Protein 1U60 (pdb70)

Organism: Escherichia coli (strain K12) (NCBI:txid83333)

Solvent-accessible surface area: 42540 Å² total; per-residue (Å²): 127,70,52,111,129,5,63,97,2,0,60,96,0,57,106,126,34,57,77,66,132,40,44,139,30,14,102,108,1,85,46,6,44,111,15,61,27,126,19,2,0,0,0,0,0,2,32,124,20,75,60,27,33,13,39,55,14,103,85,82,3,2,3,8,13,0,0,3,0,1,2,0,0,13,0,2,54,36,51,19,37,90,27,0,18,76,96,0,3,2,10,12,3,13,18,79,97,49,20,58,93,8,7,152,80,62,63,11,44,3,20,1,0,0,7,14,4,0,3,0,0,1,0,2,23,5,80,32,159,80,43,90,56,10,12,102,70,0,26,92,5,1,49,44,0,4,15,142,112,0,50,56,14,115,103,0,19,118,26,16,36,77,64,16,125,89,22,84,46,0,0,128,76,0,114,96,44,50,55,15,70,22,84,1,68,34,0,4,38,0,7,5,30,0,8,0,0,38,1,7,0,45,17,0,0,3,0,0,0,0,2,3,30,19,0,18,1,9,67,60,53,34,106,20,1,100,53,116,9,4,12,44,0,1,1,2,2,4,2,4,0,2,24,36,96,3,0,14,18,1,2,99,12,0,0,0,1,0,0,1,44,6,0,0,0,0,0,0,8,21,34,37,0,0,0,0,0,0,0,5,13,15,45,185,58,21,0,0,27,16,0,28,108,0,0,26,13,0,3,179,76,41,51,48,22,19,2,98,97,131,81,51,108,101,4,62,120,2,0,63,78,0,54,95,101,35,59,77,66,126,41,44,148,29,15,106,111,2,85,44,8,42,112,16,66,23,142,30,1,0,0,0,0,0,3,33,126,20,74,60,24,39,15,38,55,16,110,74,79,2,1,3,8,13,0,0,3,0,2,2,0,0,12,0,1,54,35,50,18,32,99,23,0,22,76,81,0,3,2,12,12,3,12,20,80,99,46,18,59,92,8,6,158,79,61,62,11,46,2,19,1,0,0,8,14,4,0,2,0,0,2,0,2,16,4,78,34,160,83,44,90,73,10,11,98,72,0,28,101,5,1,47,68,0,4,16,142,108,0,51,54,13,116,104,0,22,111,23,17,42,69,62,15,124,90,20,86,47,1,0,132,79,0,116,99,46,50,54,16,69,22,86,2,68,36,0,4,38,0,8,6,31,0,8,0,0,37,1,9,0,44,17,0,0,2,0,0,0,0,2,4,31,15,0,36,2,6,70,77,145,138,136,25,1,100,49,101,8,8,6,38,0,1,1,2,2,4,2,4,0,2,20,36,99,5,1,17,19,1,2,127,10,0,1,0,1,0,0,1,43,4,0,0,0,0,0,0,9,17,37,35,0,0,0,0,0,0,0,6,13,15,46,185,54,19,0,0,22,22,0,32,96,0,0,28,15,0,1,161,70,15,36,49,23,19,2,103,82,134,83,52,116,101,4,55,125,3,0,65,80,0,54,94,101,37,56,73,67,125,40,48,135,25,15,99,109,0,84,44,6,43,112,15,64,22,128,29,1,0,0,0,0,0,3,29,123,18,80,59,31,37,15,36,55,17,111,72,55,3,2,3,8,13,0,0,1,0,2,1,0,1,9,0,2,51,36,51,17,38,94,25,0,19,78,89,0,4,1,6,12,3,13,22,79,99,47,18,56,98,8,4,100,81,62,63,2,45,3,13,1,0,0,7,15,5,0,2,0,0,2,0,2,16,4,84,28,162,85,44,92,74,10,14,98,68,0,29,104,13,1,53,55,0,5,15,165,102,1,50,52,15,114,100,0,22,108,15,17,44,73,62,16,129,88,20,88,47,1,0,134,60,0,114,98,43,50,53,15,65,22,88,2,67,34,0,4,39,0,9,6,32,0,8,0,0,34,1,15,0,38,20,0,0,3,0,0,0,0,2,4,29,22,0,44,2,8,71,71,146,109,138,21,1,98,51,120,8,4,14,44,0,1,0,1,2,4,2,4,0,2,19,35,98,4,1,19,18,0,2,119,10,0,0,0,1,0,0,1,44,6,0,0,0,0,0,0,9,18,40,37,0,0,0,0,0,0,0,5,14,14,42,186,52,18,0,0,24,23,0,28,92,0,0,26,14,0,1,123,69,21,37,46,16,17,3,84,102,129,62,51,93,136,6,60,115,2,0,54,97,0,57,104,102,28,57,67,68,130,41,44,144,31,15,107,108,2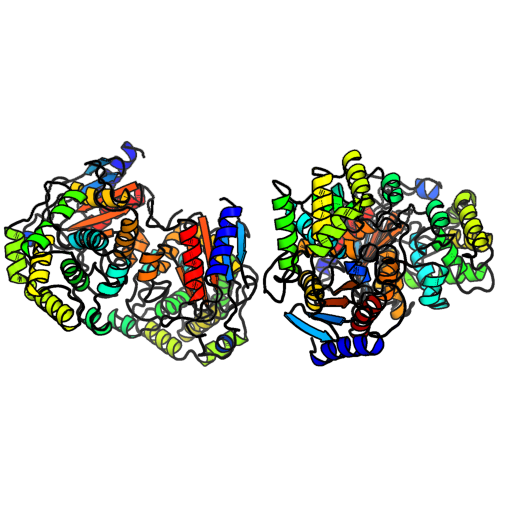,87,39,8,41,112,15,62,27,127,7,1,0,0,0,0,0,4,47,115,19,75,59,29,12,5,12,16,0,40,50,82,2,2,2,8,14,0,0,2,0,2,1,0,1,10,0,2,53,36,51,20,37,94,27,0,18,77,97,0,2,1,11,12,4,12,19,79,98,46,18,56,94,8,7,156,85,59,61,11,48,3,21,1,1,0,7,14,5,0,2,0,0,2,0,2,21,5,80,34,161,82,44,87,74,10,13,98,75,0,26,104,6,1,48,52,0,5,14,150,112,1,50,54,15,113,110,0,22,116,22,16,44,70,62,14,126,89,21,86,48,1,0,133,80,0,114,97,44,50,53,15,68,23,85,1,68,36,0,4,37,0,9,6,34,0,9,0,0,37,1,9,0,34,18,0,0,2,0,0,0,0,3,5,29,18,0,39,1,4,71,88,142,128,132,22,2,100,50,116,8,4,13,38,0,1,1,2,2,5,2,4,0,2,22,32,91,3,1,16,18,2,4,116,12,0,1,0,1,0,0,2,43,5,0,0,0,0,0,0,8,18,35,32,0,0,0,0,0,0,0,5,12,14,48,186,61,20,0,0,28,21,0,31,84,0,0,24,15,0,1,152,80,39,39,47,18,19,3,88,101

Nearest PDB structures (foldseek):
  1u60-assembly1_A  TM=1.003E+00  e=7.394E-58  Escherichia coli
  3ih8-assembly2_B-2  TM=9.439E-01  e=2.361E-27  Micrococcus luteus
  3vp4-assembly1_A  TM=9.464E-01  e=1.243E-26  Homo sapiens
  5jyo-assembly10_A  TM=9.393E-01  e=2.397E-25  Homo sapiens
  6lox-assembly1_D  TM=9.274E-01  e=1.582E-25  Homo sapiens

Sequence (1236 aa):
LDANKLQQAVDQAYTQFHSLNGGQNADYIPFLANVPGQLAAVAIVTCCDGNVYSAGDSDYRFALESISKVCTLALALEDVGPQAVQDKIGADPTGLPFNSVIALELHGGKPLSPLVNAGAIATTSLINAENVEQRWQRILHIQQQLAGEQVALSDEVNQSEQTTNFHNRAIAWLLYSAGYLYCDAMEACDVYTRQCSTLLNTIELATLGATLAAGGVNPLTHKRVLQADNVPYILAEMMMMEGLYGRSGDWAYRVGLPGKSGVGGGILAVVPGVMGIAAFSPPLDEDGNSVRGQKMVASVAKQLGYNVFKGLDANKLQQAVDQAYTQFHSLNGGQNADYIPFLANVPGQLAAVAIVTCCDGNVYSAGDSDYRFALESISKVCTLALALEDVGPQAVQDKIGADPTGLPFNSVIALELHGGKPLSPLVNAGAIATTSLINAENVEQRWQRILHIQQQLAGEQVALSDEVNQSEQTTNFHNRAIAWLLYSAGYLYCDAMEACDVYTRQCSTLLNTIELATLGATLAAGGVNPLTHKRVLQADNVPYILAEMMMMEGLYGRSGDWAYRVGLPGKSGVGGGILAVVPGVMGIAAFSPPLDEDGNSVRGQKMVASVAKQLGYNVFKGLDANKLQQAVDQAYTQFHSLNGGQNADYIPFLANVPGQLAAVAIVTCCDGNVYSAGDSDYRFALESISKVCTLALALEDVGPQAVQDKIGADPTGLPFNSVIALELHGGKPLSPLVNAGAIATTSLINAENVEQRWQRIILHIQQQLAGEQVALSDEVNQSEQTTNFHNRAIAWLLYSAGYLYCDAMEACDVYTRQCSTLLNTIELATLGATLAAGGVNPLTHKRVLQADNVPYILAEMMMMEGLYGRSGDWAYRVGLPGKSGVGGGILAVVPGVMGIAAFSPPLDEDGNSVRGQKMVASVAKQLGYNVFKGLDANKLQQAVDQAYTQFHSLNGGQNADYIPFLANVPGQLAAVAIVTCCDGNVYSAGDSDYRFALESISKVCTLALALEDVGPQAVQDKIIGADPTGLPFNSVIALELHGGKPLSPLVNAGAIATTSLINAENVEQRWQRILHIQQQLAGEQVALSDEVNQSEQTTNFHNRAIAWLLYSAGYLYCDAMEACDVYTRQCSTLLNTIELATLGATLAAGGVNPLTHKRVLQADNVPYILAEMMMMEGLYGRSGDWAYRVGLPGKSGVGGGILAVVPGVMGIAAFSPPLDEDGNSVRGQKMVASVAKQLGYNVFKG

Foldseek 3Di:
DDPVLLLVLQVVLCVVFLQPDDFAFDPLFPVRNPDPQSFKKKWKQKLQGDIHMDTPQFDWFFCALVLLLLLLLQLCVAPNDVCLCVLARQAAQLDALLDPVSCVVVQNHNHASRRLLSVLLSLQSHDDPDLVRSLVVSQVSLCQLQHVPWDFDPSQLVRCLVRVVSSLVSLVSNVVRVNGNDDSVSSSSSSSRSRGIIGGFSSLQQSQSCLLNQQARNNVRHRHGHSVSSVSSQSSQCRAQLHNCSVVCCVQQQFRWHARSSAKIWTHQRNIIIMMMGGRGADPSSHHPSGSSSRSSSSVSVVGHPVPD/DDVVLLQVLQVVLCVVFLADDDFAFDPLFPVRNPDPQSFKKKWKAKLLGDIHIDTPQFDKFFCALVLLLLLLQQLCVAPNDVCLCVLARQAAQLDALLDVVSCVVVQNHNHASRRLLSVLLSLQSHDDPDLVRSLVSSQVSLCQQQHVVWDADPSQLVRCLVRVVSSLVSLVSNVVSVSGNDDSVSSSSSSSRSRRIIDGFSSLQQNQNCLQNQQARSNVRHRHGHSVCSVSSQSSQCRAQLHNCSVVCCVQQQFRWHARQSAKIWTHQRNIIIIIMGGRGADPSSHHPSGSSSRSSSRVSVVGHPVDD/DDPVLLQVLQVVLCVVFLADDDFAFDPLFPVRNPDPQSFKKKWKAKLLGDIHMDTPQFDKFFCALVLLLLLLQQLCVAPNDVCLCVLARQAAQLDALLDCVSCVVVLNHNHASRRLLSVLLSLQSHDDPDLVRSLVSSVVSLCQQQHVQWDFDPRQLVRCLVRVVSSLVSLVSNVVRVSHNDDSVSSSSSSSRSRRIIDGFNSLQQSQSCLLNLQARNNVRDRSGHSVSSVSSQSSQCRAQLHNCSVVCCVQQAFRWHARSSAKIWTHQRNIIIMMMGGRGAHPSSHHPSGSSSRSSSRVSVVGHPVDD/DDPVLLQVLQVVLCVVFLQPDDFAFDPLFPVRNPDPQSFKKKWKAKLQGDIHMDTPQFDKFFCALVLLLLLLQQLCVAPNDVCLCVLARQAAQLDALLDPVSCVVVQRRNHASRRLLSVLLSLQNHDDPDLVRSQVSSQVSLCQQQHVPWDFDPSQLVRCLVRVVSSLVSLVSNVVSVNHNDDSVSSSSSSSRSRRIIDGFSSLQQNQSCLLNQQARSNVRGRSGHSVCSVSSQSSQCRAQLHNCSVVCCVQQQFRWHARSSAKIWTHQRNIIIMMMGGRGADPSSHHPSGSSSSSSSSVSVVGHPPDD

Radius of gyration: 38.75 Å; Cα contacts (8 Å, |Δi|>4): 3129; chains: 4; bounding box: 83×80×113 Å

B-factor: mean 16.46, std 8.95, range [2.26, 97.34]

GO terms:
  GO:0010447 response to acidic pH (P, IEP)
  GO:0032991 protein-containing complex (C, IDA)
  GO:0004359 glutaminase activity (F, IDA)
  GO:0010447 response to acidic pH (P, IMP)
  GO:0045926 negative regulation of growth (P, IMP)

InterPro domains:
  IPR012338 Beta-lactamase/transpeptidase-like [G3DSA:3.40.710.10] (1-310)
  IPR012338 Beta-lactamase/transpeptidase-like [SSF56601] (3-309)
  IPR015868 Glutaminase [MF_00313] (3-308)
  IPR015868 Glutaminase [PF04960] (24-308)
  IPR015868 Glutaminase [PTHR12544] (4-308)
  IPR015868 Glutaminase [TIGR03814] (8-308)

CATH classification: 3.40.710.10

Structure (mmCIF, N/CA/C/O backbone):
data_1U60
#
_entry.id   1U60
#
_cell.length_a   50.509
_cell.length_b   155.891
_cell.length_c   164.171
_cell.angle_alpha   90.00
_cell.angle_beta   90.00
_cell.angle_gamma   90.00
#
_symmetry.space_group_name_H-M   'P 21 21 21'
#
loop_
_entity.id
_entity.type
_entity.pdbx_description
1 polymer 'Probable glutaminase ybaS'
2 non-polymer 1,2-ETHANEDIOL
3 non-polymer 'FORMIC ACID'
4 water water
#
loop_
_atom_site.group_PDB
_atom_site.id
_atom_site.type_symbol
_atom_site.label_atom_id
_atom_site.label_alt_id
_atom_site.label_comp_id
_atom_site.label_asym_id
_atom_site.label_entity_id
_atom_site.label_seq_id
_atom_site.pdbx_PDB_ins_code
_atom_site.Cartn_x
_atom_site.Cartn_y
_atom_site.Cartn_z
_atom_site.occupancy
_atom_site.B_iso_or_equiv
_atom_site.auth_seq_id
_atom_site.auth_comp_id
_atom_site.auth_asym_id
_atom_site.auth_atom_id
_atom_site.pdbx_PDB_model_num
ATOM 1 N N . LEU A 1 2 ? 14.012 30.534 58.246 1.00 28.12 2 LEU A N 1
ATOM 2 C CA . LEU A 1 2 ? 12.742 31.130 58.771 1.00 26.95 2 LEU A CA 1
ATOM 3 C C . LEU A 1 2 ? 11.535 30.233 58.523 1.00 27.00 2 LEU A C 1
ATOM 4 O O . LEU A 1 2 ? 11.402 29.640 57.440 1.00 28.33 2 LEU A O 1
ATOM 9 N N . ASP A 1 3 ? 10.607 30.227 59.477 1.00 24.83 3 ASP A N 1
ATOM 10 C CA . ASP A 1 3 ? 9.397 29.414 59.398 1.00 24.35 3 ASP A CA 1
ATOM 11 C C . ASP A 1 3 ? 8.292 30.007 58.487 1.00 23.48 3 ASP A C 1
ATOM 12 O O . ASP A 1 3 ? 7.630 30.991 58.853 1.00 23.48 3 ASP A O 1
ATOM 17 N N . ALA A 1 4 ? 8.057 29.383 57.331 1.00 22.36 4 ALA A N 1
ATOM 18 C CA . ALA A 1 4 ? 7.084 29.884 56.348 1.00 21.88 4 ALA A CA 1
ATOM 19 C C . ALA A 1 4 ? 5.677 30.055 56.923 1.00 21.65 4 ALA A C 1
ATOM 20 O O . ALA A 1 4 ? 4.978 31.019 56.622 1.00 20.10 4 ALA A O 1
ATOM 22 N N . ASN A 1 5 ? 5.256 29.100 57.748 1.00 21.19 5 ASN A N 1
ATOM 23 C CA . ASN A 1 5 ? 3.961 29.198 58.378 1.00 21.86 5 ASN A CA 1
ATOM 24 C C . ASN A 1 5 ? 3.862 30.422 59.287 1.00 20.89 5 ASN A C 1
ATOM 25 O O . ASN A 1 5 ? 2.864 31.136 59.237 1.00 20.70 5 ASN A O 1
ATOM 30 N N . LYS A 1 6 ? 4.888 30.686 60.083 1.00 20.33 6 LYS A N 1
ATOM 31 C CA . LYS A 1 6 ? 4.842 31.851 60.989 1.00 20.60 6 LYS A CA 1
ATOM 32 C C . LYS A 1 6 ? 4.857 33.163 60.200 1.00 18.77 6 LYS A C 1
ATOM 33 O O . LYS A 1 6 ? 4.183 34.114 60.567 1.00 18.16 6 LYS A O 1
ATOM 39 N N . LEU A 1 7 ? 5.594 33.207 59.093 1.00 17.81 7 LEU A N 1
ATOM 40 C CA . LEU A 1 7 ? 5.666 34.435 58.293 1.00 17.14 7 LEU A CA 1
ATOM 41 C C . LEU A 1 7 ? 4.343 34.723 57.585 1.00 16.39 7 LEU A C 1
ATOM 42 O O . LEU A 1 7 ? 3.844 35.849 57.605 1.00 15.32 7 LEU A O 1
ATOM 47 N N . GLN A 1 8 ? 3.729 33.691 56.992 1.00 14.65 8 GLN A N 1
ATOM 48 C CA . GLN A 1 8 ? 2.453 33.886 56.363 1.00 14.43 8 GLN A CA 1
ATOM 49 C C . GLN A 1 8 ? 1.408 34.249 57.434 1.00 14.40 8 GLN A C 1
ATOM 50 O O . GLN A 1 8 ? 0.579 35.100 57.205 1.00 13.72 8 GLN A O 1
ATOM 56 N N . GLN A 1 9 ? 1.479 33.621 58.608 1.00 15.65 9 GLN A N 1
ATOM 57 C CA . GLN A 1 9 ? 0.563 33.962 59.704 1.00 16.46 9 GLN A CA 1
ATOM 58 C C . GLN A 1 9 ? 0.701 35.391 60.151 1.00 14.97 9 GLN A C 1
ATOM 59 O O . GLN A 1 9 ? -0.275 36.038 60.474 1.00 14.33 9 GLN A O 1
ATOM 65 N N . ALA A 1 10 ? 1.933 35.880 60.203 1.00 14.51 10 ALA A N 1
ATOM 66 C CA . ALA A 1 10 ? 2.188 37.249 60.599 1.00 13.58 10 ALA A CA 1
ATOM 67 C C . ALA A 1 10 ? 1.586 38.248 59.647 1.00 12.33 10 ALA A C 1
ATOM 68 O O . ALA A 1 10 ? 0.928 39.156 60.105 1.00 11.96 10 ALA A O 1
ATOM 70 N N . VAL A 1 11 ? 1.755 38.094 58.317 1.00 12.66 11 VAL A N 1
ATOM 71 C CA . VAL A 1 11 ? 1.137 39.035 57.397 1.00 12.42 11 VAL A CA 1
ATOM 72 C C . VAL A 1 11 ? -0.399 38.887 57.384 1.00 13.24 11 VAL A C 1
ATOM 73 O O . VAL A 1 11 ? -1.092 39.883 57.251 1.00 12.30 11 VAL A O 1
ATOM 77 N N . ASP A 1 12 ? -0.895 37.654 57.461 1.00 13.54 12 ASP A N 1
ATOM 78 C CA . ASP A 1 12 ? -2.350 37.413 57.592 1.00 14.35 12 ASP A CA 1
ATOM 79 C C . ASP A 1 12 ? -2.984 38.092 58.799 1.00 14.23 12 ASP A C 1
ATOM 80 O O . ASP A 1 12 ? -4.000 38.790 58.674 1.00 14.03 12 ASP A O 1
ATOM 85 N N . GLN A 1 13 ? -2.375 37.934 59.958 1.00 15.02 13 GLN A N 1
ATOM 86 C CA . GLN A 1 13 ? -2.894 38.557 61.180 1.00 16.44 13 GLN A CA 1
ATOM 87 C C . GLN A 1 13 ? -2.770 40.073 61.167 1.00 15.95 13 GLN A C 1
ATOM 88 O O . GLN A 1 13 ? -3.668 40.779 61.632 1.00 14.60 13 GLN A O 1
ATOM 94 N N . ALA A 1 14 ? -1.675 40.606 60.624 1.00 14.17 14 ALA A N 1
ATOM 95 C CA . ALA A 1 14 ? -1.581 42.056 60.514 1.00 13.81 14 ALA A CA 1
ATOM 96 C C . ALA A 1 14 ? -2.674 42.642 59.624 1.00 12.93 14 ALA A C 1
ATOM 97 O O . ALA A 1 14 ? -3.198 43.711 59.907 1.00 11.80 14 ALA A O 1
ATOM 99 N N . TYR A 1 15 ? -2.932 41.966 58.514 1.00 12.44 15 TYR A N 1
ATOM 100 C CA . TYR A 1 15 ? -3.947 42.377 57.555 1.00 13.58 15 TYR A CA 1
ATOM 101 C C . TYR A 1 15 ? -5.323 42.262 58.240 1.00 13.47 15 TYR A C 1
ATOM 102 O O . TYR A 1 15 ? -6.107 43.198 58.220 1.00 12.86 15 TYR A O 1
ATOM 111 N N . THR A 1 16 ? -5.582 41.138 58.880 1.00 15.06 16 THR A N 1
ATOM 112 C CA . THR A 1 16 ? -6.928 40.948 59.499 1.00 17.39 16 THR A CA 1
ATOM 113 C C . THR A 1 16 ? -7.189 42.005 60.539 1.00 18.71 16 THR A C 1
ATOM 114 O O . THR A 1 16 ? -8.266 42.613 60.552 1.00 20.34 16 THR A O 1
ATOM 118 N N . GLN A 1 17 ? -6.188 42.265 61.374 1.00 19.12 17 GLN A N 1
ATOM 119 C CA . GLN A 1 17 ? -6.332 43.164 62.493 1.00 19.99 17 GLN A CA 1
ATOM 120 C C . GLN A 1 17 ? -6.487 44.633 62.078 1.00 20.31 17 GLN A C 1
ATOM 121 O O . GLN A 1 17 ? -7.187 45.403 62.752 1.00 20.02 17 GLN A O 1
ATOM 127 N N . PHE A 1 18 ? -5.852 45.046 60.990 1.00 19.80 18 PHE A N 1
ATOM 128 C CA . PHE A 1 18 ? -5.778 46.469 60.637 1.00 20.43 18 PHE A CA 1
ATOM 129 C C . PHE A 1 18 ? -6.295 46.893 59.267 1.00 21.68 18 PHE A C 1
ATOM 130 O O . PHE A 1 18 ? -6.372 48.090 59.034 1.00 21.98 18 PHE A O 1
ATOM 138 N N . HIS A 1 19 ? -6.644 45.970 58.364 1.00 23.44 19 HIS A N 1
ATOM 139 C CA . HIS A 1 19 ? -6.809 46.349 56.937 1.00 24.89 19 HIS A CA 1
ATOM 140 C C . HIS A 1 19 ? -7.954 47.356 56.721 1.00 25.59 19 HIS A C 1
ATOM 141 O O . HIS A 1 19 ? -7.946 48.099 55.728 1.00 24.89 19 HIS A O 1
ATOM 148 N N . SER A 1 20 ? -8.940 47.317 57.620 1.00 25.80 20 SER A N 1
ATOM 149 C CA . SER A 1 20 ? -10.153 48.142 57.489 1.00 26.86 20 SER A CA 1
ATOM 150 C C . SER A 1 20 ? -10.215 49.259 58.538 1.00 26.20 20 SER A C 1
ATOM 151 O O . SER A 1 20 ? -11.264 49.873 58.756 1.00 27.05 20 SER A O 1
ATOM 154 N N . LEU A 1 21 ? -9.090 49.509 59.194 1.00 24.90 21 LEU A N 1
ATOM 155 C CA . LEU A 1 21 ? -8.999 50.505 60.240 1.00 24.34 21 LEU A CA 1
ATOM 156 C C . LEU A 1 21 ? -9.263 51.892 59.653 1.00 24.09 21 LEU A C 1
ATOM 157 O O . LEU A 1 21 ? -8.627 52.270 58.695 1.00 23.58 21 LEU A O 1
ATOM 162 N N . ASN A 1 22 ? -10.219 52.633 60.207 1.00 23.60 22 ASN A N 1
ATOM 163 C CA . ASN A 1 22 ? -10.548 53.968 59.708 1.00 24.43 22 ASN A CA 1
ATOM 164 C C . ASN A 1 22 ? -9.529 54.979 60.200 1.00 23.69 22 ASN A C 1
ATOM 165 O O . ASN A 1 22 ? -8.808 54.732 61.174 1.00 23.56 22 ASN A O 1
ATOM 170 N N . GLY A 1 23 ? -9.460 56.116 59.520 1.00 22.54 23 GLY A N 1
ATOM 171 C CA . GLY A 1 23 ? -8.679 57.243 59.993 1.00 21.72 23 GLY A CA 1
ATOM 172 C C . GLY A 1 23 ? -7.734 57.706 58.883 1.00 19.90 23 GLY A C 1
ATOM 173 O O . GLY A 1 23 ? -7.289 56.896 58.028 1.00 20.91 23 GLY A O 1
ATOM 174 N N . GLY A 1 24 ? -7.434 58.999 58.892 1.00 17.50 24 GLY A N 1
ATOM 175 C CA . GLY A 1 24 ? -6.584 59.590 57.866 1.00 17.76 24 GLY A CA 1
ATOM 176 C C . GLY A 1 24 ? -7.310 59.930 56.573 1.00 16.36 24 GLY A C 1
ATOM 177 O O . GLY A 1 24 ? -8.507 59.728 56.451 1.00 16.63 24 GLY A O 1
ATOM 178 N N . GLN A 1 25 ? -6.582 60.513 55.633 1.00 16.11 25 GLN A N 1
ATOM 179 C CA . GLN A 1 25 ? -7.107 60.940 54.356 1.00 16.91 25 GLN A CA 1
ATOM 180 C C . GLN A 1 25 ? -6.100 60.693 53.237 1.00 15.31 25 GLN A C 1
ATOM 181 O O . GLN A 1 25 ? -4.894 60.883 53.424 1.00 13.90 25 GLN A O 1
ATOM 187 N N . ASN A 1 26 ? -6.566 60.336 52.047 1.00 13.79 26 ASN A N 1
ATOM 188 C CA . ASN A 1 26 ? -5.664 60.279 50.914 1.00 12.85 26 ASN A CA 1
ATOM 189 C C . ASN A 1 26 ? -5.004 61.618 50.676 1.00 12.95 26 ASN A C 1
ATOM 190 O O . ASN A 1 26 ? -5.629 62.682 50.840 1.00 12.35 26 ASN A O 1
ATOM 195 N N . ALA A 1 27 ? -3.734 61.580 50.284 1.00 13.23 27 ALA A N 1
ATOM 196 C CA . ALA A 1 27 ? -3.123 62.705 49.603 1.00 12.98 27 ALA A CA 1
ATOM 197 C C . ALA A 1 27 ? -4.050 63.112 48.457 1.00 14.47 27 ALA A C 1
ATOM 198 O O . ALA A 1 27 ? -4.620 62.232 47.806 1.00 13.58 27 ALA A O 1
ATOM 200 N N . ASP A 1 28 ? -4.268 64.422 48.297 1.00 15.87 28 ASP A N 1
ATOM 201 C CA . ASP A 1 28 ? -5.202 64.901 47.282 1.00 17.07 28 ASP A CA 1
ATOM 202 C C . ASP A 1 28 ? -4.747 66.147 46.506 1.00 17.65 28 ASP A C 1
ATOM 203 O O . ASP A 1 28 ? -5.549 66.812 45.841 1.00 17.99 28 ASP A O 1
ATOM 208 N N . TYR A 1 29 ? -3.458 66.424 46.511 1.00 16.83 29 TYR A N 1
ATOM 209 C CA . TYR A 1 29 ? -2.963 67.599 45.822 1.00 16.52 29 TYR A CA 1
ATOM 210 C C . TYR A 1 29 ? -2.911 67.402 44.312 1.00 16.73 29 TYR A C 1
ATOM 211 O O . TYR A 1 29 ? -2.797 68.379 43.591 1.00 15.99 29 TYR A O 1
ATOM 220 N N . ILE A 1 30 ? -2.979 66.142 43.861 1.00 16.03 30 ILE A N 1
ATOM 221 C CA . ILE A 1 30 ? -3.193 65.810 42.446 1.00 15.68 30 ILE A CA 1
ATOM 222 C C . ILE A 1 30 ? -4.327 64.791 42.396 1.00 15.55 30 ILE A C 1
ATOM 223 O O . ILE A 1 30 ? -4.488 64.007 43.319 1.00 14.61 30 ILE A O 1
ATOM 228 N N . PRO A 1 31 ? -5.143 64.831 41.356 1.00 15.95 31 PRO A N 1
ATOM 229 C CA . PRO A 1 31 ? -6.290 63.917 41.270 1.00 15.67 31 PRO A CA 1
ATOM 230 C C . PRO A 1 31 ? -5.962 62.431 41.334 1.00 14.94 31 PRO A C 1
ATOM 231 O O . PRO A 1 31 ? -6.735 61.680 41.932 1.00 15.42 31 PRO A O 1
ATOM 235 N N . PHE A 1 32 ? -4.863 62.000 40.726 1.00 14.38 32 PHE A N 1
ATOM 236 C CA . PHE A 1 32 ? -4.515 60.606 40.724 1.00 13.85 32 PHE A CA 1
ATOM 237 C C . PHE A 1 32 ? -4.504 60.083 42.168 1.00 12.14 32 PHE A C 1
ATOM 238 O O . PHE A 1 32 ? -5.082 59.027 42.438 1.00 12.38 32 PHE A O 1
ATOM 246 N N . LEU A 1 33 ? -3.799 60.771 43.067 1.00 11.85 33 LEU A N 1
ATOM 247 C CA . LEU A 1 33 ? -3.718 60.330 44.466 1.00 11.46 33 LEU A CA 1
ATOM 248 C C . LEU A 1 33 ? -5.083 60.415 45.158 1.00 12.60 33 LEU A C 1
ATOM 249 O O . LEU A 1 33 ? -5.440 59.559 45.964 1.00 12.82 33 LEU A O 1
ATOM 254 N N . ALA A 1 34 ? -5.829 61.495 44.892 1.00 12.46 34 ALA A N 1
ATOM 255 C CA . ALA A 1 34 ? -7.129 61.686 45.506 1.00 13.26 34 ALA A CA 1
ATOM 256 C C . ALA A 1 34 ? -8.118 60.547 45.179 1.00 13.24 34 ALA A C 1
ATOM 257 O O . ALA A 1 34 ? -8.946 60.169 46.010 1.00 15.04 34 ALA A O 1
ATOM 259 N N . ASN A 1 35 ? -7.946 59.970 43.998 1.00 12.35 35 ASN A N 1
ATOM 260 C CA . ASN A 1 35 ? -8.880 59.024 43.367 1.00 12.76 35 ASN A CA 1
ATOM 261 C C . ASN A 1 35 ? -8.515 57.564 43.631 1.00 13.13 35 ASN A C 1
ATOM 262 O O . ASN A 1 35 ? -9.256 56.656 43.288 1.00 11.85 35 ASN A O 1
ATOM 267 N N . VAL A 1 36 ? -7.363 57.299 44.252 1.00 11.71 36 VAL A N 1
ATOM 268 C CA . VAL A 1 36 ? -7.016 55.903 44.562 1.00 12.31 36 VAL A CA 1
ATOM 269 C C . VAL A 1 36 ? -8.045 55.384 45.558 1.00 13.17 36 VAL A C 1
ATOM 270 O O . VAL A 1 36 ? -8.235 56.014 46.585 1.00 13.10 36 VAL A O 1
ATOM 274 N N . PRO A 1 37 ? -8.701 54.239 45.288 1.00 13.53 37 PRO A N 1
ATOM 275 C CA . PRO A 1 37 ? -9.723 53.758 46.220 1.00 13.39 37 PRO A CA 1
ATOM 276 C C . PRO A 1 37 ? -9.150 53.596 47.621 1.00 12.82 37 PRO A C 1
ATOM 277 O O . PRO A 1 37 ? -8.156 52.897 47.798 1.00 12.33 37 PRO A O 1
ATOM 281 N N . GLY A 1 38 ? -9.784 54.236 48.593 1.00 13.40 38 GLY A N 1
ATOM 282 C CA . GLY A 1 38 ? -9.240 54.367 49.940 1.00 13.89 38 GLY A CA 1
ATOM 283 C C . GLY A 1 38 ? -9.216 53.109 50.784 1.00 13.32 38 GLY A C 1
ATOM 284 O O . GLY A 1 38 ? -8.427 53.049 51.727 1.00 14.53 38 GLY A O 1
ATOM 285 N N . GLN A 1 39 ? -10.010 52.093 50.405 1.00 12.88 39 GLN A N 1
ATOM 286 C CA . GLN A 1 39 ? -10.073 50.861 51.152 1.00 13.14 39 GLN A CA 1
ATOM 287 C C . GLN A 1 39 ? -8.944 49.864 50.826 1.00 11.98 39 GLN A C 1
ATOM 288 O O . GLN A 1 39 ? -8.826 48.850 51.504 1.00 12.51 39 GLN A O 1
ATOM 294 N N . LEU A 1 40 ? -8.207 50.111 49.751 1.00 11.35 40 LEU A N 1
ATOM 295 C CA . LEU A 1 40 ? -7.132 49.199 49.368 1.00 10.43 40 LEU A CA 1
ATOM 296 C C . LEU A 1 40 ? -6.130 49.105 50.492 1.00 10.46 40 LEU A C 1
ATOM 297 O O . LEU A 1 40 ? -5.772 50.131 51.081 1.00 10.12 40 LEU A O 1
ATOM 302 N N . ALA A 1 41 ? -5.633 47.890 50.720 1.00 9.84 41 ALA A N 1
ATOM 303 C CA . ALA A 1 41 ? -4.711 47.642 51.807 1.00 9.80 41 ALA A CA 1
ATOM 304 C C . ALA A 1 41 ? -3.956 46.338 51.595 1.00 9.65 41 ALA A C 1
ATOM 305 O O . ALA A 1 41 ? -4.566 45.333 51.185 1.00 9.27 41 ALA A O 1
ATOM 307 N N . ALA A 1 42 ? -2.636 46.336 51.870 1.00 7.44 42 ALA A N 1
ATOM 308 C CA . ALA A 1 42 ? -1.772 45.189 51.650 1.00 7.80 42 ALA A CA 1
ATOM 309 C C . ALA A 1 42 ? -0.614 45.226 52.602 1.00 8.23 42 ALA A C 1
ATOM 310 O O . ALA A 1 42 ? -0.220 46.309 53.082 1.00 7.98 42 ALA A O 1
ATOM 312 N N . VAL A 1 43 ? -0.100 44.045 52.882 1.00 8.88 43 VAL A N 1
ATOM 313 C CA . VAL A 1 43 ? 1.122 43.903 53.643 1.00 8.72 43 VAL A CA 1
ATOM 314 C C . VAL A 1 43 ? 1.896 42.700 53.101 1.00 9.68 43 VAL A C 1
ATOM 315 O O . VAL A 1 43 ? 1.321 41.693 52.632 1.00 9.22 43 VAL A O 1
ATOM 319 N N . ALA A 1 44 ? 3.217 42.812 53.104 1.00 9.03 44 ALA A N 1
ATOM 320 C CA . ALA A 1 44 ? 4.071 41.749 52.559 1.00 8.39 44 ALA A CA 1
ATOM 321 C C . ALA A 1 44 ? 5.416 41.667 53.261 1.00 9.08 44 ALA A C 1
ATOM 322 O O . ALA A 1 44 ? 5.947 42.653 53.708 1.00 8.30 44 ALA A O 1
ATOM 324 N N . ILE A 1 45 ? 5.992 40.455 53.228 1.00 9.58 45 ILE A N 1
ATOM 325 C CA . ILE A 1 45 ? 7.363 40.177 53.576 1.00 9.25 45 ILE A CA 1
ATOM 326 C C . ILE A 1 45 ? 8.071 39.597 52.342 1.00 9.66 45 ILE A C 1
ATOM 327 O O . ILE A 1 45 ? 7.540 38.754 51.624 1.00 10.63 45 ILE A O 1
ATOM 332 N N . VAL A 1 46 ? 9.289 40.087 52.102 1.00 9.19 46 VAL A N 1
ATOM 333 C CA . VAL A 1 46 ? 10.210 39.446 51.208 1.00 9.46 46 VAL A CA 1
ATOM 334 C C . VAL A 1 46 ? 11.479 39.151 52.006 1.00 9.56 46 VAL A C 1
ATOM 335 O O . VAL A 1 46 ? 12.110 40.056 52.534 1.00 9.79 46 VAL A O 1
ATOM 339 N N . THR A 1 47 ? 11.848 37.874 52.112 1.00 9.98 47 THR A N 1
ATOM 340 C CA . THR A 1 47 ? 12.992 37.494 52.953 1.00 10.39 47 THR A CA 1
ATOM 341 C C . THR A 1 47 ? 14.283 37.590 52.170 1.00 11.21 47 THR A C 1
ATOM 342 O O . THR A 1 47 ? 14.262 37.621 50.954 1.00 9.69 47 THR A O 1
ATOM 346 N N . CYS A 1 48 ? 15.394 37.603 52.900 1.00 13.01 48 CYS A N 1
ATOM 347 C CA A CYS A 1 48 ? 16.722 37.610 52.297 0.50 14.84 48 CYS A CA 1
ATOM 348 C CA B CYS A 1 48 ? 16.735 37.624 52.313 0.50 15.35 48 CYS A CA 1
ATOM 349 C C . CYS A 1 48 ? 17.016 36.371 51.500 1.00 14.91 48 CYS A C 1
ATOM 350 O O . CYS A 1 48 ? 17.939 36.360 50.671 1.00 16.62 48 CYS A O 1
ATOM 355 N N . ASP A 1 49 ? 16.231 35.328 51.704 1.00 16.09 49 ASP A N 1
ATOM 356 C CA . ASP A 1 49 ? 16.334 34.125 50.871 1.00 17.68 49 ASP A CA 1
ATOM 357 C C . ASP A 1 49 ? 15.389 34.070 49.687 1.00 16.54 49 ASP A C 1
ATOM 358 O O . ASP A 1 49 ? 15.349 33.062 48.999 1.00 17.01 49 ASP A O 1
ATOM 363 N N . GLY A 1 50 ? 14.639 35.142 49.441 1.00 15.24 50 GLY A N 1
ATOM 364 C CA . GLY A 1 50 ? 13.802 35.251 48.278 1.00 13.93 50 GLY A CA 1
ATOM 365 C C . GLY A 1 50 ? 12.403 34.631 48.367 1.00 13.47 50 GLY A C 1
ATOM 366 O O . GLY A 1 50 ? 11.751 34.381 47.348 1.00 13.04 50 GLY A O 1
ATOM 367 N N . ASN A 1 51 ? 11.944 34.381 49.569 1.00 10.52 51 ASN A N 1
ATOM 368 C CA . ASN A 1 51 ? 10.576 33.934 49.799 1.00 11.30 51 ASN A CA 1
ATOM 369 C C . ASN A 1 51 ? 9.645 35.110 50.019 1.00 11.30 51 ASN A C 1
ATOM 370 O O . ASN A 1 51 ? 10.034 36.088 50.674 1.00 11.89 51 ASN A O 1
ATOM 375 N N . VAL A 1 52 ? 8.407 34.991 49.542 1.00 9.36 52 VAL A N 1
ATOM 376 C CA . VAL A 1 52 ? 7.475 36.102 49.503 1.00 10.00 52 VAL A CA 1
ATOM 377 C C . VAL A 1 52 ? 6.184 35.679 50.161 1.00 9.46 52 VAL A C 1
ATOM 378 O O . VAL A 1 52 ? 5.646 34.627 49.821 1.00 10.64 52 VAL A O 1
ATOM 382 N N . TYR A 1 53 ? 5.683 36.492 51.082 1.00 10.43 53 TYR A N 1
ATOM 383 C CA . TYR A 1 53 ? 4.449 36.233 51.826 1.00 11.08 53 TYR A CA 1
ATOM 384 C C . TYR A 1 53 ? 3.636 37.514 51.806 1.00 11.33 53 TYR A C 1
ATOM 385 O O . TYR A 1 53 ? 4.166 38.584 52.143 1.00 11.38 53 TYR A O 1
ATOM 394 N N . SER A 1 54 ? 2.361 37.443 51.460 1.00 10.37 54 SER A N 1
ATOM 395 C CA . SER A 1 54 ? 1.556 38.666 51.472 1.00 10.05 54 SER A CA 1
ATOM 396 C C . SER A 1 54 ? 0.103 38.434 51.781 1.00 9.50 54 SER A C 1
ATOM 397 O O . SER A 1 54 ? -0.363 37.303 51.784 1.00 9.42 54 SER A O 1
ATOM 400 N N . ALA A 1 55 ? -0.586 39.532 52.055 1.00 9.05 55 ALA A N 1
ATOM 401 C CA . ALA A 1 55 ? -2.016 39.561 52.318 1.00 8.58 55 ALA A CA 1
ATOM 402 C C . ALA A 1 55 ? -2.569 40.850 51.789 1.00 9.57 55 ALA A C 1
ATOM 403 O O . ALA A 1 55 ? -1.871 41.876 51.732 1.00 8.74 55 ALA A O 1
ATOM 405 N N . GLY A 1 56 ? -3.826 40.814 51.347 1.00 9.14 56 GLY A N 1
ATOM 406 C CA . GLY A 1 56 ? -4.475 41.977 50.804 1.00 9.55 56 GLY A CA 1
ATOM 407 C C . GLY A 1 56 ? -4.155 42.234 49.363 1.00 9.15 56 GLY A C 1
ATOM 408 O O . GLY A 1 56 ? -3.754 41.326 48.601 1.00 10.23 56 GLY A O 1
ATOM 409 N N . ASP A 1 57 ? -4.286 43.505 48.997 1.00 9.74 57 ASP A N 1
ATOM 410 C CA . ASP A 1 57 ? -4.172 44.002 47.629 1.00 9.64 57 ASP A CA 1
ATOM 411 C C . ASP A 1 57 ? -2.702 44.171 47.196 1.00 9.08 57 ASP A C 1
ATOM 412 O O . ASP A 1 57 ? -2.290 45.213 46.747 1.00 8.97 57 ASP A O 1
ATOM 417 N N . SER A 1 58 ? -1.925 43.127 47.356 1.00 8.79 58 SER A N 1
ATOM 418 C CA . SER A 1 58 ? -0.484 43.217 47.294 1.00 9.56 58 SER A CA 1
ATOM 419 C C . SER A 1 58 ? 0.122 43.357 45.882 1.00 9.70 58 SER A C 1
ATOM 420 O O . SER A 1 58 ? 1.323 43.609 45.761 1.00 10.10 58 SER A O 1
ATOM 423 N N . ASP A 1 59 ? -0.689 43.158 44.841 1.00 8.57 59 ASP A N 1
ATOM 424 C CA . ASP A 1 59 ? -0.287 43.452 43.461 1.00 8.67 59 ASP A CA 1
ATOM 425 C C . ASP A 1 59 ? -0.626 44.876 42.987 1.00 9.12 59 ASP A C 1
ATOM 426 O O . ASP A 1 59 ? -0.165 45.292 41.931 1.00 9.33 59 ASP A O 1
ATOM 431 N N . TYR A 1 60 ? -1.453 45.607 43.744 1.00 9.38 60 TYR A N 1
ATOM 432 C CA . TYR A 1 60 ? -1.936 46.913 43.335 1.00 8.90 60 TYR A CA 1
ATOM 433 C C . TYR A 1 60 ? -0.789 47.918 43.330 1.00 8.84 60 TYR A C 1
ATOM 434 O O . TYR A 1 60 ? -0.165 48.114 44.380 1.00 8.95 60 TYR A O 1
ATOM 443 N N . ARG A 1 61 ? -0.535 48.541 42.166 1.00 8.63 61 ARG A N 1
ATOM 444 C CA . ARG A 1 61 ? 0.631 49.427 42.010 1.00 9.73 61 ARG A CA 1
ATOM 445 C C . ARG A 1 61 ? 0.230 50.876 42.316 1.00 9.71 61 ARG A C 1
ATOM 446 O O . ARG A 1 61 ? -0.687 51.435 41.689 1.00 9.76 61 ARG A O 1
ATOM 454 N N . PHE A 1 62 ? 0.920 51.456 43.316 1.00 9.76 62 PHE A N 1
ATOM 455 C CA . PHE A 1 62 ? 0.636 52.791 43.854 1.00 8.83 62 PHE A CA 1
ATOM 456 C C . PHE A 1 62 ? 1.893 53.646 43.603 1.00 8.95 62 PHE A C 1
ATOM 457 O O . PHE A 1 62 ? 2.970 53.122 43.293 1.00 8.52 62 PHE A O 1
ATOM 465 N N . ALA A 1 63 ? 1.755 54.964 43.738 1.00 8.92 63 ALA A N 1
ATOM 466 C CA . ALA A 1 63 ? 2.879 55.891 43.443 1.00 7.85 63 ALA A CA 1
ATOM 467 C C . ALA A 1 63 ? 3.935 55.802 44.517 1.00 8.11 63 ALA A C 1
ATOM 468 O O . ALA A 1 63 ? 3.622 55.817 45.694 1.00 8.62 63 ALA A O 1
ATOM 470 N N . LEU A 1 64 ? 5.171 55.624 44.100 1.00 7.84 64 LEU A N 1
ATOM 471 C CA . LEU A 1 64 ? 6.336 55.490 44.959 1.00 7.49 64 LEU A CA 1
ATOM 472 C C . LEU A 1 64 ? 6.530 56.735 45.823 1.00 7.02 64 LEU A C 1
ATOM 473 O O . LEU A 1 64 ? 6.806 56.636 46.982 1.00 7.01 64 LEU A O 1
ATOM 478 N N . GLU A 1 65 ? 6.402 57.893 45.189 1.00 8.05 65 GLU A N 1
ATOM 479 C CA . GLU A 1 65 ? 6.578 59.197 45.758 1.00 8.00 65 GLU A CA 1
ATOM 480 C C . GLU A 1 65 ? 7.874 59.275 46.569 1.00 7.88 65 GLU A C 1
ATOM 481 O O . GLU A 1 65 ? 8.899 58.824 46.083 1.00 7.98 65 GLU A O 1
ATOM 487 N N . SER A 1 66 ? 7.840 59.742 47.828 1.00 8.43 66 SER A N 1
ATOM 488 C CA . SER A 1 66 ? 9.113 60.049 48.483 1.00 7.91 66 SER A CA 1
ATOM 489 C C . SER A 1 66 ? 9.859 58.773 48.890 1.00 7.97 66 SER A C 1
ATOM 490 O O . SER A 1 66 ? 11.021 58.819 49.307 1.00 7.57 66 SER A O 1
ATOM 493 N N . ILE A 1 67 ? 9.274 57.600 48.743 1.00 5.94 67 ILE A N 1
ATOM 494 C CA . ILE A 1 67 ? 10.085 56.410 48.946 1.00 7.62 67 ILE A CA 1
ATOM 495 C C . ILE A 1 67 ? 11.242 56.356 47.941 1.00 7.91 67 ILE A C 1
ATOM 496 O O . ILE A 1 67 ? 12.310 55.749 48.227 1.00 7.80 67 ILE A O 1
ATOM 501 N N . SER A 1 68 ? 11.049 56.983 46.772 1.00 8.42 68 SER A N 1
ATOM 502 C CA . SER A 1 68 ? 12.111 57.144 45.781 1.00 6.75 68 SER A CA 1
ATOM 503 C C . SER A 1 68 ? 13.417 57.736 46.359 1.00 6.96 68 SER A C 1
ATOM 504 O O . SER A 1 68 ? 14.493 57.444 45.834 1.00 8.31 68 SER A O 1
ATOM 507 N N . LYS A 1 69 ? 13.325 58.494 47.464 1.00 7.46 69 LYS A N 1
ATOM 508 C CA . LYS A 1 69 ? 14.494 59.114 48.115 1.00 7.09 69 LYS A CA 1
ATOM 509 C C . LYS A 1 69 ? 15.517 58.051 48.525 1.00 7.15 69 LYS A C 1
ATOM 510 O O . LYS A 1 69 ? 16.735 58.282 48.469 1.00 8.56 69 LYS A O 1
ATOM 516 N N . VAL A 1 70 ? 15.024 56.857 48.892 1.00 8.07 70 VAL A N 1
ATOM 517 C CA . VAL A 1 70 ? 15.917 55.797 49.383 1.00 8.23 70 VAL A CA 1
ATOM 518 C C . VAL A 1 70 ? 16.718 55.295 48.176 1.00 8.40 70 VAL A C 1
ATOM 519 O O . VAL A 1 70 ? 17.933 55.026 48.276 1.00 8.70 70 VAL A O 1
ATOM 523 N N . CYS A 1 71 ? 16.036 55.129 47.040 1.00 8.44 71 CYS A N 1
ATOM 524 C CA . CYS A 1 71 ? 16.710 54.565 45.868 1.00 9.37 71 CYS A CA 1
ATOM 525 C C . CYS A 1 71 ? 17.777 55.514 45.300 1.00 9.34 71 CYS A C 1
ATOM 526 O O . CYS A 1 71 ? 18.848 55.100 44.900 1.00 7.85 71 CYS A O 1
ATOM 529 N N . THR A 1 72 ? 17.475 56.807 45.258 1.00 7.82 72 THR A N 1
ATOM 530 C CA . THR A 1 72 ? 18.445 57.729 44.697 1.00 8.00 72 THR A CA 1
ATOM 531 C C . THR A 1 72 ? 19.611 57.903 45.655 1.00 8.71 72 THR A C 1
ATOM 532 O O . THR A 1 72 ? 20.795 58.099 45.222 1.00 9.19 72 THR A O 1
ATOM 536 N N . LEU A 1 73 ? 19.321 57.870 46.961 1.00 7.31 73 LEU A N 1
ATOM 537 C CA . LEU A 1 73 ? 20.383 57.878 47.947 1.00 7.47 73 LEU A CA 1
ATOM 538 C C . LEU A 1 73 ? 21.317 56.692 47.689 1.00 6.29 73 LEU A C 1
ATOM 539 O O . LEU A 1 73 ? 22.547 56.800 47.782 1.00 7.52 73 LEU A O 1
ATOM 544 N N . ALA A 1 74 ? 20.725 55.519 47.482 1.00 6.02 74 ALA A N 1
ATOM 545 C CA . ALA A 1 74 ? 21.538 54.311 47.270 1.00 6.37 74 ALA A CA 1
ATOM 546 C C . ALA A 1 74 ? 22.464 54.522 46.059 1.00 6.91 74 ALA A C 1
ATOM 547 O O . ALA A 1 74 ? 23.670 54.250 46.113 1.00 6.86 74 ALA A O 1
ATOM 549 N N . LEU A 1 75 ? 21.921 55.097 44.981 1.00 7.44 75 LEU A N 1
ATOM 550 C CA . LEU A 1 75 ? 22.739 55.380 43.806 1.00 8.57 75 LEU A CA 1
ATOM 551 C C . LEU A 1 75 ? 23.835 56.406 44.078 1.00 9.65 75 LEU A C 1
ATOM 552 O O . LEU A 1 75 ? 24.973 56.262 43.619 1.00 11.13 75 LEU A O 1
ATOM 557 N N . ALA A 1 76 ? 23.512 57.452 44.840 1.00 8.47 76 ALA A N 1
ATOM 558 C CA . ALA A 1 76 ? 24.510 58.491 45.118 1.00 8.73 76 ALA A CA 1
ATOM 559 C C . ALA A 1 76 ? 25.657 57.881 45.894 1.00 8.22 76 ALA A C 1
ATOM 560 O O . ALA A 1 76 ? 26.830 58.199 45.666 1.00 8.27 76 ALA A O 1
ATOM 562 N N . LEU A 1 77 ? 25.349 56.985 46.824 1.00 9.00 77 LEU A N 1
ATOM 563 C CA . LEU A 1 77 ? 26.404 56.322 47.580 1.00 8.96 77 LEU A CA 1
ATOM 564 C C . LEU A 1 77 ? 27.304 55.470 46.687 1.00 9.66 77 LEU A C 1
ATOM 565 O O . LEU A 1 77 ? 28.538 55.475 46.837 1.00 11.63 77 LEU A O 1
ATOM 570 N N . GLU A 1 78 ? 26.727 54.782 45.717 1.00 9.21 78 GLU A N 1
ATOM 571 C CA . GLU A 1 78 ? 27.504 53.972 44.797 1.00 10.76 78 GLU A CA 1
ATOM 572 C C . GLU A 1 78 ? 28.358 54.876 43.917 1.00 9.80 78 GLU A C 1
ATOM 573 O O . GLU A 1 78 ? 29.534 54.553 43.649 1.00 10.49 78 GLU A O 1
ATOM 579 N N . ASP A 1 79 ? 27.802 56.016 43.510 1.00 10.90 79 ASP A N 1
ATOM 580 C CA . ASP A 1 79 ? 28.501 56.972 42.631 1.00 10.51 79 ASP A CA 1
ATOM 581 C C . ASP A 1 79 ? 29.630 57.753 43.286 1.00 11.73 79 ASP A C 1
ATOM 582 O O . ASP A 1 79 ? 30.720 57.838 42.723 1.00 13.05 79 ASP A O 1
ATOM 587 N N . VAL A 1 80 ? 29.398 58.334 44.479 1.00 11.50 80 VAL A N 1
ATOM 588 C CA . VAL A 1 80 ? 30.353 59.275 45.069 1.00 11.52 80 VAL A CA 1
ATOM 589 C C . VAL A 1 80 ? 30.869 58.869 46.465 1.00 11.38 80 VAL A C 1
ATOM 590 O O . VAL A 1 80 ? 31.840 59.427 46.939 1.00 11.08 80 VAL A O 1
ATOM 594 N N . GLY A 1 81 ? 30.236 57.871 47.083 1.00 11.26 81 GLY A N 1
ATOM 595 C CA . GLY A 1 81 ? 30.668 57.273 48.339 1.00 10.52 81 GLY A CA 1
ATOM 596 C C . GLY A 1 81 ? 30.090 57.991 49.548 1.00 10.38 81 GLY A C 1
ATOM 597 O O . GLY A 1 81 ? 29.548 59.093 49.399 1.00 9.65 81 GLY A O 1
ATOM 598 N N . PRO A 1 82 ? 30.203 57.397 50.727 1.00 11.04 82 PRO A N 1
ATOM 599 C CA . PRO A 1 82 ? 29.540 57.956 51.909 1.00 10.89 82 PRO A CA 1
ATOM 600 C C . PRO A 1 82 ? 30.072 59.268 52.411 1.00 10.88 82 PRO A C 1
ATOM 601 O O . PRO A 1 82 ? 29.281 60.087 52.928 1.00 9.80 82 PRO A O 1
ATOM 605 N N . GLN A 1 83 ? 31.384 59.501 52.288 1.00 11.18 83 GLN A N 1
ATOM 606 C CA . GLN A 1 83 ? 31.911 60.781 52.760 1.00 11.50 83 GLN A CA 1
ATOM 607 C C . GLN A 1 83 ? 31.324 61.945 51.969 1.00 10.59 83 GLN A C 1
ATOM 608 O O . GLN A 1 83 ? 30.905 62.944 52.538 1.00 10.11 83 GLN A O 1
ATOM 614 N N . ALA A 1 84 ? 31.255 61.812 50.641 1.00 10.48 84 ALA A N 1
ATOM 615 C CA . ALA A 1 84 ? 30.687 62.825 49.812 1.00 11.17 84 ALA A CA 1
ATOM 616 C C . ALA A 1 84 ? 29.228 63.071 50.093 1.00 11.50 84 ALA A C 1
ATOM 617 O O . ALA A 1 84 ? 28.784 64.207 50.039 1.00 11.86 84 ALA A O 1
ATOM 619 N N . VAL A 1 85 ? 28.450 62.009 50.317 1.00 9.70 85 VAL A N 1
ATOM 620 C CA . VAL A 1 85 ? 27.073 62.182 50.641 1.00 10.25 85 VAL A CA 1
ATOM 621 C C . VAL A 1 85 ? 26.924 62.935 51.974 1.00 9.58 85 VAL A C 1
ATOM 622 O O . VAL A 1 85 ? 26.110 63.834 52.092 1.00 9.71 85 VAL A O 1
ATOM 626 N N . GLN A 1 86 ? 27.756 62.620 52.944 1.00 8.90 86 GLN A N 1
ATOM 627 C CA . GLN A 1 86 ? 27.663 63.273 54.278 1.00 10.30 86 GLN A CA 1
ATOM 628 C C . GLN A 1 86 ? 28.039 64.782 54.176 1.00 11.00 86 GLN A C 1
ATOM 629 O O . GLN A 1 86 ? 27.390 65.647 54.797 1.00 10.79 86 GLN A O 1
ATOM 635 N N . ASP A 1 87 ? 29.061 65.092 53.382 1.00 12.43 87 ASP A N 1
ATOM 636 C CA . ASP A 1 87 ? 29.535 66.448 53.179 1.00 13.43 87 ASP A CA 1
ATOM 637 C C . ASP A 1 87 ? 28.570 67.307 52.343 1.00 14.05 87 ASP A C 1
ATOM 638 O O . ASP A 1 87 ? 28.310 68.487 52.665 1.00 14.68 87 ASP A O 1
ATOM 643 N N . LYS A 1 88 ? 28.065 66.731 51.249 1.00 13.03 88 LYS A N 1
ATOM 644 C CA . LYS A 1 88 ? 27.265 67.471 50.271 1.00 12.56 88 LYS A CA 1
ATOM 645 C C . LYS A 1 88 ? 25.751 67.470 50.536 1.00 11.43 88 LYS A C 1
ATOM 646 O O . LYS A 1 88 ? 25.049 68.329 50.025 1.00 11.10 88 LYS A O 1
ATOM 652 N N . ILE A 1 89 ? 25.257 66.533 51.354 1.00 10.41 89 ILE A N 1
ATOM 653 C CA . ILE A 1 89 ? 23.835 66.387 51.625 1.00 10.01 89 ILE A CA 1
ATOM 654 C C . ILE A 1 89 ? 23.636 66.420 53.129 1.00 10.64 89 ILE A C 1
ATOM 655 O O . ILE A 1 89 ? 22.915 67.287 53.610 1.00 11.05 89 ILE A O 1
ATOM 660 N N . GLY A 1 90 ? 24.246 65.473 53.842 1.00 9.98 90 GLY A N 1
ATOM 661 C CA . GLY A 1 90 ? 24.106 65.399 55.287 1.00 10.45 90 GLY A CA 1
ATOM 662 C C . GLY A 1 90 ? 23.579 64.075 55.759 1.00 10.24 90 GLY A C 1
ATOM 663 O O . GLY A 1 90 ? 23.126 63.270 54.981 1.00 9.61 90 GLY A O 1
ATOM 664 N N . ALA A 1 91 ? 23.640 63.861 57.062 1.00 9.65 91 ALA A N 1
ATOM 665 C CA . ALA A 1 91 ? 23.172 62.658 57.721 1.00 11.51 91 ALA A CA 1
ATOM 666 C C . ALA A 1 91 ? 22.281 62.966 58.954 1.00 11.39 91 ALA A C 1
ATOM 667 O O . ALA A 1 91 ? 22.034 62.081 59.741 1.00 13.17 91 ALA A O 1
ATOM 669 N N . ASP A 1 92 ? 21.762 64.194 59.089 1.00 12.51 92 ASP A N 1
ATOM 670 C CA . ASP A 1 92 ? 21.065 64.585 60.333 1.00 11.08 92 ASP A CA 1
ATOM 671 C C . ASP A 1 92 ? 19.582 64.901 60.126 1.00 12.54 92 ASP A C 1
ATOM 672 O O . ASP A 1 92 ? 19.222 65.434 59.073 1.00 12.98 92 ASP A O 1
ATOM 677 N N . PRO A 1 93 ? 18.732 64.544 61.098 1.00 11.70 93 PRO A N 1
ATOM 678 C CA . PRO A 1 93 ? 17.314 64.926 61.051 1.00 12.13 93 PRO A CA 1
ATOM 679 C C . PRO A 1 93 ? 17.154 66.449 61.219 1.00 11.10 93 PRO A C 1
ATOM 680 O O . PRO A 1 93 ? 18.001 67.128 61.836 1.00 10.19 93 PRO A O 1
ATOM 684 N N . THR A 1 94 ? 16.126 66.995 60.564 1.00 11.52 94 THR A N 1
ATOM 685 C CA . THR A 1 94 ? 15.866 68.433 60.627 1.00 12.71 94 THR A CA 1
ATOM 686 C C . THR A 1 94 ? 14.983 68.931 61.753 1.00 11.70 94 THR A C 1
ATOM 687 O O . THR A 1 94 ? 14.986 70.119 62.021 1.00 12.85 94 THR A O 1
ATOM 691 N N . GLY A 1 95 ? 14.234 68.033 62.386 1.00 13.46 95 GLY A N 1
ATOM 692 C CA . GLY A 1 95 ? 13.223 68.385 63.378 1.00 13.70 95 GLY A CA 1
ATOM 693 C C . GLY A 1 95 ? 11.978 69.058 62.813 1.00 15.27 95 GLY A C 1
ATOM 694 O O . GLY A 1 95 ? 11.136 69.564 63.570 1.00 14.67 95 GLY A O 1
ATOM 695 N N . LEU A 1 96 ? 11.864 69.089 61.481 1.00 15.05 96 LEU A N 1
ATOM 696 C CA . LEU A 1 96 ? 10.863 69.937 60.798 1.00 15.57 96 LEU A CA 1
ATOM 697 C C . LEU A 1 96 ? 10.222 69.204 59.587 1.00 15.58 96 LEU A C 1
ATOM 698 O O . LEU A 1 96 ? 10.719 68.178 59.152 1.00 13.70 96 LEU A O 1
ATOM 703 N N . PRO A 1 97 ? 9.095 69.690 59.095 1.00 14.55 97 PRO A N 1
ATOM 704 C CA . PRO A 1 97 ? 8.353 68.980 58.049 1.00 15.28 97 PRO A CA 1
ATOM 705 C C . PRO A 1 97 ? 9.151 68.724 56.757 1.00 14.38 97 PRO A C 1
ATOM 706 O O . PRO A 1 97 ? 10.172 69.381 56.462 1.00 13.24 97 PRO A O 1
ATOM 710 N N . PHE A 1 98 ? 8.637 67.777 55.990 1.00 14.34 98 PHE A N 1
ATOM 711 C CA . PHE A 1 98 ? 9.245 67.332 54.739 1.00 14.64 98 PHE A CA 1
ATOM 712 C C . PHE A 1 98 ? 9.682 68.416 53.758 1.00 14.60 98 PHE A C 1
ATOM 713 O O . PHE A 1 98 ? 10.635 68.217 52.991 1.00 14.25 98 PHE A O 1
ATOM 721 N N . ASN A 1 99 ? 8.975 69.543 53.776 1.00 14.55 99 ASN A N 1
ATOM 722 C CA . ASN A 1 99 ? 9.200 70.635 52.845 1.00 15.10 99 ASN A CA 1
ATOM 723 C C . ASN A 1 99 ? 9.670 71.938 53.503 1.00 14.40 99 ASN A C 1
ATOM 724 O O . ASN A 1 99 ? 9.548 73.019 52.937 1.00 13.62 99 ASN A O 1
ATOM 729 N N . SER A 1 100 ? 10.224 71.825 54.707 1.00 15.50 100 SER A N 1
ATOM 730 C CA . SER A 1 100 ? 10.538 72.995 55.508 1.00 15.64 100 SER A CA 1
ATOM 731 C C . SER A 1 100 ? 11.677 73.824 54.979 1.00 16.10 100 SER A C 1
ATOM 732 O O . SER A 1 100 ? 12.833 73.359 54.930 1.00 16.26 100 SER A O 1
ATOM 735 N N . VAL A 1 101 ? 11.397 75.071 54.583 1.00 16.73 101 VAL A N 1
ATOM 736 C CA . VAL A 1 101 ? 12.469 76.013 54.249 1.00 17.23 101 VAL A CA 1
ATOM 737 C C . VAL A 1 101 ? 13.112 76.681 55.482 1.00 16.65 101 VAL A C 1
ATOM 738 O O . VAL A 1 101 ? 14.221 77.181 55.381 1.00 17.79 101 VAL A O 1
ATOM 742 N N . ILE A 1 102 ? 12.414 76.711 56.619 1.00 17.86 102 ILE A N 1
ATOM 743 C CA . ILE A 1 102 ? 13.009 77.175 57.875 1.00 17.07 102 ILE A CA 1
ATOM 744 C C . ILE A 1 102 ? 14.232 76.292 58.172 1.00 17.30 102 ILE A C 1
ATOM 745 O O . ILE A 1 102 ? 15.331 76.793 58.454 1.00 15.37 102 ILE A O 1
ATOM 750 N N . ALA A 1 103 ? 14.059 74.973 58.002 1.00 16.85 103 ALA A N 1
ATOM 751 C CA . ALA A 1 103 ? 15.164 74.041 58.166 1.00 16.71 103 ALA A CA 1
ATOM 752 C C . ALA A 1 103 ? 16.401 74.454 57.380 1.00 17.27 103 ALA A C 1
ATOM 753 O O . ALA A 1 103 ? 17.529 74.442 57.899 1.00 17.12 103 ALA A O 1
ATOM 755 N N . LEU A 1 104 ? 16.224 74.784 56.112 1.00 17.40 104 LEU A N 1
ATOM 756 C CA . LEU A 1 104 ? 17.329 75.183 55.311 1.00 17.62 104 LEU A CA 1
ATOM 757 C C . LEU A 1 104 ? 17.977 76.432 55.850 1.00 19.23 104 LEU A C 1
ATOM 758 O O . LEU A 1 104 ? 19.181 76.479 55.998 1.00 18.79 104 LEU A O 1
ATOM 763 N N . GLU A 1 105 ? 17.180 77.455 56.132 1.00 20.37 105 GLU A N 1
ATOM 764 C CA . GLU A 1 105 ? 17.772 78.763 56.436 1.00 22.28 105 GLU A CA 1
ATOM 765 C C . GLU A 1 105 ? 18.491 78.707 57.762 1.00 22.51 105 GLU A C 1
ATOM 766 O O . GLU A 1 105 ? 19.501 79.389 57.943 1.00 23.35 105 GLU A O 1
ATOM 772 N N . LEU A 1 106 ? 18.019 77.859 58.662 1.00 23.11 106 LEU A N 1
ATOM 773 C CA . LEU A 1 106 ? 18.680 77.648 59.949 1.00 24.57 106 LEU A CA 1
ATOM 774 C C . LEU A 1 106 ? 20.022 76.900 59.878 1.00 24.94 106 LEU A C 1
ATOM 775 O O . LEU A 1 106 ? 20.770 76.885 60.870 1.00 26.22 106 LEU A O 1
ATOM 780 N N . HIS A 1 107 ? 20.332 76.289 58.741 1.00 23.82 107 HIS A N 1
ATOM 781 C CA . HIS A 1 107 ? 21.545 75.483 58.622 1.00 23.46 107 HIS A CA 1
ATOM 782 C C . HIS A 1 107 ? 22.367 75.965 57.453 1.00 23.67 107 HIS A C 1
ATOM 783 O O . HIS A 1 107 ? 23.124 75.211 56.809 1.00 24.06 107 HIS A O 1
ATOM 790 N N . GLY A 1 108 ? 22.222 77.261 57.181 1.00 23.84 108 GLY A N 1
ATOM 791 C CA . GLY A 1 108 ? 22.972 77.938 56.129 1.00 22.87 108 GLY A CA 1
ATOM 792 C C . GLY A 1 108 ? 22.782 77.382 54.734 1.00 21.89 108 GLY A C 1
ATOM 793 O O . GLY A 1 108 ? 23.705 77.405 53.927 1.00 21.95 108 GLY A O 1
ATOM 794 N N . GLY A 1 109 ? 21.606 76.837 54.437 1.00 20.62 109 GLY A N 1
ATOM 795 C CA . GLY A 1 109 ? 21.344 76.310 53.103 1.00 19.19 109 GLY A CA 1
ATOM 796 C C . GLY A 1 109 ? 21.603 74.804 52.972 1.00 18.83 109 GLY A C 1
ATOM 797 O O . GLY A 1 109 ? 21.254 74.199 51.978 1.00 18.57 109 GLY A O 1
ATOM 798 N N . LYS A 1 110 ? 22.239 74.200 53.981 1.00 17.84 110 LYS A N 1
ATOM 799 C CA . LYS A 1 110 ? 22.540 72.773 53.932 1.00 16.22 110 LYS A CA 1
ATOM 800 C C . LYS A 1 110 ? 21.276 71.979 54.197 1.00 14.83 110 LYS A C 1
ATOM 801 O O . LYS A 1 110 ? 20.587 72.256 55.140 1.00 13.78 110 LYS A O 1
ATOM 807 N N . PRO A 1 111 ? 20.945 71.014 53.334 1.00 14.31 111 PRO A N 1
ATOM 808 C CA . PRO A 1 111 ? 19.694 70.264 53.487 1.00 12.95 111 PRO A CA 1
ATOM 809 C C . PRO A 1 111 ? 19.638 69.215 54.593 1.00 11.44 111 PRO A C 1
ATOM 810 O O . PRO A 1 111 ? 18.531 68.733 54.881 1.00 13.20 111 PRO A O 1
ATOM 814 N N . LEU A 1 112 ? 20.763 68.897 55.218 1.00 10.51 112 LEU A N 1
ATOM 815 C CA . LEU A 1 112 ? 20.871 67.985 56.349 1.00 10.75 112 LEU A CA 1
ATOM 816 C C . LEU A 1 112 ? 20.597 66.542 56.118 1.00 10.47 112 LEU A C 1
ATOM 817 O O . LEU A 1 112 ? 21.377 65.722 56.589 1.00 9.66 112 LEU A O 1
ATOM 822 N N . SER A 1 113 ? 19.501 66.199 55.445 1.00 10.84 113 SER A N 1
ATOM 823 C CA . SER A 1 113 ? 19.116 64.787 55.244 1.00 10.98 113 SER A CA 1
ATOM 824 C C . SER A 1 113 ? 18.727 64.547 53.791 1.00 10.65 113 SER A C 1
ATOM 825 O O . SER A 1 113 ? 17.921 65.322 53.255 1.00 9.66 113 SER A O 1
ATOM 828 N N . PRO A 1 114 ? 19.206 63.464 53.170 1.00 9.26 114 PRO A N 1
ATOM 829 C CA . PRO A 1 114 ? 18.736 63.084 51.807 1.00 9.76 114 PRO A CA 1
ATOM 830 C C . PRO A 1 114 ? 17.284 62.651 51.771 1.00 9.83 114 PRO A C 1
ATOM 831 O O . PRO A 1 114 ? 16.756 62.427 50.712 1.00 8.59 114 PRO A O 1
ATOM 835 N N . LEU A 1 115 ? 16.659 62.519 52.930 1.00 9.58 115 LEU A N 1
ATOM 836 C CA . LEU A 1 115 ? 15.272 62.068 53.017 1.00 9.41 115 LEU A CA 1
ATOM 837 C C . LEU A 1 115 ? 14.225 63.137 53.272 1.00 10.31 115 LEU A C 1
ATOM 838 O O . LEU A 1 115 ? 13.076 62.797 53.340 1.00 10.65 115 LEU A O 1
ATOM 843 N N . VAL A 1 116 ? 14.615 64.410 53.471 1.00 10.03 116 VAL A N 1
ATOM 844 C CA . VAL A 1 116 ? 13.644 65.487 53.358 1.00 10.53 116 VAL A CA 1
ATOM 845 C C . VAL A 1 116 ? 13.669 65.987 51.908 1.00 11.29 116 VAL A C 1
ATOM 846 O O . VAL A 1 116 ? 14.563 65.638 51.168 1.00 10.49 116 VAL A O 1
ATOM 850 N N . ASN A 1 117 ? 12.659 66.717 51.482 1.00 10.03 117 ASN A N 1
ATOM 851 C CA . ASN A 1 117 ? 12.590 67.068 50.045 1.00 9.66 117 ASN A CA 1
ATOM 852 C C . ASN A 1 117 ? 13.863 67.809 49.543 1.00 9.42 117 ASN A C 1
ATOM 853 O O . ASN A 1 117 ? 14.378 67.552 48.476 1.00 11.15 117 ASN A O 1
ATOM 858 N N . ALA A 1 118 ? 14.344 68.754 50.339 1.00 9.77 118 ALA A N 1
ATOM 859 C CA . ALA A 1 118 ? 15.493 69.557 49.942 1.00 8.67 118 ALA A CA 1
ATOM 860 C C . ALA A 1 118 ? 16.723 68.638 49.777 1.00 9.82 118 ALA A C 1
ATOM 861 O O . ALA A 1 118 ? 17.414 68.691 48.770 1.00 8.27 118 ALA A O 1
ATOM 863 N N . GLY A 1 119 ? 16.969 67.771 50.758 1.00 9.21 119 GLY A N 1
ATOM 864 C CA . GLY A 1 119 ? 18.074 66.851 50.637 1.00 8.73 119 GLY A CA 1
ATOM 865 C C . GLY A 1 119 ? 17.941 65.890 49.474 1.00 8.96 119 GLY A C 1
ATOM 866 O O . GLY A 1 119 ? 18.930 65.499 48.870 1.00 9.00 119 GLY A O 1
ATOM 867 N N . ALA A 1 120 ? 16.719 65.493 49.160 1.00 8.61 120 ALA A N 1
ATOM 868 C CA . ALA A 1 120 ? 16.486 64.518 48.133 1.00 8.43 120 ALA A CA 1
ATOM 869 C C . ALA A 1 120 ? 16.738 65.152 46.785 1.00 8.36 120 ALA A C 1
ATOM 870 O O . ALA A 1 120 ? 17.326 64.553 45.914 1.00 8.25 120 ALA A O 1
ATOM 872 N N . ILE A 1 121 ? 16.297 66.390 46.622 1.00 8.80 121 ILE A N 1
ATOM 873 C CA . ILE A 1 121 ? 16.542 67.111 45.370 1.00 7.31 121 ILE A CA 1
ATOM 874 C C . ILE A 1 121 ? 18.047 67.311 45.151 1.00 8.63 121 ILE A C 1
ATOM 875 O O . ILE A 1 121 ? 18.559 67.133 44.034 1.00 6.64 121 ILE A O 1
ATOM 880 N N . ALA A 1 122 ? 18.761 67.598 46.224 1.00 7.93 122 ALA A N 1
ATOM 881 C CA . ALA A 1 122 ? 20.241 67.710 46.204 1.00 8.35 122 ALA A CA 1
ATOM 882 C C . ALA A 1 122 ? 20.907 66.374 45.895 1.00 8.73 122 ALA A C 1
ATOM 883 O O . ALA A 1 122 ? 21.879 66.338 45.091 1.00 8.95 122 ALA A O 1
ATOM 885 N N . THR A 1 123 ? 20.356 65.277 46.428 1.00 7.25 123 THR A N 1
ATOM 886 C CA . THR A 1 123 ? 20.911 63.933 46.189 1.00 7.54 123 THR A CA 1
ATOM 887 C C . THR A 1 123 ? 20.658 63.558 44.694 1.00 6.51 123 THR A C 1
ATOM 888 O O . THR A 1 123 ? 21.531 63.026 44.010 1.00 8.65 123 THR A O 1
ATOM 892 N N . THR A 1 124 ? 19.456 63.826 44.179 1.00 7.89 124 THR A N 1
ATOM 893 C CA . THR A 1 124 ? 19.177 63.629 42.765 1.00 8.59 124 THR A CA 1
ATOM 894 C C . THR A 1 124 ? 20.180 64.397 41.890 1.00 8.47 124 THR A C 1
ATOM 895 O O . THR A 1 124 ? 20.632 63.862 40.884 1.00 9.21 124 THR A O 1
ATOM 899 N N . SER A 1 125 ? 20.568 65.601 42.293 1.00 8.75 125 SER A N 1
ATOM 900 C CA . SER A 1 125 ? 21.510 66.422 41.535 1.00 9.72 125 SER A CA 1
ATOM 901 C C . SER A 1 125 ? 22.963 65.941 41.624 1.00 10.55 125 SER A C 1
ATOM 902 O O . SER A 1 125 ? 23.792 66.342 40.782 1.00 11.91 125 SER A O 1
ATOM 905 N N . LEU A 1 126 ? 23.252 65.145 42.647 1.00 10.49 126 LEU A N 1
ATOM 906 C CA . LEU A 1 126 ? 24.586 64.585 42.958 1.00 10.65 126 LEU A CA 1
ATOM 907 C C . LEU A 1 126 ? 24.945 63.347 42.144 1.00 11.58 126 LEU A C 1
ATOM 908 O O . LEU A 1 126 ? 26.133 63.050 42.003 1.00 12.27 126 LEU A O 1
ATOM 913 N N . ILE A 1 127 ? 23.942 62.638 41.612 1.00 11.00 127 ILE A N 1
ATOM 914 C CA . ILE A 1 127 ? 24.098 61.437 40.765 1.00 13.88 127 ILE A CA 1
ATOM 915 C C . ILE A 1 127 ? 25.024 61.746 39.574 1.00 13.18 127 ILE A C 1
ATOM 916 O O . ILE A 1 127 ? 24.938 62.827 39.016 1.00 13.48 127 ILE A O 1
ATOM 921 N N . ASN A 1 128 ? 25.897 60.815 39.200 1.00 13.88 128 ASN A N 1
ATOM 922 C CA . ASN A 1 128 ? 26.714 60.992 37.986 1.00 14.86 128 ASN A CA 1
ATOM 923 C C . ASN A 1 128 ? 25.800 60.955 36.738 1.00 14.40 128 ASN A C 1
ATOM 924 O O . ASN A 1 128 ? 24.961 60.069 36.573 1.00 14.91 128 ASN A O 1
ATOM 929 N N . ALA A 1 129 ? 25.946 61.923 35.853 1.00 15.16 129 ALA A N 1
ATOM 930 C CA . ALA A 1 129 ? 25.120 62.002 34.636 1.00 15.95 129 ALA A CA 1
ATOM 931 C C . ALA A 1 129 ? 25.677 63.053 33.701 1.00 17.02 129 ALA A C 1
ATOM 932 O O . ALA A 1 129 ? 26.016 64.154 34.142 1.00 17.39 129 ALA A O 1
ATOM 934 N N . GLU A 1 130 ? 25.699 62.740 32.412 1.00 18.42 130 GLU A N 1
ATOM 935 C CA . GLU A 1 130 ? 26.163 63.683 31.384 1.00 19.61 130 GLU A CA 1
ATOM 936 C C . GLU A 1 130 ? 25.091 64.664 30.984 1.00 18.93 130 GLU A C 1
ATOM 937 O O . GLU A 1 130 ? 25.396 65.737 30.468 1.00 19.03 130 GLU A O 1
ATOM 943 N N . ASN A 1 131 ? 23.828 64.280 31.176 1.00 17.43 131 ASN A N 1
ATOM 944 C CA . ASN A 1 131 ? 22.674 65.117 30.810 1.00 16.91 131 ASN A CA 1
ATOM 945 C C . ASN A 1 131 ? 21.415 64.637 31.543 1.00 15.61 131 ASN A C 1
ATOM 946 O O . ASN A 1 131 ? 21.443 63.584 32.180 1.00 15.54 131 ASN A O 1
ATOM 951 N N . VAL A 1 132 ? 20.333 65.384 31.413 1.00 14.72 132 VAL A N 1
ATOM 952 C CA . VAL A 1 132 ? 19.127 65.174 32.247 1.00 14.33 132 VAL A CA 1
ATOM 953 C C . VAL A 1 132 ? 18.497 63.793 31.992 1.00 14.47 132 VAL A C 1
ATOM 954 O O . VAL A 1 132 ? 18.061 63.096 32.909 1.00 11.75 132 VAL A O 1
ATOM 958 N N . GLU A 1 133 ? 18.462 63.367 30.732 1.00 13.67 133 GLU A N 1
ATOM 959 C CA . GLU A 1 133 ? 17.848 62.073 30.448 1.00 15.28 133 GLU A CA 1
ATOM 960 C C . GLU A 1 133 ? 18.657 60.895 30.973 1.00 14.53 133 GLU A C 1
ATOM 961 O O . GLU A 1 133 ? 18.053 59.919 31.395 1.00 16.22 133 GLU A O 1
ATOM 967 N N . GLN A 1 134 ? 19.987 60.975 30.929 1.00 13.90 134 GLN A N 1
ATOM 968 C CA . GLN A 1 134 ? 20.818 59.950 31.534 1.00 12.67 134 GLN A CA 1
ATOM 969 C C . GLN A 1 134 ? 20.594 59.936 33.049 1.00 12.33 134 GLN A C 1
ATOM 970 O O . GLN A 1 134 ? 20.541 58.856 33.639 1.00 11.08 134 GLN A O 1
ATOM 976 N N . ARG A 1 135 ? 20.464 61.121 33.640 1.00 10.61 135 ARG A N 1
ATOM 977 C CA . ARG A 1 135 ? 20.225 61.221 35.084 1.00 10.38 135 ARG A CA 1
ATOM 978 C C . ARG A 1 135 ? 18.960 60.4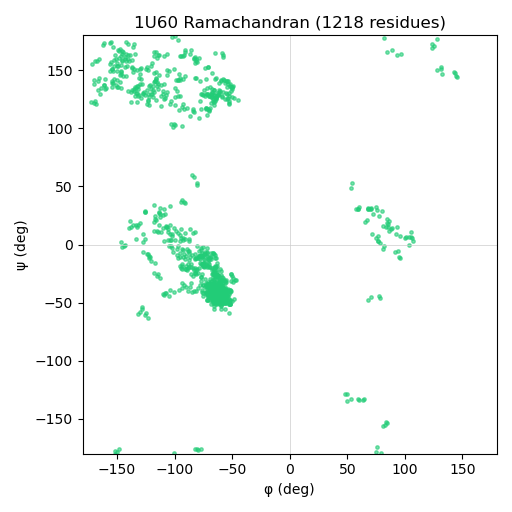21 35.431 1.00 10.72 135 ARG A C 1
ATOM 979 O O . ARG A 1 135 ? 18.952 59.627 36.358 1.00 10.41 135 ARG A O 1
ATOM 987 N N . TRP A 1 136 ? 17.924 60.583 34.618 1.00 10.55 136 TRP A N 1
ATOM 988 C CA . TRP A 1 136 ? 16.629 59.916 34.849 1.00 10.63 136 TRP A CA 1
ATOM 989 C C . TRP A 1 136 ? 16.796 58.436 34.615 1.00 10.55 136 TRP A C 1
ATOM 990 O O . TRP A 1 136 ? 16.395 57.629 35.435 1.00 9.59 136 TRP A O 1
ATOM 1001 N N . GLN A 1 137 ? 17.425 58.069 33.497 1.00 9.57 137 GLN A N 1
ATOM 1002 C CA . GLN A 1 137 ? 17.566 56.665 33.149 1.00 10.94 137 GLN A CA 1
ATOM 1003 C C . GLN A 1 137 ? 18.303 55.902 34.254 1.00 10.41 137 GLN A C 1
ATOM 1004 O O . GLN A 1 137 ? 17.899 54.797 34.578 1.00 10.24 137 GLN A O 1
ATOM 1010 N N . ARG A 1 138 ? 19.341 56.488 34.853 1.00 10.42 138 ARG A N 1
ATOM 1011 C CA . ARG A 1 138 ? 20.134 55.771 35.849 1.00 9.51 138 ARG A CA 1
ATOM 1012 C C . ARG A 1 138 ? 19.323 55.586 37.139 1.00 10.05 138 ARG A C 1
ATOM 1013 O O . ARG A 1 138 ? 19.380 54.551 37.747 1.00 9.69 138 ARG A O 1
ATOM 1021 N N . ILE A 1 139 ? 18.511 56.577 37.488 1.00 8.91 139 ILE A N 1
ATOM 1022 C CA . ILE A 1 139 ? 17.625 56.488 38.686 1.00 9.59 139 ILE A CA 1
ATOM 1023 C C . ILE A 1 139 ? 16.503 55.493 38.480 1.00 9.55 139 ILE A C 1
ATOM 1024 O O . ILE A 1 139 ? 16.259 54.657 39.329 1.00 9.72 139 ILE A O 1
ATOM 1029 N N . LEU A 1 140 ? 15.850 55.524 37.300 1.00 9.60 140 LEU A N 1
ATOM 1030 C CA . LEU A 1 140 ? 14.813 54.539 36.963 1.00 9.95 140 LEU A CA 1
ATOM 1031 C C . LEU A 1 140 ? 15.398 53.121 37.046 1.00 9.83 140 LEU A C 1
ATOM 1032 O O . LEU A 1 140 ? 14.781 52.228 37.584 1.00 9.62 140 LEU A O 1
ATOM 1037 N N . HIS A 1 141 ? 16.620 52.947 36.545 1.00 10.70 141 HIS A N 1
ATOM 1038 C CA . HIS A 1 141 ? 17.263 51.637 36.523 1.00 10.98 141 HIS A CA 1
ATOM 1039 C C . HIS A 1 141 ? 17.518 51.126 37.939 1.00 9.89 141 HIS A C 1
ATOM 1040 O O . HIS A 1 141 ? 17.251 49.976 38.227 1.00 8.26 141 HIS A O 1
ATOM 1047 N N . ILE A 1 142 ? 18.032 51.973 38.820 1.00 9.41 142 ILE A N 1
ATOM 1048 C CA . ILE A 1 142 ? 18.244 51.499 40.189 1.00 9.19 142 ILE A CA 1
ATOM 1049 C C . ILE A 1 142 ? 16.955 51.155 40.913 1.00 8.02 142 ILE A C 1
ATOM 1050 O O . ILE A 1 142 ? 16.911 50.154 41.670 1.00 9.69 142 ILE A O 1
ATOM 1055 N N . GLN A 1 143 ? 15.879 51.926 40.680 1.00 7.99 143 GLN A N 1
ATOM 1056 C CA . GLN A 1 143 ? 14.564 51.553 41.242 1.00 7.33 143 GLN A CA 1
ATOM 1057 C C . GLN A 1 143 ? 14.150 50.144 40.765 1.00 6.90 143 GLN A C 1
ATOM 1058 O O . GLN A 1 143 ? 13.733 49.323 41.535 1.00 6.76 143 GLN A O 1
ATOM 1064 N N . GLN A 1 144 ? 14.304 49.868 39.467 1.00 7.01 144 GLN A N 1
ATOM 1065 C CA . GLN A 1 144 ? 13.986 48.559 38.939 1.00 8.50 144 GLN A CA 1
ATOM 1066 C C . GLN A 1 144 ? 14.894 47.458 39.496 1.00 8.35 144 GLN A C 1
ATOM 1067 O O . GLN A 1 144 ? 14.424 46.350 39.826 1.00 8.55 144 GLN A O 1
ATOM 1073 N N . GLN A 1 145 ? 16.180 47.760 39.670 1.00 8.51 145 GLN A N 1
ATOM 1074 C CA . GLN A 1 145 ? 17.103 46.804 40.243 1.00 9.28 145 GLN A CA 1
ATOM 1075 C C . GLN A 1 145 ? 16.783 46.473 41.691 1.00 8.72 145 GLN A C 1
ATOM 1076 O O . GLN A 1 145 ? 16.909 45.337 42.093 1.00 8.05 145 GLN A O 1
ATOM 1082 N N . LEU A 1 146 ? 16.391 47.483 42.446 1.00 8.70 146 LEU A N 1
ATOM 1083 C CA . LEU A 1 146 ? 16.118 47.303 43.895 1.00 8.66 146 LEU A CA 1
ATOM 1084 C C . LEU A 1 146 ? 14.753 46.690 44.188 1.00 9.55 146 LEU A C 1
ATOM 1085 O O . LEU A 1 146 ? 14.656 45.903 45.090 1.00 8.52 146 LEU A O 1
ATOM 1090 N N . ALA A 1 147 ? 13.719 47.051 43.413 1.00 10.05 147 ALA A N 1
ATOM 1091 C CA . ALA A 1 147 ? 12.327 46.706 43.718 1.00 9.38 147 ALA A CA 1
ATOM 1092 C C . ALA A 1 147 ? 11.623 45.818 42.691 1.00 10.34 147 ALA A C 1
ATOM 1093 O O . ALA A 1 147 ? 10.639 45.144 43.008 1.00 12.41 147 ALA A O 1
ATOM 1095 N N . GLY A 1 148 ? 12.099 45.848 41.444 1.00 11.19 148 GLY A N 1
ATOM 1096 C CA . GLY A 1 148 ? 11.526 44.998 40.419 1.00 11.59 148 GLY A CA 1
ATOM 1097 C C . GLY A 1 148 ? 11.452 45.654 39.068 1.00 12.42 148 GLY A C 1
ATOM 1098 O O . GLY A 1 148 ? 11.259 46.859 38.950 1.00 11.23 148 GLY A O 1
ATOM 1099 N N . GLU A 1 149 ? 11.577 44.829 38.025 1.00 13.67 149 GLU A N 1
ATOM 1100 C CA . GLU A 1 149 ? 11.699 45.347 36.677 1.00 15.65 149 GLU A CA 1
ATOM 1101 C C . GLU A 1 149 ? 10.423 46.021 36.188 1.00 14.72 149 GLU A C 1
ATOM 1102 O O . GLU A 1 149 ? 10.489 46.791 35.223 1.00 15.23 149 GLU A O 1
ATOM 1108 N N . GLN A 1 150 ? 9.284 45.726 36.798 1.00 14.51 150 GLN A N 1
ATOM 1109 C CA . GLN A 1 150 ? 8.009 46.320 36.339 1.00 15.31 150 GLN A CA 1
ATOM 1110 C C . GLN A 1 150 ? 7.828 47.765 36.838 1.00 14.58 150 GLN A C 1
ATOM 1111 O O . GLN A 1 150 ? 6.878 48.415 36.432 1.00 13.90 150 GLN A O 1
ATOM 1117 N N . VAL A 1 151 ? 8.682 48.235 37.746 1.00 14.18 151 VAL A N 1
ATOM 1118 C CA . VAL A 1 151 ? 8.571 49.614 38.235 1.00 13.43 151 VAL A CA 1
ATOM 1119 C C . VAL A 1 151 ? 8.779 50.530 37.038 1.00 13.61 151 VAL A C 1
ATOM 1120 O O . VAL A 1 151 ? 9.756 50.374 36.283 1.00 15.28 151 VAL A O 1
ATOM 1124 N N . ALA A 1 152 ? 7.860 51.470 36.849 1.00 12.91 152 ALA A N 1
ATOM 1125 C CA . ALA A 1 152 ? 7.852 52.320 35.667 1.00 11.83 152 ALA A CA 1
ATOM 1126 C C . ALA A 1 152 ? 7.130 53.635 35.916 1.00 10.82 152 ALA A C 1
ATOM 1127 O O . ALA A 1 152 ? 6.239 53.707 36.738 1.00 10.48 152 ALA A O 1
ATOM 1129 N N . LEU A 1 153 ? 7.567 54.677 35.230 1.00 12.22 153 LEU A N 1
ATOM 1130 C CA . LEU A 1 153 ? 6.960 56.003 35.345 1.00 12.10 153 LEU A CA 1
ATOM 1131 C C . LEU A 1 153 ? 5.472 55.942 34.901 1.00 12.55 153 LEU A C 1
ATOM 1132 O O . LEU A 1 153 ? 5.135 55.338 33.880 1.00 12.94 153 LEU A O 1
ATOM 1137 N N . SER A 1 154 ? 4.598 56.506 35.741 1.00 11.84 154 SER A N 1
ATOM 1138 C CA . SER A 1 154 ? 3.232 56.877 35.379 1.00 11.73 154 SER A CA 1
ATOM 1139 C C . SER A 1 154 ? 3.214 58.246 34.696 1.00 12.99 154 SER A C 1
ATOM 1140 O O . SER A 1 154 ? 3.422 59.270 35.358 1.00 10.72 154 SER A O 1
ATOM 1143 N N . ASP A 1 155 ? 2.852 58.265 33.401 1.00 12.84 155 ASP A N 1
ATOM 1144 C CA . ASP A 1 155 ? 2.709 59.540 32.689 1.00 15.01 155 ASP A CA 1
ATOM 1145 C C . ASP A 1 155 ? 1.731 60.459 33.350 1.00 14.67 155 ASP A C 1
ATOM 1146 O O . ASP A 1 155 ? 1.968 61.657 33.424 1.00 14.49 155 ASP A O 1
ATOM 1151 N N . GLU A 1 156 ? 0.597 59.918 33.797 1.00 14.78 156 GLU A N 1
ATOM 1152 C CA . GLU A 1 156 ? -0.430 60.708 34.444 1.00 14.96 156 GLU A CA 1
ATOM 1153 C C . GLU A 1 156 ? 0.086 61.338 35.727 1.00 14.69 156 GLU A C 1
ATOM 1154 O O . GLU A 1 156 ? -0.076 62.555 35.936 1.00 13.37 156 GLU A O 1
ATOM 1160 N N . VAL A 1 157 ? 0.738 60.535 36.573 1.00 12.83 157 VAL A N 1
ATOM 1161 C CA . VAL A 1 157 ? 1.244 61.081 37.852 1.00 12.49 157 VAL A CA 1
ATOM 1162 C C . VAL A 1 157 ? 2.318 62.122 37.578 1.00 12.05 157 VAL A C 1
ATOM 1163 O O . VAL A 1 157 ? 2.308 63.192 38.188 1.00 11.77 157 VAL A O 1
ATOM 1167 N N . ASN A 1 158 ? 3.269 61.790 36.713 1.00 12.03 158 ASN A N 1
ATOM 1168 C CA . ASN A 1 158 ? 4.367 62.702 36.343 1.00 12.12 158 ASN A CA 1
ATOM 1169 C C . ASN A 1 158 ? 3.832 64.034 35.779 1.00 13.22 158 ASN A C 1
ATOM 1170 O O . ASN A 1 158 ? 4.246 65.100 36.207 1.00 10.90 158 ASN A O 1
ATOM 1175 N N . GLN A 1 159 ? 2.892 63.974 34.842 1.00 13.97 159 GLN A N 1
ATOM 1176 C CA . GLN A 1 159 ? 2.327 65.226 34.309 1.00 16.15 159 GLN A CA 1
ATOM 1177 C C . GLN A 1 159 ? 1.654 66.094 35.389 1.00 15.73 159 GLN A C 1
ATOM 1178 O O . GLN A 1 159 ? 1.828 67.334 35.396 1.00 15.81 159 GLN A O 1
ATOM 1184 N N . SER A 1 160 ? 0.930 65.466 36.313 1.00 14.63 160 SER A N 1
ATOM 1185 C CA . SER A 1 160 ? 0.295 66.160 37.412 1.00 14.31 160 SER A CA 1
ATOM 1186 C C . SER A 1 160 ? 1.293 66.767 38.390 1.00 13.62 160 SER A C 1
ATOM 1187 O O . SER A 1 160 ? 1.167 67.924 38.819 1.00 13.40 160 SER A O 1
ATOM 1190 N N . GLU A 1 161 ? 2.294 65.972 38.755 1.00 11.80 161 GLU A N 1
ATOM 1191 C CA . GLU A 1 161 ? 3.338 66.436 39.679 1.00 12.21 161 GLU A CA 1
ATOM 1192 C C . GLU A 1 161 ? 4.165 67.570 39.078 1.00 13.18 161 GLU A C 1
ATOM 1193 O O . GLU A 1 161 ? 4.510 68.511 39.784 1.00 13.15 161 GLU A O 1
ATOM 1199 N N . GLN A 1 162 ? 4.486 67.460 37.778 1.00 11.98 162 GLN A N 1
ATOM 1200 C CA . GLN A 1 162 ? 5.382 68.383 37.088 1.00 13.35 162 GLN A CA 1
ATOM 1201 C C . GLN A 1 162 ? 4.730 69.764 36.987 1.00 14.06 162 GLN A C 1
ATOM 1202 O O . GLN A 1 162 ? 5.435 70.779 36.812 1.00 12.90 162 GLN A O 1
ATOM 1208 N N . THR A 1 163 ? 3.387 69.773 37.015 1.00 14.24 163 THR A N 1
ATOM 1209 C CA . THR A 1 163 ? 2.647 71.024 36.809 1.00 15.20 163 THR A CA 1
ATOM 1210 C C . THR A 1 163 ? 2.091 71.590 38.086 1.00 15.24 163 THR A C 1
ATOM 1211 O O . THR A 1 163 ? 1.410 72.629 38.060 1.00 16.83 163 THR A O 1
ATOM 1215 N N . THR A 1 164 ? 2.400 70.946 39.209 1.00 14.99 164 THR A N 1
ATOM 1216 C CA . THR A 1 164 ? 2.053 71.452 40.536 1.00 15.03 164 THR A CA 1
ATOM 1217 C C . THR A 1 164 ? 3.189 71.603 41.549 1.00 14.30 164 THR A C 1
ATOM 1218 O O . THR A 1 164 ? 2.927 71.860 42.740 1.00 15.09 164 THR A O 1
ATOM 1222 N N . ASN A 1 165 ? 4.422 71.369 41.142 1.00 13.00 165 ASN A N 1
ATOM 1223 C CA . ASN A 1 165 ? 5.567 71.240 42.072 1.00 11.94 165 ASN A CA 1
ATOM 1224 C C . ASN A 1 165 ? 6.309 72.551 42.329 1.00 10.65 165 ASN A C 1
ATOM 1225 O O . ASN A 1 165 ? 7.539 72.570 42.467 1.00 11.35 165 ASN A O 1
ATOM 1230 N N . PHE A 1 166 ? 5.554 73.639 42.386 1.00 11.32 166 PHE A N 1
ATOM 1231 C CA . PHE A 1 166 ? 6.130 74.977 42.572 1.00 9.88 166 PHE A CA 1
ATOM 1232 C C . PHE A 1 166 ? 6.976 75.128 43.818 1.00 8.96 166 PHE A C 1
ATOM 1233 O O . PHE A 1 166 ? 8.039 75.799 43.802 1.00 9.18 166 PHE A O 1
ATOM 1241 N N . HIS A 1 167 ? 6.562 74.526 44.921 1.00 10.20 167 HIS A N 1
ATOM 1242 C CA . HIS A 1 167 ? 7.335 74.671 46.116 1.00 9.41 167 HIS A CA 1
ATOM 1243 C C . HIS A 1 167 ? 8.686 73.912 46.007 1.00 10.21 167 HIS A C 1
ATOM 1244 O O . HIS A 1 167 ? 9.718 74.410 46.503 1.00 10.14 167 HIS A O 1
ATOM 1251 N N . ASN A 1 168 ? 8.727 72.763 45.322 1.00 9.57 168 ASN A N 1
ATOM 1252 C CA . ASN A 1 168 ? 10.004 72.091 45.070 1.00 10.64 168 ASN A CA 1
ATOM 1253 C C . ASN A 1 168 ? 10.912 72.880 44.108 1.00 10.09 168 ASN A C 1
ATOM 1254 O O . ASN A 1 168 ? 12.145 72.819 44.234 1.00 11.29 168 ASN A O 1
ATOM 1259 N N . ARG A 1 169 ? 10.330 73.619 43.176 1.00 10.39 169 ARG A N 1
ATOM 1260 C CA . ARG A 1 169 ? 11.105 74.536 42.301 1.00 10.80 169 ARG A CA 1
ATOM 1261 C C . ARG A 1 169 ? 11.801 75.571 43.136 1.00 10.76 169 ARG A C 1
ATOM 1262 O O . ARG A 1 169 ? 13.002 75.878 42.909 1.00 10.41 169 ARG A O 1
ATOM 1270 N N . ALA A 1 170 ? 11.076 76.108 44.123 1.00 10.59 170 ALA A N 1
ATOM 1271 C CA . ALA A 1 170 ? 11.668 77.041 45.070 1.00 10.75 170 ALA A CA 1
ATOM 1272 C C . ALA A 1 170 ? 12.843 76.440 45.840 1.00 11.84 170 ALA A C 1
ATOM 1273 O O . ALA A 1 170 ? 13.898 77.059 45.945 1.00 10.59 170 ALA A O 1
ATOM 1275 N N . ILE A 1 171 ? 12.620 75.252 46.409 1.00 10.69 171 ILE A N 1
ATOM 1276 C CA . ILE A 1 171 ? 13.660 74.552 47.131 1.00 10.93 171 ILE A CA 1
ATOM 1277 C C . ILE A 1 171 ? 14.909 74.298 46.274 1.00 10.51 171 ILE A C 1
ATOM 1278 O O . ILE A 1 171 ? 16.044 74.490 46.746 1.00 10.05 171 ILE A O 1
ATOM 1283 N N . ALA A 1 172 ? 14.722 73.899 45.020 1.00 10.53 172 ALA A N 1
ATOM 1284 C CA . ALA A 1 172 ? 15.830 73.676 44.133 1.00 10.58 172 ALA A CA 1
ATOM 1285 C C . ALA A 1 172 ? 16.669 74.951 43.966 1.00 10.68 172 ALA A C 1
ATOM 1286 O O . ALA A 1 172 ? 17.871 74.900 43.958 1.00 11.26 172 ALA A O 1
ATOM 1288 N N . TRP A 1 173 ? 16.016 76.092 43.814 1.00 10.67 173 TRP A N 1
ATOM 1289 C CA . TRP A 1 173 ? 16.731 77.341 43.664 1.00 10.15 173 TRP A CA 1
ATOM 1290 C C . TRP A 1 173 ? 17.421 77.756 44.956 1.00 9.67 173 TRP A C 1
ATOM 1291 O O . TRP A 1 173 ? 18.511 78.322 44.904 1.00 9.27 173 TRP A O 1
ATOM 1302 N N . LEU A 1 174 ? 16.802 77.527 46.118 1.00 10.56 174 LEU A N 1
ATOM 1303 C CA . LEU A 1 174 ? 17.457 77.791 47.380 1.00 11.64 174 LEU A CA 1
ATOM 1304 C C . LEU A 1 174 ? 18.740 76.969 47.569 1.00 11.96 174 LEU A C 1
ATOM 1305 O O . LEU A 1 174 ? 19.791 77.497 48.006 1.00 11.77 174 LEU A O 1
ATOM 1310 N N . LEU A 1 175 ? 18.653 75.685 47.287 1.00 10.54 175 LEU A N 1
ATOM 1311 C CA . LEU A 1 175 ? 19.840 74.817 47.257 1.00 11.31 175 LEU A CA 1
ATOM 1312 C C . LEU A 1 175 ? 20.909 75.348 46.277 1.00 12.15 175 LEU A C 1
ATOM 1313 O O . LEU A 1 175 ? 22.081 75.508 46.643 1.00 13.21 175 LEU A O 1
ATOM 1318 N N . TYR A 1 176 ? 20.516 75.657 45.059 1.00 11.52 176 TYR A N 1
ATOM 1319 C CA . TYR A 1 176 ? 21.453 76.078 44.035 1.00 12.36 176 TYR A CA 1
ATOM 1320 C C . TYR A 1 176 ? 22.166 77.358 44.479 1.00 12.48 176 TYR A C 1
ATOM 1321 O O . TYR A 1 176 ? 23.411 77.505 44.326 1.00 12.33 176 TYR A O 1
ATOM 1330 N N . SER A 1 177 ? 21.376 78.265 45.058 1.00 13.21 177 SER A N 1
ATOM 1331 C CA . SER A 1 177 ? 21.886 79.546 45.513 1.00 14.43 177 SER A CA 1
ATOM 1332 C C . SER A 1 177 ? 22.918 79.378 46.631 1.00 14.97 177 SER A C 1
ATOM 1333 O O . SER A 1 177 ? 23.883 80.133 46.691 1.00 16.18 177 SER A O 1
ATOM 1336 N N . ALA A 1 178 ? 22.707 78.387 47.493 1.00 14.39 178 ALA A N 1
ATOM 1337 C CA . ALA A 1 178 ? 23.488 78.179 48.708 1.00 13.83 178 ALA A CA 1
ATOM 1338 C C . ALA A 1 178 ? 24.717 77.357 48.452 1.00 14.46 178 ALA A C 1
ATOM 1339 O O . ALA A 1 178 ? 25.562 77.246 49.369 1.00 15.65 178 ALA A O 1
ATOM 1341 N N . GLY A 1 179 ? 24.824 76.751 47.271 1.00 14.76 179 GLY A N 1
ATOM 1342 C CA . GLY A 1 179 ? 25.949 75.868 47.024 1.00 14.80 179 GLY A CA 1
ATOM 1343 C C . GLY A 1 179 ? 25.671 74.400 47.272 1.00 14.49 179 GLY A C 1
ATOM 1344 O O . GLY A 1 179 ? 26.597 73.594 47.210 1.00 14.94 179 GLY A O 1
ATOM 1345 N N . TYR A 1 180 ? 24.424 74.028 47.540 1.00 14.33 180 TYR A N 1
ATOM 1346 C CA . TYR A 1 180 ? 24.075 72.631 47.828 1.00 13.22 180 TYR A CA 1
ATOM 1347 C C . TYR A 1 180 ? 23.260 71.945 46.717 1.00 12.67 180 TYR A C 1
ATOM 1348 O O . TYR A 1 180 ? 22.458 71.058 46.987 1.00 13.76 180 TYR A O 1
ATOM 1357 N N . LEU A 1 181 ? 23.477 72.349 45.471 1.00 12.75 181 LEU A N 1
ATOM 1358 C CA . LEU A 1 181 ? 22.886 71.702 44.319 1.00 12.12 181 LEU A CA 1
ATOM 1359 C C . LEU A 1 181 ? 23.944 71.538 43.266 1.00 12.93 181 LEU A C 1
ATOM 1360 O O . LEU A 1 181 ? 24.690 72.484 42.990 1.00 13.30 181 LEU A O 1
ATOM 1365 N N . TYR A 1 182 ? 24.042 70.338 42.714 1.00 11.62 182 TYR A N 1
ATOM 1366 C CA . TYR A 1 182 ? 25.232 69.900 41.941 1.00 10.74 182 TYR A CA 1
ATOM 1367 C C . TYR A 1 182 ? 24.954 69.713 40.473 1.00 11.80 182 TYR A C 1
ATOM 1368 O O . TYR A 1 182 ? 25.805 69.184 39.710 1.00 10.94 182 TYR A O 1
ATOM 1377 N N . CYS A 1 183 ? 23.791 70.176 40.054 1.00 12.25 183 CYS A N 1
ATOM 1378 C CA . CYS A 1 183 ? 23.485 70.312 38.608 1.00 12.21 183 CYS A CA 1
ATOM 1379 C C . CYS A 1 183 ? 22.489 71.449 38.455 1.00 13.45 183 CYS A C 1
ATOM 1380 O O . CYS A 1 183 ? 22.130 72.124 39.442 1.00 14.26 183 CYS A O 1
ATOM 1383 N N . ASP A 1 184 ? 22.098 71.713 37.235 1.00 13.25 184 ASP A N 1
ATOM 1384 C CA . ASP A 1 184 ? 21.101 72.733 36.920 1.00 14.19 184 ASP A CA 1
ATOM 1385 C C . ASP A 1 184 ? 19.837 72.561 37.784 1.00 13.67 184 ASP A C 1
ATOM 1386 O O . ASP A 1 184 ? 19.359 71.445 37.940 1.00 13.22 184 ASP A O 1
ATOM 1391 N N . ALA A 1 185 ? 19.305 73.653 38.337 1.00 12.75 185 ALA A N 1
ATOM 1392 C CA . ALA A 1 185 ? 18.213 73.583 39.316 1.00 13.67 185 ALA A CA 1
ATOM 1393 C C . ALA A 1 185 ? 16.970 72.921 38.717 1.00 12.93 185 ALA A C 1
ATOM 1394 O O . ALA A 1 185 ? 16.341 72.097 39.374 1.00 12.93 185 ALA A O 1
ATOM 1396 N N . MET A 1 186 ? 16.596 73.283 37.490 1.00 12.97 186 MET A N 1
ATOM 1397 C CA . MET A 1 186 ? 15.344 72.784 36.951 1.00 14.55 186 MET A CA 1
ATOM 1398 C C . MET A 1 186 ? 15.508 71.326 36.483 1.00 13.48 186 MET A C 1
ATOM 1399 O O . MET A 1 186 ? 14.588 70.561 36.626 1.00 12.81 186 MET A O 1
ATOM 1404 N N . GLU A 1 187 ? 16.700 70.937 36.008 1.00 12.95 187 GLU A N 1
ATOM 1405 C CA . GLU A 1 187 ? 17.012 69.517 35.789 1.00 13.46 187 GLU A CA 1
ATOM 1406 C C . GLU A 1 187 ? 16.845 68.675 37.047 1.00 12.59 187 GLU A C 1
ATOM 1407 O O . GLU A 1 187 ? 16.255 67.597 36.994 1.00 12.56 187 GLU A O 1
ATOM 1413 N N . ALA A 1 188 ? 17.425 69.126 38.151 1.00 12.48 188 ALA A N 1
ATOM 1414 C CA . ALA A 1 188 ? 17.277 68.406 39.407 1.00 11.62 188 ALA A CA 1
ATOM 1415 C C . ALA A 1 188 ? 15.813 68.286 39.813 1.00 11.51 188 ALA A C 1
ATOM 1416 O O . ALA A 1 188 ? 15.359 67.226 40.255 1.00 10.64 188 ALA A O 1
ATOM 1418 N N . CYS A 1 189 ? 15.069 69.366 39.654 1.00 11.58 189 CYS A N 1
ATOM 1419 C CA . CYS A 1 189 ? 13.680 69.393 40.082 1.00 11.57 189 CYS A CA 1
ATOM 1420 C C . CYS A 1 189 ? 12.880 68.447 39.189 1.00 10.39 189 CYS A C 1
ATOM 1421 O O . CYS A 1 189 ? 12.071 67.662 39.662 1.00 10.26 189 CYS A O 1
ATOM 1424 N N . ASP A 1 190 ? 13.127 68.490 37.892 1.00 9.61 190 ASP A N 1
ATOM 1425 C CA . ASP A 1 190 ? 12.428 67.642 36.955 1.00 9.49 190 ASP A CA 1
ATOM 1426 C C . ASP A 1 190 ? 12.672 66.160 37.313 1.00 9.03 190 ASP A C 1
ATOM 1427 O O . ASP A 1 190 ? 11.737 65.399 37.427 1.00 9.27 190 ASP A O 1
ATOM 1432 N N . VAL A 1 191 ? 13.916 65.767 37.466 1.00 7.71 191 VAL A N 1
ATOM 1433 C CA . VAL A 1 191 ? 14.198 64.343 37.669 1.00 8.70 191 VAL A CA 1
ATOM 1434 C C . VAL A 1 191 ? 13.662 63.879 39.011 1.00 8.33 191 VAL A C 1
ATOM 1435 O O . VAL A 1 191 ? 13.144 62.778 39.116 1.00 7.60 191 VAL A O 1
ATOM 1439 N N . TYR A 1 192 ? 13.780 64.742 40.011 1.00 9.77 192 TYR A N 1
ATOM 1440 C CA . TYR A 1 192 ? 13.242 64.425 41.334 1.00 9.05 192 TYR A CA 1
ATOM 1441 C C . TYR A 1 192 ? 11.722 64.135 41.214 1.00 10.12 192 TYR A C 1
ATOM 1442 O O . TYR A 1 192 ? 11.194 63.179 41.780 1.00 9.53 192 TYR A O 1
ATOM 1451 N N . THR A 1 193 ? 11.022 64.970 40.445 1.00 10.00 193 THR A N 1
ATOM 1452 C CA . THR A 1 193 ? 9.591 64.784 40.190 1.00 9.67 193 THR A CA 1
ATOM 1453 C C . THR A 1 193 ? 9.285 63.447 39.504 1.00 8.97 193 THR A C 1
ATOM 1454 O O . THR A 1 193 ? 8.396 62.714 39.931 1.00 9.11 193 THR A O 1
ATOM 1458 N N . ARG A 1 194 ? 10.077 63.116 38.500 1.00 9.08 194 ARG A N 1
ATOM 1459 C CA . ARG A 1 194 ? 9.971 61.821 37.799 1.00 9.00 194 ARG A CA 1
ATOM 1460 C C . ARG A 1 194 ? 10.152 60.664 38.743 1.00 7.25 194 ARG A C 1
ATOM 1461 O O . ARG A 1 194 ? 9.377 59.711 38.696 1.00 7.29 194 ARG A O 1
ATOM 1469 N N . GLN A 1 195 ? 11.181 60.721 39.590 1.00 8.28 195 GLN A N 1
ATOM 1470 C CA . GLN A 1 195 ? 11.509 59.567 40.436 1.00 8.07 195 GLN A CA 1
ATOM 1471 C C . GLN A 1 195 ? 10.396 59.258 41.434 1.00 8.83 195 GLN A C 1
ATOM 1472 O O . GLN A 1 195 ? 10.187 58.107 41.854 1.00 7.82 195 GLN A O 1
ATOM 1478 N N . CYS A 1 196 ? 9.630 60.298 41.789 1.00 8.93 196 CYS A N 1
ATOM 1479 C CA . CYS A 1 196 ? 8.477 60.171 42.653 1.00 8.85 196 CYS A CA 1
ATOM 1480 C C . CYS A 1 196 ? 7.218 59.616 41.963 1.00 8.59 196 CYS A C 1
ATOM 1481 O O . CYS A 1 196 ? 6.262 59.230 42.643 1.00 8.55 196 CYS A O 1
ATOM 1484 N N . SER A 1 197 ? 7.261 59.561 40.634 1.00 7.93 197 SER A N 1
ATOM 1485 C CA . SER A 1 197 ? 6.099 59.310 39.810 1.00 7.82 197 SER A CA 1
ATOM 1486 C C . SER A 1 197 ? 6.070 57.913 39.209 1.00 8.34 197 SER A C 1
ATOM 1487 O O . SER A 1 197 ? 5.225 57.641 38.398 1.00 9.14 197 SER A O 1
ATOM 1490 N N . THR A 1 198 ? 6.935 57.008 39.642 1.00 8.57 198 THR A N 1
ATOM 1491 C CA . THR A 1 198 ? 6.819 55.599 39.261 1.00 9.07 198 THR A CA 1
ATOM 1492 C C . THR A 1 198 ? 5.794 54.884 40.152 1.00 9.10 198 THR A C 1
ATOM 1493 O O . THR A 1 198 ? 5.444 55.378 41.229 1.00 9.92 198 THR A O 1
ATOM 1497 N N . LEU A 1 199 ? 5.317 53.742 39.675 1.00 8.83 199 LEU A N 1
ATOM 1498 C CA . LEU A 1 199 ? 4.362 52.921 40.390 1.00 8.49 199 LEU A CA 1
ATOM 1499 C C . LEU A 1 199 ? 4.953 51.575 40.771 1.00 9.16 199 LEU A C 1
ATOM 1500 O O . LEU A 1 199 ? 5.696 50.972 39.990 1.00 9.01 199 LEU A O 1
ATOM 1505 N N . LEU A 1 200 ? 4.703 51.147 42.011 1.00 8.06 200 LEU A N 1
ATOM 1506 C CA . LEU A 1 200 ? 5.083 49.810 42.435 1.00 9.01 200 LEU A CA 1
ATOM 1507 C C . LEU A 1 200 ? 4.046 49.215 43.376 1.00 8.53 200 LEU A C 1
ATOM 1508 O O . LEU A 1 200 ? 3.240 49.950 43.957 1.00 9.38 200 LEU A O 1
ATOM 1513 N N . ASN A 1 201 ? 4.049 47.886 43.545 1.00 8.02 201 ASN A N 1
ATOM 1514 C CA . ASN A 1 201 ? 3.121 47.256 44.450 1.00 8.59 201 ASN A CA 1
ATOM 1515 C C . ASN A 1 201 ? 3.781 46.908 45.773 1.00 7.60 201 ASN A C 1
ATOM 1516 O O . ASN A 1 201 ? 4.975 47.180 45.990 1.00 8.46 201 ASN A O 1
ATOM 1521 N N . THR A 1 202 ? 3.021 46.327 46.657 1.00 7.51 202 THR A N 1
ATOM 1522 C CA . THR A 1 202 ? 3.523 46.118 48.013 1.00 7.52 202 THR A CA 1
ATOM 1523 C C . THR A 1 202 ? 4.650 45.076 48.032 1.00 8.12 202 THR A C 1
ATOM 1524 O O . THR A 1 202 ? 5.563 45.163 48.867 1.00 8.81 202 THR A O 1
ATOM 1528 N N . ILE A 1 203 ? 4.553 44.068 47.162 1.00 8.47 203 ILE A N 1
ATOM 1529 C CA . ILE A 1 203 ? 5.621 43.080 47.058 1.00 8.95 203 ILE A CA 1
ATOM 1530 C C . ILE A 1 203 ? 6.899 43.727 46.559 1.00 7.32 203 ILE A C 1
ATOM 1531 O O . ILE A 1 203 ? 7.981 43.399 47.026 1.00 8.17 203 ILE A O 1
ATOM 1536 N N . GLU A 1 204 ? 6.775 44.598 45.557 1.00 8.14 204 GLU A N 1
ATOM 1537 C CA . GLU A 1 204 ? 7.916 45.332 45.035 1.00 7.44 204 GLU A CA 1
ATOM 1538 C C . GLU A 1 204 ? 8.544 46.229 46.084 1.00 7.23 204 GLU A C 1
ATOM 1539 O O . GLU A 1 204 ? 9.759 46.274 46.215 1.00 7.73 204 GLU A O 1
ATOM 1545 N N . LEU A 1 205 ? 7.706 46.888 46.886 1.00 7.51 205 LEU A N 1
ATOM 1546 C CA . LEU A 1 205 ? 8.230 47.694 48.000 1.00 7.61 205 LEU A CA 1
ATOM 1547 C C . LEU A 1 205 ? 8.976 46.855 49.012 1.00 7.35 205 LEU A C 1
ATOM 1548 O O . LEU A 1 205 ? 10.068 47.229 49.448 1.00 7.02 205 LEU A O 1
ATOM 1553 N N . ALA A 1 206 ? 8.400 45.723 49.391 1.00 7.85 206 ALA A N 1
ATOM 1554 C CA . ALA A 1 206 ? 9.062 44.790 50.284 1.00 8.06 206 ALA A CA 1
ATOM 1555 C C . ALA A 1 206 ? 10.344 44.248 49.715 1.00 8.09 206 ALA A C 1
ATOM 1556 O O . ALA A 1 206 ? 11.271 43.962 50.451 1.00 8.39 206 ALA A O 1
ATOM 1558 N N . THR A 1 207 ? 10.419 44.134 48.379 1.00 7.36 207 THR A N 1
ATOM 1559 C CA . THR A 1 207 ? 11.639 43.712 47.722 1.00 8.21 207 THR A CA 1
ATOM 1560 C C . THR A 1 207 ? 12.766 44.733 47.860 1.00 7.62 207 THR A C 1
ATOM 1561 O O . THR A 1 207 ? 13.903 44.359 48.091 1.00 8.41 207 THR A O 1
ATOM 1565 N N . LEU A 1 208 ? 12.446 46.027 47.704 1.00 8.56 208 LEU A N 1
ATOM 1566 C CA . LEU A 1 208 ? 13.405 47.098 47.993 1.00 7.07 208 LEU A CA 1
ATOM 1567 C C . LEU A 1 208 ? 13.951 46.882 49.398 1.00 8.32 208 LEU A C 1
ATOM 1568 O O . LEU A 1 208 ? 15.178 46.905 49.595 1.00 8.48 208 LEU A O 1
ATOM 1573 N N . GLY A 1 209 ? 13.068 46.639 50.354 1.00 7.29 209 GLY A N 1
ATOM 1574 C CA . GLY A 1 209 ? 13.495 46.343 51.720 1.00 7.66 209 GLY A CA 1
ATOM 1575 C C . GLY A 1 209 ? 14.403 45.128 51.854 1.00 8.46 209 GLY A C 1
ATOM 1576 O O . GLY A 1 209 ? 15.377 45.165 52.603 1.00 9.79 209 GLY A O 1
ATOM 1577 N N . ALA A 1 210 ? 14.069 44.054 51.130 1.00 8.38 210 ALA A N 1
ATOM 1578 C CA . ALA A 1 210 ? 14.789 42.822 51.191 1.00 7.72 210 ALA A CA 1
ATOM 1579 C C . ALA A 1 210 ? 16.175 42.959 50.534 1.00 7.19 210 ALA A C 1
ATOM 1580 O O . ALA A 1 210 ? 17.137 42.370 50.991 1.00 8.16 210 ALA A O 1
ATOM 1582 N N . THR A 1 211 ? 16.277 43.791 49.522 1.00 8.53 211 THR A N 1
ATOM 1583 C CA . THR A 1 211 ? 17.562 44.048 48.895 1.00 8.87 211 THR A CA 1
ATOM 1584 C C . THR A 1 211 ? 18.481 44.722 49.914 1.00 8.49 211 THR A C 1
ATOM 1585 O O . THR A 1 211 ? 19.659 44.357 50.048 1.00 8.21 211 THR A O 1
ATOM 1589 N N . LEU A 1 212 ? 17.937 45.680 50.668 1.00 8.11 212 LEU A N 1
ATOM 1590 C CA . LEU A 1 212 ? 18.713 46.329 51.691 1.00 8.88 212 LEU A CA 1
ATOM 1591 C C . LEU A 1 212 ? 19.001 45.327 52.812 1.00 8.82 212 LEU A C 1
ATOM 1592 O O . LEU A 1 212 ? 20.145 45.243 53.306 1.00 10.82 212 LEU A O 1
ATOM 1597 N N . ALA A 1 213 ? 18.015 44.527 53.230 1.00 8.49 213 ALA A N 1
ATOM 1598 C CA . ALA A 1 213 ? 18.248 43.569 54.313 1.00 8.73 213 ALA A CA 1
ATOM 1599 C C . ALA A 1 213 ? 19.359 42.545 53.951 1.00 9.56 213 ALA A C 1
ATOM 1600 O O . ALA A 1 213 ? 20.082 42.095 54.832 1.00 10.52 213 ALA A O 1
ATOM 1602 N N . ALA A 1 214 ? 19.445 42.186 52.660 1.00 10.37 214 ALA A N 1
ATOM 1603 C CA . ALA A 1 214 ? 20.415 41.227 52.136 1.00 10.94 214 ALA A CA 1
ATOM 1604 C C . ALA A 1 214 ? 21.799 41.851 51.862 1.00 11.70 214 ALA A C 1
ATOM 1605 O O . ALA A 1 214 ? 22.687 41.193 51.299 1.00 12.66 214 ALA A O 1
ATOM 1607 N N . GLY A 1 215 ? 22.014 43.082 52.322 1.00 10.98 215 GLY A N 1
ATOM 1608 C CA . GLY A 1 215 ? 23.267 43.782 52.146 1.00 10.45 215 GLY A CA 1
ATOM 1609 C C . GLY A 1 215 ? 23.512 44.180 50.701 1.00 11.47 215 GLY A C 1
ATOM 1610 O O . GLY A 1 215 ? 24.671 44.288 50.254 1.00 10.63 215 GLY A O 1
ATOM 1611 N N . GLY A 1 216 ? 22.444 44.427 49.978 1.00 8.26 216 GLY A N 1
ATOM 1612 C CA . GLY A 1 216 ? 22.595 44.989 48.660 1.00 9.30 216 GLY A CA 1
ATOM 1613 C C . GLY A 1 216 ? 22.331 44.010 47.536 1.00 8.88 216 GLY A C 1
ATOM 1614 O O . GLY A 1 216 ? 22.499 44.371 46.374 1.00 9.18 216 GLY A O 1
ATOM 1615 N N . VAL A 1 217 ? 21.933 42.796 47.889 1.00 10.16 217 VAL A N 1
ATOM 1616 C CA . VAL A 1 217 ? 21.603 41.741 46.916 1.00 10.63 217 VAL A CA 1
ATOM 1617 C C . VAL A 1 217 ? 20.096 41.585 46.833 1.00 9.19 217 VAL A C 1
ATOM 1618 O O . VAL A 1 217 ? 19.454 41.301 47.840 1.00 10.88 217 VAL A O 1
ATOM 1622 N N . ASN A 1 218 ? 19.548 41.779 45.651 1.00 10.17 218 ASN A N 1
ATOM 1623 C CA . ASN A 1 218 ? 18.113 41.542 45.405 1.00 8.87 218 ASN A CA 1
ATOM 1624 C C . ASN A 1 218 ? 17.862 40.025 45.416 1.00 10.80 218 ASN A C 1
ATOM 1625 O O . ASN A 1 218 ? 18.406 39.295 44.568 1.00 9.08 218 ASN A O 1
ATOM 1630 N N . PRO A 1 219 ? 17.146 39.525 46.427 1.00 10.87 219 PRO A N 1
ATOM 1631 C CA . PRO A 1 219 ? 17.020 38.066 46.591 1.00 11.44 219 PRO A CA 1
ATOM 1632 C C . PRO A 1 219 ? 16.077 37.422 45.567 1.00 10.75 219 PRO A C 1
ATOM 1633 O O . PRO A 1 219 ? 16.010 36.189 45.507 1.00 11.75 219 PRO A O 1
ATOM 1637 N N . LEU A 1 220 ? 15.344 38.211 44.768 1.00 10.29 220 LEU A N 1
ATOM 1638 C CA . LEU A 1 220 ? 14.447 37.648 43.764 1.00 10.71 220 LEU A CA 1
ATOM 1639 C C . LEU A 1 220 ? 15.133 37.527 42.413 1.00 10.50 220 LEU A C 1
ATOM 1640 O O . LEU A 1 220 ? 14.846 36.605 41.664 1.00 11.39 220 LEU A O 1
ATOM 1645 N N . THR A 1 221 ? 16.039 38.460 42.113 1.00 9.67 221 THR A N 1
ATOM 1646 C CA . THR A 1 221 ? 16.774 38.445 40.858 1.00 10.08 221 THR A CA 1
ATOM 1647 C C . THR A 1 221 ? 18.179 37.883 41.092 1.00 9.44 221 THR A C 1
ATOM 1648 O O . THR A 1 221 ? 18.912 37.766 40.130 1.00 9.06 221 THR A O 1
ATOM 1652 N N . HIS A 1 222 ? 18.562 37.625 42.354 1.00 9.08 222 HIS A N 1
ATOM 1653 C CA . HIS A 1 222 ? 19.875 37.032 42.707 1.00 10.29 222 HIS A CA 1
ATOM 1654 C C . HIS A 1 222 ? 20.979 37.868 42.089 1.00 11.35 222 HIS A C 1
ATOM 1655 O O . HIS A 1 222 ? 21.847 37.348 41.343 1.00 10.12 222 HIS A O 1
ATOM 1662 N N . LYS A 1 223 ? 20.927 39.156 42.356 1.00 11.23 223 LYS A N 1
ATOM 1663 C CA . LYS A 1 223 ? 21.848 40.121 41.750 1.00 12.42 223 LYS A CA 1
ATOM 1664 C C . LYS A 1 223 ? 22.309 41.123 42.795 1.00 11.48 223 LYS A C 1
ATOM 1665 O O . LYS A 1 223 ? 21.468 41.712 43.500 1.00 9.05 223 LYS A O 1
ATOM 1671 N N . ARG A 1 224 ? 23.624 41.341 42.873 1.00 10.02 224 ARG A N 1
ATOM 1672 C CA . ARG A 1 224 ? 24.150 42.383 43.741 1.00 9.74 224 ARG A CA 1
ATOM 1673 C C . ARG A 1 224 ? 23.953 43.723 43.084 1.00 9.51 224 ARG A C 1
ATOM 1674 O O . ARG A 1 224 ? 24.483 4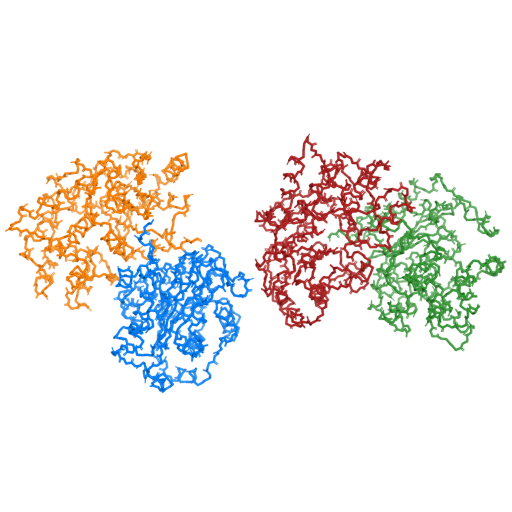3.961 42.008 1.00 12.41 224 ARG A O 1
ATOM 1682 N N . VAL A 1 225 ? 23.151 44.586 43.704 1.00 8.08 225 VAL A N 1
ATOM 1683 C CA . VAL A 1 225 ? 22.840 45.922 43.208 1.00 9.57 225 VAL A CA 1
ATOM 1684 C C . VAL A 1 225 ? 23.682 46.960 43.937 1.00 9.76 225 VAL A C 1
ATOM 1685 O O . VAL A 1 225 ? 24.098 47.911 43.342 1.00 11.41 225 VAL A O 1
ATOM 1689 N N . LEU A 1 226 ? 23.853 46.812 45.254 1.00 8.60 226 LEU A N 1
ATOM 1690 C CA . LEU A 1 226 ? 24.626 47.747 46.052 1.00 8.56 226 LEU A CA 1
ATOM 1691 C C . LEU A 1 226 ? 25.820 47.076 46.747 1.00 9.30 226 LEU A C 1
ATOM 1692 O O . LEU A 1 226 ? 25.746 45.906 47.065 1.00 10.01 226 LEU A O 1
ATOM 1697 N N . GLN A 1 227 ? 26.847 47.848 47.082 1.00 10.54 227 GLN A N 1
ATOM 1698 C CA . GLN A 1 227 ? 27.910 47.338 47.903 1.00 10.35 227 GLN A CA 1
ATOM 1699 C C . GLN A 1 227 ? 27.388 47.169 49.304 1.00 10.92 227 GLN A C 1
ATOM 1700 O O . GLN A 1 227 ? 26.737 48.073 49.812 1.00 10.04 227 GLN A O 1
ATOM 1706 N N . ALA A 1 228 ? 27.694 46.045 49.922 1.00 10.84 228 ALA A N 1
ATOM 1707 C CA . ALA A 1 228 ? 27.276 45.791 51.289 1.00 11.99 228 ALA A CA 1
ATOM 1708 C C . ALA A 1 228 ? 27.625 46.931 52.251 1.00 11.61 228 ALA A C 1
ATOM 1709 O O . ALA A 1 228 ? 26.826 47.273 53.149 1.00 12.25 228 ALA A O 1
ATOM 1711 N N . ASP A 1 229 ? 28.813 47.522 52.078 1.00 12.37 229 ASP A N 1
ATOM 1712 C CA . ASP A 1 229 ? 29.308 48.525 53.016 1.00 14.00 229 ASP A CA 1
ATOM 1713 C C . ASP A 1 229 ? 28.511 49.822 52.905 1.00 12.56 229 ASP A C 1
ATOM 1714 O O . ASP A 1 229 ? 28.580 50.644 53.792 1.00 12.71 229 ASP A O 1
ATOM 1719 N N . ASN A 1 230 ? 27.808 50.015 51.798 1.00 10.17 230 ASN A N 1
ATOM 1720 C CA . ASN A 1 230 ? 26.950 51.201 51.633 1.00 9.17 230 ASN A CA 1
ATOM 1721 C C . ASN A 1 230 ? 25.619 51.093 52.335 1.00 9.59 230 ASN A C 1
ATOM 1722 O O . ASN A 1 230 ? 25.036 52.113 52.646 1.00 9.55 230 ASN A O 1
ATOM 1727 N N . VAL A 1 231 ? 25.140 49.881 52.583 1.00 9.13 231 VAL A N 1
ATOM 1728 C CA . VAL A 1 231 ? 23.785 49.711 53.081 1.00 9.48 231 VAL A CA 1
ATOM 1729 C C . VAL A 1 231 ? 23.584 50.315 54.466 1.00 9.14 231 VAL A C 1
ATOM 1730 O O . VAL A 1 231 ? 22.549 50.948 54.697 1.00 9.49 231 VAL A O 1
ATOM 1734 N N . PRO A 1 232 ? 24.504 50.144 55.416 1.00 8.75 232 PRO A N 1
ATOM 1735 C CA . PRO A 1 232 ? 24.247 50.734 56.746 1.00 8.98 232 PRO A CA 1
ATOM 1736 C C . PRO A 1 232 ? 24.040 52.255 56.715 1.00 9.17 232 PRO A C 1
ATOM 1737 O O . PRO A 1 232 ? 23.334 52.782 57.572 1.00 8.25 232 PRO A O 1
ATOM 1741 N N . TYR A 1 233 ? 24.638 52.962 55.743 1.00 8.72 233 TYR A N 1
ATOM 1742 C CA . TYR A 1 233 ? 24.461 54.410 55.639 1.00 8.04 233 TYR A CA 1
ATOM 1743 C C . TYR A 1 233 ? 23.028 54.717 55.234 1.00 8.52 233 TYR A C 1
ATOM 1744 O O . TYR A 1 233 ? 22.420 55.672 55.693 1.00 7.66 233 TYR A O 1
ATOM 1753 N N . ILE A 1 234 ? 22.524 53.905 54.318 1.00 8.27 234 ILE A N 1
ATOM 1754 C CA . ILE A 1 234 ? 21.117 54.079 53.841 1.00 7.24 234 ILE A CA 1
ATOM 1755 C C . ILE A 1 234 ? 20.137 53.870 54.993 1.00 8.10 234 ILE A C 1
ATOM 1756 O O . ILE A 1 234 ? 19.213 54.660 55.218 1.00 8.46 234 ILE A O 1
ATOM 1761 N N . LEU A 1 235 ? 20.338 52.804 55.725 1.00 8.16 235 LEU A N 1
ATOM 1762 C CA . LEU A 1 235 ? 19.486 52.486 56.868 1.00 8.07 235 LEU A CA 1
ATOM 1763 C C . LEU A 1 235 ? 19.581 53.490 58.011 1.00 7.50 235 LEU A C 1
ATOM 1764 O O . LEU A 1 235 ? 18.567 53.778 58.653 1.00 8.38 235 LEU A O 1
ATOM 1769 N N . ALA A 1 236 ? 20.773 54.041 58.247 1.00 8.41 236 ALA A N 1
ATOM 1770 C CA . ALA A 1 236 ? 20.943 55.070 59.255 1.00 7.44 236 ALA A CA 1
ATOM 1771 C C . ALA A 1 236 ? 20.126 56.297 58.877 1.00 7.64 236 ALA A C 1
ATOM 1772 O O . ALA A 1 236 ? 19.396 56.857 59.721 1.00 7.82 236 ALA A O 1
ATOM 1774 N N . GLU A 1 237 ? 20.210 56.699 57.617 1.00 6.36 237 GLU A N 1
ATOM 1775 C CA . GLU A 1 237 ? 19.447 57.857 57.159 1.00 7.30 237 GLU A CA 1
ATOM 1776 C C . GLU A 1 237 ? 17.943 57.615 57.337 1.00 6.77 237 GLU A C 1
ATOM 1777 O O . GLU A 1 237 ? 17.218 58.536 57.792 1.00 6.73 237 GLU A O 1
ATOM 1783 N N . MET A 1 238 ? 17.488 56.411 56.997 1.00 7.61 238 MET A N 1
ATOM 1784 C CA . MET A 1 238 ? 16.096 56.033 57.184 1.00 7.11 238 MET A CA 1
ATOM 1785 C C . MET A 1 238 ? 15.716 56.109 58.680 1.00 7.98 238 MET A C 1
ATOM 1786 O O . MET A 1 238 ? 14.652 56.647 59.007 1.00 7.88 238 MET A O 1
ATOM 1791 N N . MET A 1 239 ? 16.548 55.590 59.579 1.00 8.71 239 MET A N 1
ATOM 1792 C CA . MET A 1 239 ? 16.190 55.612 61.001 1.00 10.08 239 MET A CA 1
ATOM 1793 C C . MET A 1 239 ? 16.011 57.059 61.437 1.00 9.79 239 MET A C 1
ATOM 1794 O O . MET A 1 239 ? 15.155 57.331 62.270 1.00 9.15 239 MET A O 1
ATOM 1799 N N . MET A 1 240 ? 16.818 57.982 60.910 1.00 9.51 240 MET A N 1
ATOM 1800 C CA A MET A 1 240 ? 16.772 59.333 61.437 0.50 8.63 240 MET A CA 1
ATOM 1801 C CA B MET A 1 240 ? 16.788 59.359 61.405 0.50 9.06 240 MET A CA 1
ATOM 1802 C C . MET A 1 240 ? 15.601 60.168 60.901 1.00 8.84 240 MET A C 1
ATOM 1803 O O . MET A 1 240 ? 15.099 61.039 61.580 1.00 8.31 240 MET A O 1
ATOM 1812 N N . GLU A 1 241 ? 15.151 59.892 59.695 1.00 8.63 241 GLU A N 1
ATOM 1813 C CA . GLU A 1 241 ? 14.236 60.810 58.997 1.00 9.32 241 GLU A CA 1
ATOM 1814 C C . GLU A 1 241 ? 13.182 60.164 58.084 1.00 7.99 241 GLU A C 1
ATOM 1815 O O . GLU A 1 241 ? 12.370 60.874 57.512 1.00 9.85 241 GLU A O 1
ATOM 1821 N N . GLY A 1 242 ? 13.180 58.839 57.951 1.00 7.02 242 GLY A N 1
ATOM 1822 C CA . GLY A 1 242 ? 12.370 58.160 56.943 1.00 6.68 242 GLY A CA 1
ATOM 1823 C C . GLY A 1 242 ? 10.860 58.318 57.081 1.00 8.26 242 GLY A C 1
ATOM 1824 O O . GLY A 1 242 ? 10.134 58.161 56.114 1.00 8.45 242 GLY A O 1
ATOM 1825 N N . LEU A 1 243 ? 10.395 58.564 58.310 1.00 7.23 243 LEU A N 1
ATOM 1826 C CA . LEU A 1 243 ? 8.971 58.882 58.564 1.00 7.87 243 LEU A CA 1
ATOM 1827 C C . LEU A 1 243 ? 8.771 60.344 58.977 1.00 7.94 243 LEU A C 1
ATOM 1828 O O . LEU A 1 243 ? 7.815 60.674 59.717 1.00 8.64 243 LEU A O 1
ATOM 1833 N N . TYR A 1 244 ? 9.702 61.195 58.561 1.00 7.47 244 TYR A N 1
ATOM 1834 C CA . TYR A 1 244 ? 9.618 62.650 58.762 1.00 8.92 244 TYR A CA 1
ATOM 1835 C C . TYR A 1 244 ? 9.653 62.947 60.270 1.00 9.21 244 TYR A C 1
ATOM 1836 O O . TYR A 1 244 ? 10.501 62.397 60.986 1.00 10.70 244 TYR A O 1
ATOM 1845 N N . GLY A 1 245 ? 8.764 63.810 60.736 1.00 10.45 245 GLY A N 1
ATOM 1846 C CA . GLY A 1 245 ? 8.745 64.207 62.138 1.00 11.99 245 GLY A CA 1
ATOM 1847 C C . GLY A 1 245 ? 8.336 63.103 63.087 1.00 11.91 245 GLY A C 1
ATOM 1848 O O . GLY A 1 245 ? 8.349 63.298 64.293 1.00 12.17 245 GLY A O 1
ATOM 1849 N N . ARG A 1 246 ? 7.902 61.971 62.557 1.00 10.65 246 ARG A N 1
ATOM 1850 C CA . ARG A 1 246 ? 7.525 60.817 63.395 1.00 11.53 246 ARG A CA 1
ATOM 1851 C C . ARG A 1 246 ? 8.516 59.683 63.322 1.00 10.35 246 ARG A C 1
ATOM 1852 O O . ARG A 1 246 ? 8.221 58.555 63.684 1.00 8.38 246 ARG A O 1
ATOM 1860 N N . SER A 1 247 ? 9.700 59.981 62.823 1.00 7.77 247 SER A N 1
ATOM 1861 C CA . SER A 1 247 ? 10.730 58.984 62.777 1.00 7.46 247 SER A CA 1
ATOM 1862 C C . SER A 1 247 ? 11.160 58.506 64.144 1.00 7.10 247 SER A C 1
ATOM 1863 O O . SER A 1 247 ? 11.400 57.323 64.362 1.00 7.97 247 SER A O 1
ATOM 1866 N N . GLY A 1 248 ? 11.237 59.431 65.078 1.00 7.99 248 GLY A N 1
ATOM 1867 C CA . GLY A 1 248 ? 11.602 59.046 66.426 1.00 6.70 248 GLY A CA 1
ATOM 1868 C C . GLY A 1 248 ? 10.553 58.156 67.072 1.00 6.47 248 GLY A C 1
ATOM 1869 O O . GLY A 1 248 ? 10.875 57.167 67.771 1.00 7.54 248 GLY A O 1
ATOM 1870 N N . ASP A 1 249 ? 9.312 58.517 66.850 1.00 7.09 249 ASP A N 1
ATOM 1871 C CA . ASP A 1 249 ? 8.175 57.681 67.336 1.00 7.91 249 ASP A CA 1
ATOM 1872 C C . ASP A 1 249 ? 8.212 56.279 66.774 1.00 7.46 249 ASP A C 1
ATOM 1873 O O . ASP A 1 249 ? 7.973 55.302 67.470 1.00 8.32 249 ASP A O 1
ATOM 1878 N N . TRP A 1 250 ? 8.469 56.185 65.471 1.00 6.65 250 TRP A N 1
ATOM 1879 C CA . TRP A 1 250 ? 8.731 54.917 64.847 1.00 7.65 250 TRP A CA 1
ATOM 1880 C C . TRP A 1 250 ? 9.913 54.148 65.416 1.00 7.37 250 TRP A C 1
ATOM 1881 O O . TRP A 1 250 ? 9.821 52.948 65.697 1.00 8.42 250 TRP A O 1
ATOM 1892 N N . ALA A 1 251 ? 11.036 54.819 65.618 1.00 8.38 251 ALA A N 1
ATOM 1893 C CA . ALA A 1 251 ? 12.154 54.139 66.272 1.00 8.49 251 ALA A CA 1
ATOM 1894 C C . ALA A 1 251 ? 11.819 53.613 67.669 1.00 7.57 251 ALA A C 1
ATOM 1895 O O . ALA A 1 251 ? 12.215 52.524 68.055 1.00 7.59 251 ALA A O 1
ATOM 1897 N N . TYR A 1 252 ? 11.053 54.414 68.423 1.00 8.06 252 TYR A N 1
ATOM 1898 C CA . TYR A 1 252 ? 10.641 54.132 69.798 1.00 7.79 252 TYR A CA 1
ATOM 1899 C C . TYR A 1 252 ? 9.703 52.927 69.859 1.00 7.93 252 TYR A C 1
ATOM 1900 O O . TYR A 1 252 ? 9.853 52.061 70.686 1.00 9.76 252 TYR A O 1
ATOM 1909 N N . ARG A 1 253 ? 8.750 52.863 68.942 1.00 9.65 253 ARG A N 1
ATOM 1910 C CA . ARG A 1 253 ? 7.733 51.804 68.935 1.00 10.35 253 ARG A CA 1
ATOM 1911 C C . ARG A 1 253 ? 8.061 50.535 68.185 1.00 10.18 253 ARG A C 1
ATOM 1912 O O . ARG A 1 253 ? 7.716 49.436 68.642 1.00 11.39 253 ARG A O 1
ATOM 1920 N N . VAL A 1 254 ? 8.711 50.672 67.019 1.00 9.29 254 VAL A N 1
ATOM 1921 C CA . VAL A 1 254 ? 9.011 49.584 66.104 1.00 9.14 254 VAL A CA 1
ATOM 1922 C C . VAL A 1 254 ? 10.512 49.215 66.086 1.00 8.38 254 VAL A C 1
ATOM 1923 O O . VAL A 1 254 ? 10.881 48.022 66.044 1.00 8.72 254 VAL A O 1
ATOM 1927 N N . GLY A 1 255 ? 11.391 50.227 66.098 1.00 7.47 255 GLY A N 1
ATOM 1928 C CA . GLY A 1 255 ? 12.823 49.989 66.130 1.00 7.48 255 GLY A CA 1
ATOM 1929 C C . GLY A 1 255 ? 13.424 49.358 64.873 1.00 8.13 255 GLY A C 1
ATOM 1930 O O . GLY A 1 255 ? 14.422 48.620 64.913 1.00 7.65 255 GLY A O 1
ATOM 1931 N N . LEU A 1 256 ? 12.824 49.664 63.742 1.00 8.45 256 LEU A N 1
ATOM 1932 C CA . LEU A 1 256 ? 13.392 49.258 62.484 1.00 8.16 256 LEU A CA 1
ATOM 1933 C C . LEU A 1 256 ? 13.476 50.461 61.554 1.00 9.02 256 LEU A C 1
ATOM 1934 O O . LEU A 1 256 ? 12.563 51.293 61.513 1.00 7.65 256 LEU A O 1
ATOM 1939 N N . PRO A 1 257 ? 14.548 50.542 60.775 1.00 8.72 257 PRO A N 1
ATOM 1940 C CA . PRO A 1 257 ? 14.663 51.629 59.771 1.00 9.03 257 PRO A CA 1
ATOM 1941 C C . PRO A 1 257 ? 13.553 51.560 58.769 1.00 8.03 257 PRO A C 1
ATOM 1942 O O . PRO A 1 257 ? 13.300 50.501 58.227 1.00 8.84 257 PRO A O 1
ATOM 1946 N N . GLY A 1 258 ? 12.919 52.694 58.523 1.00 7.75 258 GLY A N 1
ATOM 1947 C CA . GLY A 1 258 ? 11.718 52.708 57.690 1.00 7.66 258 GLY A CA 1
ATOM 1948 C C . GLY A 1 258 ? 11.667 53.916 56.772 1.00 9.26 258 GLY A C 1
ATOM 1949 O O . GLY A 1 258 ? 12.478 54.842 56.843 1.00 6.92 258 GLY A O 1
ATOM 1950 N N . LYS A 1 259 ? 10.666 53.884 55.899 1.00 8.71 259 LYS A N 1
ATOM 1951 C CA . LYS A 1 259 ? 10.394 54.992 54.987 1.00 7.65 259 LYS A CA 1
ATOM 1952 C C . LYS A 1 259 ? 8.943 54.992 54.592 1.00 7.65 259 LYS A C 1
ATOM 1953 O O . LYS A 1 259 ? 8.381 53.940 54.278 1.00 9.00 259 LYS A O 1
ATOM 1959 N N . SER A 1 260 ? 8.354 56.168 54.534 1.00 7.69 260 SER A N 1
ATOM 1960 C CA . SER A 1 260 ? 7.002 56.332 54.066 1.00 8.42 260 SER A CA 1
ATOM 1961 C C . SER A 1 260 ? 6.991 57.150 52.760 1.00 8.06 260 SER A C 1
ATOM 1962 O O . SER A 1 260 ? 7.997 57.868 52.417 1.00 8.88 260 SER A O 1
ATOM 1965 N N . GLY A 1 261 ? 5.862 57.061 52.054 1.00 7.78 261 GLY A N 1
ATOM 1966 C CA . GLY A 1 261 ? 5.560 57.917 50.884 1.00 7.57 261 GLY A CA 1
ATOM 1967 C C . GLY A 1 261 ? 4.082 58.275 50.837 1.00 7.06 261 GLY A C 1
ATOM 1968 O O . GLY A 1 261 ? 3.276 57.564 51.400 1.00 7.25 261 GLY A O 1
ATOM 1969 N N . VAL A 1 262 ? 3.725 59.333 50.119 1.00 8.74 262 VAL A N 1
ATOM 1970 C CA . VAL A 1 262 ? 2.303 59.794 50.085 1.00 9.93 262 VAL A CA 1
ATOM 1971 C C . VAL A 1 262 ? 1.360 58.938 49.209 1.00 9.64 262 VAL A C 1
ATOM 1972 O O . VAL A 1 262 ? 0.144 59.119 49.253 1.00 9.42 262 VAL A O 1
ATOM 1976 N N . GLY A 1 263 ? 1.925 57.987 48.460 1.00 9.49 263 GLY A N 1
ATOM 1977 C CA . GLY A 1 263 ? 1.151 56.923 47.844 1.00 9.46 263 GLY A CA 1
ATOM 1978 C C . GLY A 1 263 ? 0.564 55.959 48.817 1.00 10.05 263 GLY A C 1
ATOM 1979 O O . GLY A 1 263 ? -0.291 55.171 48.420 1.00 9.44 263 GLY A O 1
ATOM 1980 N N . GLY A 1 264 ? 0.981 56.025 50.086 1.00 8.28 264 GLY A N 1
ATOM 1981 C CA . GLY A 1 264 ? 0.472 55.120 51.125 1.00 9.38 264 GLY A CA 1
ATOM 1982 C C . GLY A 1 264 ? 1.362 53.948 51.486 1.00 9.23 264 GLY A C 1
ATOM 1983 O O . GLY A 1 264 ? 0.978 53.098 52.256 1.00 9.32 264 GLY A O 1
ATOM 1984 N N . GLY A 1 265 ? 2.562 53.901 50.930 1.00 9.55 265 GLY A N 1
ATOM 1985 C CA . GLY A 1 265 ? 3.538 52.880 51.236 1.00 8.52 265 GLY A CA 1
ATOM 1986 C C . GLY A 1 265 ? 4.314 53.128 52.497 1.00 7.77 265 GLY A C 1
ATOM 1987 O O . GLY A 1 265 ? 4.592 54.282 52.850 1.00 7.64 265 GLY A O 1
ATOM 1988 N N . ILE A 1 266 ? 4.606 52.046 53.213 1.00 8.94 266 ILE A N 1
ATOM 1989 C CA . ILE A 1 266 ? 5.480 52.027 54.367 1.00 7.61 266 ILE A CA 1
ATOM 1990 C C . ILE A 1 266 ? 6.428 50.878 54.168 1.00 8.90 266 ILE A C 1
ATOM 1991 O O . ILE A 1 266 ? 6.001 49.751 53.922 1.00 9.79 266 ILE A O 1
ATOM 1996 N N . LEU A 1 267 ? 7.717 51.178 54.289 1.00 7.97 267 LEU A N 1
ATOM 1997 C CA . LEU A 1 267 ? 8.766 50.145 54.216 1.00 9.01 267 LEU A CA 1
ATOM 1998 C C . LEU A 1 267 ? 9.496 50.067 55.532 1.00 9.41 267 LEU A C 1
ATOM 1999 O O . LEU A 1 267 ? 9.822 51.096 56.148 1.00 9.68 267 LEU A O 1
ATOM 2004 N N . ALA A 1 268 ? 9.830 48.855 55.947 1.00 9.92 268 ALA A N 1
ATOM 2005 C CA . ALA A 1 268 ? 10.795 48.686 57.000 1.00 9.74 268 ALA A CA 1
ATOM 2006 C C . ALA A 1 268 ? 11.803 47.595 56.657 1.00 10.29 268 ALA A C 1
ATOM 2007 O O . ALA A 1 268 ? 11.492 46.646 55.943 1.00 10.75 268 ALA A O 1
ATOM 2009 N N . VAL A 1 269 ? 13.012 47.725 57.183 1.00 8.49 269 VAL A N 1
ATOM 2010 C CA . VAL A 1 269 ? 14.072 46.749 56.919 1.00 7.62 269 VAL A CA 1
ATOM 2011 C C . VAL A 1 269 ? 14.494 46.082 58.213 1.00 8.63 269 VAL A C 1
ATOM 2012 O O . VAL A 1 269 ? 14.810 46.751 59.178 1.00 7.53 269 VAL A O 1
ATOM 2016 N N . VAL A 1 270 ? 14.559 44.746 58.203 1.00 8.67 270 VAL A N 1
ATOM 2017 C CA . VAL A 1 270 ? 15.161 43.958 59.271 1.00 9.20 270 VAL A CA 1
ATOM 2018 C C . VAL A 1 270 ? 16.556 43.535 58.773 1.00 9.68 270 VAL A C 1
ATOM 2019 O O . VAL A 1 270 ? 16.667 42.635 57.924 1.00 10.30 270 VAL A O 1
ATOM 2023 N N . PRO A 1 271 ? 17.611 44.217 59.214 1.00 9.34 271 PRO A N 1
ATOM 2024 C CA . PRO A 1 271 ? 18.954 43.975 58.666 1.00 9.44 271 PRO A CA 1
ATOM 2025 C C . PRO A 1 271 ? 19.312 42.485 58.795 1.00 10.62 271 PRO A C 1
ATOM 2026 O O . PRO A 1 271 ? 19.168 41.858 59.872 1.00 10.38 271 PRO A O 1
ATOM 2030 N N . GLY A 1 272 ? 19.761 41.918 57.691 1.00 11.24 272 GLY A N 1
ATOM 2031 C CA . GLY A 1 272 ? 20.094 40.502 57.617 1.00 12.63 272 GLY A CA 1
ATOM 2032 C C . GLY A 1 272 ? 18.955 39.521 57.427 1.00 12.93 272 GLY A C 1
ATOM 2033 O O . GLY A 1 272 ? 19.208 38.319 57.271 1.00 14.15 272 GLY A O 1
ATOM 2034 N N . VAL A 1 273 ? 17.707 39.992 57.412 1.00 12.07 273 VAL A N 1
ATOM 2035 C CA . VAL A 1 273 ? 16.585 39.070 57.549 1.00 11.55 273 VAL A CA 1
ATOM 2036 C C . VAL A 1 273 ? 15.502 39.248 56.494 1.00 10.92 273 VAL A C 1
ATOM 2037 O O . VAL A 1 273 ? 15.190 38.314 55.763 1.00 12.12 273 VAL A O 1
ATOM 2041 N N . MET A 1 274 ? 14.923 40.434 56.395 1.00 10.01 274 MET A N 1
ATOM 2042 C CA . MET A 1 274 ? 13.764 40.635 55.523 1.00 9.65 274 MET A CA 1
ATOM 2043 C C . MET A 1 274 ? 13.409 42.093 55.300 1.00 9.74 274 MET A C 1
ATOM 2044 O O . MET A 1 274 ? 13.814 42.980 56.045 1.00 8.79 274 MET A O 1
ATOM 2049 N N . GLY A 1 275 ? 12.703 42.337 54.202 1.00 7.66 275 GLY A N 1
ATOM 2050 C CA . GLY A 1 275 ? 11.940 43.559 54.026 1.00 8.45 275 GLY A CA 1
ATOM 2051 C C . GLY A 1 275 ? 10.493 43.343 54.395 1.00 7.78 275 GLY A C 1
ATOM 2052 O O . GLY A 1 275 ? 9.936 42.282 54.096 1.00 8.08 275 GLY A O 1
ATOM 2053 N N . ILE A 1 276 ? 9.886 44.346 55.030 1.00 8.38 276 ILE A N 1
ATOM 2054 C CA . ILE A 1 276 ? 8.477 44.317 55.374 1.00 8.56 276 ILE A CA 1
ATOM 2055 C C . ILE A 1 276 ? 7.879 45.577 54.805 1.00 9.40 276 ILE A C 1
ATOM 2056 O O . ILE A 1 276 ? 8.371 46.691 55.000 1.00 9.71 276 ILE A O 1
ATOM 2061 N N . ALA A 1 277 ? 6.781 45.430 54.110 1.00 7.64 277 ALA A N 1
ATOM 2062 C CA . ALA A 1 277 ? 6.130 46.616 53.560 1.00 7.47 277 ALA A CA 1
ATOM 2063 C C . ALA A 1 277 ? 4.629 46.520 53.696 1.00 8.56 277 ALA A C 1
ATOM 2064 O O . ALA A 1 277 ? 4.051 45.424 53.774 1.00 8.17 277 ALA A O 1
ATOM 2066 N N . ALA A 1 278 ? 3.996 47.668 53.667 1.00 8.34 278 ALA A N 1
ATOM 2067 C CA . ALA A 1 278 ? 2.520 47.722 53.558 1.00 8.52 278 ALA A CA 1
ATOM 2068 C C . ALA A 1 278 ? 2.086 48.922 52.799 1.00 8.26 278 ALA A C 1
ATOM 2069 O O . ALA A 1 278 ? 2.857 49.823 52.557 1.00 8.35 278 ALA A O 1
ATOM 2071 N N . PHE A 1 279 ? 0.792 48.945 52.430 1.00 8.78 279 PHE A N 1
ATOM 2072 C CA . PHE A 1 279 ? 0.204 50.012 51.709 1.00 8.04 279 PHE A CA 1
ATOM 2073 C C . PHE A 1 279 ? -1.233 50.187 52.114 1.00 8.79 279 PHE A C 1
ATOM 2074 O O . PHE A 1 279 ? -1.976 49.203 52.254 1.00 8.44 279 PHE A O 1
ATOM 2082 N N . SER A 1 280 ? -1.589 51.455 52.331 1.00 9.00 280 SER A N 1
ATOM 2083 C CA . SER A 1 280 ? -2.964 51.883 52.241 1.00 9.23 280 SER A CA 1
ATOM 2084 C C . SER A 1 280 ? -3.037 53.402 52.026 1.00 9.23 280 SER A C 1
ATOM 2085 O O . SER A 1 280 ? -2.293 54.151 52.717 1.00 9.61 280 SER A O 1
ATOM 2088 N N . PRO A 1 281 ? -3.876 53.885 51.101 1.00 8.92 281 PRO A N 1
ATOM 2089 C CA . PRO A 1 281 ? -3.854 55.311 50.762 1.00 9.28 281 PRO A CA 1
ATOM 2090 C C . PRO A 1 281 ? -4.094 56.329 51.886 1.00 9.72 281 PRO A C 1
ATOM 2091 O O . PRO A 1 281 ? -3.478 57.371 51.788 1.00 10.40 281 PRO A O 1
ATOM 2095 N N . PRO A 1 282 ? -4.976 56.106 52.864 1.00 10.33 282 PRO A N 1
ATOM 2096 C CA . PRO A 1 282 ? -5.208 57.155 53.875 1.00 10.73 282 PRO A CA 1
ATOM 2097 C C . PRO A 1 282 ? -3.985 57.437 54.745 1.00 9.67 282 PRO A C 1
ATOM 2098 O O . PRO A 1 282 ? -3.466 56.511 55.344 1.00 10.72 282 PRO A O 1
ATOM 2102 N N . LEU A 1 283 ? -3.586 58.711 54.807 1.00 8.66 283 LEU A N 1
ATOM 2103 C CA . LEU A 1 283 ? -2.412 59.169 55.520 1.00 9.90 283 LEU A CA 1
ATOM 2104 C C . LEU A 1 283 ? -2.785 59.913 56.803 1.00 10.40 283 LEU A C 1
ATOM 2105 O O . LEU A 1 283 ? -3.813 60.578 56.864 1.00 11.69 283 LEU A O 1
ATOM 2110 N N . ASP A 1 284 ? -1.910 59.835 57.791 1.00 11.55 284 ASP A N 1
ATOM 2111 C CA . ASP A 1 284 ? -2.070 60.659 58.999 1.00 12.99 284 ASP A CA 1
ATOM 2112 C C . ASP A 1 284 ? -1.556 62.066 58.744 1.00 13.75 284 ASP A C 1
ATOM 2113 O O . ASP A 1 284 ? -1.168 62.409 57.637 1.00 13.15 284 ASP A O 1
ATOM 2118 N N . GLU A 1 285 ? -1.553 62.906 59.772 1.00 16.78 285 GLU A N 1
ATOM 2119 C CA . GLU A 1 285 ? -1.154 64.302 59.625 1.00 18.27 285 GLU A CA 1
ATOM 2120 C C . GLU A 1 285 ? 0.307 64.491 59.248 1.00 17.17 285 GLU A C 1
ATOM 2121 O O . GLU A 1 285 ? 0.706 65.566 58.777 1.00 17.57 285 GLU A O 1
ATOM 2127 N N . ASP A 1 286 ? 1.124 63.462 59.476 1.00 15.52 286 ASP A N 1
ATOM 2128 C CA . ASP A 1 286 ? 2.524 63.476 59.111 1.00 15.21 286 ASP A CA 1
ATOM 2129 C C . ASP A 1 286 ? 2.809 62.898 57.741 1.00 14.83 286 ASP A C 1
ATOM 2130 O O . ASP A 1 286 ? 3.952 62.767 57.358 1.00 15.06 286 ASP A O 1
ATOM 2135 N N . GLY A 1 287 ? 1.766 62.534 57.020 1.00 13.40 287 GLY A N 1
ATOM 2136 C CA . GLY A 1 287 ? 1.927 62.024 55.670 1.00 13.73 287 GLY A CA 1
ATOM 2137 C C . GLY A 1 287 ? 2.192 60.529 55.569 1.00 12.13 287 GLY A C 1
ATOM 2138 O O . GLY A 1 287 ? 2.570 60.009 54.504 1.00 11.24 287 GLY A O 1
ATOM 2139 N N . ASN A 1 288 ? 2.007 59.849 56.688 1.00 12.43 288 ASN A N 1
ATOM 2140 C CA . ASN A 1 288 ? 2.308 58.437 56.816 1.00 12.20 288 ASN A CA 1
ATOM 2141 C C . ASN A 1 288 ? 1.033 57.602 56.849 1.00 12.19 288 ASN A C 1
ATOM 2142 O O . ASN A 1 288 ? 0.114 57.874 57.638 1.00 11.59 288 ASN A O 1
ATOM 2147 N N . SER A 1 289 ? 1.000 56.549 56.040 1.00 10.87 289 SER A N 1
ATOM 2148 C CA . SER A 1 289 ? -0.204 55.701 55.935 1.00 10.65 289 SER A CA 1
ATOM 2149 C C . SER A 1 289 ? -0.649 55.224 57.318 1.00 9.98 289 SER A C 1
ATOM 2150 O O . SER A 1 289 ? 0.145 54.616 58.056 1.00 10.13 289 SER A O 1
ATOM 2153 N N . VAL A 1 290 ? -1.909 55.469 57.658 1.00 10.43 290 VAL A N 1
ATOM 2154 C CA . VAL A 1 290 ? -2.434 55.003 58.944 1.00 10.02 290 VAL A CA 1
ATOM 2155 C C . VAL A 1 290 ? -2.363 53.492 59.089 1.00 9.94 290 VAL A C 1
ATOM 2156 O O . VAL A 1 290 ? -1.771 52.973 60.059 1.00 11.53 290 VAL A O 1
ATOM 2160 N N . ARG A 1 291 ? -2.951 52.768 58.146 1.00 10.17 291 ARG A N 1
ATOM 2161 C CA . ARG A 1 291 ? -2.976 51.325 58.197 1.00 10.53 291 ARG A CA 1
ATOM 2162 C C . ARG A 1 291 ? -1.593 50.729 57.864 1.00 10.89 291 ARG A C 1
ATOM 2163 O O . ARG A 1 291 ? -1.219 49.708 58.414 1.00 10.49 291 ARG A O 1
ATOM 2171 N N . GLY A 1 292 ? -0.885 51.356 56.925 1.00 10.77 292 GLY A N 1
ATOM 2172 C CA . GLY A 1 292 ? 0.405 50.862 56.466 1.00 10.22 292 GLY A CA 1
ATOM 2173 C C . GLY A 1 292 ? 1.334 50.762 57.694 1.00 9.66 292 GLY A C 1
ATOM 2174 O O . GLY A 1 292 ? 2.069 49.788 57.853 1.00 10.44 292 GLY A O 1
ATOM 2175 N N . GLN A 1 293 ? 1.343 51.807 58.523 1.00 9.15 293 GLN A N 1
ATOM 2176 C CA . GLN A 1 293 ? 2.213 51.852 59.691 1.00 10.75 293 GLN A CA 1
ATOM 2177 C C . GLN A 1 293 ? 1.888 50.728 60.636 1.00 10.45 293 GLN A C 1
ATOM 2178 O O . GLN A 1 293 ? 2.764 50.026 61.126 1.00 11.36 293 GLN A O 1
ATOM 2184 N N . LYS A 1 294 ? 0.589 50.565 60.897 1.00 10.85 294 LYS A N 1
ATOM 2185 C CA . LYS A 1 294 ? 0.124 49.577 61.866 1.00 11.15 294 LYS A CA 1
ATOM 2186 C C . LYS A 1 294 ? 0.392 48.159 61.364 1.00 10.46 294 LYS A C 1
ATOM 2187 O O . LYS A 1 294 ? 0.791 47.314 62.127 1.00 11.28 294 LYS A O 1
ATOM 2193 N N . MET A 1 295 ? 0.211 47.907 60.074 1.00 8.87 295 MET A N 1
ATOM 2194 C CA . MET A 1 295 ? 0.404 46.568 59.554 1.00 8.75 295 MET A CA 1
ATOM 2195 C C . MET A 1 295 ? 1.913 46.185 59.587 1.00 9.79 295 MET A C 1
ATOM 2196 O O . MET A 1 295 ? 2.256 45.070 59.931 1.00 10.51 295 MET A O 1
ATOM 2201 N N . VAL A 1 296 ? 2.807 47.102 59.202 1.00 9.60 296 VAL A N 1
ATOM 2202 C CA . VAL A 1 296 ? 4.244 46.826 59.278 1.00 8.67 296 VAL A CA 1
ATOM 2203 C C . VAL A 1 296 ? 4.688 46.635 60.731 1.00 8.96 296 VAL A C 1
ATOM 2204 O O . VAL A 1 296 ? 5.421 45.677 61.031 1.00 8.30 296 VAL A O 1
ATOM 2208 N N . ALA A 1 297 ? 4.261 47.538 61.617 1.00 9.36 297 ALA A N 1
ATOM 2209 C CA . ALA A 1 297 ? 4.579 47.400 63.032 1.00 9.82 297 ALA A CA 1
ATOM 2210 C C . ALA A 1 297 ? 4.102 46.067 63.582 1.00 10.35 297 ALA A C 1
ATOM 2211 O O . ALA A 1 297 ? 4.775 45.414 64.368 1.00 10.30 297 ALA A O 1
ATOM 2213 N N . SER A 1 298 ? 2.896 45.655 63.168 1.00 9.89 298 SER A N 1
ATOM 2214 C CA . SER A 1 298 ? 2.342 44.390 63.636 1.00 9.47 298 SER A CA 1
ATOM 2215 C C . SER A 1 298 ? 3.208 43.185 63.243 1.00 9.28 298 SER A C 1
ATOM 2216 O O . SER A 1 298 ? 3.542 42.343 64.059 1.00 9.76 298 SER A O 1
ATOM 2219 N N . VAL A 1 299 ? 3.633 43.113 61.976 1.00 9.33 299 VAL A N 1
ATOM 2220 C CA . VAL A 1 299 ? 4.466 42.027 61.538 1.00 10.27 299 VAL A CA 1
ATOM 2221 C C . VAL A 1 299 ? 5.761 42.005 62.368 1.00 11.17 299 VAL A C 1
ATOM 2222 O O . VAL A 1 299 ? 6.190 40.949 62.872 1.00 10.28 299 VAL A O 1
ATOM 2226 N N . ALA A 1 300 ? 6.377 43.189 62.516 1.00 10.45 300 ALA A N 1
ATOM 2227 C CA . ALA A 1 300 ? 7.648 43.277 63.184 1.00 11.59 300 ALA A CA 1
ATOM 2228 C C . ALA A 1 300 ? 7.469 42.861 64.657 1.00 11.76 300 ALA A C 1
ATOM 2229 O O . ALA A 1 300 ? 8.321 42.153 65.219 1.00 12.40 300 ALA A O 1
ATOM 2231 N N . LYS A 1 301 ? 6.357 43.250 65.262 1.00 13.60 301 LYS A N 1
ATOM 2232 C CA . LYS A 1 301 ? 6.122 42.940 66.680 1.00 14.27 301 LYS A CA 1
ATOM 2233 C C . LYS A 1 301 ? 5.857 41.441 66.857 1.00 14.55 301 LYS A C 1
ATOM 2234 O O . LYS A 1 301 ? 6.345 40.801 67.791 1.00 15.23 301 LYS A O 1
ATOM 2240 N N . GLN A 1 302 ? 5.067 40.880 65.963 1.00 14.37 302 GLN A N 1
ATOM 2241 C CA . GLN A 1 302 ? 4.734 39.452 66.021 1.00 15.34 302 GLN A CA 1
ATOM 2242 C C . GLN A 1 302 ? 5.985 38.593 65.830 1.00 15.03 302 GLN A C 1
ATOM 2243 O O . GLN A 1 302 ? 6.089 37.543 66.451 1.00 14.43 302 GLN A O 1
ATOM 2249 N N . LEU A 1 303 ? 6.934 39.030 64.987 1.00 15.49 303 LEU A N 1
ATOM 2250 C CA . LEU A 1 303 ? 8.111 38.228 64.682 1.00 14.36 303 LEU A CA 1
ATOM 2251 C C . LEU A 1 303 ? 9.302 38.577 65.584 1.00 14.46 303 LEU A C 1
ATOM 2252 O O . LEU A 1 303 ? 10.351 37.917 65.489 1.00 15.79 303 LEU A O 1
ATOM 2257 N N . GLY A 1 304 ? 9.140 39.585 66.453 1.00 13.66 304 GLY A N 1
ATOM 2258 C CA . GLY A 1 304 ? 10.139 39.963 67.451 1.00 13.15 304 GLY A CA 1
ATOM 2259 C C . GLY A 1 304 ? 11.354 40.731 66.892 1.00 12.54 304 GLY A C 1
ATOM 2260 O O . GLY A 1 304 ? 12.453 40.599 67.424 1.00 14.22 304 GLY A O 1
ATOM 2261 N N . TYR A 1 305 ? 11.177 41.492 65.803 1.00 9.88 305 TYR A N 1
ATOM 2262 C CA . TYR A 1 305 ? 12.298 42.257 65.203 1.00 9.65 305 TYR A CA 1
ATOM 2263 C C . TYR A 1 305 ? 12.333 43.727 65.575 1.00 9.23 305 TYR A C 1
ATOM 2264 O O . TYR A 1 305 ? 11.332 44.445 65.416 1.00 12.00 305 TYR A O 1
ATOM 2273 N N . ASN A 1 306 ? 13.485 44.164 66.080 1.00 8.99 306 ASN A N 1
ATOM 2274 C CA . ASN A 1 306 ? 13.726 45.519 66.579 1.00 9.18 306 ASN A CA 1
ATOM 2275 C C . ASN A 1 306 ? 15.230 45.620 66.765 1.00 9.03 306 ASN A C 1
ATOM 2276 O O . ASN A 1 306 ? 15.814 44.794 67.497 1.00 9.57 306 ASN A O 1
ATOM 2281 N N . VAL A 1 307 ? 15.882 46.551 66.090 1.00 9.30 307 VAL A N 1
ATOM 2282 C CA . VAL A 1 307 ? 17.347 46.613 66.150 1.00 9.76 307 VAL A CA 1
ATOM 2283 C C . VAL A 1 307 ? 17.887 47.063 67.531 1.00 9.55 307 VAL A C 1
ATOM 2284 O O . VAL A 1 307 ? 19.092 46.940 67.787 1.00 11.81 307 VAL A O 1
ATOM 2288 N N . PHE A 1 308 ? 17.014 47.553 68.413 1.00 10.58 308 PHE A N 1
ATOM 2289 C CA . PHE A 1 308 ? 17.391 47.927 69.799 1.00 12.73 308 PHE A CA 1
ATOM 2290 C C . PHE A 1 308 ? 17.195 46.807 70.822 1.00 15.89 308 PHE A C 1
ATOM 2291 O O . PHE A 1 308 ? 17.338 47.019 72.032 1.00 16.64 308 PHE A O 1
ATOM 2299 N N . LYS A 1 309 ? 16.839 45.624 70.333 1.00 18.94 309 LYS A N 1
ATOM 2300 C CA . LYS A 1 309 ? 16.657 44.410 71.167 1.00 22.50 309 LYS A CA 1
ATOM 2301 C C . LYS A 1 309 ? 17.763 43.452 70.791 1.00 23.79 309 LYS A C 1
ATOM 2302 O O . LYS A 1 309 ? 17.886 43.074 69.637 1.00 23.94 309 LYS A O 1
ATOM 2308 N N . GLY A 1 310 ? 18.619 43.088 71.730 1.00 24.78 310 GLY A N 1
ATOM 2309 C CA . GLY A 1 310 ? 19.705 42.191 71.413 1.00 26.31 310 GLY A CA 1
ATOM 2310 C C . GLY A 1 310 ? 19.267 40.760 71.216 1.00 28.26 310 GLY A C 1
ATOM 2311 O O . GLY A 1 310 ? 20.064 39.852 71.349 1.00 31.85 310 GLY A O 1
ATOM 2313 N N . LEU B 1 2 ? 32.301 35.668 73.005 1.00 21.95 2 LEU B N 1
ATOM 2314 C CA . LEU B 1 2 ? 33.208 36.729 72.413 1.00 20.95 2 LEU B CA 1
ATOM 2315 C C . LEU B 1 2 ? 34.667 36.344 72.536 1.00 20.82 2 LEU B C 1
ATOM 2316 O O . LEU B 1 2 ? 35.027 35.544 73.396 1.00 21.63 2 LEU B O 1
ATOM 2321 N N . ASP B 1 3 ? 35.501 36.920 71.682 1.00 18.51 3 ASP B N 1
ATOM 2322 C CA . ASP B 1 3 ? 36.932 36.673 71.659 1.00 17.61 3 ASP B CA 1
ATOM 2323 C C . ASP B 1 3 ? 37.651 37.730 72.504 1.00 15.25 3 ASP B C 1
ATOM 2324 O O . ASP B 1 3 ? 37.796 38.880 72.100 1.00 14.14 3 ASP B O 1
ATOM 2329 N N . ALA B 1 4 ? 38.048 37.365 73.717 1.00 13.78 4 ALA B N 1
ATOM 2330 C CA . ALA B 1 4 ? 38.607 38.348 74.637 1.00 12.47 4 ALA B CA 1
ATOM 2331 C C . ALA B 1 4 ? 39.860 39.024 74.050 1.00 12.98 4 ALA B C 1
ATOM 2332 O O . ALA B 1 4 ? 40.144 40.181 74.318 1.00 11.76 4 ALA B O 1
ATOM 2334 N N . ASN B 1 5 ? 40.656 38.274 73.288 1.00 12.57 5 ASN B N 1
ATOM 2335 C CA . ASN B 1 5 ? 41.865 38.832 72.666 1.00 12.62 5 ASN B CA 1
ATOM 2336 C C . ASN B 1 5 ? 41.489 39.934 71.653 1.00 12.32 5 ASN B C 1
ATOM 2337 O O . ASN B 1 5 ? 42.110 40.957 71.626 1.00 10.35 5 ASN B O 1
ATOM 2342 N N . LYS B 1 6 ? 40.418 39.728 70.906 1.00 14.11 6 LYS B N 1
ATOM 2343 C CA . LYS B 1 6 ? 39.956 40.708 69.935 1.00 14.99 6 LYS B CA 1
ATOM 2344 C C . LYS B 1 6 ? 39.463 41.978 70.626 1.00 14.89 6 LYS B C 1
ATOM 2345 O O . LYS B 1 6 ? 39.750 43.086 70.174 1.00 12.45 6 LYS B O 1
ATOM 2351 N N . LEU B 1 7 ? 38.737 41.807 71.732 1.00 13.61 7 LEU B N 1
ATOM 2352 C CA . LEU B 1 7 ? 38.247 42.943 72.498 1.00 14.22 7 LEU B CA 1
ATOM 2353 C C . LEU B 1 7 ? 39.383 43.759 73.114 1.00 13.27 7 LEU B C 1
ATOM 2354 O O . LEU B 1 7 ? 39.433 44.990 72.991 1.00 12.30 7 LEU B O 1
ATOM 2359 N N . GLN B 1 8 ? 40.313 43.104 73.828 1.00 13.36 8 GLN B N 1
ATOM 2360 C CA . GLN B 1 8 ? 41.436 43.863 74.348 1.00 13.46 8 GLN B CA 1
ATOM 2361 C C . GLN B 1 8 ? 42.264 44.567 73.262 1.00 13.54 8 GLN B C 1
ATOM 2362 O O . GLN B 1 8 ? 42.674 45.704 73.443 1.00 14.22 8 GLN B O 1
ATOM 2368 N N . GLN B 1 9 ? 42.530 43.889 72.156 1.00 14.02 9 GLN B N 1
ATOM 2369 C CA . GLN B 1 9 ? 43.239 44.497 71.019 1.00 14.47 9 GLN B CA 1
ATOM 2370 C C . GLN B 1 9 ? 42.540 45.754 70.503 1.00 13.32 9 GLN B C 1
ATOM 2371 O O . GLN B 1 9 ? 43.192 46.733 70.215 1.00 14.38 9 GLN B O 1
ATOM 2377 N N . ALA B 1 10 ? 41.228 45.704 70.422 1.00 13.08 10 ALA B N 1
ATOM 2378 C CA . ALA B 1 10 ? 40.441 46.842 69.898 1.00 12.62 10 ALA B CA 1
ATOM 2379 C C . ALA B 1 10 ? 40.547 48.052 70.798 1.00 11.77 10 ALA B C 1
ATOM 2380 O O . ALA B 1 10 ? 40.717 49.150 70.346 1.00 11.15 10 ALA B O 1
ATOM 2382 N N . VAL B 1 11 ? 40.411 47.823 72.090 1.00 11.63 11 VAL B N 1
ATOM 2383 C CA . VAL B 1 11 ? 40.539 48.867 73.080 1.00 11.79 11 VAL B CA 1
ATOM 2384 C C . VAL B 1 11 ? 41.962 49.445 73.040 1.00 12.39 11 VAL B C 1
ATOM 2385 O O . VAL B 1 11 ? 42.150 50.653 72.955 1.00 12.20 11 VAL B O 1
ATOM 2389 N N . ASP B 1 12 ? 42.971 48.572 73.028 1.00 11.79 12 ASP B N 1
ATOM 2390 C CA . ASP B 1 12 ? 44.325 49.072 72.976 1.00 12.52 12 ASP B CA 1
ATOM 2391 C C . ASP B 1 12 ? 44.623 49.868 71.700 1.00 12.50 12 ASP B C 1
ATOM 2392 O O . ASP B 1 12 ? 45.311 50.863 71.760 1.00 11.84 12 ASP B O 1
ATOM 2397 N N . GLN B 1 13 ? 44.113 49.429 70.557 1.00 12.86 13 GLN B N 1
ATOM 2398 C CA . GLN B 1 13 ? 44.409 50.138 69.306 1.00 13.10 13 GLN B CA 1
ATOM 2399 C C . GLN B 1 13 ? 43.691 51.471 69.249 1.00 13.57 13 GLN B C 1
ATOM 2400 O O . GLN B 1 13 ? 44.246 52.464 68.768 1.00 13.71 13 GLN B O 1
ATOM 2406 N N . ALA B 1 14 ? 42.460 51.509 69.766 1.00 11.63 14 ALA B N 1
ATOM 2407 C CA . ALA B 1 14 ? 41.712 52.758 69.795 1.00 12.13 14 ALA B CA 1
ATOM 2408 C C . ALA B 1 14 ? 42.436 53.824 70.624 1.00 11.60 14 ALA B C 1
ATOM 2409 O O . ALA B 1 14 ? 42.563 54.982 70.228 1.00 11.67 14 ALA B O 1
ATOM 2411 N N . TYR B 1 15 ? 42.917 53.380 71.770 1.00 11.35 15 TYR B N 1
ATOM 2412 C CA . TYR B 1 15 ? 43.622 54.256 72.684 1.00 12.04 15 TYR B CA 1
ATOM 2413 C C . TYR B 1 15 ? 44.944 54.726 72.054 1.00 12.22 15 TYR B C 1
ATOM 2414 O O . TYR B 1 15 ? 45.234 55.902 72.007 1.00 12.51 15 TYR B O 1
ATOM 2423 N N . THR B 1 16 ? 45.747 53.793 71.595 1.00 14.10 16 THR B N 1
ATOM 2424 C CA . THR B 1 16 ? 46.972 54.159 70.877 1.00 14.85 16 THR B CA 1
ATOM 2425 C C . THR B 1 16 ? 46.769 55.186 69.799 1.00 15.39 16 THR B C 1
ATOM 2426 O O . THR B 1 16 ? 47.520 56.169 69.706 1.00 16.18 16 THR B O 1
ATOM 2430 N N . GLN B 1 17 ? 45.738 54.954 68.994 1.00 14.91 17 GLN B N 1
ATOM 2431 C CA . GLN B 1 17 ? 45.540 55.719 67.774 1.00 15.14 17 GLN B CA 1
ATOM 2432 C C . GLN B 1 17 ? 45.027 57.106 68.061 1.00 14.53 17 GLN B C 1
ATOM 2433 O O . GLN B 1 17 ? 45.398 58.046 67.373 1.00 13.77 17 GLN B O 1
ATOM 2439 N N . PHE B 1 18 ? 44.195 57.264 69.097 1.00 13.18 18 PHE B N 1
ATOM 2440 C CA . PHE B 1 18 ? 43.451 58.531 69.285 1.00 13.63 18 PHE B CA 1
ATOM 2441 C C . PHE B 1 18 ? 43.639 59.259 70.616 1.00 13.53 18 PHE B C 1
ATOM 2442 O O . PHE B 1 18 ? 43.213 60.381 70.723 1.00 14.02 18 PHE B O 1
ATOM 2450 N N . HIS B 1 19 ? 44.323 58.660 71.597 1.00 14.75 19 HIS B N 1
ATOM 2451 C CA . HIS B 1 19 ? 44.398 59.263 72.941 1.00 15.65 19 HIS B CA 1
ATOM 2452 C C . HIS B 1 19 ? 45.102 60.615 72.960 1.00 17.46 19 HIS B C 1
ATOM 2453 O O . HIS B 1 19 ? 44.858 61.404 73.846 1.00 18.86 19 HIS B O 1
ATOM 2460 N N . SER B 1 20 ? 45.988 60.898 72.007 1.00 19.63 20 SER B N 1
ATOM 2461 C CA . SER B 1 20 ? 46.567 62.241 71.954 1.00 21.08 20 SER B CA 1
ATOM 2462 C C . SER B 1 20 ? 46.176 63.102 70.751 1.00 21.43 20 SER B C 1
ATOM 2463 O O . SER B 1 20 ? 46.875 64.060 70.406 1.00 22.05 20 SER B O 1
ATOM 2466 N N . LEU B 1 21 ? 45.039 62.796 70.141 1.00 21.74 21 LEU B N 1
ATOM 2467 C CA . LEU B 1 21 ? 44.541 63.570 69.013 1.00 22.03 21 LEU B CA 1
ATOM 2468 C C . LEU B 1 21 ? 44.186 64.981 69.456 1.00 22.71 21 LEU B C 1
ATOM 2469 O O . LEU B 1 21 ? 43.527 65.180 70.495 1.00 21.80 21 LEU B O 1
ATOM 2474 N N . ASN B 1 22 ? 44.638 65.963 68.674 1.00 23.59 22 ASN B N 1
ATOM 2475 C CA . ASN B 1 22 ? 44.386 67.365 68.985 1.00 25.12 22 ASN B CA 1
ATOM 2476 C C . ASN B 1 22 ? 43.026 67.797 68.509 1.00 24.91 22 ASN B C 1
ATOM 2477 O O . ASN B 1 22 ? 42.455 67.218 67.584 1.00 25.85 22 ASN B O 1
ATOM 2482 N N . GLY B 1 23 ? 42.511 68.832 69.142 1.00 24.31 23 GLY B N 1
ATOM 2483 C CA . GLY B 1 23 ? 41.218 69.349 68.781 1.00 24.02 23 GLY B CA 1
ATOM 2484 C C . GLY B 1 23 ? 40.344 69.566 69.994 1.00 23.46 23 GLY B C 1
ATOM 2485 O O . GLY B 1 23 ? 40.437 68.859 71.005 1.00 23.99 23 GLY B O 1
ATOM 2486 N N . GLY B 1 24 ? 39.516 70.594 69.887 1.00 21.85 24 GLY B N 1
ATOM 2487 C CA . GLY B 1 24 ? 38.518 70.881 70.878 1.00 21.24 24 GLY B CA 1
ATOM 2488 C C . GLY B 1 24 ? 39.048 71.586 72.091 1.00 20.48 24 GLY B C 1
ATOM 2489 O O . GLY B 1 24 ? 40.226 71.891 72.176 1.00 20.62 24 GLY B O 1
ATOM 2490 N N . GLN B 1 25 ? 38.140 71.844 73.028 1.00 19.97 25 GLN B N 1
ATOM 2491 C CA . GLN B 1 25 ? 38.451 72.546 74.255 1.00 20.37 25 GLN B CA 1
ATOM 2492 C C . GLN B 1 25 ? 37.590 72.005 75.361 1.00 18.30 25 GLN B C 1
ATOM 2493 O O . GLN B 1 25 ? 36.430 71.665 75.128 1.00 16.94 25 GLN B O 1
ATOM 2499 N N . ASN B 1 26 ? 38.129 71.989 76.572 1.00 18.50 26 ASN B N 1
ATOM 2500 C CA . ASN B 1 26 ? 37.328 71.685 77.773 1.00 17.68 26 ASN B CA 1
ATOM 2501 C C . ASN B 1 26 ? 36.083 72.584 77.890 1.00 17.95 26 ASN B C 1
ATOM 2502 O O . ASN B 1 26 ? 36.148 73.794 77.637 1.00 17.66 26 ASN B O 1
ATOM 2507 N N . ALA B 1 27 ? 34.962 72.017 78.320 1.00 16.96 27 ALA B N 1
ATOM 2508 C CA . ALA B 1 27 ? 33.887 72.845 78.855 1.00 16.73 27 ALA B CA 1
ATOM 2509 C C . ALA B 1 27 ? 34.511 73.736 79.930 1.00 17.42 27 ALA B C 1
ATOM 2510 O O . ALA B 1 27 ? 35.356 73.279 80.707 1.00 14.97 27 ALA B O 1
ATOM 2512 N N . ASP B 1 28 ? 34.131 75.012 79.964 1.00 18.54 28 ASP B N 1
ATOM 2513 C CA . ASP B 1 28 ? 34.769 75.945 80.907 1.00 19.91 28 ASP B CA 1
ATOM 2514 C C . ASP B 1 28 ? 33.830 76.925 81.580 1.00 19.42 28 ASP B C 1
ATOM 2515 O O . ASP B 1 28 ? 34.281 77.889 82.230 1.00 20.81 28 ASP B O 1
ATOM 2520 N N . TYR B 1 29 ? 32.540 76.648 81.484 1.00 18.66 29 TYR B N 1
ATOM 2521 C CA . TYR B 1 29 ? 31.533 77.534 82.033 1.00 18.67 29 TYR B CA 1
ATOM 2522 C C . TYR B 1 29 ? 31.494 77.431 83.558 1.00 18.47 29 TYR B C 1
ATOM 2523 O O . TYR B 1 29 ? 30.904 78.297 84.200 1.00 18.86 29 TYR B O 1
ATOM 2532 N N . ILE B 1 30 ? 32.087 76.375 84.125 1.00 19.02 30 ILE B N 1
ATOM 2533 C CA . ILE B 1 30 ? 32.418 76.365 85.555 1.00 18.53 30 ILE B CA 1
ATOM 2534 C C . ILE B 1 30 ? 33.890 75.953 85.724 1.00 19.33 30 ILE B C 1
ATOM 2535 O O . ILE B 1 30 ? 34.429 75.277 84.856 1.00 18.42 30 ILE B O 1
ATOM 2540 N N . PRO B 1 31 ? 34.556 76.407 86.791 1.00 19.47 31 PRO B N 1
ATOM 2541 C CA . PRO B 1 31 ? 35.998 76.138 86.959 1.00 19.74 31 PRO B CA 1
ATOM 2542 C C . PRO B 1 31 ? 36.360 74.661 87.087 1.00 18.46 31 PRO B C 1
ATOM 2543 O O . PRO B 1 31 ? 37.421 74.299 86.588 1.00 18.01 31 PRO B O 1
ATOM 2547 N N . PHE B 1 32 ? 35.516 73.831 87.696 1.00 18.13 32 PHE B N 1
ATOM 2548 C CA . PHE B 1 32 ? 35.839 72.412 87.845 1.00 17.42 32 PHE B CA 1
ATOM 2549 C C . PHE B 1 32 ? 36.118 71.781 86.484 1.00 16.93 32 PHE B C 1
ATOM 2550 O O . PHE B 1 32 ? 37.133 71.102 86.324 1.00 16.56 32 PHE B O 1
ATOM 2558 N N . LEU B 1 33 ? 35.218 71.997 85.529 1.00 15.77 33 LEU B N 1
ATOM 2559 C CA . LEU B 1 33 ? 35.369 71.445 84.165 1.00 15.80 33 LEU B CA 1
ATOM 2560 C C . LEU B 1 33 ? 36.545 72.062 83.403 1.00 15.62 33 LEU B C 1
ATOM 2561 O O . LEU B 1 33 ? 37.304 71.361 82.702 1.00 15.93 33 LEU B O 1
ATOM 2566 N N . ALA B 1 34 ? 36.750 73.364 83.575 1.00 15.88 34 ALA B N 1
ATOM 2567 C CA . ALA B 1 34 ? 37.854 74.036 82.905 1.00 16.86 34 ALA B CA 1
ATOM 2568 C C . ALA B 1 34 ? 39.220 73.525 83.401 1.00 17.60 34 ALA B C 1
ATOM 2569 O O . ALA B 1 34 ? 40.176 73.533 82.639 1.00 18.22 34 ALA B O 1
ATOM 2571 N N . ASN B 1 35 ? 39.282 73.024 84.633 1.00 17.67 35 ASN B N 1
ATOM 2572 C CA . ASN B 1 35 ? 40.566 72.663 85.243 1.00 18.93 35 ASN B CA 1
ATOM 2573 C C . ASN B 1 35 ? 40.924 71.190 85.162 1.00 18.57 35 ASN B C 1
ATOM 2574 O O . ASN B 1 35 ? 41.984 70.778 85.632 1.00 18.57 35 ASN B O 1
ATOM 2579 N N . VAL B 1 36 ? 40.025 70.365 84.636 1.00 17.08 36 VAL B N 1
ATOM 2580 C CA . VAL B 1 36 ? 40.320 68.946 84.516 1.00 16.71 36 VAL B CA 1
ATOM 2581 C C . VAL B 1 36 ? 41.456 68.816 83.517 1.00 16.64 36 VAL B C 1
ATOM 2582 O O . VAL B 1 36 ? 41.392 69.411 82.430 1.00 15.26 36 VAL B O 1
ATOM 2586 N N . PRO B 1 37 ? 42.519 68.110 83.856 1.00 16.99 37 PRO B N 1
ATOM 2587 C CA . PRO B 1 37 ? 43.627 68.010 82.882 1.00 17.31 37 PRO B CA 1
ATOM 2588 C C . PRO B 1 37 ? 43.186 67.521 81.475 1.00 18.73 37 PRO B C 1
ATOM 2589 O O . PRO B 1 37 ? 42.616 66.423 81.335 1.00 17.80 37 PRO B O 1
ATOM 2593 N N . GLY B 1 38 ? 43.447 68.347 80.455 1.00 17.78 38 GLY B N 1
ATOM 2594 C CA . GLY B 1 38 ? 42.969 68.103 79.109 1.00 18.06 38 GLY B CA 1
ATOM 2595 C C . GLY B 1 38 ? 43.510 66.860 78.439 1.00 17.08 38 GLY B C 1
ATOM 2596 O O . GLY B 1 38 ? 42.912 66.371 77.486 1.00 17.57 38 GLY B O 1
ATOM 2597 N N . GLN B 1 39 ? 44.632 66.347 78.939 1.00 16.55 39 GLN B N 1
ATOM 2598 C CA . GLN B 1 39 ? 45.350 65.239 78.304 1.00 16.67 39 GLN B CA 1
ATOM 2599 C C . GLN B 1 39 ? 44.815 63.868 78.768 1.00 15.38 39 GLN B C 1
ATOM 2600 O O . GLN B 1 39 ? 45.178 62.848 78.204 1.00 14.31 39 GLN B O 1
ATOM 2606 N N . LEU B 1 40 ? 44.008 63.835 79.830 1.00 14.76 40 LEU B N 1
ATOM 2607 C CA . LEU B 1 40 ? 43.467 62.567 80.317 1.00 14.89 40 LEU B CA 1
ATOM 2608 C C . LEU B 1 40 ? 42.643 61.910 79.214 1.00 13.18 40 LEU B C 1
ATOM 2609 O O . LEU B 1 40 ? 41.936 62.584 78.515 1.00 14.26 40 LEU B O 1
ATOM 2614 N N . ALA B 1 41 ? 42.731 60.591 79.099 1.00 12.36 41 ALA B N 1
ATOM 2615 C CA . ALA B 1 41 ? 41.992 59.862 78.079 1.00 11.61 41 ALA B CA 1
ATOM 2616 C C . ALA B 1 41 ? 41.897 58.421 78.461 1.00 11.66 41 ALA B C 1
ATOM 2617 O O . ALA B 1 41 ? 42.895 57.820 78.915 1.00 10.90 41 ALA B O 1
ATOM 2619 N N . ALA B 1 42 ? 40.744 57.817 78.162 1.00 11.27 42 ALA B N 1
ATOM 2620 C CA . ALA B 1 42 ? 40.499 56.441 78.494 1.00 10.93 42 ALA B CA 1
ATOM 2621 C C . ALA B 1 42 ? 39.445 55.850 77.550 1.00 11.14 42 ALA B C 1
ATOM 2622 O O . ALA B 1 42 ? 38.599 56.582 76.980 1.00 10.93 42 ALA B O 1
ATOM 2624 N N . VAL B 1 43 ? 39.468 54.528 77.436 1.00 10.83 43 VAL B N 1
ATOM 2625 C CA . VAL B 1 43 ? 38.465 53.787 76.689 1.00 11.30 43 VAL B CA 1
ATOM 2626 C C . VAL B 1 43 ? 38.257 52.441 77.340 1.00 10.77 43 VAL B C 1
ATOM 2627 O O . VAL B 1 43 ? 39.201 51.824 77.851 1.00 10.17 43 VAL B O 1
ATOM 2631 N N . ALA B 1 44 ? 37.033 51.947 77.303 1.00 9.51 44 ALA B N 1
ATOM 2632 C CA . ALA B 1 44 ? 36.721 50.671 77.917 1.00 10.70 44 ALA B CA 1
ATOM 2633 C C . ALA B 1 44 ? 35.550 49.976 77.297 1.00 10.55 44 ALA B C 1
ATOM 2634 O O . ALA B 1 44 ? 34.601 50.625 76.878 1.00 11.31 44 ALA B O 1
ATOM 2636 N N . ILE B 1 45 ? 35.586 48.642 77.329 1.00 9.59 45 ILE B N 1
ATOM 2637 C CA . ILE B 1 45 ? 34.446 47.771 77.091 1.00 9.80 45 ILE B CA 1
ATOM 2638 C C . ILE B 1 45 ? 34.032 47.043 78.369 1.00 10.68 45 ILE B C 1
ATOM 2639 O O . ILE B 1 45 ? 34.880 46.534 79.088 1.00 12.35 45 ILE B O 1
ATOM 2644 N N . VAL B 1 46 ? 32.739 46.958 78.633 1.00 11.19 46 VAL B N 1
ATOM 2645 C CA . VAL B 1 46 ? 32.170 46.033 79.622 1.00 11.51 46 VAL B CA 1
ATOM 2646 C C . VAL B 1 46 ? 31.137 45.160 78.876 1.00 13.00 46 VAL B C 1
ATOM 2647 O O . VAL B 1 46 ? 30.221 45.666 78.179 1.00 11.05 46 VAL B O 1
ATOM 2651 N N . THR B 1 47 ? 31.320 43.838 78.936 1.00 12.62 47 THR B N 1
ATOM 2652 C CA . THR B 1 47 ? 30.443 42.965 78.190 1.00 13.28 47 THR B CA 1
ATOM 2653 C C . THR B 1 47 ? 29.270 42.544 79.020 1.00 14.77 47 THR B C 1
ATOM 2654 O O . THR B 1 47 ? 29.260 42.731 80.238 1.00 14.66 47 THR B O 1
ATOM 2658 N N . CYS B 1 48 ? 28.291 41.959 78.339 1.00 16.76 48 CYS B N 1
ATOM 2659 C CA A CYS B 1 48 ? 27.115 41.419 79.000 0.50 18.47 48 CYS B CA 1
ATOM 2660 C CA B CYS B 1 48 ? 27.103 41.424 78.987 0.50 19.07 48 CYS B CA 1
ATOM 2661 C C . CYS B 1 48 ? 27.438 40.284 79.949 1.00 20.17 48 CYS B C 1
ATOM 2662 O O . CYS B 1 48 ? 26.699 40.056 80.880 1.00 20.84 48 CYS B O 1
ATOM 2667 N N . ASP B 1 49 ? 28.558 39.593 79.728 1.00 21.25 49 ASP B N 1
ATOM 2668 C CA . ASP B 1 49 ? 29.011 38.532 80.657 1.00 22.66 49 ASP B CA 1
ATOM 2669 C C . ASP B 1 49 ? 29.884 39.070 81.799 1.00 21.92 49 ASP B C 1
ATOM 2670 O O . ASP B 1 49 ? 30.431 38.278 82.561 1.00 22.63 49 ASP B O 1
ATOM 2675 N N . GLY B 1 50 ? 30.058 40.392 81.899 1.00 19.93 50 GLY B N 1
ATOM 2676 C CA . GLY B 1 50 ? 30.796 41.000 82.999 1.00 18.40 50 GLY B CA 1
ATOM 2677 C C . GLY B 1 50 ? 32.313 41.087 82.886 1.00 17.48 50 GLY B C 1
ATOM 2678 O O . GLY B 1 50 ? 32.999 41.258 83.880 1.00 18.27 50 GLY B O 1
ATOM 2679 N N . ASN B 1 51 ? 32.847 40.961 81.678 1.00 16.10 51 ASN B N 1
ATOM 2680 C CA . ASN B 1 51 ? 34.263 41.145 81.472 1.00 15.71 51 ASN B CA 1
ATOM 2681 C C . ASN B 1 51 ? 34.589 42.573 81.088 1.00 15.26 51 ASN B C 1
ATOM 2682 O O . ASN B 1 51 ? 33.852 43.211 80.342 1.00 14.87 51 ASN B O 1
ATOM 2687 N N . VAL B 1 52 ? 35.711 43.052 81.607 1.00 13.66 52 VAL B N 1
ATOM 2688 C CA . VAL B 1 52 ? 36.107 44.455 81.459 1.00 13.53 52 VAL B CA 1
ATOM 2689 C C . VAL B 1 52 ? 37.440 44.542 80.708 1.00 13.47 52 VAL B C 1
ATOM 2690 O O . VAL B 1 52 ? 38.398 43.808 81.017 1.00 12.66 52 VAL B O 1
ATOM 2694 N N . TYR B 1 53 ? 37.506 45.426 79.727 1.00 11.54 53 TYR B N 1
ATOM 2695 C CA . TYR B 1 53 ? 38.707 45.614 78.927 1.00 11.88 53 TYR B CA 1
ATOM 2696 C C . TYR B 1 53 ? 38.955 47.111 78.863 1.00 12.56 53 TYR B C 1
ATOM 2697 O O . TYR B 1 53 ? 38.082 47.842 78.406 1.00 14.26 53 TYR B O 1
ATOM 2706 N N . SER B 1 54 ? 40.116 47.597 79.299 1.00 12.32 54 SER B N 1
ATOM 2707 C CA . SER B 1 54 ? 40.336 49.028 79.372 1.00 12.52 54 SER B CA 1
ATOM 2708 C C . SER B 1 54 ? 41.719 49.424 78.946 1.00 13.31 54 SER B C 1
ATOM 2709 O O . SER B 1 54 ? 42.627 48.606 78.925 1.00 13.13 54 SER B O 1
ATOM 2712 N N . ALA B 1 55 ? 41.844 50.698 78.595 1.00 12.87 55 ALA B N 1
ATOM 2713 C CA . ALA B 1 55 ? 43.113 51.324 78.319 1.00 13.00 55 ALA B CA 1
ATOM 2714 C C . ALA B 1 55 ? 43.063 52.778 78.761 1.00 12.15 55 ALA B C 1
ATOM 2715 O O . ALA B 1 55 ? 42.005 53.390 78.799 1.00 12.25 55 ALA B O 1
ATOM 2717 N N . GLY B 1 56 ? 44.209 53.318 79.175 1.00 11.72 56 GLY B N 1
ATOM 2718 C CA . GLY B 1 56 ? 44.325 54.723 79.501 1.00 11.95 56 GLY B CA 1
ATOM 2719 C C . GLY B 1 56 ? 43.904 55.036 80.923 1.00 12.78 56 GLY B C 1
ATOM 2720 O O . GLY B 1 56 ? 44.013 54.164 81.772 1.00 12.73 56 GLY B O 1
ATOM 2721 N N . ASP B 1 57 ? 43.450 56.269 81.165 1.00 13.03 57 ASP B N 1
ATOM 2722 C CA . ASP B 1 57 ? 43.104 56.765 82.529 1.00 13.49 57 ASP B CA 1
ATOM 2723 C C . ASP B 1 57 ? 41.701 56.343 82.939 1.00 12.18 57 ASP B C 1
ATOM 2724 O O . ASP B 1 57 ? 40.847 57.180 83.252 1.00 12.81 57 ASP B O 1
ATOM 2729 N N . SER B 1 58 ? 41.480 55.037 82.948 1.00 12.67 58 SER B N 1
ATOM 2730 C CA . SER B 1 58 ? 40.162 54.473 83.051 1.00 13.51 58 SER B CA 1
ATOM 2731 C C . SER B 1 58 ? 39.601 54.510 84.491 1.00 13.02 58 SER B C 1
ATOM 2732 O O . SER B 1 58 ? 38.418 54.209 84.708 1.00 13.06 58 SER B O 1
ATOM 2735 N N . ASP B 1 59 ? 40.429 54.865 85.467 1.00 14.61 59 ASP B N 1
ATOM 2736 C CA . ASP B 1 59 ? 39.957 55.042 86.860 1.00 16.18 59 ASP B CA 1
ATOM 2737 C C . ASP B 1 59 ? 39.612 56.513 87.222 1.00 15.27 59 ASP B C 1
ATOM 2738 O O . ASP B 1 59 ? 39.013 56.818 88.280 1.00 16.20 59 ASP B O 1
ATOM 2743 N N . TYR B 1 60 ? 39.977 57.430 86.344 1.00 14.09 60 TYR B N 1
ATOM 2744 C CA . TYR B 1 60 ? 39.747 58.829 86.606 1.00 13.35 60 TYR B CA 1
ATOM 2745 C C . TYR B 1 60 ? 38.235 59.194 86.621 1.00 13.77 60 TYR B C 1
ATOM 2746 O O . TYR B 1 60 ? 37.495 58.932 85.637 1.00 12.33 60 TYR B O 1
ATOM 2755 N N . ARG B 1 61 ? 37.770 59.830 87.692 1.00 13.11 61 ARG B N 1
ATOM 2756 C CA . ARG B 1 61 ? 36.337 60.132 87.809 1.00 13.79 61 ARG B CA 1
ATOM 2757 C C . ARG B 1 61 ? 36.027 61.531 87.294 1.00 13.45 61 ARG B C 1
ATOM 2758 O O . ARG B 1 61 ? 36.548 62.534 87.828 1.00 13.77 61 ARG B O 1
ATOM 2766 N N . PHE B 1 62 ? 35.199 61.583 86.251 1.00 12.09 62 PHE B N 1
ATOM 2767 C CA . PHE B 1 62 ? 34.781 62.840 85.632 1.00 11.29 62 PHE B CA 1
ATOM 2768 C C . PHE B 1 62 ? 33.275 63.048 85.773 1.00 10.75 62 PHE B C 1
ATOM 2769 O O . PHE B 1 62 ? 32.536 62.139 86.101 1.00 10.76 62 PHE B O 1
ATOM 2777 N N . ALA B 1 63 ? 32.847 64.272 85.514 1.00 10.34 63 ALA B N 1
ATOM 2778 C CA . ALA B 1 63 ? 31.449 64.663 85.716 1.00 9.98 63 ALA B CA 1
ATOM 2779 C C . ALA B 1 63 ? 30.556 64.000 84.678 1.00 10.29 63 ALA B C 1
ATOM 2780 O O . ALA B 1 63 ? 30.812 64.064 83.474 1.00 11.28 63 ALA B O 1
ATOM 2782 N N . LEU B 1 64 ? 29.504 63.347 85.170 1.00 11.30 64 LEU B N 1
ATOM 2783 C CA . LEU B 1 64 ? 28.541 62.630 84.329 1.00 9.96 64 LEU B CA 1
ATOM 2784 C C . LEU B 1 64 ? 27.805 63.576 83.378 1.00 10.81 64 LEU B C 1
ATOM 2785 O O . LEU B 1 64 ? 27.671 63.291 82.176 1.00 9.72 64 LEU B O 1
ATOM 2790 N N . GLU B 1 65 ? 27.393 64.713 83.910 1.00 10.27 65 GLU B N 1
ATOM 2791 C CA . GLU B 1 65 ? 26.740 65.775 83.155 1.00 10.45 65 GLU B CA 1
ATOM 2792 C C . GLU B 1 65 ? 25.540 65.204 82.371 1.00 9.43 65 GLU B C 1
ATOM 2793 O O . GLU B 1 65 ? 24.760 64.432 82.929 1.00 9.70 65 GLU B O 1
ATOM 2799 N N . SER B 1 66 ? 25.381 65.520 81.082 1.00 9.88 66 SER B N 1
ATOM 2800 C CA . SER B 1 66 ? 24.134 65.136 80.435 1.00 9.50 66 SER B CA 1
ATOM 2801 C C . SER B 1 66 ? 23.995 63.616 80.173 1.00 9.52 66 SER B C 1
ATOM 2802 O O . SER B 1 66 ? 22.929 63.138 79.763 1.00 9.80 66 SER B O 1
ATOM 2805 N N . ILE B 1 67 ? 25.018 62.821 80.425 1.00 8.33 67 ILE B N 1
ATOM 2806 C CA . ILE B 1 67 ? 24.826 61.389 80.289 1.00 9.40 67 ILE B CA 1
ATOM 2807 C C . ILE B 1 67 ? 23.771 60.939 81.330 1.00 10.43 67 ILE B C 1
ATOM 2808 O O . ILE B 1 67 ? 23.080 59.914 81.170 1.00 12.00 67 ILE B O 1
ATOM 2813 N N . SER B 1 68 ? 23.645 61.696 82.433 1.00 9.83 68 SER B N 1
ATOM 2814 C CA . SER B 1 68 ? 22.597 61.474 83.432 1.00 9.39 68 SER B CA 1
ATOM 2815 C C . SER B 1 68 ? 21.179 61.387 82.872 1.00 8.79 68 SER B C 1
ATOM 2816 O O . SER B 1 68 ? 20.302 60.799 83.493 1.00 9.88 68 SER B O 1
ATOM 2819 N N . LYS B 1 69 ? 20.948 62.019 81.698 1.00 9.28 69 LYS B N 1
ATOM 2820 C CA . LYS B 1 69 ? 19.660 62.017 81.044 1.00 8.82 69 LYS B CA 1
ATOM 2821 C C . LYS B 1 69 ? 19.218 60.592 80.730 1.00 8.19 69 LYS B C 1
ATOM 2822 O O . LYS B 1 69 ? 18.051 60.291 80.794 1.00 8.68 69 LYS B O 1
ATOM 2828 N N . VAL B 1 70 ? 20.166 59.696 80.463 1.00 8.40 70 VAL B N 1
ATOM 2829 C CA . VAL B 1 70 ? 19.850 58.287 80.232 1.00 8.88 70 VAL B CA 1
ATOM 2830 C C . VAL B 1 70 ? 19.344 57.583 81.460 1.00 9.05 70 VAL B C 1
ATOM 2831 O O . VAL B 1 70 ? 18.365 56.840 81.381 1.00 9.99 70 VAL B O 1
ATOM 2835 N N . CYS B 1 71 ? 20.006 57.790 82.609 1.00 8.82 71 CYS B N 1
ATOM 2836 C CA . CYS B 1 71 ? 19.586 57.154 83.836 1.00 9.84 71 CYS B CA 1
ATOM 2837 C C . CYS B 1 71 ? 18.212 57.600 84.274 1.00 9.68 71 CYS B C 1
ATOM 2838 O O . CYS B 1 71 ? 17.415 56.770 84.695 1.00 9.69 71 CYS B O 1
ATOM 2841 N N . THR B 1 72 ? 17.938 58.898 84.191 1.00 9.02 72 THR B N 1
ATOM 2842 C CA . THR B 1 72 ? 16.648 59.413 84.612 1.00 9.32 72 THR B CA 1
ATOM 2843 C C . THR B 1 72 ? 15.544 58.970 83.658 1.00 8.49 72 THR B C 1
ATOM 2844 O O . THR B 1 72 ? 14.440 58.646 84.086 1.00 8.73 72 THR B O 1
ATOM 2848 N N . LEU B 1 73 ? 15.814 58.930 82.335 1.00 8.36 73 LEU B N 1
ATOM 2849 C CA . LEU B 1 73 ? 14.876 58.336 81.406 1.00 7.70 73 LEU B CA 1
ATOM 2850 C C . LEU B 1 73 ? 14.569 56.880 81.789 1.00 8.35 73 LEU B C 1
ATOM 2851 O O . LEU B 1 73 ? 13.426 56.485 81.841 1.00 8.28 73 LEU B O 1
ATOM 2856 N N . ALA B 1 74 ? 15.600 56.105 82.091 1.00 7.73 74 ALA B N 1
ATOM 2857 C CA . ALA B 1 74 ? 15.390 54.719 82.510 1.00 8.57 74 ALA B CA 1
ATOM 2858 C C . ALA B 1 74 ? 14.433 54.599 83.718 1.00 8.44 74 ALA B C 1
ATOM 2859 O O . ALA B 1 74 ? 13.505 53.772 83.726 1.00 10.35 74 ALA B O 1
ATOM 2861 N N . LEU B 1 75 ? 14.636 55.460 84.712 1.00 9.68 75 LEU B N 1
ATOM 2862 C CA . LEU B 1 75 ? 13.813 55.472 85.933 1.00 10.13 75 LEU B CA 1
ATOM 2863 C C . LEU B 1 75 ? 12.368 55.915 85.625 1.00 11.30 75 LEU B C 1
ATOM 2864 O O . LEU B 1 75 ? 11.400 55.333 86.128 1.00 10.73 75 LEU B O 1
ATOM 2869 N N . ALA B 1 76 ? 12.212 56.896 84.715 1.00 11.06 76 ALA B N 1
ATOM 2870 C CA . ALA B 1 76 ? 10.881 57.356 84.312 1.00 10.32 76 ALA B CA 1
ATOM 2871 C C . ALA B 1 76 ? 10.133 56.232 83.618 1.00 10.35 76 ALA B C 1
ATOM 2872 O O . ALA B 1 76 ? 8.965 56.063 83.821 1.00 10.78 76 ALA B O 1
ATOM 2874 N N . LEU B 1 77 ? 10.803 55.480 82.745 1.00 10.24 77 LEU B N 1
ATOM 2875 C CA . LEU B 1 77 ? 10.137 54.325 82.106 1.00 10.53 77 LEU B CA 1
ATOM 2876 C C . LEU B 1 77 ? 9.678 53.288 83.147 1.00 11.06 77 LEU B C 1
ATOM 2877 O O . LEU B 1 77 ? 8.605 52.728 83.016 1.00 12.18 77 LEU B O 1
ATOM 2882 N N . GLU B 1 78 ? 10.504 53.032 84.130 1.00 11.33 78 GLU B N 1
ATOM 2883 C CA . GLU B 1 78 ? 10.143 52.089 85.195 1.00 12.00 78 GLU B CA 1
ATOM 2884 C C . GLU B 1 78 ? 8.942 52.614 85.950 1.00 12.30 78 GLU B C 1
ATOM 2885 O O . GLU B 1 78 ? 8.045 51.823 86.290 1.00 12.34 78 GLU B O 1
ATOM 2891 N N . ASP B 1 79 ? 8.920 53.910 86.242 1.00 12.29 79 ASP B N 1
ATOM 2892 C CA . ASP B 1 79 ? 7.851 54.510 87.064 1.00 12.56 79 ASP B CA 1
ATOM 2893 C C . ASP B 1 79 ? 6.539 54.678 86.348 1.00 13.22 79 ASP B C 1
ATOM 2894 O O . ASP B 1 79 ? 5.457 54.402 86.916 1.00 14.16 79 ASP B O 1
ATOM 2899 N N . VAL B 1 80 ? 6.569 55.172 85.109 1.00 13.72 80 VAL B N 1
ATOM 2900 C CA . VAL B 1 80 ? 5.320 55.470 84.418 1.00 13.00 80 VAL B CA 1
ATOM 2901 C C . VAL B 1 80 ? 5.063 54.725 83.097 1.00 13.23 80 VAL B C 1
ATOM 2902 O O . VAL B 1 80 ? 3.949 54.772 82.559 1.00 13.35 80 VAL B O 1
ATOM 2906 N N . GLY B 1 81 ? 6.103 54.105 82.557 1.00 11.98 81 GLY B N 1
ATOM 2907 C CA . GLY B 1 81 ? 5.951 53.239 81.423 1.00 11.89 81 GLY B CA 1
ATOM 2908 C C . GLY B 1 81 ? 6.174 54.018 80.141 1.00 11.49 81 GLY B C 1
ATOM 2909 O O . GLY B 1 81 ? 6.172 55.246 80.150 1.00 10.92 81 GLY B O 1
ATOM 2910 N N . PRO B 1 82 ? 6.409 53.307 79.045 1.00 11.94 82 PRO B N 1
ATOM 2911 C CA . PRO B 1 82 ? 6.720 53.952 77.747 1.00 11.46 82 PRO B CA 1
ATOM 2912 C C . PRO B 1 82 ? 5.655 54.834 77.078 1.00 11.99 82 PRO B C 1
ATOM 2913 O O . PRO B 1 82 ? 6.013 55.832 76.438 1.00 11.59 82 PRO B O 1
ATOM 2917 N N . GLN B 1 83 ? 4.365 54.546 77.229 1.00 13.27 83 GLN B N 1
ATOM 2918 C CA . GLN B 1 83 ? 3.334 55.430 76.685 1.00 13.79 83 GLN B CA 1
ATOM 2919 C C . GLN B 1 83 ? 3.362 56.814 77.320 1.00 12.96 83 GLN B C 1
ATOM 2920 O O . GLN B 1 83 ? 3.302 57.829 76.624 1.00 12.10 83 GLN B O 1
ATOM 2926 N N . ALA B 1 84 ? 3.485 56.828 78.635 1.00 12.26 84 ALA B N 1
ATOM 2927 C CA . ALA B 1 84 ? 3.482 58.068 79.396 1.00 12.53 84 ALA B CA 1
ATOM 2928 C C . ALA B 1 84 ? 4.707 58.919 79.060 1.00 12.20 84 ALA B C 1
ATOM 2929 O O . ALA B 1 84 ? 4.606 60.112 78.887 1.00 12.94 84 ALA B O 1
ATOM 2931 N N . VAL B 1 85 ? 5.873 58.292 78.918 1.00 12.02 85 VAL B N 1
ATOM 2932 C CA . VAL B 1 85 ? 7.056 59.022 78.513 1.00 11.14 85 VAL B CA 1
ATOM 2933 C C . VAL B 1 85 ? 6.867 59.633 77.129 1.00 11.07 85 VAL B C 1
ATOM 2934 O O . VAL B 1 85 ? 7.249 60.783 76.907 1.00 10.84 85 VAL B O 1
ATOM 2938 N N . GLN B 1 86 ? 6.301 58.865 76.207 1.00 11.27 86 GLN B N 1
ATOM 2939 C CA . GLN B 1 86 ? 6.112 59.368 74.831 1.00 12.66 86 GLN B CA 1
ATOM 2940 C C . GLN B 1 86 ? 5.126 60.542 74.795 1.00 13.15 86 GLN B C 1
ATOM 2941 O O . GLN B 1 86 ? 5.282 61.508 74.046 1.00 12.56 86 GLN B O 1
ATOM 2947 N N . ASP B 1 87 ? 4.091 60.461 75.613 1.00 12.98 87 ASP B N 1
ATOM 2948 C CA . ASP B 1 87 ? 3.064 61.497 75.634 1.00 13.27 87 ASP B CA 1
ATOM 2949 C C . ASP B 1 87 ? 3.539 62.764 76.353 1.00 13.39 87 ASP B C 1
ATOM 2950 O O . ASP B 1 87 ? 3.263 63.885 75.894 1.00 14.18 87 ASP B O 1
ATOM 2955 N N . LYS B 1 88 ? 4.236 62.580 77.472 1.00 12.77 88 LYS B N 1
ATOM 2956 C CA . LYS B 1 88 ? 4.597 63.686 78.344 1.00 13.55 88 LYS B CA 1
ATOM 2957 C C . LYS B 1 88 ? 5.932 64.311 78.028 1.00 11.72 88 LYS B C 1
ATOM 2958 O O . LYS B 1 88 ? 6.172 65.455 78.434 1.00 13.90 88 LYS B O 1
ATOM 2964 N N . ILE B 1 89 ? 6.805 63.587 77.336 1.00 10.86 89 ILE B N 1
ATOM 2965 C CA . ILE B 1 89 ? 8.163 64.062 77.041 1.00 9.45 89 ILE B CA 1
ATOM 2966 C C . ILE B 1 89 ? 8.367 64.044 75.519 1.00 10.11 89 ILE B C 1
ATOM 2967 O O . ILE B 1 89 ? 8.592 65.097 74.903 1.00 10.71 89 ILE B O 1
ATOM 2972 N N . GLY B 1 90 ? 8.301 62.837 74.955 1.00 10.31 90 GLY B N 1
ATOM 2973 C CA . GLY B 1 90 ? 8.344 62.628 73.490 1.00 9.99 90 GLY B CA 1
ATOM 2974 C C . GLY B 1 90 ? 9.398 61.624 73.116 1.00 10.29 90 GLY B C 1
ATOM 2975 O O . GLY B 1 90 ? 10.198 61.187 73.955 1.00 11.39 90 GLY B O 1
ATOM 2976 N N . ALA B 1 91 ? 9.462 61.325 71.817 1.00 11.27 91 ALA B N 1
ATOM 2977 C CA . ALA B 1 91 ? 10.424 60.386 71.287 1.00 11.67 91 ALA B CA 1
ATOM 2978 C C . ALA B 1 91 ? 11.131 60.897 70.034 1.00 12.64 91 ALA B C 1
ATOM 2979 O O . ALA B 1 91 ? 11.790 60.107 69.355 1.00 13.55 91 ALA B O 1
ATOM 2981 N N . ASP B 1 92 ? 11.070 62.203 69.760 1.00 12.92 92 ASP B N 1
ATOM 2982 C CA . ASP B 1 92 ? 11.597 62.735 68.485 1.00 12.49 92 ASP B CA 1
ATOM 2983 C C . ASP B 1 92 ? 12.788 63.693 68.657 1.00 12.71 92 ASP B C 1
ATOM 2984 O O . ASP B 1 92 ? 12.872 64.469 69.622 1.00 12.72 92 ASP B O 1
ATOM 2989 N N . PRO B 1 93 ? 13.682 63.688 67.667 1.00 11.45 93 PRO B N 1
ATOM 2990 C CA . PRO B 1 93 ? 14.772 64.648 67.648 1.00 10.47 93 PRO B CA 1
ATOM 2991 C C . PRO B 1 93 ? 14.252 66.035 67.345 1.00 10.38 93 PRO B C 1
ATOM 2992 O O . PRO B 1 93 ? 13.184 66.205 66.713 1.00 11.02 93 PRO B O 1
ATOM 2996 N N . THR B 1 94 ? 14.964 67.067 67.835 1.00 11.31 94 THR B N 1
ATOM 2997 C CA . THR B 1 94 ? 14.507 68.455 67.659 1.00 11.75 94 THR B CA 1
ATOM 2998 C C . THR B 1 94 ? 15.076 69.169 66.452 1.00 12.57 94 THR B C 1
ATOM 2999 O O . THR B 1 94 ? 14.502 70.183 66.029 1.00 13.20 94 THR B O 1
ATOM 3003 N N . GLY B 1 95 ? 16.181 68.655 65.911 1.00 13.12 95 GLY B N 1
ATOM 3004 C CA . GLY B 1 95 ? 16.925 69.356 64.862 1.00 13.76 95 GLY B CA 1
ATOM 3005 C C . GLY B 1 95 ? 17.782 70.512 65.374 1.00 15.02 95 GLY B C 1
ATOM 3006 O O . GLY B 1 95 ? 18.394 71.240 64.575 1.00 15.79 95 GLY B O 1
ATOM 3007 N N . LEU B 1 96 ? 17.831 70.725 66.684 1.00 15.19 96 LEU B N 1
ATOM 3008 C CA . LEU B 1 96 ? 18.318 72.005 67.240 1.00 15.63 96 LEU B CA 1
ATOM 3009 C C . LEU B 1 96 ? 19.215 71.753 68.474 1.00 15.71 96 LEU B C 1
ATOM 3010 O O . LEU B 1 96 ? 19.284 70.641 68.982 1.00 14.76 96 LEU B O 1
ATOM 3015 N N . PRO B 1 97 ? 19.988 72.755 68.872 1.00 16.12 97 PRO B N 1
ATOM 3016 C CA . PRO B 1 97 ? 20.971 72.560 69.952 1.00 16.73 97 PRO B CA 1
ATOM 3017 C C . PRO B 1 97 ? 20.379 72.092 71.295 1.00 15.80 97 PRO B C 1
ATOM 3018 O O . PRO B 1 97 ? 19.174 72.181 71.496 1.00 15.77 97 PRO B O 1
ATOM 3022 N N . PHE B 1 98 ? 21.257 71.612 72.172 1.00 16.80 98 PHE B N 1
ATOM 3023 C CA . PHE B 1 98 ? 20.926 71.023 73.476 1.00 16.06 98 PHE B CA 1
ATOM 3024 C C . PHE B 1 98 ? 20.012 71.873 74.351 1.00 15.64 98 PHE B C 1
ATOM 3025 O O . PHE B 1 98 ? 19.213 71.331 75.145 1.00 14.08 98 PHE B O 1
ATOM 3033 N N . ASN B 1 99 ? 20.128 73.195 74.204 1.00 16.42 99 ASN B N 1
ATOM 3034 C CA . ASN B 1 99 ? 19.408 74.168 75.060 1.00 16.54 99 ASN B CA 1
ATOM 3035 C C . ASN B 1 99 ? 18.436 75.043 74.285 1.00 16.66 99 ASN B C 1
ATOM 3036 O O . ASN B 1 99 ? 18.027 76.087 74.786 1.00 16.06 99 ASN B O 1
ATOM 3041 N N . SER B 1 100 ? 18.043 74.596 73.078 1.00 16.61 100 SER B N 1
ATOM 3042 C CA . SER B 1 100 ? 17.242 75.404 72.164 1.00 16.40 100 SER B CA 1
ATOM 3043 C C . SER B 1 100 ? 15.836 75.701 72.665 1.00 17.04 100 SER B C 1
ATOM 3044 O O . SER B 1 100 ? 15.011 74.799 72.830 1.00 16.30 100 SER B O 1
ATOM 3047 N N . VAL B 1 101 ? 15.508 76.977 72.829 1.00 16.78 101 VAL B N 1
ATOM 3048 C CA . VAL B 1 101 ? 14.136 77.321 73.134 1.00 17.05 101 VAL B CA 1
ATOM 3049 C C . VAL B 1 101 ? 13.315 77.519 71.877 1.00 16.99 101 VAL B C 1
ATOM 3050 O O . VAL B 1 101 ? 12.093 77.507 71.949 1.00 17.27 101 VAL B O 1
ATOM 3054 N N . ILE B 1 102 ? 13.977 77.760 70.750 1.00 16.97 102 ILE B N 1
ATOM 3055 C CA . ILE B 1 102 ? 13.281 77.756 69.456 1.00 17.16 102 ILE B CA 1
ATOM 3056 C C . ILE B 1 102 ? 12.587 76.407 69.295 1.00 17.28 102 ILE B C 1
ATOM 3057 O O . ILE B 1 102 ? 11.407 76.361 68.922 1.00 16.62 102 ILE B O 1
ATOM 3062 N N . ALA B 1 103 ? 13.284 75.333 69.658 1.00 15.77 103 ALA B N 1
ATOM 3063 C CA . ALA B 1 103 ? 12.677 73.984 69.565 1.00 16.76 103 ALA B CA 1
ATOM 3064 C C . ALA B 1 103 ? 11.383 73.899 70.340 1.00 17.37 103 ALA B C 1
ATOM 3065 O O . ALA B 1 103 ? 10.400 73.360 69.860 1.00 17.39 103 ALA B O 1
ATOM 3067 N N . LEU B 1 104 ? 11.362 74.406 71.566 1.00 17.10 104 LEU B N 1
ATOM 3068 C CA . LEU B 1 104 ? 10.148 74.432 72.364 1.00 17.37 104 LEU B CA 1
ATOM 3069 C C . LEU B 1 104 ? 9.034 75.219 71.718 1.00 19.32 104 LEU B C 1
ATOM 3070 O O . LEU B 1 104 ? 7.936 74.708 71.542 1.00 19.53 104 LEU B O 1
ATOM 3075 N N . GLU B 1 105 ? 9.308 76.466 71.336 1.00 19.99 105 GLU B N 1
ATOM 3076 C CA . GLU B 1 105 ? 8.211 77.317 70.872 1.00 21.15 105 GLU B CA 1
ATOM 3077 C C . GLU B 1 105 ? 7.615 76.788 69.525 1.00 21.94 105 GLU B C 1
ATOM 3078 O O . GLU B 1 105 ? 6.433 76.949 69.276 1.00 23.28 105 GLU B O 1
ATOM 3084 N N . LEU B 1 106 ? 8.405 76.113 68.709 1.00 22.71 106 LEU B N 1
ATOM 3085 C CA . LEU B 1 106 ? 7.926 75.567 67.420 1.00 24.08 106 LEU B CA 1
ATOM 3086 C C . LEU B 1 106 ? 7.087 74.309 67.548 1.00 24.89 106 LEU B C 1
ATOM 3087 O O . LEU B 1 106 ? 6.563 73.821 66.529 1.00 25.79 106 LEU B O 1
ATOM 3092 N N . HIS B 1 107 ? 7.050 73.729 68.746 1.00 23.82 107 HIS B N 1
ATOM 3093 C CA . HIS B 1 107 ? 6.298 72.493 69.015 1.00 23.24 107 HIS B CA 1
ATOM 3094 C C . HIS B 1 107 ? 5.353 72.695 70.163 1.00 23.43 107 HIS B C 1
ATOM 3095 O O . HIS B 1 107 ? 4.991 71.755 70.867 1.00 24.10 107 HIS B O 1
ATOM 3102 N N . GLY B 1 108 ? 4.919 73.943 70.333 1.00 24.06 108 GLY B N 1
ATOM 3103 C CA . GLY B 1 108 ? 3.963 74.320 71.350 1.00 24.21 108 GLY B CA 1
ATOM 3104 C C . GLY B 1 108 ? 4.324 74.060 72.794 1.00 23.42 108 GLY B C 1
ATOM 3105 O O . GLY B 1 108 ? 3.448 73.804 73.593 1.00 24.48 108 GLY B O 1
ATOM 3106 N N . GLY B 1 109 ? 5.610 74.098 73.129 1.00 22.14 109 GLY B N 1
ATOM 3107 C CA . GLY B 1 109 ? 6.064 73.859 74.476 1.00 20.45 109 GLY B CA 1
ATOM 3108 C C . GLY B 1 109 ? 6.519 72.440 74.774 1.00 19.52 109 GLY B C 1
ATOM 3109 O O . GLY B 1 109 ? 7.109 72.198 75.829 1.00 19.57 109 GLY B O 1
ATOM 3110 N N . LYS B 1 110 ? 6.243 71.498 73.866 1.00 18.65 110 LYS B N 1
ATOM 3111 C CA . LYS B 1 110 ? 6.628 70.084 74.072 1.00 17.69 110 LYS B CA 1
ATOM 3112 C C . LYS B 1 110 ? 8.100 69.920 73.828 1.00 15.46 110 LYS B C 1
ATOM 3113 O O . LYS B 1 110 ? 8.604 70.406 72.837 1.00 15.19 110 LYS B O 1
ATOM 3119 N N . PRO B 1 111 ? 8.809 69.286 74.758 1.00 13.63 111 PRO B N 1
ATOM 3120 C CA . PRO B 1 111 ? 10.270 69.193 74.654 1.00 13.99 111 PRO B CA 1
ATOM 3121 C C . PRO B 1 111 ? 10.789 68.191 73.638 1.00 12.79 111 PRO B C 1
ATOM 3122 O O . PRO B 1 111 ? 11.978 68.220 73.307 1.00 12.58 111 PRO B O 1
ATOM 3126 N N . LEU B 1 112 ? 9.922 67.282 73.205 1.00 11.99 112 LEU B N 1
ATOM 3127 C CA . LEU B 1 112 ? 10.201 66.339 72.108 1.00 12.42 112 LEU B CA 1
ATOM 3128 C C . LEU B 1 112 ? 11.063 65.133 72.455 1.00 11.47 112 LEU B C 1
ATOM 3129 O O . LEU B 1 112 ? 10.765 64.013 72.015 1.00 9.84 112 LEU B O 1
ATOM 3134 N N . SER B 1 113 ? 12.166 65.356 73.170 1.00 11.32 113 SER B N 1
ATOM 3135 C CA . SER B 1 113 ? 13.135 64.302 73.504 1.00 10.97 113 SER B CA 1
ATOM 3136 C C . SER B 1 113 ? 13.581 64.427 74.967 1.00 11.41 113 SER B C 1
ATOM 3137 O O . SER B 1 113 ? 13.966 65.490 75.402 1.00 10.59 113 SER B O 1
ATOM 3140 N N . PRO B 1 114 ? 13.592 63.318 75.700 1.00 11.49 114 PRO B N 1
ATOM 3141 C CA . PRO B 1 114 ? 14.127 63.312 77.078 1.00 11.24 114 PRO B CA 1
ATOM 3142 C C . PRO B 1 114 ? 15.623 63.584 77.117 1.00 11.27 114 PRO B C 1
ATOM 3143 O O . PRO B 1 114 ? 16.164 63.753 78.175 1.00 10.57 114 PRO B O 1
ATOM 3147 N N . LEU B 1 115 ? 16.273 63.620 75.944 1.00 10.25 115 LEU B N 1
ATOM 3148 C CA . LEU B 1 115 ? 17.710 63.774 75.853 1.00 10.83 115 LEU B CA 1
ATOM 3149 C C . LEU B 1 115 ? 18.198 65.188 75.449 1.00 10.54 115 LEU B C 1
ATOM 3150 O O . LEU B 1 115 ? 19.393 65.420 75.384 1.00 11.26 115 LEU B O 1
ATOM 3155 N N . VAL B 1 116 ? 17.286 66.130 75.197 1.00 10.55 116 VAL B N 1
ATOM 3156 C CA . VAL B 1 116 ? 17.683 67.541 75.181 1.00 10.76 116 VAL B CA 1
ATOM 3157 C C . VAL B 1 116 ? 17.415 68.115 76.541 1.00 10.57 116 VAL B C 1
ATOM 3158 O O . VAL B 1 116 ? 16.665 67.517 77.339 1.00 11.47 116 VAL B O 1
ATOM 3162 N N . ASN B 1 117 ? 18.023 69.247 76.848 1.00 10.98 117 ASN B N 1
ATOM 3163 C CA . ASN B 1 117 ? 17.888 69.811 78.221 1.00 11.80 117 ASN B CA 1
ATOM 3164 C C . ASN B 1 117 ? 16.419 69.969 78.634 1.00 11.41 117 ASN B C 1
ATOM 3165 O O . ASN B 1 117 ? 16.067 69.574 79.745 1.00 11.74 117 ASN B O 1
ATOM 3170 N N . ALA B 1 118 ? 15.551 70.479 77.761 1.00 10.76 118 ALA B N 1
ATOM 3171 C CA . ALA B 1 118 ? 14.179 70.707 78.122 1.00 11.55 118 ALA B CA 1
ATOM 3172 C C . ALA B 1 118 ? 13.461 69.385 78.463 1.00 11.64 118 ALA B C 1
ATOM 3173 O O . ALA B 1 118 ? 12.800 69.235 79.499 1.00 8.76 118 ALA B O 1
ATOM 3175 N N . GLY B 1 119 ? 13.641 68.400 77.605 1.00 11.69 119 GLY B N 1
ATOM 3176 C CA . GLY B 1 119 ? 13.029 67.115 77.868 1.00 10.92 119 GLY B CA 1
ATOM 3177 C C . GLY B 1 119 ? 13.577 66.427 79.081 1.00 10.62 119 GLY B C 1
ATOM 3178 O O . GLY B 1 119 ? 12.852 65.691 79.746 1.00 11.09 119 GLY B O 1
ATOM 3179 N N . ALA B 1 120 ? 14.865 66.626 79.354 1.00 10.52 120 ALA B N 1
ATOM 3180 C CA . ALA B 1 120 ? 15.514 66.010 80.482 1.00 10.01 120 ALA B CA 1
ATOM 3181 C C . ALA B 1 120 ? 14.972 66.605 81.793 1.00 10.18 120 ALA B C 1
ATOM 3182 O O . ALA B 1 120 ? 14.686 65.902 82.767 1.00 10.05 120 ALA B O 1
ATOM 3184 N N . ILE B 1 121 ? 14.806 67.912 81.819 1.00 9.90 121 ILE B N 1
ATOM 3185 C CA . ILE B 1 121 ? 14.209 68.575 82.990 1.00 9.51 121 ILE B CA 1
ATOM 3186 C C . ILE B 1 121 ? 12.777 68.081 83.224 1.00 8.73 121 ILE B C 1
ATOM 3187 O O . ILE B 1 121 ? 12.376 67.774 84.364 1.00 9.47 121 ILE B O 1
ATOM 3192 N N . ALA B 1 122 ? 12.033 67.945 82.157 1.00 9.68 122 ALA B N 1
ATOM 3193 C CA . ALA B 1 122 ? 10.670 67.414 82.210 1.00 10.18 122 ALA B CA 1
ATOM 3194 C C . ALA B 1 122 ? 10.679 65.958 82.716 1.00 11.49 122 ALA B C 1
ATOM 3195 O O . ALA B 1 122 ? 9.856 65.586 83.569 1.00 9.86 122 ALA B O 1
ATOM 3197 N N . THR B 1 123 ? 11.652 65.167 82.263 1.00 8.69 123 THR B N 1
ATOM 3198 C CA . THR B 1 123 ? 11.747 63.754 82.685 1.00 9.85 123 THR B CA 1
ATOM 3199 C C . THR B 1 123 ? 12.105 63.629 84.186 1.00 9.18 123 THR B C 1
ATOM 3200 O O . THR B 1 123 ? 11.546 62.817 84.902 1.00 11.16 123 THR B O 1
ATOM 3204 N N . THR B 1 124 ? 13.027 64.465 84.625 1.00 10.35 124 THR B N 1
ATOM 3205 C CA . THR B 1 124 ? 13.358 64.565 86.027 1.00 9.54 124 THR B CA 1
ATOM 3206 C C . THR B 1 124 ? 12.093 64.893 86.840 1.00 11.23 124 THR B C 1
ATOM 3207 O O . THR B 1 124 ? 11.923 64.324 87.915 1.00 11.24 124 THR B O 1
ATOM 3211 N N . SER B 1 125 ? 11.205 65.710 86.277 1.00 10.83 125 SER B N 1
ATOM 3212 C CA . SER B 1 125 ? 9.978 66.128 86.946 1.00 12.66 125 SER B CA 1
ATOM 3213 C C . SER B 1 125 ? 8.895 65.057 86.954 1.00 12.34 125 SER B C 1
ATOM 3214 O O . SER B 1 125 ? 7.936 65.177 87.720 1.00 14.37 125 SER B O 1
ATOM 3217 N N . LEU B 1 126 ? 9.044 64.053 86.096 1.00 12.57 126 LEU B N 1
ATOM 3218 C CA . LEU B 1 126 ? 8.051 63.018 85.883 1.00 12.75 126 LEU B CA 1
ATOM 3219 C C . LEU B 1 126 ? 8.268 61.848 86.854 1.00 13.42 126 LEU B C 1
ATOM 3220 O O . LEU B 1 126 ? 7.337 61.057 87.080 1.00 13.76 126 LEU B O 1
ATOM 3225 N N . ILE B 1 127 ? 9.480 61.703 87.380 1.00 13.43 127 ILE B N 1
ATOM 3226 C CA . ILE B 1 127 ? 9.840 60.649 88.341 1.00 15.41 127 ILE B CA 1
ATOM 3227 C C . ILE B 1 127 ? 8.876 60.665 89.552 1.00 14.89 127 ILE B C 1
ATOM 3228 O O . ILE B 1 127 ? 8.478 61.739 90.015 1.00 15.30 127 ILE B O 1
ATOM 3233 N N . ASN B 1 128 ? 8.459 59.485 90.009 1.00 15.18 128 ASN B N 1
ATOM 3234 C CA . ASN B 1 128 ? 7.652 59.356 91.245 1.00 16.05 128 ASN B CA 1
ATOM 3235 C C . ASN B 1 128 ? 8.455 59.878 92.436 1.00 15.88 128 ASN B C 1
ATOM 3236 O O . ASN B 1 128 ? 9.615 59.493 92.639 1.00 16.53 128 ASN B O 1
ATOM 3241 N N . ALA B 1 129 ? 7.845 60.762 93.211 1.00 16.36 129 ALA B N 1
ATOM 3242 C CA . ALA B 1 129 ? 8.486 61.297 94.406 1.00 17.34 129 ALA B CA 1
ATOM 3243 C C . ALA B 1 129 ? 7.507 62.107 95.251 1.00 19.23 129 ALA B C 1
ATOM 3244 O O . ALA B 1 129 ? 6.725 62.905 94.733 1.00 18.80 129 ALA B O 1
ATOM 3246 N N . GLU B 1 130 ? 7.640 61.956 96.560 1.00 20.40 130 GLU B N 1
ATOM 3247 C CA . GLU B 1 130 ? 6.797 62.695 97.513 1.00 21.98 130 GLU B CA 1
ATOM 3248 C C . GLU B 1 130 ? 7.372 64.058 97.879 1.00 21.14 130 GLU B C 1
ATOM 3249 O O . GLU B 1 130 ? 6.655 64.922 98.372 1.00 21.37 130 GLU B O 1
ATOM 3255 N N . ASN B 1 131 ? 8.665 64.249 97.650 1.00 20.45 131 ASN B N 1
ATOM 3256 C CA . ASN B 1 131 ? 9.343 65.521 97.891 1.00 19.77 131 ASN B CA 1
ATOM 3257 C C . ASN B 1 131 ? 10.669 65.549 97.127 1.00 19.27 131 ASN B C 1
ATOM 3258 O O . ASN B 1 131 ? 11.101 64.517 96.568 1.00 17.96 131 ASN B O 1
ATOM 3263 N N . VAL B 1 132 ? 11.306 66.715 97.127 1.00 18.55 132 VAL B N 1
ATOM 3264 C CA . VAL B 1 132 ? 12.507 66.961 96.318 1.00 18.66 132 VAL B CA 1
ATOM 3265 C C . VAL B 1 132 ? 13.654 66.040 96.665 1.00 18.02 132 VAL B C 1
ATOM 3266 O O . VAL B 1 132 ? 14.390 65.570 95.791 1.00 16.43 132 VAL B O 1
ATOM 3270 N N . GLU B 1 133 ? 13.826 65.768 97.958 1.00 17.16 133 GLU B N 1
ATOM 3271 C CA . GLU B 1 133 ? 14.952 64.944 98.381 1.00 17.60 133 GLU B CA 1
ATOM 3272 C C . GLU B 1 133 ? 14.766 63.482 97.978 1.00 16.48 133 GLU B C 1
ATOM 3273 O O . GLU B 1 133 ? 15.742 62.814 97.608 1.00 17.07 133 GLU B O 1
ATOM 3279 N N . GLN B 1 134 ? 13.531 62.994 97.984 1.00 14.16 134 GLN B N 1
ATOM 3280 C CA . GLN B 1 134 ? 13.266 61.629 97.549 1.00 15.07 134 GLN B CA 1
ATOM 3281 C C . GLN B 1 134 ? 13.500 61.549 96.050 1.00 14.72 134 GLN B C 1
ATOM 3282 O O . GLN B 1 134 ? 14.053 60.565 95.550 1.00 13.65 134 GLN B O 1
ATOM 3288 N N . ARG B 1 135 ? 13.118 62.614 95.348 1.00 13.21 135 ARG B N 1
ATOM 3289 C CA . ARG B 1 135 ? 13.306 62.665 93.906 1.00 13.95 135 ARG B CA 1
ATOM 3290 C C . ARG B 1 135 ? 14.806 62.462 93.610 1.00 13.02 135 ARG B C 1
ATOM 3291 O O . ARG B 1 135 ? 15.185 61.632 92.774 1.00 13.63 135 ARG B O 1
ATOM 3299 N N . TRP B 1 136 ? 15.648 63.207 94.320 1.00 11.97 136 TRP B N 1
ATOM 3300 C CA . TRP B 1 136 ? 17.092 63.109 94.164 1.00 12.64 136 TRP B CA 1
ATOM 3301 C C . TRP B 1 136 ? 17.602 61.734 94.566 1.00 12.57 136 TRP B C 1
ATOM 3302 O O . TRP B 1 136 ? 18.406 61.103 93.848 1.00 13.18 136 TRP B O 1
ATOM 3313 N N . GLN B 1 137 ? 17.164 61.238 95.713 1.00 12.50 137 GLN B N 1
ATOM 3314 C CA . GLN B 1 137 ? 17.675 59.949 96.176 1.00 12.74 137 GLN B CA 1
ATOM 3315 C C . GLN B 1 137 ? 17.406 58.817 95.199 1.00 11.97 137 GLN B C 1
ATOM 3316 O O . GLN B 1 137 ? 18.269 57.975 94.951 1.00 12.06 137 GLN B O 1
ATOM 3322 N N . ARG B 1 138 ? 16.207 58.796 94.663 1.00 11.88 138 ARG B N 1
ATOM 3323 C CA . ARG B 1 138 ? 15.807 57.745 93.701 1.00 12.74 138 ARG B CA 1
ATOM 3324 C C . ARG B 1 138 ? 16.658 57.816 92.418 1.00 10.86 138 ARG B C 1
ATOM 3325 O O . ARG B 1 138 ? 17.071 56.784 91.876 1.00 10.59 138 ARG B O 1
ATOM 3333 N N . ILE B 1 139 ? 16.972 59.027 91.972 1.00 12.17 139 ILE B N 1
ATOM 3334 C CA . ILE B 1 139 ? 17.771 59.207 90.771 1.00 11.34 139 ILE B CA 1
ATOM 3335 C C . ILE B 1 139 ? 19.226 58.830 91.024 1.00 12.03 139 ILE B C 1
ATOM 3336 O O . ILE B 1 139 ? 19.851 58.155 90.227 1.00 11.06 139 ILE B O 1
ATOM 3341 N N . LEU B 1 140 ? 19.763 59.233 92.175 1.00 11.90 140 LEU B N 1
ATOM 3342 C CA . LEU B 1 140 ? 21.126 58.856 92.535 1.00 12.51 140 LEU B CA 1
ATOM 3343 C C . LEU B 1 140 ? 21.229 57.336 92.632 1.00 12.43 140 LEU B C 1
ATOM 3344 O O . LEU B 1 140 ? 22.197 56.732 92.163 1.00 12.88 140 LEU B O 1
ATOM 3349 N N . HIS B 1 141 ? 20.224 56.711 93.238 1.00 14.17 141 HIS B N 1
ATOM 3350 C CA . HIS B 1 141 ? 20.239 55.264 93.442 1.00 13.46 141 HIS B CA 1
ATOM 3351 C C . HIS B 1 141 ? 20.281 54.549 92.084 1.00 13.05 141 HIS B C 1
ATOM 3352 O O . HIS B 1 141 ? 21.077 53.628 91.909 1.00 11.53 141 HIS B O 1
ATOM 3359 N N . ILE B 1 142 ? 19.483 54.981 91.114 1.00 11.01 142 ILE B N 1
ATOM 3360 C CA . ILE B 1 142 ? 19.514 54.268 89.818 1.00 11.55 142 ILE B CA 1
ATOM 3361 C C . ILE B 1 142 ? 20.813 54.494 89.072 1.00 10.02 142 ILE B C 1
ATOM 3362 O O . ILE B 1 142 ? 21.283 53.586 88.441 1.00 10.94 142 ILE B O 1
ATOM 3367 N N . GLN B 1 143 ? 21.411 55.691 89.118 1.00 10.29 143 GLN B N 1
ATOM 3368 C CA . GLN B 1 143 ? 22.782 55.860 88.594 1.00 9.23 143 GLN B CA 1
ATOM 3369 C C . GLN B 1 143 ? 23.741 54.835 89.199 1.00 10.63 143 GLN B C 1
ATOM 3370 O O . GLN B 1 143 ? 24.502 54.193 88.521 1.00 11.41 143 GLN B O 1
ATOM 3376 N N . GLN B 1 144 ? 23.692 54.659 90.513 1.00 9.08 144 GLN B N 1
ATOM 3377 C CA . GLN B 1 144 ? 24.570 53.689 91.150 1.00 10.08 144 GLN B CA 1
ATOM 3378 C C . GLN B 1 144 ? 24.285 52.235 90.762 1.00 9.10 144 GLN B C 1
ATOM 3379 O O . GLN B 1 144 ? 25.200 51.422 90.626 1.00 11.66 144 GLN B O 1
ATOM 3385 N N . GLN B 1 145 ? 23.020 51.901 90.653 1.00 9.34 145 GLN B N 1
ATOM 3386 C CA . GLN B 1 145 ? 22.614 50.587 90.204 1.00 10.35 145 GLN B CA 1
ATOM 3387 C C . GLN B 1 145 ? 23.080 50.295 88.766 1.00 11.02 145 GLN B C 1
ATOM 3388 O O . GLN B 1 145 ? 23.495 49.173 88.446 1.00 10.36 145 GLN B O 1
ATOM 3394 N N . LEU B 1 146 ? 22.950 51.283 87.905 1.00 10.55 146 LEU B N 1
ATOM 3395 C CA . LEU B 1 146 ? 23.281 51.118 86.487 1.00 10.20 146 LEU B CA 1
ATOM 3396 C C . LEU B 1 146 ? 24.792 51.126 86.201 1.00 11.15 146 LEU B C 1
ATOM 3397 O O . LEU B 1 146 ? 25.263 50.387 85.303 1.00 12.38 146 LEU B O 1
ATOM 3402 N N . ALA B 1 147 ? 25.520 52.022 86.874 1.00 10.82 147 ALA B N 1
ATOM 3403 C CA . ALA B 1 147 ? 26.918 52.343 86.522 1.00 11.58 147 ALA B CA 1
ATOM 3404 C C . ALA B 1 147 ? 27.941 51.906 87.560 1.00 12.01 147 ALA B C 1
ATOM 3405 O O . ALA B 1 147 ? 29.120 51.730 87.281 1.00 12.80 147 ALA B O 1
ATOM 3407 N N . GLY B 1 148 ? 27.527 51.850 88.816 1.00 12.52 148 GLY B N 1
ATOM 3408 C CA . GLY B 1 148 ? 28.426 51.410 89.860 1.00 12.12 148 GLY B CA 1
ATOM 3409 C C . GLY B 1 148 ? 28.172 52.179 91.147 1.00 12.70 148 GLY B C 1
ATOM 3410 O O . GLY B 1 148 ? 27.874 53.367 91.152 1.00 11.88 148 GLY B O 1
ATOM 3411 N N . GLU B 1 149 ? 28.327 51.478 92.255 1.00 13.19 149 GLU B N 1
ATOM 3412 C CA . GLU B 1 149 ? 28.060 52.013 93.563 1.00 14.48 149 GLU B CA 1
ATOM 3413 C C . GLU B 1 149 ? 28.883 53.220 94.006 1.00 14.82 149 GLU B C 1
ATOM 3414 O O . GLU B 1 149 ? 28.442 53.969 94.880 1.00 16.50 149 GLU B O 1
ATOM 3420 N N . GLN B 1 150 ? 30.048 53.454 93.408 1.00 14.71 150 GLN B N 1
ATOM 3421 C CA . GLN B 1 150 ? 30.863 54.632 93.765 1.00 15.74 150 GLN B CA 1
ATOM 3422 C C . GLN B 1 150 ? 30.392 55.914 93.146 1.00 14.04 150 GLN B C 1
ATOM 3423 O O . GLN B 1 150 ? 30.929 56.978 93.458 1.00 12.58 150 GLN B O 1
ATOM 3429 N N . VAL B 1 151 ? 29.449 55.824 92.207 1.00 15.02 151 VAL B N 1
ATOM 3430 C CA . VAL B 1 151 ? 28.916 57.033 91.593 1.00 14.31 151 VAL B CA 1
ATOM 3431 C C . VAL B 1 151 ? 28.335 57.887 92.709 1.00 14.48 151 VAL B C 1
ATOM 3432 O O . VAL B 1 151 ? 27.536 57.409 93.521 1.00 14.72 151 VAL B O 1
ATOM 3436 N N . ALA B 1 152 ? 28.778 59.141 92.758 1.00 13.59 152 ALA B N 1
ATOM 3437 C CA . ALA B 1 152 ? 28.372 60.056 93.811 1.00 13.73 152 ALA B CA 1
ATOM 3438 C C . ALA B 1 152 ? 28.428 61.505 93.430 1.00 12.24 152 ALA B C 1
ATOM 3439 O O . ALA B 1 152 ? 29.247 61.912 92.654 1.00 12.45 152 ALA B O 1
ATOM 3441 N N . LEU B 1 153 ? 27.569 62.302 94.044 1.00 12.89 153 LEU B N 1
ATOM 3442 C CA . LEU B 1 153 ? 27.554 63.760 93.821 1.00 14.19 153 LEU B CA 1
ATOM 3443 C C . LEU B 1 153 ? 28.852 64.486 94.232 1.00 14.74 153 LEU B C 1
ATOM 3444 O O . LEU B 1 153 ? 29.386 64.267 95.307 1.00 15.12 153 LEU B O 1
ATOM 3449 N N . SER B 1 154 ? 29.396 65.286 93.329 1.00 14.74 154 SER B N 1
ATOM 3450 C CA . SER B 1 154 ? 30.480 66.218 93.664 1.00 14.33 154 SER B CA 1
ATOM 3451 C C . SER B 1 154 ? 29.849 67.503 94.227 1.00 15.68 154 SER B C 1
ATOM 3452 O O . SER B 1 154 ? 29.121 68.208 93.529 1.00 14.84 154 SER B O 1
ATOM 3455 N N . ASP B 1 155 ? 30.120 67.820 95.483 1.00 14.41 155 ASP B N 1
ATOM 3456 C CA . ASP B 1 155 ? 29.609 69.073 96.039 1.00 16.09 155 ASP B CA 1
ATOM 3457 C C . ASP B 1 155 ? 30.103 70.319 95.255 1.00 15.41 155 ASP B C 1
ATOM 3458 O O . ASP B 1 155 ? 29.361 71.307 95.066 1.00 15.19 155 ASP B O 1
ATOM 3463 N N . GLU B 1 156 ? 31.352 70.258 94.804 1.00 15.35 156 GLU B N 1
ATOM 3464 C CA . GLU B 1 156 ? 31.969 71.357 94.092 1.00 15.84 156 GLU B CA 1
ATOM 3465 C C . GLU B 1 156 ? 31.312 71.542 92.705 1.00 14.74 156 GLU B C 1
ATOM 3466 O O . GLU B 1 156 ? 30.991 72.661 92.308 1.00 14.14 156 GLU B O 1
ATOM 3472 N N . VAL B 1 157 ? 31.058 70.446 91.996 1.00 13.99 157 VAL B N 1
ATOM 3473 C CA . VAL B 1 157 ? 30.392 70.580 90.685 1.00 13.57 157 VAL B CA 1
ATOM 3474 C C . VAL B 1 157 ? 28.969 71.091 90.910 1.00 13.51 157 VAL B C 1
ATOM 3475 O O . VAL B 1 157 ? 28.545 72.046 90.274 1.00 12.94 157 VAL B O 1
ATOM 3479 N N . ASN B 1 158 ? 28.251 70.458 91.833 1.00 13.65 158 ASN B N 1
ATOM 3480 C CA . ASN B 1 158 ? 26.876 70.805 92.113 1.00 14.59 158 ASN B CA 1
ATOM 3481 C C . ASN B 1 158 ? 26.723 72.282 92.489 1.00 15.09 158 ASN B C 1
ATOM 3482 O O . ASN B 1 158 ? 25.854 72.952 91.954 1.00 13.16 158 ASN B O 1
ATOM 3487 N N . GLN B 1 159 ? 27.565 72.774 93.389 1.00 16.19 159 GLN B N 1
ATOM 3488 C CA . GLN B 1 159 ? 27.487 74.186 93.795 1.00 17.20 159 GLN B CA 1
ATOM 3489 C C . GLN B 1 159 ? 27.707 75.148 92.622 1.00 16.73 159 GLN B C 1
ATOM 3490 O O . GLN B 1 159 ? 27.004 76.138 92.517 1.00 16.81 159 GLN B O 1
ATOM 3496 N N . SER B 1 160 ? 28.694 74.861 91.781 1.00 15.79 160 SER B N 1
ATOM 3497 C CA . SER B 1 160 ? 29.012 75.673 90.650 1.00 16.68 160 SER B CA 1
ATOM 3498 C C . SER B 1 160 ? 27.884 75.637 89.610 1.00 15.15 160 SER B C 1
ATOM 3499 O O . SER B 1 160 ? 27.537 76.675 89.054 1.00 15.42 160 SER B O 1
ATOM 3502 N N . GLU B 1 161 ? 27.306 74.459 89.384 1.00 15.06 161 GLU B N 1
ATOM 3503 C CA . GLU B 1 161 ? 26.188 74.311 88.424 1.00 14.72 161 GLU B CA 1
ATOM 3504 C C . GLU B 1 161 ? 24.928 75.033 88.933 1.00 15.06 161 GLU B C 1
ATOM 3505 O O . GLU B 1 161 ? 24.283 75.766 88.171 1.00 14.23 161 GLU B O 1
ATOM 3511 N N . GLN B 1 162 ? 24.638 74.890 90.241 1.00 13.39 162 GLN B N 1
ATOM 3512 C CA . GLN B 1 162 ? 23.421 75.446 90.866 1.00 14.77 162 GLN B CA 1
ATOM 3513 C C . GLN B 1 162 ? 23.434 76.963 90.857 1.00 15.40 162 GLN B C 1
ATOM 3514 O O . GLN B 1 162 ? 22.370 77.582 90.949 1.00 16.54 162 GLN B O 1
ATOM 3520 N N . THR B 1 163 ? 24.622 77.550 90.749 1.00 15.92 163 THR B N 1
ATOM 3521 C CA . THR B 1 163 ? 24.748 79.005 90.813 1.00 17.06 163 THR B CA 1
ATOM 3522 C C . THR B 1 163 ? 25.016 79.625 89.469 1.00 16.29 163 THR B C 1
ATOM 3523 O O . THR B 1 163 ? 25.153 80.859 89.388 1.00 18.79 163 THR B O 1
ATOM 3527 N N . THR B 1 164 ? 25.032 78.812 88.415 1.00 16.09 164 THR B N 1
ATOM 3528 C CA . THR B 1 164 ? 25.170 79.308 87.052 1.00 15.63 164 THR B CA 1
ATOM 3529 C C . THR B 1 164 ? 24.104 78.818 86.058 1.00 15.26 164 THR B C 1
ATOM 3530 O O . THR B 1 164 ? 24.265 79.053 84.872 1.00 15.53 164 THR B O 1
ATOM 3534 N N . ASN B 1 165 ? 23.047 78.145 86.520 1.00 13.98 165 ASN B N 1
ATOM 3535 C CA . ASN B 1 165 ? 22.151 77.424 85.609 1.00 12.71 165 ASN B CA 1
ATOM 3536 C C . ASN B 1 165 ? 20.925 78.243 85.188 1.00 12.55 165 ASN B C 1
ATOM 3537 O O . ASN B 1 165 ? 19.822 77.697 84.968 1.00 12.73 165 ASN B O 1
ATOM 3542 N N . PHE B 1 166 ? 21.140 79.541 85.008 1.00 12.30 166 PHE B N 1
ATOM 3543 C CA . PHE B 1 166 ? 20.057 80.475 84.693 1.00 12.77 166 PHE B CA 1
ATOM 3544 C C . PHE B 1 166 ? 19.258 80.075 83.443 1.00 12.38 166 PHE B C 1
ATOM 3545 O O . PHE B 1 166 ? 18.028 80.177 83.416 1.00 11.74 166 PHE B O 1
ATOM 3553 N N . HIS B 1 167 ? 19.924 79.584 82.417 1.00 12.69 167 HIS B N 1
ATOM 3554 C CA . HIS B 1 167 ? 19.218 79.264 81.195 1.00 13.11 167 HIS B CA 1
ATOM 3555 C C . HIS B 1 167 ? 18.317 78.048 81.425 1.00 12.96 167 HIS B C 1
ATOM 3556 O O . HIS B 1 167 ? 17.216 77.999 80.904 1.00 11.43 167 HIS B O 1
ATOM 3563 N N . ASN B 1 168 ? 18.795 77.070 82.219 1.00 12.54 168 ASN B N 1
ATOM 3564 C CA . ASN B 1 168 ? 17.906 75.970 82.574 1.00 11.89 168 ASN B CA 1
ATOM 3565 C C . ASN B 1 168 ? 16.720 76.403 83.442 1.00 12.37 168 ASN B C 1
ATOM 3566 O O . ASN B 1 168 ? 15.650 75.768 83.392 1.00 11.75 168 ASN B O 1
ATOM 3571 N N . ARG B 1 169 ? 16.908 77.427 84.273 1.00 12.22 169 ARG B N 1
ATOM 3572 C CA . ARG B 1 169 ? 15.784 77.950 85.074 1.00 12.33 169 ARG B CA 1
ATOM 3573 C C . ARG B 1 169 ? 14.729 78.481 84.123 1.00 11.42 169 ARG B C 1
ATOM 3574 O O . ARG B 1 169 ? 13.543 78.264 84.317 1.00 12.96 169 ARG B O 1
ATOM 3582 N N . ALA B 1 170 ? 15.150 79.187 83.093 1.00 11.31 170 ALA B N 1
ATOM 3583 C CA . ALA B 1 170 ? 14.227 79.667 82.073 1.00 10.15 170 ALA B CA 1
ATOM 3584 C C . ALA B 1 170 ? 13.479 78.496 81.427 1.00 10.95 170 ALA B C 1
ATOM 3585 O O . ALA B 1 170 ? 12.263 78.518 81.297 1.00 11.55 170 ALA B O 1
ATOM 3587 N N . ILE B 1 171 ? 14.217 77.469 81.022 1.00 11.35 171 ILE B N 1
ATOM 3588 C CA . ILE B 1 171 ? 13.583 76.335 80.340 1.00 11.73 171 ILE B CA 1
ATOM 3589 C C . ILE B 1 171 ? 12.548 75.655 81.277 1.00 10.51 171 ILE B C 1
ATOM 3590 O O . ILE B 1 171 ? 11.455 75.264 80.854 1.00 11.44 171 ILE B O 1
ATOM 3595 N N . ALA B 1 172 ? 12.876 75.571 82.562 1.00 11.40 172 ALA B N 1
ATOM 3596 C CA . ALA B 1 172 ? 11.960 74.932 83.505 1.00 11.81 172 ALA B CA 1
ATOM 3597 C C . ALA B 1 172 ? 10.641 75.704 83.553 1.00 11.23 172 ALA B C 1
ATOM 3598 O O . ALA B 1 172 ? 9.560 75.122 83.467 1.00 9.98 172 ALA B O 1
ATOM 3600 N N . TRP B 1 173 ? 10.744 77.023 83.667 1.00 10.94 173 TRP B N 1
ATOM 3601 C CA . TRP B 1 173 ? 9.551 77.879 83.597 1.00 11.15 173 TRP B CA 1
ATOM 3602 C C . TRP B 1 173 ? 8.786 77.816 82.277 1.00 11.15 173 TRP B C 1
ATOM 3603 O O . TRP B 1 173 ? 7.562 77.849 82.278 1.00 11.64 173 TRP B O 1
ATOM 3614 N N . LEU B 1 174 ? 9.462 77.697 81.145 1.00 11.09 174 LEU B N 1
ATOM 3615 C CA . LEU B 1 174 ? 8.768 77.519 79.864 1.00 11.68 174 LEU B CA 1
ATOM 3616 C C . LEU B 1 174 ? 7.959 76.213 79.808 1.00 11.65 174 LEU B C 1
ATOM 3617 O O . LEU B 1 174 ? 6.825 76.182 79.303 1.00 12.64 174 LEU B O 1
ATOM 3622 N N . LEU B 1 175 ? 8.555 75.133 80.331 1.00 10.56 175 LEU B N 1
ATOM 3623 C CA . LEU B 1 175 ? 7.888 73.849 80.422 1.00 10.68 175 LEU B CA 1
ATOM 3624 C C . LEU B 1 175 ? 6.698 73.951 81.346 1.00 11.76 175 LEU B C 1
ATOM 3625 O O . LEU B 1 175 ? 5.603 73.516 80.985 1.00 12.15 175 LEU B O 1
ATOM 3630 N N . TYR B 1 176 ? 6.897 74.541 82.529 1.00 13.37 176 TYR B N 1
ATOM 3631 C CA . TYR B 1 176 ? 5.844 74.643 83.508 1.00 13.76 176 TYR B CA 1
ATOM 3632 C C . TYR B 1 176 ? 4.667 75.440 82.957 1.00 14.52 176 TYR B C 1
ATOM 3633 O O . TYR B 1 176 ? 3.511 75.035 83.079 1.00 13.57 176 TYR B O 1
ATOM 3642 N N . SER B 1 177 ? 4.985 76.512 82.242 1.00 15.20 177 SER B N 1
ATOM 3643 C CA . SER B 1 177 ? 3.973 77.387 81.670 1.00 15.96 177 SER B CA 1
ATOM 3644 C C . SER B 1 177 ? 3.166 76.658 80.612 1.00 15.73 177 SER B C 1
ATOM 3645 O O . SER B 1 177 ? 1.966 76.878 80.535 1.00 16.22 177 SER B O 1
ATOM 3648 N N . ALA B 1 178 ? 3.835 75.815 79.804 1.00 14.57 178 ALA B N 1
ATOM 3649 C CA . ALA B 1 178 ? 3.193 75.107 78.732 1.00 14.26 178 ALA B CA 1
ATOM 3650 C C . ALA B 1 178 ? 2.450 73.846 79.174 1.00 14.18 178 ALA B C 1
ATOM 3651 O O . ALA B 1 178 ? 1.687 73.301 78.370 1.00 15.51 178 ALA B O 1
ATOM 3653 N N . GLY B 1 179 ? 2.655 73.401 80.423 1.00 14.87 179 GLY B N 1
ATOM 3654 C CA . GLY B 1 179 ? 2.054 72.168 80.876 1.00 15.20 179 GLY B CA 1
ATOM 3655 C C . GLY B 1 179 ? 2.909 70.926 80.699 1.00 15.39 179 GLY B C 1
ATOM 3656 O O . GLY B 1 179 ? 2.391 69.806 80.807 1.00 16.38 179 GLY B O 1
ATOM 3657 N N . TYR B 1 180 ? 4.174 71.108 80.325 1.00 14.41 180 TYR B N 1
ATOM 3658 C CA . TYR B 1 180 ? 5.105 69.991 80.168 1.00 14.01 180 TYR B CA 1
ATOM 3659 C C . TYR B 1 180 ? 6.112 69.857 81.318 1.00 13.63 180 TYR B C 1
ATOM 3660 O O . TYR B 1 180 ? 7.228 69.432 81.108 1.00 14.09 180 TYR B O 1
ATOM 3669 N N . LEU B 1 181 ? 5.682 70.216 82.524 1.00 13.37 181 LEU B N 1
ATOM 3670 C CA . LEU B 1 181 ? 6.448 70.006 83.744 1.00 13.42 181 LEU B CA 1
ATOM 3671 C C . LEU B 1 181 ? 5.542 69.459 84.832 1.00 14.23 181 LEU B C 1
ATOM 3672 O O . LEU B 1 181 ? 4.436 69.956 85.030 1.00 15.19 181 LEU B O 1
ATOM 3677 N N . TYR B 1 182 ? 6.015 68.420 85.527 1.00 14.37 182 TYR B N 1
ATOM 3678 C CA . TYR B 1 182 ? 5.138 67.555 86.317 1.00 15.39 182 TYR B CA 1
ATOM 3679 C C . TYR B 1 182 ? 5.431 67.643 87.809 1.00 15.57 182 TYR B C 1
ATOM 3680 O O . TYR B 1 182 ? 4.946 66.848 88.619 1.00 16.00 182 TYR B O 1
ATOM 3689 N N . CYS B 1 183 ? 6.238 68.640 88.162 1.00 15.89 183 CYS B N 1
ATOM 3690 C CA . CYS B 1 183 ? 6.413 69.084 89.545 1.00 15.43 183 CYS B CA 1
ATOM 3691 C C . CYS B 1 183 ? 6.794 70.567 89.576 1.00 15.69 183 CYS B C 1
ATOM 3692 O O . CYS B 1 183 ? 6.853 71.232 88.538 1.00 14.13 183 CYS B O 1
ATOM 3695 N N . ASP B 1 184 ? 7.034 71.082 90.769 1.00 15.49 184 ASP B N 1
ATOM 3696 C CA . ASP B 1 184 ? 7.533 72.447 90.966 1.00 16.80 184 ASP B CA 1
ATOM 3697 C C . ASP B 1 184 ? 8.758 72.688 90.068 1.00 16.39 184 ASP B C 1
ATOM 3698 O O . ASP B 1 184 ? 9.695 71.855 90.010 1.00 15.71 184 ASP B O 1
ATOM 3703 N N . ALA B 1 185 ? 8.745 73.847 89.405 1.00 15.88 185 ALA B N 1
ATOM 3704 C CA . ALA B 1 185 ? 9.793 74.232 88.460 1.00 15.02 185 ALA B CA 1
ATOM 3705 C C . ALA B 1 185 ? 11.159 74.301 89.078 1.00 15.32 185 ALA B C 1
ATOM 3706 O O . ALA B 1 185 ? 12.122 73.763 88.503 1.00 14.33 185 ALA B O 1
ATOM 3708 N N . MET B 1 186 ? 11.306 74.936 90.238 1.00 14.75 186 MET B N 1
ATOM 3709 C CA . MET B 1 186 ? 12.644 75.028 90.750 1.00 16.52 186 MET B CA 1
ATOM 3710 C C . MET B 1 186 ? 13.142 73.693 91.387 1.00 15.61 186 MET B C 1
ATOM 3711 O O . MET B 1 186 ? 14.334 73.411 91.308 1.00 13.20 186 MET B O 1
ATOM 3716 N N . GLU B 1 187 ? 12.238 72.858 91.920 1.00 15.29 187 GLU B N 1
ATOM 3717 C CA . GLU B 1 187 ? 12.565 71.483 92.316 1.00 15.04 187 GLU B CA 1
ATOM 3718 C C . GLU B 1 187 ? 13.091 70.671 91.097 1.00 13.45 187 GLU B C 1
ATOM 3719 O O . GLU B 1 187 ? 14.102 69.971 91.189 1.00 13.15 187 GLU B O 1
ATOM 3725 N N . ALA B 1 188 ? 12.426 70.767 89.956 1.00 12.93 188 ALA B N 1
ATOM 3726 C CA . ALA B 1 188 ? 12.899 69.988 88.779 1.00 11.71 188 ALA B CA 1
ATOM 3727 C C . ALA B 1 188 ? 14.246 70.483 88.339 1.00 12.06 188 ALA B C 1
ATOM 3728 O O . ALA B 1 188 ? 15.171 69.698 88.048 1.00 11.32 188 ALA B O 1
ATOM 3730 N N . CYS B 1 189 ? 14.412 71.797 88.356 1.00 12.20 189 CYS B N 1
ATOM 3731 C CA . CYS B 1 189 ? 15.680 72.387 87.920 1.00 12.58 189 CYS B CA 1
ATOM 3732 C C . CYS B 1 189 ? 16.827 72.022 88.866 1.00 12.55 189 CYS B C 1
ATOM 3733 O O . CYS B 1 189 ? 17.916 71.618 88.419 1.00 12.44 189 CYS B O 1
ATOM 3736 N N . ASP B 1 190 ? 16.591 72.109 90.168 1.00 11.71 190 ASP B N 1
ATOM 3737 C CA . ASP B 1 190 ? 17.568 71.708 91.184 1.00 12.48 190 ASP B CA 1
ATOM 3738 C C . ASP B 1 190 ? 17.999 70.253 90.975 1.00 12.72 190 ASP B C 1
ATOM 3739 O O . ASP B 1 190 ? 19.200 69.960 90.832 1.00 12.39 190 ASP B O 1
ATOM 3744 N N . VAL B 1 191 ? 17.033 69.352 90.938 1.00 11.97 191 VAL B N 1
ATOM 3745 C CA . VAL B 1 191 ? 17.358 67.929 90.854 1.00 11.45 191 VAL B CA 1
ATOM 3746 C C . VAL B 1 191 ? 18.055 67.547 89.558 1.00 11.52 191 VAL B C 1
ATOM 3747 O O . VAL B 1 191 ? 18.944 66.701 89.584 1.00 11.42 191 VAL B O 1
ATOM 3751 N N . TYR B 1 192 ? 17.656 68.179 88.445 1.00 10.98 192 TYR B N 1
ATOM 3752 C CA . TYR B 1 192 ? 18.331 67.998 87.171 1.00 11.12 192 TYR B CA 1
ATOM 3753 C C . TYR B 1 192 ? 19.792 68.401 87.287 1.00 10.49 192 TYR B C 1
ATOM 3754 O O . TYR B 1 192 ? 20.700 67.725 86.782 1.00 11.20 192 TYR B O 1
ATOM 3763 N N . THR B 1 193 ? 20.039 69.514 87.962 1.00 10.56 193 THR B N 1
ATOM 3764 C CA . THR B 1 193 ? 21.375 69.980 88.190 1.00 11.92 193 THR B CA 1
ATOM 3765 C C . THR B 1 193 ? 22.194 68.983 89.001 1.00 10.85 193 THR B C 1
ATOM 3766 O O . THR B 1 193 ? 23.321 68.693 88.655 1.00 11.03 193 THR B O 1
ATOM 3770 N N . ARG B 1 194 ? 21.601 68.464 90.075 1.00 10.74 194 ARG B N 1
ATOM 3771 C CA . ARG B 1 194 ? 22.291 67.464 90.925 1.00 11.28 194 ARG B CA 1
ATOM 3772 C C . ARG B 1 194 ? 22.682 66.209 90.122 1.00 11.16 194 ARG B C 1
ATOM 3773 O O . ARG B 1 194 ? 23.803 65.706 90.250 1.00 10.55 194 ARG B O 1
ATOM 3781 N N . GLN B 1 195 ? 21.758 65.726 89.283 1.00 10.95 195 GLN B N 1
ATOM 3782 C CA . GLN B 1 195 ? 21.970 64.438 88.566 1.00 10.87 195 GLN B CA 1
ATOM 3783 C C . GLN B 1 195 ? 23.115 64.562 87.569 1.00 10.82 195 GLN B C 1
ATOM 3784 O O . GLN B 1 195 ? 23.754 63.577 87.239 1.00 9.50 195 GLN B O 1
ATOM 3790 N N . CYS B 1 196 ? 23.374 65.790 87.118 1.00 9.83 196 CYS B N 1
ATOM 3791 C CA . CYS B 1 196 ? 24.454 66.086 86.172 1.00 10.84 196 CYS B CA 1
ATOM 3792 C C . CYS B 1 196 ? 25.825 66.232 86.878 1.00 11.49 196 CYS B C 1
ATOM 3793 O O . CYS B 1 196 ? 26.876 66.300 86.198 1.00 11.44 196 CYS B O 1
ATOM 3796 N N . SER B 1 197 ? 25.774 66.317 88.223 1.00 10.95 197 SER B N 1
ATOM 3797 C CA . SER B 1 197 ? 26.913 66.706 89.033 1.00 11.91 197 SER B CA 1
ATOM 3798 C C . SER B 1 197 ? 27.595 65.539 89.761 1.00 11.34 197 SER B C 1
ATOM 3799 O O . SER B 1 197 ? 28.495 65.738 90.560 1.00 12.74 197 SER B O 1
ATOM 3802 N N . THR B 1 198 ? 27.205 64.326 89.426 1.00 11.19 198 THR B N 1
ATOM 3803 C CA . THR B 1 198 ? 27.882 63.134 89.892 1.00 10.80 198 THR B CA 1
ATOM 3804 C C . THR B 1 198 ? 29.102 62.859 89.058 1.00 10.55 198 THR B C 1
ATOM 3805 O O . THR B 1 198 ? 29.248 63.334 87.931 1.00 10.85 198 THR B O 1
ATOM 3809 N N . LEU B 1 199 ? 30.011 62.107 89.666 1.00 12.71 199 LEU B N 1
ATOM 3810 C CA . LEU B 1 199 ? 31.269 61.718 89.063 1.00 12.09 199 LEU B CA 1
ATOM 3811 C C . LEU B 1 199 ? 31.348 60.196 88.853 1.00 11.76 199 LEU B C 1
ATOM 3812 O O . LEU B 1 199 ? 30.906 59.413 89.707 1.00 11.76 199 LEU B O 1
ATOM 3817 N N . LEU B 1 200 ? 31.897 59.790 87.718 1.00 10.87 200 LEU B N 1
ATOM 3818 C CA . LEU B 1 200 ? 32.123 58.381 87.420 1.00 10.34 200 LEU B CA 1
ATOM 3819 C C . LEU B 1 200 ? 33.344 58.225 86.568 1.00 8.91 200 LEU B C 1
ATOM 3820 O O . LEU B 1 200 ? 33.801 59.198 85.963 1.00 10.74 200 LEU B O 1
ATOM 3825 N N . ASN B 1 201 ? 33.909 57.026 86.541 1.00 10.18 201 ASN B N 1
ATOM 3826 C CA . ASN B 1 201 ? 35.050 56.756 85.704 1.00 10.49 201 ASN B CA 1
ATOM 3827 C C . ASN B 1 201 ? 34.605 56.032 84.418 1.00 10.48 201 ASN B C 1
ATOM 3828 O O . ASN B 1 201 ? 33.395 55.795 84.202 1.00 8.86 201 ASN B O 1
ATOM 3833 N N . THR B 1 202 ? 35.565 55.732 83.554 1.00 10.40 202 THR B N 1
ATOM 3834 C CA . THR B 1 202 ? 35.260 55.241 82.200 1.00 10.60 202 THR B CA 1
ATOM 3835 C C . THR B 1 202 ? 34.743 53.806 82.251 1.00 11.23 202 THR B C 1
ATOM 3836 O O . THR B 1 202 ? 33.895 53.425 81.427 1.00 11.98 202 THR B O 1
ATOM 3840 N N . ILE B 1 203 ? 35.227 53.006 83.209 1.00 11.92 203 ILE B N 1
ATOM 3841 C CA . ILE B 1 203 ? 34.680 51.657 83.381 1.00 13.03 203 ILE B CA 1
ATOM 3842 C C . ILE B 1 203 ? 33.220 51.728 83.862 1.00 11.39 203 ILE B C 1
ATOM 3843 O O . ILE B 1 203 ? 32.407 50.942 83.443 1.00 10.80 203 ILE B O 1
ATOM 3848 N N . GLU B 1 204 ? 32.908 52.648 84.777 1.00 11.82 204 GLU B N 1
ATOM 3849 C CA . GLU B 1 204 ? 31.532 52.827 85.226 1.00 11.38 204 GLU B CA 1
ATOM 3850 C C . GLU B 1 204 ? 30.616 53.283 84.098 1.00 10.93 204 GLU B C 1
ATOM 3851 O O . GLU B 1 204 ? 29.449 52.855 84.006 1.00 10.65 204 GLU B O 1
ATOM 3857 N N . LEU B 1 205 ? 31.136 54.154 83.231 1.00 10.02 205 LEU B N 1
ATOM 3858 C CA . LEU B 1 205 ? 30.342 54.637 82.114 1.00 10.36 205 LEU B CA 1
ATOM 3859 C C . LEU B 1 205 ? 30.066 53.470 81.151 1.00 9.74 205 LEU B C 1
ATOM 3860 O O . LEU B 1 205 ? 28.939 53.276 80.692 1.00 10.30 205 LEU B O 1
ATOM 3865 N N . ALA B 1 206 ? 31.093 52.655 80.893 1.00 9.09 206 ALA B N 1
ATOM 3866 C CA . ALA B 1 206 ? 30.927 51.456 80.089 1.00 8.98 206 ALA B CA 1
ATOM 3867 C C . ALA B 1 206 ? 29.967 50.485 80.733 1.00 8.33 206 ALA B C 1
ATOM 3868 O O . ALA B 1 206 ? 29.246 49.747 80.032 1.00 9.71 206 ALA B O 1
ATOM 3870 N N . THR B 1 207 ? 29.961 50.440 82.072 1.00 8.83 207 THR B N 1
ATOM 3871 C CA . THR B 1 207 ? 29.023 49.590 82.748 1.00 9.47 207 THR B CA 1
ATOM 3872 C C . THR B 1 207 ? 27.587 50.005 82.558 1.00 9.25 207 THR B C 1
ATOM 3873 O O . THR B 1 207 ? 26.699 49.172 82.349 1.00 10.59 207 THR B O 1
ATOM 3877 N N . LEU B 1 208 ? 27.357 51.308 82.553 1.00 10.51 208 LEU B N 1
ATOM 3878 C CA . LEU B 1 208 ? 26.035 51.826 82.220 1.00 9.83 208 LEU B CA 1
ATOM 3879 C C . LEU B 1 208 ? 25.596 51.238 80.894 1.00 10.29 208 LEU B C 1
ATOM 3880 O O . LEU B 1 208 ? 24.479 50.720 80.788 1.00 10.87 208 LEU B O 1
ATOM 3885 N N . GLY B 1 209 ? 26.454 51.343 79.879 1.00 9.82 209 GLY B N 1
ATOM 3886 C CA . GLY B 1 209 ? 26.139 50.784 78.581 1.00 10.11 209 GLY B CA 1
ATOM 3887 C C . GLY B 1 209 ? 25.911 49.286 78.588 1.00 10.32 209 GLY B C 1
ATOM 3888 O O . GLY B 1 209 ? 25.042 48.781 77.862 1.00 10.32 209 GLY B O 1
ATOM 3889 N N . ALA B 1 210 ? 26.710 48.565 79.377 1.00 10.06 210 ALA B N 1
ATOM 3890 C CA . ALA B 1 210 ? 26.623 47.109 79.475 1.00 9.53 210 ALA B CA 1
ATOM 3891 C C . ALA B 1 210 ? 25.320 46.687 80.176 1.00 9.65 210 ALA B C 1
ATOM 3892 O O . ALA B 1 210 ? 24.693 45.712 79.781 1.00 10.45 210 ALA B O 1
ATOM 3894 N N . THR B 1 211 ? 24.883 47.448 81.169 1.00 10.29 211 THR B N 1
ATOM 3895 C CA . THR B 1 211 ? 23.570 47.188 81.769 1.00 9.63 211 THR B CA 1
ATOM 3896 C C . THR B 1 211 ? 22.459 47.254 80.718 1.00 10.50 211 THR B C 1
ATOM 3897 O O . THR B 1 211 ? 21.578 46.381 80.670 1.00 11.46 211 THR B O 1
ATOM 3901 N N . LEU B 1 212 ? 22.490 48.280 79.879 1.00 9.86 212 LEU B N 1
ATOM 3902 C CA . LEU B 1 212 ? 21.533 48.407 78.798 1.00 10.35 212 LEU B CA 1
ATOM 3903 C C . LEU B 1 212 ? 21.707 47.268 77.786 1.00 10.26 212 LEU B C 1
ATOM 3904 O O . LEU B 1 212 ? 20.746 46.627 77.422 1.00 11.27 212 LEU B O 1
ATOM 3909 N N . ALA B 1 213 ? 22.944 46.981 77.406 1.00 10.80 213 ALA B N 1
ATOM 3910 C CA . ALA B 1 213 ? 23.235 45.910 76.484 1.00 10.41 213 ALA B CA 1
ATOM 3911 C C . ALA B 1 213 ? 22.725 44.550 76.953 1.00 11.82 213 ALA B C 1
ATOM 3912 O O . ALA B 1 213 ? 22.326 43.740 76.128 1.00 12.44 213 ALA B O 1
ATOM 3914 N N . ALA B 1 214 ? 22.679 44.338 78.258 1.00 12.29 214 ALA B N 1
ATOM 3915 C CA . ALA B 1 214 ? 22.266 43.060 78.847 1.00 12.80 214 ALA B CA 1
ATOM 3916 C C . ALA B 1 214 ? 20.753 43.035 79.123 1.00 13.63 214 ALA B C 1
ATOM 3917 O O . ALA B 1 214 ? 20.233 42.101 79.793 1.00 14.70 214 ALA B O 1
ATOM 3919 N N . GLY B 1 215 ? 20.051 44.036 78.618 1.00 11.78 215 GLY B N 1
ATOM 3920 C CA . GLY B 1 215 ? 18.614 44.096 78.714 1.00 12.48 215 GLY B CA 1
ATOM 3921 C C . GLY B 1 215 ? 18.161 44.463 80.113 1.00 11.82 215 GLY B C 1
ATOM 3922 O O . GLY B 1 215 ? 17.043 44.129 80.529 1.00 12.51 215 GLY B O 1
ATOM 3923 N N . GLY B 1 216 ? 18.965 45.266 80.796 1.00 11.22 216 GLY B N 1
ATOM 3924 C CA . GLY B 1 216 ? 18.584 45.838 82.079 1.00 12.76 216 GLY B CA 1
ATOM 3925 C C . GLY B 1 216 ? 19.264 45.216 83.289 1.00 12.26 216 GLY B C 1
ATOM 3926 O O . GLY B 1 216 ? 18.945 45.571 84.448 1.00 12.63 216 GLY B O 1
ATOM 3927 N N . VAL B 1 217 ? 20.222 44.320 83.055 1.00 11.58 217 VAL B N 1
ATOM 3928 C CA . VAL B 1 217 ? 20.941 43.625 84.147 1.00 12.60 217 VAL B CA 1
ATOM 3929 C C . VAL B 1 217 ? 22.368 44.157 84.235 1.00 11.74 217 VAL B C 1
ATOM 3930 O O . VAL B 1 217 ? 23.069 44.133 83.243 1.00 12.33 217 VAL B O 1
ATOM 3934 N N . ASN B 1 218 ? 22.793 44.619 85.405 1.00 11.35 218 ASN B N 1
ATOM 3935 C CA . ASN B 1 218 ? 24.184 45.078 85.588 1.00 11.49 218 ASN B CA 1
ATOM 3936 C C . ASN B 1 218 ? 25.063 43.817 85.599 1.00 12.72 218 ASN B C 1
ATOM 3937 O O . ASN B 1 218 ? 24.891 42.968 86.467 1.00 12.96 218 ASN B O 1
ATOM 3942 N N . PRO B 1 219 ? 25.964 43.676 84.631 1.00 14.06 219 PRO B N 1
ATOM 3943 C CA . PRO B 1 219 ? 26.728 42.425 84.474 1.00 14.78 219 PRO B CA 1
ATOM 3944 C C . PRO B 1 219 ? 27.857 42.288 85.471 1.00 14.03 219 PRO B C 1
ATOM 3945 O O . PRO B 1 219 ? 28.411 41.198 85.551 1.00 12.65 219 PRO B O 1
ATOM 3949 N N . LEU B 1 220 ? 28.166 43.333 86.220 1.00 14.20 220 LEU B N 1
ATOM 3950 C CA . LEU B 1 220 ? 29.140 43.232 87.300 1.00 15.07 220 LEU B CA 1
ATOM 3951 C C . LEU B 1 220 ? 28.544 42.870 88.638 1.00 15.67 220 LEU B C 1
ATOM 3952 O O . LEU B 1 220 ? 29.191 42.140 89.355 1.00 17.33 220 LEU B O 1
ATOM 3957 N N . THR B 1 221 ? 27.343 43.353 88.972 1.00 14.85 221 THR B N 1
ATOM 3958 C CA . THR B 1 221 ? 26.664 43.006 90.227 1.00 14.36 221 THR B CA 1
ATOM 3959 C C . THR B 1 221 ? 25.721 41.837 90.022 1.00 14.78 221 THR B C 1
ATOM 3960 O O . THR B 1 221 ? 25.275 41.239 90.987 1.00 13.87 221 THR B O 1
ATOM 3964 N N . HIS B 1 222 ? 25.398 41.555 88.752 1.00 13.71 222 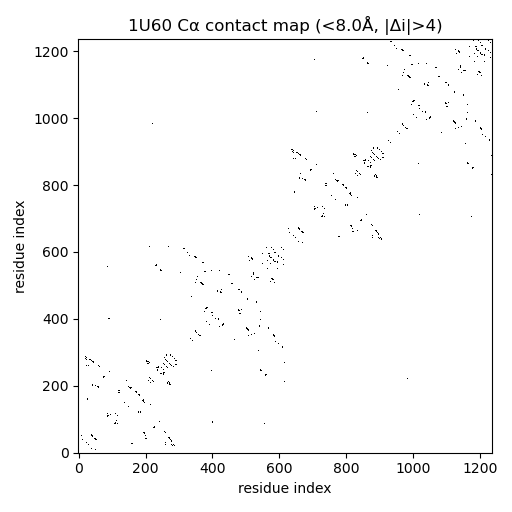HIS B N 1
ATOM 3965 C CA . HIS B 1 222 ? 24.411 40.535 88.344 1.00 16.11 222 HIS B CA 1
ATOM 3966 C C . HIS B 1 222 ? 22.967 40.840 88.758 1.00 15.94 222 HIS B C 1
ATOM 3967 O O . HIS B 1 222 ? 22.116 39.932 88.763 1.00 17.39 222 HIS B O 1
ATOM 3974 N N . LYS B 1 223 ? 22.673 42.097 89.054 1.00 14.64 223 LYS B N 1
ATOM 3975 C CA . LYS B 1 223 ? 21.346 42.493 89.477 1.00 14.51 223 LYS B CA 1
ATOM 3976 C C . LYS B 1 223 ? 20.566 43.091 88.334 1.00 13.91 223 LYS B C 1
ATOM 3977 O O . LYS B 1 223 ? 21.064 43.964 87.630 1.00 11.83 223 LYS B O 1
ATOM 3983 N N . ARG B 1 224 ? 19.312 42.674 88.191 1.00 12.54 224 ARG B N 1
ATOM 3984 C CA . ARG B 1 224 ? 18.406 43.339 87.290 1.00 11.79 224 ARG B CA 1
ATOM 3985 C C . ARG B 1 224 ? 18.063 44.692 87.889 1.00 12.84 224 ARG B C 1
ATOM 3986 O O . ARG B 1 224 ? 17.679 44.789 89.046 1.00 11.12 224 ARG B O 1
ATOM 3994 N N . VAL B 1 225 ? 18.216 45.723 87.061 1.00 10.73 225 VAL B N 1
ATOM 3995 C CA . VAL B 1 225 ? 17.885 47.096 87.422 1.00 11.70 225 VAL B CA 1
ATOM 3996 C C . VAL B 1 225 ? 16.663 47.562 86.668 1.00 11.84 225 VAL B C 1
ATOM 3997 O O . VAL B 1 225 ? 15.813 48.251 87.237 1.00 13.82 225 VAL B O 1
ATOM 4001 N N . LEU B 1 226 ? 16.593 47.241 85.368 1.00 11.00 226 LEU B N 1
ATOM 4002 C CA . LEU B 1 226 ? 15.508 47.667 84.494 1.00 11.38 226 LEU B CA 1
ATOM 4003 C C . LEU B 1 226 ? 14.783 46.466 83.910 1.00 11.41 226 LEU B C 1
ATOM 4004 O O . LEU B 1 226 ? 15.368 45.398 83.757 1.00 12.37 226 LEU B O 1
ATOM 4009 N N . GLN B 1 227 ? 13.521 46.662 83.575 1.00 11.99 227 GLN B N 1
ATOM 4010 C CA . GLN B 1 227 ? 12.764 45.699 82.799 1.00 13.08 227 GLN B CA 1
ATOM 4011 C C . GLN B 1 227 ? 13.312 45.607 81.397 1.00 12.50 227 GLN B C 1
ATOM 4012 O O . GLN B 1 227 ? 13.530 46.631 80.715 1.00 12.86 227 GLN B O 1
ATOM 4018 N N . ALA B 1 228 ? 13.556 44.384 80.946 1.00 11.67 228 ALA B N 1
ATOM 4019 C CA . ALA B 1 228 ? 14.067 44.211 79.606 1.00 11.54 228 ALA B CA 1
ATOM 4020 C C . ALA B 1 228 ? 13.250 44.916 78.530 1.00 11.20 228 ALA B C 1
ATOM 4021 O O . ALA B 1 228 ? 13.841 45.485 77.583 1.00 11.78 228 ALA B O 1
ATOM 4023 N N . ASP B 1 229 ? 11.928 44.899 78.652 1.00 12.05 229 ASP B N 1
ATOM 4024 C CA . ASP B 1 229 ? 11.062 45.517 77.665 1.00 14.04 229 ASP B CA 1
ATOM 4025 C C . ASP B 1 229 ? 11.198 47.046 77.600 1.00 13.08 229 ASP B C 1
ATOM 4026 O O . ASP B 1 229 ? 10.815 47.637 76.589 1.00 12.34 229 ASP B O 1
ATOM 4031 N N . ASN B 1 230 ? 11.729 47.687 78.650 1.00 12.06 230 ASN B N 1
ATOM 4032 C CA . ASN B 1 230 ? 11.952 49.127 78.650 1.00 11.80 230 ASN B CA 1
ATOM 4033 C C . ASN B 1 230 ? 13.220 49.574 77.969 1.00 11.25 230 ASN B C 1
ATOM 4034 O O . ASN B 1 230 ? 13.309 50.711 77.488 1.00 11.23 230 ASN B O 1
ATOM 4039 N N . VAL B 1 231 ? 14.202 48.696 77.903 1.00 10.71 231 VAL B N 1
ATOM 4040 C CA . VAL B 1 231 ? 15.482 49.101 77.307 1.00 11.54 231 VAL B CA 1
ATOM 4041 C C . VAL B 1 231 ? 15.447 49.548 75.819 1.00 10.41 231 VAL B C 1
ATOM 4042 O O . VAL B 1 231 ? 16.116 50.514 75.489 1.00 10.30 231 VAL B O 1
ATOM 4046 N N . PRO B 1 232 ? 14.703 48.910 74.926 1.00 10.28 232 PRO B N 1
ATOM 4047 C CA . PRO B 1 232 ? 14.685 49.397 73.548 1.00 11.02 232 PRO B CA 1
ATOM 4048 C C . PRO B 1 232 ? 14.215 50.847 73.420 1.00 10.65 232 PRO B C 1
ATOM 4049 O O . PRO B 1 232 ? 14.660 51.541 72.504 1.00 9.98 232 PRO B O 1
ATOM 4053 N N . TYR B 1 233 ? 13.333 51.303 74.307 1.00 9.59 233 TYR B N 1
ATOM 4054 C CA . TYR B 1 233 ? 12.878 52.695 74.281 1.00 9.57 233 TYR B CA 1
ATOM 4055 C C . TYR B 1 233 ? 14.039 53.643 74.600 1.00 10.34 233 TYR B C 1
ATOM 4056 O O . TYR B 1 233 ? 14.214 54.665 73.943 1.00 10.61 233 TYR B O 1
ATOM 4065 N N . ILE B 1 234 ? 14.828 53.296 75.609 1.00 9.47 234 ILE B N 1
ATOM 4066 C CA . ILE B 1 234 ? 16.013 54.068 75.965 1.00 9.27 234 ILE B CA 1
ATOM 4067 C C . ILE B 1 234 ? 16.988 54.184 74.782 1.00 9.45 234 ILE B C 1
ATOM 4068 O O . ILE B 1 234 ? 17.470 55.294 74.421 1.00 8.36 234 ILE B O 1
ATOM 4073 N N . LEU B 1 235 ? 17.279 53.043 74.189 1.00 9.17 235 LEU B N 1
ATOM 4074 C CA . LEU B 1 235 ? 18.205 53.004 73.059 1.00 9.38 235 LEU B CA 1
ATOM 4075 C C . LEU B 1 235 ? 17.687 53.788 71.853 1.00 9.30 235 LEU B C 1
ATOM 4076 O O . LEU B 1 235 ? 18.497 54.430 71.144 1.00 9.26 235 LEU B O 1
ATOM 4081 N N . ALA B 1 236 ? 16.380 53.733 71.577 1.00 8.35 236 ALA B N 1
ATOM 4082 C CA . ALA B 1 236 ? 15.838 54.472 70.448 1.00 10.21 236 ALA B CA 1
ATOM 4083 C C . ALA B 1 236 ? 16.021 55.960 70.653 1.00 8.92 236 ALA B C 1
ATOM 4084 O O . ALA B 1 236 ? 16.380 56.697 69.738 1.00 8.06 236 ALA B O 1
ATOM 4086 N N . GLU B 1 237 ? 15.737 56.407 71.884 1.00 9.14 237 GLU B N 1
ATOM 4087 C CA . GLU B 1 237 ? 15.885 57.818 72.226 1.00 8.82 237 GLU B CA 1
ATOM 4088 C C . GLU B 1 237 ? 17.311 58.255 72.085 1.00 8.96 237 GLU B C 1
ATOM 4089 O O . GLU B 1 237 ? 17.580 59.337 71.559 1.00 9.95 237 GLU B O 1
ATOM 4095 N N . MET B 1 238 ? 18.257 57.416 72.550 1.00 8.98 238 MET B N 1
ATOM 4096 C CA . MET B 1 238 ? 19.679 57.686 72.359 1.00 8.16 238 MET B CA 1
ATOM 4097 C C . MET B 1 238 ? 20.065 57.774 70.876 1.00 7.95 238 MET B C 1
ATOM 4098 O O . MET B 1 238 ? 20.782 58.692 70.476 1.00 7.92 238 MET B O 1
ATOM 4103 N N . MET B 1 239 ? 19.588 56.848 70.068 1.00 7.98 239 MET B N 1
ATOM 4104 C CA . MET B 1 239 ? 19.857 56.888 68.640 1.00 9.50 239 MET B CA 1
ATOM 4105 C C . MET B 1 239 ? 19.388 58.181 68.021 1.00 9.28 239 MET B C 1
ATOM 4106 O O . MET B 1 239 ? 20.088 58.723 67.178 1.00 8.69 239 MET B O 1
ATOM 4111 N N . MET B 1 240 ? 18.229 58.693 68.427 1.00 8.81 240 MET B N 1
ATOM 4112 C CA A MET B 1 240 ? 17.682 59.916 67.853 0.50 9.06 240 MET B CA 1
ATOM 4113 C CA B MET B 1 240 ? 17.701 59.895 67.808 0.50 8.63 240 MET B CA 1
ATOM 4114 C C . MET B 1 240 ? 18.390 61.204 68.243 1.00 8.82 240 MET B C 1
ATOM 4115 O O . MET B 1 240 ? 18.451 62.144 67.425 1.00 9.08 240 MET B O 1
ATOM 4124 N N . GLU B 1 241 ? 18.863 61.285 69.497 1.00 8.61 241 GLU B N 1
ATOM 4125 C CA . GLU B 1 241 ? 19.279 62.557 70.069 1.00 8.30 241 GLU B CA 1
ATOM 4126 C C . GLU B 1 241 ? 20.495 62.514 71.001 1.00 8.64 241 GLU B C 1
ATOM 4127 O O . GLU B 1 241 ? 20.894 63.550 71.500 1.00 10.29 241 GLU B O 1
ATOM 4133 N N . GLY B 1 242 ? 21.084 61.343 71.233 1.00 7.51 242 GLY B N 1
ATOM 4134 C CA . GLY B 1 242 ? 22.144 61.179 72.209 1.00 8.66 242 GLY B CA 1
ATOM 4135 C C . GLY B 1 242 ? 23.403 62.021 72.046 1.00 8.55 242 GLY B C 1
ATOM 4136 O O . GLY B 1 242 ? 24.109 62.322 73.000 1.00 8.61 242 GLY B O 1
ATOM 4137 N N . LEU B 1 243 ? 23.704 62.367 70.798 1.00 8.57 243 LEU B N 1
ATOM 4138 C CA . LEU B 1 243 ? 24.868 63.210 70.496 1.00 9.70 243 LEU B CA 1
ATOM 4139 C C . LEU B 1 243 ? 24.387 64.568 69.952 1.00 10.39 243 LEU B C 1
ATOM 4140 O O . LEU B 1 243 ? 25.089 65.235 69.172 1.00 10.78 243 LEU B O 1
ATOM 4145 N N . TYR B 1 244 ? 23.179 64.949 70.367 1.00 9.85 244 TYR B N 1
ATOM 4146 C CA . TYR B 1 244 ? 22.592 66.226 70.030 1.00 10.54 244 TYR B CA 1
ATOM 4147 C C . TYR B 1 244 ? 22.516 66.299 68.503 1.00 10.72 244 TYR B C 1
ATOM 4148 O O . TYR B 1 244 ? 22.003 65.388 67.900 1.00 10.32 244 TYR B O 1
ATOM 4157 N N . GLY B 1 245 ? 22.940 67.397 67.904 1.00 11.86 245 GLY B N 1
ATOM 4158 C CA . GLY B 1 245 ? 22.713 67.603 66.454 1.00 11.30 245 GLY B CA 1
ATOM 4159 C C . GLY B 1 245 ? 23.641 66.812 65.561 1.00 11.87 245 GLY B C 1
ATOM 4160 O O . GLY B 1 245 ? 23.537 66.843 64.309 1.00 11.56 245 GLY B O 1
ATOM 4161 N N . ARG B 1 246 ? 24.562 66.089 66.174 1.00 12.26 246 ARG B N 1
ATOM 4162 C CA . ARG B 1 246 ? 25.393 65.132 65.449 1.00 11.97 246 ARG B CA 1
ATOM 4163 C C . ARG B 1 246 ? 24.985 63.686 65.674 1.00 9.56 246 ARG B C 1
ATOM 4164 O O . ARG B 1 246 ? 25.739 62.782 65.374 1.00 10.59 246 ARG B O 1
ATOM 4172 N N . SER B 1 247 ? 23.781 63.442 66.182 1.00 9.05 247 SER B N 1
ATOM 4173 C CA . SER B 1 247 ? 23.306 62.068 66.381 1.00 8.51 247 SER B CA 1
ATOM 4174 C C . SER B 1 247 ? 23.176 61.342 65.047 1.00 8.48 247 SER B C 1
ATOM 4175 O O . SER B 1 247 ? 23.465 60.176 64.930 1.00 8.72 247 SER B O 1
ATOM 4178 N N . GLY B 1 248 ? 22.678 62.039 64.057 1.00 9.63 248 GLY B N 1
ATOM 4179 C CA . GLY B 1 248 ? 22.556 61.465 62.721 1.00 9.94 248 GLY B CA 1
ATOM 4180 C C . GLY B 1 248 ? 23.913 61.073 62.153 1.00 9.13 248 GLY B C 1
ATOM 4181 O O . GLY B 1 248 ? 24.077 59.982 61.605 1.00 10.59 248 GLY B O 1
ATOM 4182 N N . ASP B 1 249 ? 24.895 61.956 62.291 1.00 9.48 249 ASP B N 1
ATOM 4183 C CA . ASP B 1 249 ? 26.258 61.637 61.880 1.00 8.49 249 ASP B CA 1
ATOM 4184 C C . ASP B 1 249 ? 26.803 60.435 62.610 1.00 7.85 249 ASP B C 1
ATOM 4185 O O . ASP B 1 249 ? 27.507 59.635 62.018 1.00 8.00 249 ASP B O 1
ATOM 4190 N N . TRP B 1 250 ? 26.536 60.354 63.923 1.00 7.09 250 TRP B N 1
ATOM 4191 C CA . TRP B 1 250 ? 26.889 59.203 64.697 1.00 7.10 250 TRP B CA 1
ATOM 4192 C C . TRP B 1 250 ? 26.204 57.923 64.199 1.00 7.28 250 TRP B C 1
ATOM 4193 O O . TRP B 1 250 ? 26.845 56.901 64.045 1.00 6.95 250 TRP B O 1
ATOM 4204 N N . ALA B 1 251 ? 24.906 58.002 63.915 1.00 7.95 251 ALA B N 1
ATOM 4205 C CA . ALA B 1 251 ? 24.174 56.841 63.402 1.00 8.23 251 ALA B CA 1
ATOM 4206 C C . ALA B 1 251 ? 24.769 56.397 62.032 1.00 8.57 251 ALA B C 1
ATOM 4207 O O . ALA B 1 251 ? 24.955 55.215 61.754 1.00 7.77 251 ALA B O 1
ATOM 4209 N N . TYR B 1 252 ? 25.148 57.370 61.229 1.00 8.64 252 TYR B N 1
ATOM 4210 C CA . TYR B 1 252 ? 25.678 57.133 59.903 1.00 8.20 252 TYR B CA 1
ATOM 4211 C C . TYR B 1 252 ? 27.059 56.480 59.927 1.00 9.19 252 TYR B C 1
ATOM 4212 O O . TYR B 1 252 ? 27.331 55.543 59.160 1.00 10.35 252 TYR B O 1
ATOM 4221 N N . ARG B 1 253 ? 27.945 56.996 60.784 1.00 9.67 253 ARG B N 1
ATOM 4222 C CA . ARG B 1 253 ? 29.311 56.488 60.846 1.00 11.61 253 ARG B CA 1
ATOM 4223 C C . ARG B 1 253 ? 29.509 55.270 61.736 1.00 11.39 253 ARG B C 1
ATOM 4224 O O . ARG B 1 253 ? 30.294 54.383 61.400 1.00 11.56 253 ARG B O 1
ATOM 4232 N N . VAL B 1 254 ? 28.848 55.262 62.896 1.00 8.91 254 VAL B N 1
ATOM 4233 C CA . VAL B 1 254 ? 29.013 54.237 63.923 1.00 9.14 254 VAL B CA 1
ATOM 4234 C C . VAL B 1 254 ? 27.848 53.228 64.011 1.00 9.43 254 VAL B C 1
ATOM 4235 O O . VAL B 1 254 ? 28.080 52.030 64.133 1.00 11.05 254 VAL B O 1
ATOM 4239 N N . GLY B 1 255 ? 26.590 53.727 63.956 1.00 9.29 255 GLY B N 1
ATOM 4240 C CA . GLY B 1 255 ? 25.428 52.856 63.954 1.00 8.20 255 GLY B CA 1
ATOM 4241 C C . GLY B 1 255 ? 25.139 52.145 65.247 1.00 9.75 255 GLY B C 1
ATOM 4242 O O . GLY B 1 255 ? 24.551 51.082 65.240 1.00 9.29 255 GLY B O 1
ATOM 4243 N N . LEU B 1 256 ? 25.483 52.785 66.354 1.00 8.50 256 LEU B N 1
ATOM 4244 C CA . LEU B 1 256 ? 25.140 52.305 67.691 1.00 9.84 256 LEU B CA 1
ATOM 4245 C C . LEU B 1 256 ? 24.543 53.429 68.477 1.00 10.39 256 LEU B C 1
ATOM 4246 O O . LEU B 1 256 ? 24.983 54.601 68.339 1.00 9.74 256 LEU B O 1
ATOM 4251 N N . PRO B 1 257 ? 23.563 53.100 69.307 1.00 8.94 257 PRO B N 1
ATOM 4252 C CA . PRO B 1 257 ? 22.948 54.111 70.164 1.00 9.34 257 PRO B CA 1
ATOM 4253 C C . PRO B 1 257 ? 23.989 54.642 71.109 1.00 10.21 257 PRO B C 1
ATOM 4254 O O . PRO B 1 257 ? 24.710 53.831 71.705 1.00 10.26 257 PRO B O 1
ATOM 4258 N N . GLY B 1 258 ? 24.089 55.978 71.190 1.00 8.68 258 GLY B N 1
ATOM 4259 C CA . GLY B 1 258 ? 25.094 56.645 72.015 1.00 8.87 258 GLY B CA 1
ATOM 4260 C C . GLY B 1 258 ? 24.591 57.817 72.841 1.00 9.01 258 GLY B C 1
ATOM 4261 O O . GLY B 1 258 ? 23.440 58.278 72.743 1.00 9.42 258 GLY B O 1
ATOM 4262 N N . LYS B 1 259 ? 25.495 58.295 73.688 1.00 8.39 259 LYS B N 1
ATOM 4263 C CA . LYS B 1 259 ? 25.266 59.521 74.474 1.00 9.13 259 LYS B CA 1
ATOM 4264 C C . LYS B 1 259 ? 26.588 60.181 74.819 1.00 10.22 259 LYS B C 1
ATOM 4265 O O . LYS B 1 259 ? 27.537 59.502 75.284 1.00 9.79 259 LYS B O 1
ATOM 4271 N N . SER B 1 260 ? 26.604 61.503 74.729 1.00 10.13 260 SER B N 1
ATOM 4272 C CA . SER B 1 260 ? 27.714 62.336 75.186 1.00 10.98 260 SER B CA 1
ATOM 4273 C C . SER B 1 260 ? 27.349 63.143 76.451 1.00 10.18 260 SER B C 1
ATOM 4274 O O . SER B 1 260 ? 26.166 63.361 76.804 1.00 9.77 260 SER B O 1
ATOM 4277 N N . GLY B 1 261 ? 28.390 63.627 77.120 1.00 10.92 261 GLY B N 1
ATOM 4278 C CA . GLY B 1 261 ? 28.230 64.641 78.135 1.00 10.92 261 GLY B CA 1
ATOM 4279 C C . GLY B 1 261 ? 29.436 65.565 78.124 1.00 10.51 261 GLY B C 1
ATOM 4280 O O . GLY B 1 261 ? 30.507 65.191 77.638 1.00 11.39 261 GLY B O 1
ATOM 4281 N N . VAL B 1 262 ? 29.299 66.729 78.755 1.00 11.31 262 VAL B N 1
ATOM 4282 C CA . VAL B 1 262 ? 30.352 67.763 78.659 1.00 11.43 262 VAL B CA 1
ATOM 4283 C C . VAL B 1 262 ? 31.499 67.534 79.633 1.00 11.86 262 VAL B C 1
ATOM 4284 O O . VAL B 1 262 ? 32.502 68.222 79.551 1.00 12.26 262 VAL B O 1
ATOM 4288 N N . GLY B 1 263 ? 31.356 66.560 80.542 1.00 11.70 263 GLY B N 1
ATOM 4289 C CA . GLY B 1 263 ? 32.490 66.016 81.273 1.00 11.86 263 GLY B CA 1
ATOM 4290 C C . GLY B 1 263 ? 33.503 65.297 80.375 1.00 11.78 263 GLY B C 1
ATOM 4291 O O . GLY B 1 263 ? 34.618 64.978 80.816 1.00 11.91 263 GLY B O 1
ATOM 4292 N N . GLY B 1 264 ? 33.137 65.036 79.119 1.00 11.27 264 GLY B N 1
ATOM 4293 C CA . GLY B 1 264 ? 34.008 64.377 78.147 1.00 11.29 264 GLY B CA 1
ATOM 4294 C C . GLY B 1 264 ? 33.747 62.876 77.893 1.00 10.31 264 GLY B C 1
ATOM 4295 O O . GLY B 1 264 ? 34.496 62.209 77.174 1.00 10.88 264 GLY B O 1
ATOM 4296 N N . GLY B 1 265 ? 32.674 62.365 78.480 1.00 9.62 265 GLY B N 1
ATOM 4297 C CA . GLY B 1 265 ? 32.246 60.978 78.281 1.00 10.24 265 GLY B CA 1
ATOM 4298 C C . GLY B 1 265 ? 31.523 60.755 76.946 1.00 10.23 265 GLY B C 1
ATOM 4299 O O . GLY B 1 265 ? 30.713 61.609 76.520 1.00 9.94 265 GLY B O 1
ATOM 4300 N N . ILE B 1 266 ? 31.814 59.609 76.323 1.00 9.20 266 ILE B N 1
ATOM 4301 C CA . ILE B 1 266 ? 31.070 59.054 75.213 1.00 10.09 266 ILE B CA 1
ATOM 4302 C C . ILE B 1 266 ? 30.723 57.605 75.521 1.00 9.45 266 ILE B C 1
ATOM 4303 O O . ILE B 1 266 ? 31.569 56.798 75.927 1.00 9.60 266 ILE B O 1
ATOM 4308 N N . LEU B 1 267 ? 29.433 57.318 75.422 1.00 10.57 267 LEU B N 1
ATOM 4309 C CA . LEU B 1 267 ? 28.904 55.981 75.596 1.00 10.32 267 LEU B CA 1
ATOM 4310 C C . LEU B 1 267 ? 28.235 55.474 74.280 1.00 9.68 267 LEU B C 1
ATOM 4311 O O . LEU B 1 267 ? 27.515 56.195 73.563 1.00 10.07 267 LEU B O 1
ATOM 4316 N N . ALA B 1 268 ? 28.445 54.203 74.004 1.00 8.78 268 ALA B N 1
ATOM 4317 C CA . ALA B 1 268 ? 27.720 53.474 72.948 1.00 9.62 268 ALA B CA 1
ATOM 4318 C C . ALA B 1 268 ? 27.296 52.092 73.480 1.00 10.54 268 ALA B C 1
ATOM 4319 O O . ALA B 1 268 ? 27.967 51.525 74.368 1.00 11.26 268 ALA B O 1
ATOM 4321 N N . VAL B 1 269 ? 26.151 51.596 72.979 1.00 9.48 269 VAL B N 1
ATOM 4322 C CA . VAL B 1 269 ? 25.559 50.321 73.422 1.00 9.01 269 VAL B CA 1
ATOM 4323 C C . VAL B 1 269 ? 25.437 49.437 72.185 1.00 8.94 269 VAL B C 1
ATOM 4324 O O . VAL B 1 269 ? 24.908 49.876 71.180 1.00 9.88 269 VAL B O 1
ATOM 4328 N N . VAL B 1 270 ? 25.995 48.210 72.281 1.00 8.39 270 VAL B N 1
ATOM 4329 C CA . VAL B 1 270 ? 25.800 47.165 71.311 1.00 9.08 270 VAL B CA 1
ATOM 4330 C C . VAL B 1 270 ? 24.745 46.257 71.902 1.00 9.84 270 VAL B C 1
ATOM 4331 O O . VAL B 1 270 ? 25.058 45.497 72.807 1.00 9.63 270 VAL B O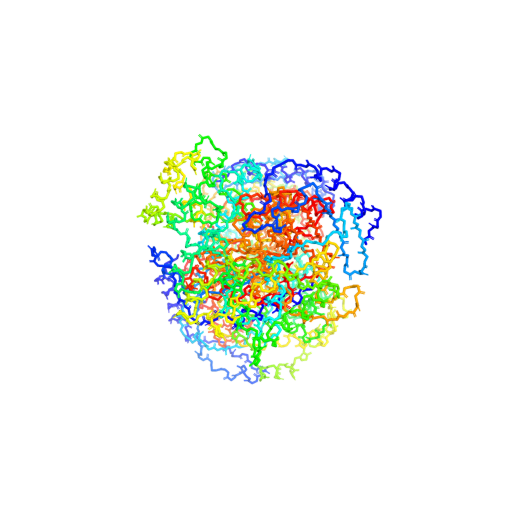 1
ATOM 4335 N N . PRO B 1 271 ? 23.498 46.357 71.432 1.00 11.40 271 PRO B N 1
ATOM 4336 C CA . PRO B 1 271 ? 22.416 45.600 72.065 1.00 11.75 271 PRO B CA 1
ATOM 4337 C C . PRO B 1 271 ? 22.730 44.104 72.141 1.00 12.14 271 PRO B C 1
ATOM 4338 O O . PRO B 1 271 ? 23.182 43.527 71.158 1.00 11.57 271 PRO B O 1
ATOM 4342 N N . GLY B 1 272 ? 22.564 43.551 73.338 1.00 12.30 272 GLY B N 1
ATOM 4343 C CA . GLY B 1 272 ? 22.809 42.148 73.641 1.00 12.44 272 GLY B CA 1
ATOM 4344 C C . GLY B 1 272 ? 24.271 41.778 73.772 1.00 12.82 272 GLY B C 1
ATOM 4345 O O . GLY B 1 272 ? 24.589 40.590 73.921 1.00 15.15 272 GLY B O 1
ATOM 4346 N N . VAL B 1 273 ? 25.200 42.735 73.674 1.00 12.65 273 VAL B N 1
ATOM 4347 C CA . VAL B 1 273 ? 26.628 42.360 73.635 1.00 12.43 273 VAL B CA 1
ATOM 4348 C C . VAL B 1 273 ? 27.523 43.095 74.644 1.00 11.92 273 VAL B C 1
ATOM 4349 O O . VAL B 1 273 ? 28.228 42.446 75.418 1.00 11.93 273 VAL B O 1
ATOM 4353 N N . MET B 1 274 ? 27.499 44.440 74.658 1.00 10.20 274 MET B N 1
ATOM 4354 C CA . MET B 1 274 ? 28.488 45.199 75.395 1.00 10.42 274 MET B CA 1
ATOM 4355 C C . MET B 1 274 ? 28.169 46.692 75.452 1.00 10.93 274 MET B C 1
ATOM 4356 O O . MET B 1 274 ? 27.456 47.246 74.603 1.00 9.88 274 MET B O 1
ATOM 4361 N N . GLY B 1 275 ? 28.700 47.329 76.478 1.00 10.52 275 GLY B N 1
ATOM 4362 C CA . GLY B 1 275 ? 28.826 48.763 76.522 1.00 10.19 275 GLY B CA 1
ATOM 4363 C C . GLY B 1 275 ? 30.241 49.175 76.143 1.00 10.41 275 GLY B C 1
ATOM 4364 O O . GLY B 1 275 ? 31.230 48.507 76.481 1.00 10.40 275 GLY B O 1
ATOM 4365 N N . ILE B 1 276 ? 30.344 50.269 75.411 1.00 9.39 276 ILE B N 1
ATOM 4366 C CA . ILE B 1 276 ? 31.647 50.796 74.966 1.00 9.38 276 ILE B CA 1
ATOM 4367 C C . ILE B 1 276 ? 31.680 52.250 75.395 1.00 9.35 276 ILE B C 1
ATOM 4368 O O . ILE B 1 276 ? 30.713 52.995 75.161 1.00 9.36 276 ILE B O 1
ATOM 4373 N N . ALA B 1 277 ? 32.740 52.652 76.060 1.00 8.62 277 ALA B N 1
ATOM 4374 C CA . ALA B 1 277 ? 32.848 54.013 76.516 1.00 9.23 277 ALA B CA 1
ATOM 4375 C C . ALA B 1 277 ? 34.243 54.561 76.380 1.00 9.85 277 ALA B C 1
ATOM 4376 O O . ALA B 1 277 ? 35.212 53.851 76.476 1.00 10.96 277 ALA B O 1
ATOM 4378 N N . ALA B 1 278 ? 34.291 55.865 76.247 1.00 10.91 278 ALA B N 1
ATOM 4379 C CA . ALA B 1 278 ? 35.560 56.590 76.256 1.00 10.40 278 ALA B CA 1
ATOM 4380 C C . ALA B 1 278 ? 35.416 57.957 76.923 1.00 11.01 278 ALA B C 1
ATOM 4381 O O . ALA B 1 278 ? 34.306 58.436 77.185 1.00 10.75 278 ALA B O 1
ATOM 4383 N N . PHE B 1 279 ? 36.549 58.557 77.240 1.00 10.94 279 PHE B N 1
ATOM 4384 C CA . PHE B 1 279 ? 36.575 59.831 77.920 1.00 11.19 279 PHE B CA 1
ATOM 4385 C C . PHE B 1 279 ? 37.779 60.625 77.532 1.00 10.09 279 PHE B C 1
ATOM 4386 O O . PHE B 1 279 ? 38.884 60.115 77.427 1.00 10.08 279 PHE B O 1
ATOM 4394 N N . SER B 1 280 ? 37.536 61.895 77.283 1.00 10.18 280 SER B N 1
ATOM 4395 C CA . SER B 1 280 ? 38.617 62.884 77.199 1.00 11.35 280 SER B CA 1
ATOM 4396 C C . SER B 1 280 ? 37.974 64.261 77.276 1.00 11.46 280 SER B C 1
ATOM 4397 O O . SER B 1 280 ? 37.006 64.544 76.577 1.00 12.79 280 SER B O 1
ATOM 4400 N N . PRO B 1 281 ? 38.473 65.137 78.163 1.00 12.14 281 PRO B N 1
ATOM 4401 C CA . PRO B 1 281 ? 37.832 66.443 78.352 1.00 11.87 281 PRO B CA 1
ATOM 4402 C C . PRO B 1 281 ? 37.619 67.345 77.113 1.00 12.41 281 PRO B C 1
ATOM 4403 O O . PRO B 1 281 ? 36.597 67.987 77.069 1.00 13.05 281 PRO B O 1
ATOM 4407 N N . PRO B 1 282 ? 38.539 67.474 76.173 1.00 13.08 282 PRO B N 1
ATOM 4408 C CA . PRO B 1 282 ? 38.307 68.445 75.094 1.00 13.71 282 PRO B CA 1
ATOM 4409 C C . PRO B 1 282 ? 37.125 68.075 74.202 1.00 14.40 282 PRO B C 1
ATOM 4410 O O . PRO B 1 282 ? 37.090 66.956 73.642 1.00 13.08 282 PRO B O 1
ATOM 4414 N N . LEU B 1 283 ? 36.164 68.996 74.127 1.00 14.30 283 LEU B N 1
ATOM 4415 C CA . LEU B 1 283 ? 34.939 68.832 73.342 1.00 14.33 283 LEU B CA 1
ATOM 4416 C C . LEU B 1 283 ? 34.961 69.558 71.992 1.00 15.67 283 LEU B C 1
ATOM 4417 O O . LEU B 1 283 ? 35.606 70.591 71.835 1.00 16.76 283 LEU B O 1
ATOM 4422 N N . ASP B 1 284 ? 34.240 69.016 71.022 1.00 16.05 284 ASP B N 1
ATOM 4423 C CA . ASP B 1 284 ? 33.990 69.751 69.785 1.00 17.77 284 ASP B CA 1
ATOM 4424 C C . ASP B 1 284 ? 32.857 70.788 69.956 1.00 17.82 284 ASP B C 1
ATOM 4425 O O . ASP B 1 284 ? 32.278 70.950 71.045 1.00 17.34 284 ASP B O 1
ATOM 4430 N N . GLU B 1 285 ? 32.524 71.450 68.853 1.00 20.22 285 GLU B N 1
ATOM 4431 C CA . GLU B 1 285 ? 31.545 72.538 68.811 1.00 21.89 285 GLU B CA 1
ATOM 4432 C C . GLU B 1 285 ? 30.140 72.089 69.160 1.00 21.79 285 GLU B C 1
ATOM 4433 O O . GLU B 1 285 ? 29.331 72.936 69.519 1.00 22.38 285 GLU B O 1
ATOM 4439 N N . ASP B 1 286 ? 29.848 70.778 69.086 1.00 20.24 286 ASP B N 1
ATOM 4440 C CA . ASP B 1 286 ? 28.557 70.257 69.502 1.00 20.75 286 ASP B CA 1
ATOM 4441 C C . ASP B 1 286 ? 28.537 69.700 70.923 1.00 18.76 286 ASP B C 1
ATOM 4442 O O . ASP B 1 286 ? 27.557 69.056 71.338 1.00 20.63 286 ASP B O 1
ATOM 4447 N N . GLY B 1 287 ? 29.618 69.944 71.666 1.00 17.47 287 GLY B N 1
ATOM 4448 C CA . GLY B 1 287 ? 29.751 69.477 73.035 1.00 15.85 287 GLY B CA 1
ATOM 4449 C C . GLY B 1 287 ? 30.191 68.018 73.210 1.00 15.00 287 GLY B C 1
ATOM 4450 O O . GLY B 1 287 ? 30.096 67.449 74.319 1.00 13.74 287 GLY B O 1
ATOM 4451 N N . ASN B 1 288 ? 30.720 67.415 72.146 1.00 12.90 288 ASN B N 1
ATOM 4452 C CA . ASN B 1 288 ? 31.040 66.001 72.168 1.00 13.78 288 ASN B CA 1
ATOM 4453 C C . ASN B 1 288 ? 32.549 65.800 72.161 1.00 13.03 288 ASN B C 1
ATOM 4454 O O . ASN B 1 288 ? 33.261 66.345 71.309 1.00 13.03 288 ASN B O 1
ATOM 4459 N N . SER B 1 289 ? 33.024 64.947 73.055 1.00 11.93 289 SER B N 1
ATOM 4460 C CA . SER B 1 289 ? 34.465 64.703 73.214 1.00 11.69 289 SER B CA 1
ATOM 4461 C C . SER B 1 289 ? 35.157 64.347 71.891 1.00 11.94 289 SER B C 1
ATOM 4462 O O . SER B 1 289 ? 34.771 63.422 71.208 1.00 11.65 289 SER B O 1
ATOM 4465 N N . VAL B 1 290 ? 36.233 65.054 71.573 1.00 13.01 290 VAL B N 1
ATOM 4466 C CA . VAL B 1 290 ? 36.893 64.802 70.293 1.00 14.44 290 VAL B CA 1
ATOM 4467 C C . VAL B 1 290 ? 37.499 63.416 70.260 1.00 13.76 290 VAL B C 1
ATOM 4468 O O . VAL B 1 290 ? 37.201 62.601 69.383 1.00 15.41 290 VAL B O 1
ATOM 4472 N N . ARG B 1 291 ? 38.343 63.135 71.243 1.00 13.13 291 ARG B N 1
ATOM 4473 C CA . ARG B 1 291 ? 38.990 61.833 71.315 1.00 12.77 291 ARG B CA 1
ATOM 4474 C C . ARG B 1 291 ? 38.002 60.740 71.727 1.00 12.30 291 ARG B C 1
ATOM 4475 O O . ARG B 1 291 ? 38.070 59.613 71.252 1.00 11.47 291 ARG B O 1
ATOM 4483 N N . GLY B 1 292 ? 37.083 61.090 72.618 1.00 11.71 292 GLY B N 1
ATOM 4484 C CA . GLY B 1 292 ? 36.068 60.147 73.090 1.00 12.24 292 GLY B CA 1
ATOM 4485 C C . GLY B 1 292 ? 35.279 59.534 71.938 1.00 12.05 292 GLY B C 1
ATOM 4486 O O . GLY B 1 292 ? 35.051 58.307 71.864 1.00 12.08 292 GLY B O 1
ATOM 4487 N N . GLN B 1 293 ? 34.832 60.388 71.023 1.00 12.17 293 GLN B N 1
ATOM 4488 C CA . GLN B 1 293 ? 34.038 59.915 69.898 1.00 12.38 293 GLN B CA 1
ATOM 4489 C C . GLN B 1 293 ? 34.885 59.004 69.039 1.00 12.05 293 GLN B C 1
ATOM 4490 O O . GLN B 1 293 ? 34.437 57.956 68.608 1.00 11.56 293 GLN B O 1
ATOM 4496 N N . LYS B 1 294 ? 36.133 59.400 68.770 1.00 11.76 294 LYS B N 1
ATOM 4497 C CA . LYS B 1 294 ? 36.986 58.583 67.936 1.00 10.73 294 LYS B CA 1
ATOM 4498 C C . LYS B 1 294 ? 37.326 57.244 68.543 1.00 10.07 294 LYS B C 1
ATOM 4499 O O . LYS B 1 294 ? 37.351 56.248 67.834 1.00 9.06 294 LYS B O 1
ATOM 4505 N N . MET B 1 295 ? 37.571 57.207 69.860 1.00 9.43 295 MET B N 1
ATOM 4506 C CA . MET B 1 295 ? 37.935 55.954 70.495 1.00 10.13 295 MET B CA 1
ATOM 4507 C C . MET B 1 295 ? 36.768 54.983 70.498 1.00 9.84 295 MET B C 1
ATOM 4508 O O . MET B 1 295 ? 36.927 53.811 70.190 1.00 9.93 295 MET B O 1
ATOM 4513 N N . VAL B 1 296 ? 35.573 55.476 70.824 1.00 9.77 296 VAL B N 1
ATOM 4514 C CA . VAL B 1 296 ? 34.401 54.608 70.846 1.00 9.05 296 VAL B CA 1
ATOM 4515 C C . VAL B 1 296 ? 34.081 54.114 69.456 1.00 9.92 296 VAL B C 1
ATOM 4516 O O . VAL B 1 296 ? 33.847 52.929 69.262 1.00 10.06 296 VAL B O 1
ATOM 4520 N N . ALA B 1 297 ? 34.106 55.021 68.471 1.00 8.85 297 ALA B N 1
ATOM 4521 C CA . ALA B 1 297 ? 33.918 54.644 67.061 1.00 9.64 297 ALA B CA 1
ATOM 4522 C C . ALA B 1 297 ? 34.921 53.605 66.602 1.00 9.66 297 ALA B C 1
ATOM 4523 O O . ALA B 1 297 ? 34.571 52.662 65.890 1.00 10.20 297 ALA B O 1
ATOM 4525 N N . SER B 1 298 ? 36.181 53.795 66.980 1.00 9.84 298 SER B N 1
ATOM 4526 C CA . SER B 1 298 ? 37.253 52.866 66.589 1.00 10.45 298 SER B CA 1
ATOM 4527 C C . SER B 1 298 ? 37.007 51.453 67.120 1.00 9.31 298 SER B C 1
ATOM 4528 O O . SER B 1 298 ? 37.075 50.494 66.391 1.00 9.77 298 SER B O 1
ATOM 4531 N N . VAL B 1 299 ? 36.613 51.335 68.382 1.00 9.56 299 VAL B N 1
ATOM 4532 C CA . VAL B 1 299 ? 36.348 50.013 68.949 1.00 10.39 299 VAL B CA 1
ATOM 4533 C C . VAL B 1 299 ? 35.178 49.348 68.221 1.00 9.49 299 VAL B C 1
ATOM 4534 O O . VAL B 1 299 ? 35.252 48.192 67.817 1.00 9.28 299 VAL B O 1
ATOM 4538 N N . ALA B 1 300 ? 34.103 50.111 68.013 1.00 10.99 300 ALA B N 1
ATOM 4539 C CA . ALA B 1 300 ? 32.924 49.578 67.325 1.00 10.26 300 ALA B CA 1
ATOM 4540 C C . ALA B 1 300 ? 33.232 49.112 65.887 1.00 10.69 300 ALA B C 1
ATOM 4541 O O . ALA B 1 300 ? 32.786 48.056 65.500 1.00 10.83 300 ALA B O 1
ATOM 4543 N N . LYS B 1 301 ? 34.019 49.891 65.134 1.00 11.23 301 LYS B N 1
ATOM 4544 C CA . LYS B 1 301 ? 34.405 49.530 63.756 1.00 11.98 301 LYS B CA 1
ATOM 4545 C C . LYS B 1 301 ? 35.306 48.321 63.721 1.00 11.28 301 LYS B C 1
ATOM 4546 O O . LYS B 1 301 ? 35.093 47.419 62.897 1.00 10.75 301 LYS B O 1
ATOM 4552 N N . GLN B 1 302 ? 36.297 48.258 64.627 1.00 11.79 302 GLN B N 1
ATOM 4553 C CA . GLN B 1 302 ? 37.236 47.132 64.634 1.00 11.53 302 GLN B CA 1
ATOM 4554 C C . GLN B 1 302 ? 36.515 45.810 64.931 1.00 11.50 302 GLN B C 1
ATOM 4555 O O . GLN B 1 302 ? 36.840 44.746 64.386 1.00 11.92 302 GLN B O 1
ATOM 4561 N N . LEU B 1 303 ? 35.515 45.865 65.818 1.00 10.54 303 LEU B N 1
ATOM 4562 C CA . LEU B 1 303 ? 34.768 44.704 66.165 1.00 10.74 303 LEU B CA 1
ATOM 4563 C C . LEU B 1 303 ? 33.566 44.432 65.280 1.00 10.88 303 LEU B C 1
ATOM 4564 O O . LEU B 1 303 ? 32.938 43.401 65.423 1.00 12.03 303 LEU B O 1
ATOM 4569 N N . GLY B 1 304 ? 33.256 45.347 64.346 1.00 11.33 304 GLY B N 1
ATOM 4570 C CA . GLY B 1 304 ? 32.184 45.142 63.383 1.00 11.88 304 GLY B CA 1
ATOM 4571 C C . GLY B 1 304 ? 30.764 45.335 63.879 1.00 12.05 304 GLY B C 1
ATOM 4572 O O . GLY B 1 304 ? 29.849 44.829 63.241 1.00 13.59 304 GLY B O 1
ATOM 4573 N N . TYR B 1 305 ? 30.565 46.118 64.932 1.00 10.54 305 TYR B N 1
ATOM 4574 C CA . TYR B 1 305 ? 29.253 46.319 65.521 1.00 9.81 305 TYR B CA 1
ATOM 4575 C C . TYR B 1 305 ? 28.556 47.588 64.974 1.00 10.15 305 TYR B C 1
ATOM 4576 O O . TYR B 1 305 ? 29.084 48.701 65.031 1.00 10.54 305 TYR B O 1
ATOM 4585 N N . ASN B 1 306 ? 27.329 47.388 64.518 1.00 10.72 306 ASN B N 1
ATOM 4586 C CA . ASN B 1 306 ? 26.523 48.442 63.905 1.00 9.08 306 ASN B CA 1
ATOM 4587 C C . ASN B 1 306 ? 25.144 47.818 63.794 1.00 9.24 306 ASN B C 1
ATOM 4588 O O . ASN B 1 306 ? 24.981 46.769 63.124 1.00 10.21 306 ASN B O 1
ATOM 4593 N N . VAL B 1 307 ? 24.130 48.451 64.417 1.00 8.49 307 VAL B N 1
ATOM 4594 C CA . VAL B 1 307 ? 22.781 47.883 64.378 1.00 9.57 307 VAL B CA 1
ATOM 4595 C C . VAL B 1 307 ? 22.157 47.843 62.961 1.00 9.69 307 VAL B C 1
ATOM 4596 O O . VAL B 1 307 ? 21.120 47.158 62.746 1.00 10.81 307 VAL B O 1
ATOM 4600 N N . PHE B 1 308 ? 22.770 48.510 62.004 1.00 9.83 308 PHE B N 1
ATOM 4601 C CA . PHE B 1 308 ? 22.233 48.513 60.626 1.00 11.56 308 PHE B CA 1
ATOM 4602 C C . PHE B 1 308 ? 22.952 47.550 59.678 1.00 15.73 308 PHE B C 1
ATOM 4603 O O . PHE B 1 308 ? 22.829 47.636 58.447 1.00 15.29 308 PHE B O 1
ATOM 4611 N N . LYS B 1 309 ? 23.728 46.647 60.261 1.00 20.25 309 LYS B N 1
ATOM 4612 C CA . LYS B 1 309 ? 24.513 45.678 59.500 1.00 24.36 309 LYS B CA 1
ATOM 4613 C C . LYS B 1 309 ? 23.946 44.320 59.888 1.00 26.95 309 LYS B C 1
ATOM 4614 O O . LYS B 1 309 ? 23.795 43.992 61.066 1.00 25.90 309 LYS B O 1
ATOM 4620 N N . GLY B 1 310 ? 23.533 43.561 58.884 1.00 30.55 310 GLY B N 1
ATOM 4621 C CA . GLY B 1 310 ? 23.057 42.212 59.106 1.00 34.76 310 GLY B CA 1
ATOM 4622 C C . GLY B 1 310 ? 24.049 41.201 58.530 1.00 37.53 310 GLY B C 1
ATOM 4623 O O . GLY B 1 310 ? 23.905 40.711 57.382 1.00 41.92 310 GLY B O 1
ATOM 4625 N N . LEU C 1 2 ? 57.974 47.188 14.702 1.00 32.42 2 LEU C N 1
ATOM 4626 C CA . LEU C 1 2 ? 58.893 45.994 14.735 1.00 31.13 2 LEU C CA 1
ATOM 4627 C C . LEU C 1 2 ? 60.309 46.373 14.364 1.00 30.57 2 LEU C C 1
ATOM 4628 O O . LEU C 1 2 ? 60.533 47.172 13.447 1.00 30.70 2 LEU C O 1
ATOM 4633 N N . ASP C 1 3 ? 61.270 45.740 15.024 1.00 28.87 3 ASP C N 1
ATOM 4634 C CA . ASP C 1 3 ? 62.668 46.055 14.829 1.00 27.78 3 ASP C CA 1
ATOM 4635 C C . ASP C 1 3 ? 63.374 45.076 13.891 1.00 26.53 3 ASP C C 1
ATOM 4636 O O . ASP C 1 3 ? 63.498 43.904 14.198 1.00 26.38 3 ASP C O 1
ATOM 4641 N N . ALA C 1 4 ? 63.917 45.579 12.792 1.00 25.21 4 ALA C N 1
ATOM 4642 C CA . ALA C 1 4 ? 64.582 44.744 11.797 1.00 24.24 4 ALA C CA 1
ATOM 4643 C C . ALA C 1 4 ? 65.794 43.967 12.290 1.00 23.63 4 ALA C C 1
ATOM 4644 O O . ALA C 1 4 ? 65.930 42.803 11.952 1.00 22.36 4 ALA C O 1
ATOM 4646 N N . ASN C 1 5 ? 66.696 44.598 13.055 1.00 22.86 5 ASN C N 1
ATOM 4647 C CA . ASN C 1 5 ? 67.837 43.862 13.597 1.00 23.09 5 ASN C CA 1
ATOM 4648 C C . ASN C 1 5 ? 67.334 42.745 14.511 1.00 21.68 5 ASN C C 1
ATOM 4649 O O . ASN C 1 5 ? 67.873 41.639 14.484 1.00 20.42 5 ASN C O 1
ATOM 4654 N N . LYS C 1 6 ? 66.286 43.016 15.288 1.00 20.96 6 LYS C N 1
ATOM 4655 C CA . LYS C 1 6 ? 65.740 42.024 16.208 1.00 20.29 6 LYS C CA 1
ATOM 4656 C C . LYS C 1 6 ? 65.141 40.821 15.480 1.00 18.44 6 LYS C C 1
ATOM 4657 O O . LYS C 1 6 ? 65.344 39.681 15.860 1.00 16.63 6 LYS C O 1
ATOM 4663 N N . LEU C 1 7 ? 64.395 41.096 14.430 1.00 18.30 7 LEU C N 1
ATOM 4664 C CA . LEU C 1 7 ? 63.737 40.023 13.700 1.00 18.06 7 LEU C CA 1
ATOM 4665 C C . LEU C 1 7 ? 64.808 39.191 12.991 1.00 17.33 7 LEU C C 1
ATOM 4666 O O . LEU C 1 7 ? 64.740 37.988 12.971 1.00 16.35 7 LEU C O 1
ATOM 4671 N N . GLN C 1 8 ? 65.818 39.828 12.422 1.00 17.61 8 GLN C N 1
ATOM 4672 C CA . GLN C 1 8 ? 66.856 39.049 11.756 1.00 17.40 8 GLN C CA 1
ATOM 4673 C C . GLN C 1 8 ? 67.668 38.225 12.755 1.00 17.63 8 GLN C C 1
ATOM 4674 O O . GLN C 1 8 ? 68.055 37.106 12.448 1.00 16.04 8 GLN C O 1
ATOM 4680 N N . GLN C 1 9 ? 67.914 38.751 13.955 1.00 17.97 9 GLN C N 1
ATOM 4681 C CA . GLN C 1 9 ? 68.674 38.035 14.982 1.00 19.28 9 GLN C CA 1
ATOM 4682 C C . GLN C 1 9 ? 67.934 36.776 15.452 1.00 18.11 9 GLN C C 1
ATOM 4683 O O . GLN C 1 9 ? 68.555 35.737 15.649 1.00 16.99 9 GLN C O 1
ATOM 4689 N N . ALA C 1 10 ? 66.608 36.884 15.597 1.00 17.48 10 ALA C N 1
ATOM 4690 C CA . ALA C 1 10 ? 65.789 35.747 15.979 1.00 16.68 10 ALA C CA 1
ATOM 4691 C C . ALA C 1 10 ? 65.843 34.650 14.921 1.00 15.53 10 ALA C C 1
ATOM 4692 O O . ALA C 1 10 ? 66.014 33.480 15.247 1.00 15.43 10 ALA C O 1
ATOM 4694 N N . VAL C 1 11 ? 65.710 35.036 13.657 1.00 13.88 11 VAL C N 1
ATOM 4695 C CA . VAL C 1 11 ? 65.786 34.099 12.545 1.00 13.59 11 VAL C CA 1
ATOM 4696 C C . VAL C 1 11 ? 67.159 33.448 12.460 1.00 12.72 11 VAL C C 1
ATOM 4697 O O . VAL C 1 11 ? 67.279 32.226 12.342 1.00 12.37 11 VAL C O 1
ATOM 4701 N N . ASP C 1 12 ? 68.198 34.263 12.619 1.00 12.33 12 ASP C N 1
ATOM 4702 C CA . ASP C 1 12 ? 69.560 33.773 12.577 1.00 13.27 12 ASP C CA 1
ATOM 4703 C C . ASP C 1 12 ? 69.835 32.838 13.740 1.00 12.72 12 ASP C C 1
ATOM 4704 O O . ASP C 1 12 ? 70.463 31.804 13.554 1.00 13.51 12 ASP C O 1
ATOM 4709 N N . GLN C 1 13 ? 69.375 33.167 14.943 1.00 14.14 13 GLN C N 1
ATOM 4710 C CA . GLN C 1 13 ? 69.660 32.310 16.094 1.00 14.68 13 GLN C CA 1
ATOM 4711 C C . GLN C 1 13 ? 68.915 30.988 15.950 1.00 13.87 13 GLN C C 1
ATOM 4712 O O . GLN C 1 13 ? 69.463 29.939 16.251 1.00 12.58 13 GLN C O 1
ATOM 4718 N N . ALA C 1 14 ? 67.654 31.026 15.519 1.00 13.67 14 ALA C N 1
ATOM 4719 C CA . ALA C 1 14 ? 66.879 29.799 15.322 1.00 13.23 14 ALA C CA 1
ATOM 4720 C C . ALA C 1 14 ? 67.585 28.831 14.370 1.00 13.14 14 ALA C C 1
ATOM 4721 O O . ALA C 1 14 ? 67.675 27.626 14.604 1.00 12.42 14 ALA C O 1
ATOM 4723 N N . TYR C 1 15 ? 68.061 29.377 13.259 1.00 13.62 15 TYR C N 1
ATOM 4724 C CA . TYR C 1 15 ? 68.752 28.601 12.262 1.00 13.56 15 TYR C CA 1
ATOM 4725 C C . TYR C 1 15 ? 70.066 28.047 12.849 1.00 13.81 15 TYR C C 1
ATOM 4726 O O . TYR C 1 15 ? 70.364 26.866 12.731 1.00 12.69 15 TYR C O 1
ATOM 4735 N N . THR C 1 16 ? 70.846 28.900 13.493 1.00 13.89 16 THR C N 1
ATOM 4736 C CA . THR C 1 16 ? 72.131 28.457 14.012 1.00 14.99 16 THR C CA 1
ATOM 4737 C C . THR C 1 16 ? 71.915 27.328 15.021 1.00 14.10 16 THR C C 1
ATOM 4738 O O . THR C 1 16 ? 72.622 26.318 14.998 1.00 14.39 16 THR C O 1
ATOM 4742 N N . GLN C 1 17 ? 70.936 27.500 15.902 1.00 14.27 17 GLN C N 1
ATOM 4743 C CA . GLN C 1 17 ? 70.723 26.557 16.985 1.00 14.81 17 GLN C CA 1
ATOM 4744 C C . GLN C 1 17 ? 70.223 25.219 16.516 1.00 14.13 17 GLN C C 1
ATOM 4745 O O . GLN C 1 17 ? 70.550 24.186 17.090 1.00 13.77 17 GLN C O 1
ATOM 4751 N N . PHE C 1 18 ? 69.377 25.213 15.477 1.00 12.88 18 PHE C N 1
ATOM 4752 C CA . PHE C 1 18 ? 68.606 24.021 15.188 1.00 12.68 18 PHE C CA 1
ATOM 4753 C C . PHE C 1 18 ? 68.787 23.442 13.799 1.00 13.22 18 PHE C C 1
ATOM 4754 O O . PHE C 1 18 ? 68.339 22.340 13.566 1.00 13.74 18 PHE C O 1
ATOM 4762 N N . HIS C 1 19 ? 69.453 24.141 12.874 1.00 13.49 19 HIS C N 1
ATOM 4763 C CA . HIS C 1 19 ? 69.461 23.692 11.471 1.00 14.86 19 HIS C CA 1
ATOM 4764 C C . HIS C 1 19 ? 70.150 22.342 11.302 1.00 16.24 19 HIS C C 1
ATOM 4765 O O . HIS C 1 19 ? 69.902 21.662 10.327 1.00 15.90 19 HIS C O 1
ATOM 4772 N N . SER C 1 20 ? 71.027 21.942 12.238 1.00 17.28 20 SER C N 1
ATOM 4773 C CA . SER C 1 20 ? 71.648 20.607 12.147 1.00 19.58 20 SER C CA 1
ATOM 4774 C C . SER C 1 20 ? 71.258 19.609 13.247 1.00 19.33 20 SER C C 1
ATOM 4775 O O . SER C 1 20 ? 71.908 18.588 13.402 1.00 19.73 20 SER C O 1
ATOM 4778 N N . LEU C 1 21 ? 70.177 19.888 13.963 1.00 20.23 21 LEU C N 1
ATOM 4779 C CA . LEU C 1 21 ? 69.604 18.945 14.938 1.00 20.81 21 LEU C CA 1
ATOM 4780 C C . LEU C 1 21 ? 69.352 17.578 14.308 1.00 20.95 21 LEU C C 1
ATOM 4781 O O . LEU C 1 21 ? 68.748 17.467 13.216 1.00 19.83 21 LEU C O 1
ATOM 4786 N N . ASN C 1 22 ? 69.815 16.522 14.980 1.00 20.95 22 ASN C N 1
ATOM 4787 C CA . ASN C 1 22 ? 69.548 15.182 14.496 1.00 21.79 22 ASN C CA 1
ATOM 4788 C C . ASN C 1 22 ? 68.158 14.706 14.881 1.00 21.20 22 ASN C C 1
ATOM 4789 O O . ASN C 1 22 ? 67.569 15.173 15.837 1.00 21.35 22 ASN C O 1
ATOM 4794 N N . GLY C 1 23 ? 67.657 13.750 14.124 1.00 20.81 23 GLY C N 1
ATOM 4795 C CA . GLY C 1 23 ? 66.408 13.100 14.453 1.00 20.44 23 GLY C CA 1
ATOM 4796 C C . GLY C 1 23 ? 65.504 13.035 13.261 1.00 20.29 23 GLY C C 1
ATOM 4797 O O . GLY C 1 23 ? 65.545 13.907 12.368 1.00 20.17 23 GLY C O 1
ATOM 4798 N N . GLY C 1 24 ? 64.650 12.023 13.270 1.00 19.43 24 GLY C N 1
ATOM 4799 C CA . GLY C 1 24 ? 63.674 11.835 12.229 1.00 19.27 24 GLY C CA 1
ATOM 4800 C C . GLY C 1 24 ? 64.257 11.313 10.938 1.00 18.60 24 GLY C C 1
ATOM 4801 O O . GLY C 1 24 ? 65.449 11.035 10.834 1.00 18.62 24 GLY C O 1
ATOM 4802 N N . GLN C 1 25 ? 63.372 11.170 9.955 1.00 18.15 25 GLN C N 1
ATOM 4803 C CA . GLN C 1 25 ? 63.744 10.803 8.599 1.00 19.14 25 GLN C CA 1
ATOM 4804 C C . GLN C 1 25 ? 62.789 11.363 7.571 1.00 17.40 25 GLN C C 1
ATOM 4805 O O . GLN C 1 25 ? 61.648 11.706 7.873 1.00 15.75 25 GLN C O 1
ATOM 4811 N N . ASN C 1 26 ? 63.273 11.430 6.340 1.00 16.24 26 ASN C N 1
ATOM 4812 C CA . ASN C 1 26 ? 62.494 11.958 5.255 1.00 16.27 26 ASN C CA 1
ATOM 4813 C C . ASN C 1 26 ? 61.291 11.055 5.047 1.00 16.10 26 ASN C C 1
ATOM 4814 O O . ASN C 1 26 ? 61.402 9.815 5.139 1.00 17.02 26 ASN C O 1
ATOM 4819 N N . ALA C 1 27 ? 60.163 11.648 4.713 1.00 15.45 27 ALA C N 1
ATOM 4820 C CA . ALA C 1 27 ? 59.085 10.878 4.106 1.00 16.32 27 ALA C CA 1
ATOM 4821 C C . ALA C 1 27 ? 59.724 10.128 2.925 1.00 17.27 27 ALA C C 1
ATOM 4822 O O . ALA C 1 27 ? 60.569 10.674 2.227 1.00 16.33 27 ALA C O 1
ATOM 4824 N N . ASP C 1 28 ? 59.380 8.860 2.768 1.00 17.67 28 ASP C N 1
ATOM 4825 C CA . ASP C 1 28 ? 59.991 8.080 1.716 1.00 19.34 28 ASP C CA 1
ATOM 4826 C C . ASP C 1 28 ? 59.047 7.189 0.904 1.00 19.42 28 ASP C C 1
ATOM 4827 O O . ASP C 1 28 ? 59.531 6.337 0.144 1.00 19.35 28 ASP C O 1
ATOM 4832 N N . TYR C 1 29 ? 57.746 7.446 0.979 1.00 18.65 29 TYR C N 1
ATOM 4833 C CA . TYR C 1 29 ? 56.757 6.622 0.295 1.00 19.31 29 TYR C CA 1
ATOM 4834 C C . TYR C 1 29 ? 56.729 6.892 -1.197 1.00 19.76 29 TYR C C 1
ATOM 4835 O O . TYR C 1 29 ? 56.211 6.077 -1.945 1.00 20.66 29 TYR C O 1
ATOM 4844 N N . ILE C 1 30 ? 57.265 8.037 -1.627 1.00 20.07 30 ILE C N 1
ATOM 4845 C CA . ILE C 1 30 ? 57.603 8.263 -3.035 1.00 19.40 30 ILE C CA 1
ATOM 4846 C C . ILE C 1 30 ? 59.060 8.664 -3.177 1.00 19.79 30 ILE C C 1
ATOM 4847 O O . ILE C 1 30 ? 59.666 9.195 -2.238 1.00 19.39 30 ILE C O 1
ATOM 4852 N N . PRO C 1 31 ? 59.675 8.335 -4.318 1.00 20.33 31 PRO C N 1
ATOM 4853 C CA . PRO C 1 31 ? 61.097 8.654 -4.523 1.00 20.75 31 PRO C CA 1
ATOM 4854 C C . PRO C 1 31 ? 61.466 10.124 -4.382 1.00 19.30 31 PRO C C 1
ATOM 4855 O O . PRO C 1 31 ? 62.487 10.423 -3.787 1.00 20.00 31 PRO C O 1
ATOM 4859 N N . PHE C 1 32 ? 60.668 11.015 -4.937 1.00 19.37 32 PHE C N 1
ATOM 4860 C CA . PHE C 1 32 ? 60.984 12.433 -4.904 1.00 19.01 32 PHE C CA 1
ATOM 4861 C C . PHE C 1 32 ? 61.278 12.876 -3.462 1.00 19.07 32 PHE C C 1
ATOM 4862 O O . PHE C 1 32 ? 62.305 13.526 -3.214 1.00 19.08 32 PHE C O 1
ATOM 4870 N N . LEU C 1 33 ? 60.387 12.559 -2.522 1.00 17.48 33 LEU C N 1
ATOM 4871 C CA . LEU C 1 33 ? 60.611 12.959 -1.126 1.00 17.12 33 LEU C CA 1
ATOM 4872 C C . LEU C 1 33 ? 61.775 12.230 -0.488 1.00 16.19 33 LEU C C 1
ATOM 4873 O O . LEU C 1 33 ? 62.530 12.808 0.310 1.00 15.51 33 LEU C O 1
ATOM 4878 N N . ALA C 1 34 ? 61.974 10.957 -0.856 1.00 17.24 34 ALA C N 1
ATOM 4879 C CA . ALA C 1 34 ? 63.080 10.168 -0.299 1.00 18.02 34 ALA C CA 1
ATOM 4880 C C . ALA C 1 34 ? 64.423 10.777 -0.639 1.00 18.24 34 ALA C C 1
ATOM 4881 O O . ALA C 1 34 ? 65.366 10.688 0.128 1.00 18.78 34 ALA C O 1
ATOM 4883 N N . ASN C 1 35 ? 64.490 11.380 -1.808 1.00 18.75 35 ASN C N 1
ATOM 4884 C CA . ASN C 1 35 ? 65.747 11.857 -2.365 1.00 18.58 35 ASN C CA 1
ATOM 4885 C C . ASN C 1 35 ? 66.045 13.319 -2.135 1.00 17.82 35 ASN C C 1
ATOM 4886 O O . ASN C 1 35 ? 67.096 13.800 -2.579 1.00 15.97 35 ASN C O 1
ATOM 4891 N N . VAL C 1 36 ? 65.146 14.050 -1.479 1.00 16.53 36 VAL C N 1
ATOM 4892 C CA . VAL C 1 36 ? 65.480 15.424 -1.104 1.00 16.12 36 VAL C CA 1
ATOM 4893 C C . VAL C 1 36 ? 66.637 15.405 -0.108 1.00 15.71 36 VAL C C 1
ATOM 4894 O O . VAL C 1 36 ? 66.583 14.698 0.916 1.00 14.17 36 VAL C O 1
ATOM 4898 N N . PRO C 1 37 ? 67.723 16.138 -0.393 1.00 15.63 37 PRO C N 1
ATOM 4899 C CA . PRO C 1 37 ? 68.855 16.184 0.557 1.00 15.94 37 PRO C CA 1
ATOM 4900 C C . PRO C 1 37 ? 68.443 16.553 1.969 1.00 16.32 37 PRO C C 1
ATOM 4901 O O . PRO C 1 37 ? 67.844 17.608 2.205 1.00 17.45 37 PRO C O 1
ATOM 4905 N N . GLY C 1 38 ? 68.729 15.652 2.901 1.00 17.04 38 GLY C N 1
ATOM 4906 C CA . GLY C 1 38 ? 68.181 15.753 4.236 1.00 15.29 38 GLY C CA 1
ATOM 4907 C C . GLY C 1 38 ? 68.719 16.901 5.039 1.00 14.87 38 GLY C C 1
ATOM 4908 O O . GLY C 1 38 ? 68.122 17.283 6.045 1.00 14.80 38 GLY C O 1
ATOM 4909 N N . GLN C 1 39 ? 69.868 17.445 4.638 1.00 13.85 39 GLN C N 1
ATOM 4910 C CA . GLN C 1 39 ? 70.546 18.503 5.408 1.00 14.86 39 GLN C CA 1
ATOM 4911 C C . GLN C 1 39 ? 70.029 19.905 5.114 1.00 13.23 39 GLN C C 1
ATOM 4912 O O . GLN C 1 39 ? 70.392 20.874 5.780 1.00 13.74 39 GLN C O 1
ATOM 4918 N N . LEU C 1 40 ? 69.199 20.021 4.107 1.00 12.23 40 LEU C N 1
ATOM 4919 C CA . LEU C 1 40 ? 68.674 21.318 3.739 1.00 12.35 40 LEU C CA 1
ATOM 4920 C C . LEU C 1 40 ? 67.820 21.821 4.895 1.00 11.92 40 LEU C C 1
ATOM 4921 O O . LEU C 1 40 ? 67.105 21.035 5.540 1.00 11.67 40 LEU C O 1
ATOM 4926 N N . ALA C 1 41 ? 67.891 23.124 5.150 1.00 11.58 41 ALA C N 1
ATOM 4927 C CA . ALA C 1 41 ? 67.179 23.735 6.273 1.00 12.32 41 ALA C CA 1
ATOM 4928 C C . ALA C 1 41 ? 67.046 25.237 6.064 1.00 12.31 41 ALA C C 1
ATOM 4929 O O . ALA C 1 41 ? 67.987 25.888 5.609 1.00 12.75 41 ALA C O 1
ATOM 4931 N N . ALA C 1 42 ? 65.871 25.772 6.364 1.00 10.96 42 ALA C N 1
ATOM 4932 C CA . ALA C 1 42 ? 65.614 27.206 6.267 1.00 11.37 42 ALA C CA 1
ATOM 4933 C C . ALA C 1 42 ? 64.548 27.653 7.258 1.00 11.44 42 ALA C C 1
ATOM 4934 O O . ALA C 1 42 ? 63.738 26.869 7.745 1.00 11.21 42 ALA C O 1
ATOM 4936 N N . VAL C 1 43 ? 64.520 28.951 7.463 1.00 10.64 43 VAL C N 1
ATOM 4937 C CA . VAL C 1 43 ? 63.564 29.597 8.339 1.00 10.90 43 VAL C CA 1
ATOM 4938 C C . VAL C 1 43 ? 63.386 31.029 7.885 1.00 11.24 43 VAL C C 1
ATOM 4939 O O . VAL C 1 43 ? 64.332 31.651 7.385 1.00 11.04 43 VAL C O 1
ATOM 4943 N N . ALA C 1 44 ? 62.153 31.512 7.936 1.00 10.29 44 ALA C N 1
ATOM 4944 C CA . ALA C 1 44 ? 61.847 32.869 7.488 1.00 10.86 44 ALA C CA 1
ATOM 4945 C C . ALA C 1 44 ? 60.678 33.467 8.243 1.00 11.99 44 ALA C C 1
ATOM 4946 O O . ALA C 1 44 ? 59.768 32.752 8.651 1.00 11.90 44 ALA C O 1
ATOM 4948 N N . ILE C 1 45 ? 60.727 34.796 8.388 1.00 12.12 45 ILE C N 1
ATOM 4949 C CA . ILE C 1 45 ? 59.598 35.637 8.744 1.00 11.32 45 ILE C CA 1
ATOM 4950 C C . ILE C 1 45 ? 59.167 36.474 7.526 1.00 11.82 45 ILE C C 1
ATOM 4951 O O . ILE C 1 45 ? 60.000 37.055 6.812 1.00 12.87 45 ILE C O 1
ATOM 4956 N N . VAL C 1 46 ? 57.864 36.591 7.324 1.00 12.27 46 VAL C N 1
ATOM 4957 C CA . VAL C 1 46 ? 57.294 37.615 6.464 1.00 11.55 46 VAL C CA 1
ATOM 4958 C C . VAL C 1 46 ? 56.304 38.396 7.308 1.00 12.14 46 VAL C C 1
ATOM 4959 O O . VAL C 1 46 ? 55.338 37.863 7.827 1.00 10.77 46 VAL C O 1
ATOM 4963 N N . THR C 1 47 ? 56.524 39.695 7.436 1.00 13.24 47 THR C N 1
ATOM 4964 C CA . THR C 1 47 ? 55.650 40.473 8.319 1.00 14.16 47 THR C CA 1
ATOM 4965 C C . THR C 1 47 ? 54.402 40.930 7.558 1.00 14.26 47 THR C C 1
ATOM 4966 O O . THR C 1 47 ? 54.344 40.925 6.318 1.00 14.28 47 THR C O 1
ATOM 4970 N N . CYS C 1 48 ? 53.415 41.406 8.291 1.00 16.22 48 CYS C N 1
ATOM 4971 C CA A CYS C 1 48 ? 52.180 41.920 7.678 0.50 16.70 48 CYS C CA 1
ATOM 4972 C CA B CYS C 1 48 ? 52.175 41.900 7.665 0.50 18.01 48 CYS C CA 1
ATOM 4973 C C . CYS C 1 48 ? 52.402 43.186 6.874 1.00 18.38 48 CYS C C 1
ATOM 4974 O O . CYS C 1 48 ? 51.566 43.554 6.071 1.00 18.79 48 CYS C O 1
ATOM 4979 N N . ASP C 1 49 ? 53.541 43.853 7.091 1.00 18.56 49 ASP C N 1
ATOM 4980 C CA . ASP C 1 49 ? 53.903 45.023 6.307 1.00 20.16 49 ASP C CA 1
ATOM 4981 C C . ASP C 1 49 ? 54.814 44.694 5.126 1.00 19.16 49 ASP C C 1
ATOM 4982 O O . ASP C 1 49 ? 55.283 45.593 4.432 1.00 20.09 49 ASP C O 1
ATOM 4987 N N . GLY C 1 50 ? 55.100 43.410 4.931 1.00 18.12 50 GLY C N 1
ATOM 4988 C CA . GLY C 1 50 ? 55.745 42.943 3.713 1.00 18.11 50 GLY C CA 1
ATOM 4989 C C . GLY C 1 50 ? 57.266 42.832 3.717 1.00 16.45 50 GLY C C 1
ATOM 4990 O O . GLY C 1 50 ? 57.886 42.681 2.668 1.00 19.24 50 GLY C O 1
ATOM 4991 N N . ASN C 1 51 ? 57.876 42.860 4.875 1.00 15.53 51 ASN C N 1
ATOM 4992 C CA . ASN C 1 51 ? 59.307 42.647 4.970 1.00 15.79 51 ASN C CA 1
ATOM 4993 C C . ASN C 1 51 ? 59.652 41.213 5.298 1.00 15.57 51 ASN C C 1
ATOM 4994 O O . ASN C 1 51 ? 58.912 40.542 6.035 1.00 15.61 51 ASN C O 1
ATOM 4999 N N . VAL C 1 52 ? 60.788 40.783 4.752 1.00 14.87 52 VAL C N 1
ATOM 5000 C CA . VAL C 1 52 ? 61.236 39.416 4.819 1.00 15.02 52 VAL C CA 1
ATOM 5001 C C . VAL C 1 52 ? 62.578 39.290 5.479 1.00 15.06 52 VAL C C 1
ATOM 5002 O O . VAL C 1 52 ? 63.500 40.070 5.224 1.00 15.54 52 VAL C O 1
ATOM 5006 N N . TYR C 1 53 ? 62.685 38.282 6.328 1.00 13.90 53 TYR C N 1
ATOM 5007 C CA . TYR C 1 53 ? 63.884 37.995 7.120 1.00 13.05 53 TYR C CA 1
ATOM 5008 C C . TYR C 1 53 ? 64.078 36.502 7.073 1.00 12.84 53 TYR C C 1
ATOM 5009 O O . TYR C 1 53 ? 63.195 35.756 7.440 1.00 14.07 53 TYR C O 1
ATOM 5018 N N . SER C 1 54 ? 65.212 36.053 6.613 1.00 12.66 54 SER C N 1
ATOM 5019 C CA . SER C 1 54 ? 65.394 34.645 6.343 1.00 13.10 54 SER C CA 1
ATOM 5020 C C . SER C 1 54 ? 66.805 34.191 6.606 1.00 12.62 54 SER C C 1
ATOM 5021 O O . SER C 1 54 ? 67.750 34.995 6.692 1.00 13.16 54 SER C O 1
ATOM 5024 N N . ALA C 1 55 ? 66.929 32.873 6.725 1.00 11.50 55 ALA C N 1
ATOM 5025 C CA . ALA C 1 55 ? 68.208 32.202 6.897 1.00 11.64 55 ALA C CA 1
ATOM 5026 C C . ALA C 1 55 ? 68.144 30.801 6.285 1.00 11.74 55 ALA C C 1
ATOM 5027 O O . ALA C 1 55 ? 67.093 30.190 6.177 1.00 11.50 55 ALA C O 1
ATOM 5029 N N . GLY C 1 56 ? 69.298 30.290 5.880 1.00 11.48 56 GLY C N 1
ATOM 5030 C CA . GLY C 1 56 ? 69.398 28.929 5.431 1.00 11.89 56 GLY C CA 1
ATOM 5031 C C . GLY C 1 56 ? 68.989 28.870 3.987 1.00 12.74 56 GLY C C 1
ATOM 5032 O O . GLY C 1 56 ? 69.079 29.882 3.298 1.00 13.24 56 GLY C O 1
ATOM 5033 N N . ASP C 1 57 ? 68.493 27.709 3.565 1.00 12.88 57 ASP C N 1
ATOM 5034 C CA . ASP C 1 57 ? 68.169 27.423 2.159 1.00 12.63 57 ASP C CA 1
ATOM 5035 C C . ASP C 1 57 ? 66.758 27.915 1.808 1.00 12.66 57 ASP C C 1
ATOM 5036 O O . ASP C 1 57 ? 65.883 27.130 1.388 1.00 11.61 57 ASP C O 1
ATOM 5041 N N . SER C 1 58 ? 66.580 29.231 1.981 1.00 12.07 58 SER C N 1
ATOM 5042 C CA . SER C 1 58 ? 65.304 29.939 1.840 1.00 12.97 58 SER C CA 1
ATOM 5043 C C . SER C 1 58 ? 64.666 29.914 0.441 1.00 12.76 58 SER C C 1
ATOM 5044 O O . SER C 1 58 ? 63.459 30.178 0.287 1.00 13.60 58 SER C O 1
ATOM 5047 N N . ASP C 1 59 ? 65.469 29.611 -0.560 1.00 12.83 59 ASP C N 1
ATOM 5048 C CA . ASP C 1 59 ? 64.998 29.576 -1.964 1.00 12.79 59 ASP C CA 1
ATOM 5049 C C . ASP C 1 59 ? 64.647 28.179 -2.419 1.00 12.98 59 ASP C C 1
ATOM 5050 O O . ASP C 1 59 ? 64.037 28.013 -3.473 1.00 13.24 59 ASP C O 1
ATOM 5055 N N . TYR C 1 60 ? 65.012 27.166 -1.624 1.00 13.28 60 TYR C N 1
ATOM 5056 C CA . TYR C 1 60 ? 64.781 25.784 -2.021 1.00 13.11 60 TYR C CA 1
ATOM 5057 C C . TYR C 1 60 ? 63.295 25.418 -2.051 1.00 12.49 60 TYR C C 1
ATOM 5058 O O . TYR C 1 60 ? 62.593 25.563 -1.061 1.00 12.46 60 TYR C O 1
ATOM 5067 N N . ARG C 1 61 ? 62.842 24.881 -3.175 1.00 12.57 61 ARG C N 1
ATOM 5068 C CA . ARG C 1 61 ? 61.441 24.573 -3.360 1.00 13.28 61 ARG C CA 1
ATOM 5069 C C . ARG C 1 61 ? 61.154 23.120 -3.050 1.00 13.35 61 ARG C C 1
ATOM 5070 O O . ARG C 1 61 ? 61.712 22.208 -3.682 1.00 12.86 61 ARG C O 1
ATOM 5078 N N . PHE C 1 62 ? 60.343 22.941 -2.008 1.00 12.78 62 PHE C N 1
ATOM 5079 C CA . PHE C 1 62 ? 59.912 21.646 -1.516 1.00 12.27 62 PHE C CA 1
ATOM 5080 C C . PHE C 1 62 ? 58.395 21.449 -1.717 1.00 12.27 62 PHE C C 1
ATOM 5081 O O . PHE C 1 62 ? 57.616 22.390 -1.950 1.00 12.24 62 PHE C O 1
ATOM 5089 N N . ALA C 1 63 ? 57.954 20.196 -1.632 1.00 11.60 63 ALA C N 1
ATOM 5090 C CA . ALA C 1 63 ? 56.554 19.866 -1.893 1.00 12.05 63 ALA C CA 1
ATOM 5091 C C . ALA C 1 63 ? 55.673 20.383 -0.743 1.00 12.26 63 ALA C C 1
ATOM 5092 O O . ALA C 1 63 ? 55.958 20.148 0.450 1.00 14.22 63 ALA C O 1
ATOM 5094 N N . LEU C 1 64 ? 54.627 21.097 -1.116 1.00 12.03 64 LEU C N 1
ATOM 5095 C CA . LEU C 1 64 ? 53.681 21.670 -0.191 1.00 12.16 64 LEU C CA 1
ATOM 5096 C C . LEU C 1 64 ? 52.985 20.577 0.663 1.00 12.20 64 LEU C C 1
ATOM 5097 O O . LEU C 1 64 ? 52.794 20.731 1.853 1.00 12.04 64 LEU C O 1
ATOM 5102 N N . GLU C 1 65 ? 52.590 19.504 -0.002 1.00 11.56 65 GLU C N 1
ATOM 5103 C CA . GLU C 1 65 ? 51.919 18.381 0.636 1.00 11.02 65 GLU C CA 1
ATOM 5104 C C . GLU C 1 65 ? 50.753 18.887 1.493 1.00 10.87 65 GLU C C 1
ATOM 5105 O O . GLU C 1 65 ? 49.991 19.746 1.035 1.00 10.84 65 GLU C O 1
ATOM 5111 N N . SER C 1 66 ? 50.580 18.410 2.719 1.00 10.87 66 SER C N 1
ATOM 5112 C CA . SER C 1 66 ? 49.340 18.698 3.403 1.00 11.19 66 SER C CA 1
ATOM 5113 C C . SER C 1 66 ? 49.200 20.138 3.863 1.00 10.79 66 SER C C 1
ATOM 5114 O O . SER C 1 66 ? 48.152 20.530 4.355 1.00 11.31 66 SER C O 1
ATOM 5117 N N . ILE C 1 67 ? 50.231 20.951 3.739 1.00 10.42 67 ILE C N 1
ATOM 5118 C CA . ILE C 1 67 ? 50.020 22.377 4.007 1.00 11.00 67 ILE C CA 1
ATOM 5119 C C . ILE C 1 67 ? 48.952 22.941 3.053 1.00 10.96 67 ILE C C 1
ATOM 5120 O O . ILE C 1 67 ? 48.220 23.911 3.364 1.00 10.44 67 ILE C O 1
ATOM 5125 N N . SER C 1 68 ? 48.822 22.299 1.886 1.00 11.42 68 SER C N 1
ATOM 5126 C CA . SER C 1 68 ? 47.765 22.601 0.942 1.00 11.19 68 SER C CA 1
ATOM 5127 C C . SER C 1 68 ? 46.357 22.640 1.514 1.00 11.10 68 SER C C 1
ATOM 5128 O O . SER C 1 68 ? 45.465 23.298 0.961 1.00 10.90 68 SER C O 1
ATOM 5131 N N . LYS C 1 69 ? 46.131 21.890 2.591 1.00 9.87 69 LYS C N 1
ATOM 5132 C CA . LYS C 1 69 ? 44.828 21.785 3.227 1.00 9.59 69 LYS C CA 1
ATOM 5133 C C . LYS C 1 69 ? 44.355 23.159 3.694 1.00 9.35 69 LYS C C 1
ATOM 5134 O O . LYS C 1 69 ? 43.155 23.445 3.740 1.00 9.52 69 LYS C O 1
ATOM 5140 N N . VAL C 1 70 ? 45.307 24.014 4.055 1.00 9.92 70 VAL C N 1
ATOM 5141 C CA . VAL C 1 70 ? 45.007 25.350 4.527 1.00 10.75 70 VAL C CA 1
ATOM 5142 C C . VAL C 1 70 ? 44.433 26.223 3.398 1.00 11.16 70 VAL C C 1
ATOM 5143 O O . VAL C 1 70 ? 43.464 26.962 3.578 1.00 11.85 70 VAL C O 1
ATOM 5147 N N . CYS C 1 71 ? 45.084 26.156 2.255 1.00 10.99 71 CYS C N 1
ATOM 5148 C CA . CYS C 1 71 ? 44.691 26.924 1.079 1.00 12.10 71 CYS C CA 1
ATOM 5149 C C . CYS C 1 71 ? 43.324 26.513 0.563 1.00 11.97 71 CYS C C 1
ATOM 5150 O O . CYS C 1 71 ? 42.497 27.359 0.260 1.00 12.52 71 CYS C O 1
ATOM 5153 N N . THR C 1 72 ? 43.073 25.212 0.468 1.00 11.11 72 THR C N 1
ATOM 5154 C CA . THR C 1 72 ? 41.753 24.741 0.083 1.00 10.83 72 THR C CA 1
ATOM 5155 C C . THR C 1 72 ? 40.673 25.042 1.107 1.00 11.31 72 THR C C 1
ATOM 5156 O O . THR C 1 72 ? 39.546 25.352 0.736 1.00 11.29 72 THR C O 1
ATOM 5160 N N . LEU C 1 73 ? 40.986 24.948 2.403 1.00 10.93 73 LEU C N 1
ATOM 5161 C CA . LEU C 1 73 ? 40.050 25.370 3.427 1.00 9.93 73 LEU C CA 1
ATOM 5162 C C . LEU C 1 73 ? 39.711 26.861 3.218 1.00 10.74 73 LEU C C 1
ATOM 5163 O O . LEU C 1 73 ? 38.546 27.218 3.269 1.00 11.05 73 LEU C O 1
ATOM 5168 N N . ALA C 1 74 ? 40.715 27.706 2.965 1.00 10.93 74 ALA C N 1
ATOM 5169 C CA . ALA C 1 74 ? 40.467 29.134 2.698 1.00 11.10 74 ALA C CA 1
ATOM 5170 C C . ALA C 1 74 ? 39.529 29.331 1.507 1.00 11.48 74 ALA C C 1
ATOM 5171 O O . ALA C 1 74 ? 38.561 30.076 1.596 1.00 12.12 74 ALA C O 1
ATOM 5173 N N . LEU C 1 75 ? 39.754 28.573 0.463 1.00 12.30 75 LEU C N 1
ATOM 5174 C CA . LEU C 1 75 ? 38.884 28.717 -0.730 1.00 13.26 75 LEU C CA 1
ATOM 5175 C C . LEU C 1 75 ? 37.444 28.278 -0.456 1.00 13.15 75 LEU C C 1
ATOM 5176 O O . LEU C 1 75 ? 36.450 28.920 -0.847 1.00 13.57 75 LEU C O 1
ATOM 5181 N N . ALA C 1 76 ? 37.308 27.163 0.244 1.00 12.91 76 ALA C N 1
ATOM 5182 C CA . ALA C 1 76 ? 35.995 26.660 0.582 1.00 13.37 76 ALA C CA 1
ATOM 5183 C C . ALA C 1 76 ? 35.220 27.678 1.421 1.00 12.91 76 ALA C C 1
ATOM 5184 O O . ALA C 1 76 ? 34.004 27.818 1.280 1.00 14.16 76 ALA C O 1
ATOM 5186 N N . LEU C 1 77 ? 35.907 28.351 2.350 1.00 13.86 77 LEU C N 1
ATOM 5187 C CA . LEU C 1 77 ? 35.247 29.340 3.168 1.00 13.64 77 LEU C CA 1
ATOM 5188 C C . LEU C 1 77 ? 34.744 30.492 2.289 1.00 13.69 77 LEU C C 1
ATOM 5189 O O . LEU C 1 77 ? 33.648 31.018 2.497 1.00 14.40 77 LEU C O 1
ATOM 5194 N N . GLU C 1 78 ? 35.554 30.874 1.328 1.00 13.75 78 GLU C N 1
ATOM 5195 C CA . GLU C 1 78 ? 35.152 31.919 0.363 1.00 14.00 78 GLU C CA 1
ATOM 5196 C C . GLU C 1 78 ? 33.920 31.469 -0.423 1.00 14.41 78 GLU C C 1
ATOM 5197 O O . GLU C 1 78 ? 32.957 32.220 -0.551 1.00 15.02 78 GLU C O 1
ATOM 5203 N N . ASP C 1 79 ? 33.935 30.235 -0.907 1.00 13.76 79 ASP C N 1
ATOM 5204 C CA . ASP C 1 79 ? 32.841 29.721 -1.750 1.00 13.81 79 ASP C CA 1
ATOM 5205 C C . ASP C 1 79 ? 31.530 29.470 -1.036 1.00 14.58 79 ASP C C 1
ATOM 5206 O O . ASP C 1 79 ? 30.473 29.794 -1.586 1.00 14.03 79 ASP C O 1
ATOM 5211 N N . VAL C 1 80 ? 31.548 28.789 0.113 1.00 13.10 80 VAL C N 1
ATOM 5212 C CA . VAL C 1 80 ? 30.309 28.394 0.788 1.00 13.68 80 VAL C CA 1
ATOM 5213 C C . VAL C 1 80 ? 30.073 28.998 2.170 1.00 13.47 80 VAL C C 1
ATOM 5214 O O . VAL C 1 80 ? 28.967 28.927 2.722 1.00 15.33 80 VAL C O 1
ATOM 5218 N N . GLY C 1 81 ? 31.124 29.535 2.762 1.00 13.95 81 GLY C N 1
ATOM 5219 C CA . GLY C 1 81 ? 30.972 30.226 4.027 1.00 13.88 81 GLY C CA 1
ATOM 5220 C C . GLY C 1 81 ? 31.291 29.337 5.210 1.00 13.83 81 GLY C C 1
ATOM 5221 O O . GLY C 1 81 ? 31.323 28.118 5.071 1.00 13.58 81 GLY C O 1
ATOM 5222 N N . PRO C 1 82 ? 31.501 29.947 6.372 1.00 14.91 82 PRO C N 1
ATOM 5223 C CA . PRO C 1 82 ? 31.845 29.221 7.605 1.00 14.65 82 PRO C CA 1
ATOM 5224 C C . PRO C 1 82 ? 30.798 28.274 8.157 1.00 15.47 82 PRO C C 1
ATOM 5225 O O . PRO C 1 82 ? 31.166 27.195 8.621 1.00 15.04 82 PRO C O 1
ATOM 5229 N N . GLN C 1 83 ? 29.515 28.606 8.095 1.00 15.70 83 GLN C N 1
ATOM 5230 C CA . GLN C 1 83 ? 28.537 27.660 8.615 1.00 16.38 83 GLN C CA 1
ATOM 5231 C C . GLN C 1 83 ? 28.535 26.369 7.802 1.00 15.60 83 GLN C C 1
ATOM 5232 O O . GLN C 1 83 ? 28.437 25.274 8.379 1.00 15.46 83 GLN C O 1
ATOM 5238 N N . ALA C 1 84 ? 28.589 26.503 6.476 1.00 14.55 84 ALA C N 1
ATOM 5239 C CA . ALA C 1 84 ? 28.617 25.357 5.586 1.00 14.51 84 ALA C CA 1
ATOM 5240 C C . ALA C 1 84 ? 29.862 24.514 5.780 1.00 12.85 84 ALA C C 1
ATOM 5241 O O . ALA C 1 84 ? 29.759 23.300 5.814 1.00 12.57 84 ALA C O 1
ATOM 5243 N N . VAL C 1 85 ? 31.024 25.146 5.941 1.00 12.11 85 VAL C N 1
ATOM 5244 C CA . VAL C 1 85 ? 32.233 24.387 6.207 1.00 12.13 85 VAL C CA 1
ATOM 5245 C C . VAL C 1 85 ? 32.065 23.595 7.511 1.00 11.80 85 VAL C C 1
ATOM 5246 O O . VAL C 1 85 ? 32.515 22.435 7.582 1.00 11.66 85 VAL C O 1
ATOM 5250 N N . GLN C 1 86 ? 31.486 24.201 8.540 1.00 11.82 86 GLN C N 1
ATOM 5251 C CA . GLN C 1 86 ? 31.322 23.524 9.816 1.00 12.54 86 GLN C CA 1
ATOM 5252 C C . GLN C 1 86 ? 30.381 22.337 9.711 1.00 13.49 86 GLN C C 1
ATOM 5253 O O . GLN C 1 86 ? 30.624 21.320 10.342 1.00 12.99 86 GLN C O 1
ATOM 5259 N N . ASP C 1 87 ? 29.283 22.491 8.941 1.00 13.79 87 ASP C N 1
ATOM 5260 C CA . ASP C 1 87 ? 28.238 21.488 8.863 1.00 14.45 87 ASP C CA 1
ATOM 5261 C C . ASP C 1 87 ? 28.740 20.350 7.980 1.00 14.14 87 ASP C C 1
ATOM 5262 O O . ASP C 1 87 ? 28.451 19.187 8.285 1.00 14.06 87 ASP C O 1
ATOM 5267 N N . LYS C 1 88 ? 29.454 20.698 6.890 1.00 14.32 88 LYS C N 1
ATOM 5268 C CA . LYS C 1 88 ? 29.758 19.747 5.817 1.00 13.16 88 LYS C CA 1
ATOM 5269 C C . LYS C 1 88 ? 31.138 19.085 6.016 1.00 12.24 88 LYS C C 1
ATOM 5270 O O . LYS C 1 88 ? 31.383 17.987 5.507 1.00 12.26 88 LYS C O 1
ATOM 5276 N N . ILE C 1 89 ? 32.008 19.706 6.804 1.00 11.26 89 ILE C N 1
ATOM 5277 C CA . ILE C 1 89 ? 33.358 19.144 7.067 1.00 11.01 89 ILE C CA 1
ATOM 5278 C C . ILE C 1 89 ? 33.596 18.993 8.574 1.00 11.51 89 ILE C C 1
ATOM 5279 O O . ILE C 1 89 ? 33.840 17.899 9.045 1.00 12.01 89 ILE C O 1
ATOM 5284 N N . GLY C 1 90 ? 33.513 20.106 9.293 1.00 11.37 90 GLY C N 1
ATOM 5285 C CA . GLY C 1 90 ? 33.652 20.156 10.741 1.00 12.04 90 GLY C CA 1
ATOM 5286 C C . GLY C 1 90 ? 34.701 21.121 11.214 1.00 11.48 90 GLY C C 1
ATOM 5287 O O . GLY C 1 90 ? 35.445 21.661 10.429 1.00 12.55 90 GLY C O 1
ATOM 5288 N N . ALA C 1 91 ? 34.744 21.359 12.543 1.00 11.24 91 ALA C N 1
ATOM 5289 C CA . ALA C 1 91 ? 35.695 22.235 13.161 1.00 12.88 91 ALA C CA 1
ATOM 5290 C C . ALA C 1 91 ? 36.417 21.592 14.356 1.00 13.16 91 ALA C C 1
ATOM 5291 O O . ALA C 1 91 ? 37.052 22.297 15.121 1.00 13.28 91 ALA C O 1
ATOM 5293 N N . ASP C 1 92 ? 36.385 20.263 14.453 1.00 13.63 92 ASP C N 1
ATOM 5294 C CA . ASP C 1 92 ? 36.919 19.585 15.636 1.00 12.90 92 ASP C CA 1
ATOM 5295 C C . ASP C 1 92 ? 38.090 18.643 15.343 1.00 12.64 92 ASP C C 1
ATOM 5296 O O . ASP C 1 92 ? 38.148 17.985 14.264 1.00 11.46 92 ASP C O 1
ATOM 5301 N N . PRO C 1 93 ? 39.006 18.542 16.320 1.00 11.78 93 PRO C N 1
ATOM 5302 C CA . PRO C 1 93 ? 40.108 17.577 16.210 1.00 11.55 93 PRO C CA 1
ATOM 5303 C C . PRO C 1 93 ? 39.602 16.160 16.442 1.00 11.03 93 PRO C C 1
ATOM 5304 O O . PRO C 1 93 ? 38.597 15.910 17.103 1.00 11.55 93 PRO C O 1
ATOM 5308 N N . THR C 1 94 ? 40.306 15.216 15.828 1.00 12.13 94 THR C N 1
ATOM 5309 C CA . THR C 1 94 ? 39.875 13.830 15.821 1.00 12.90 94 THR C CA 1
ATOM 5310 C C . THR C 1 94 ? 40.458 12.980 16.919 1.00 12.18 94 THR C C 1
ATOM 5311 O O . THR C 1 94 ? 39.926 11.918 17.169 1.00 13.70 94 THR C O 1
ATOM 5315 N N . GLY C 1 95 ? 41.577 13.419 17.493 1.00 13.47 95 GLY C N 1
ATOM 5316 C CA . GLY C 1 95 ? 42.362 12.639 18.444 1.00 13.25 95 GLY C CA 1
ATOM 5317 C C . GLY C 1 95 ? 43.195 11.504 17.845 1.00 15.62 95 GLY C C 1
ATOM 5318 O O . GLY C 1 95 ? 43.763 10.683 18.580 1.00 15.38 95 GLY C O 1
ATOM 5319 N N . LEU C 1 96 ? 43.204 11.432 16.525 1.00 16.00 96 LEU C N 1
ATOM 5320 C CA . LEU C 1 96 ? 43.703 10.254 15.772 1.00 17.29 96 LEU C CA 1
ATOM 5321 C C . LEU C 1 96 ? 44.610 10.668 14.599 1.00 17.53 96 LEU C C 1
ATOM 5322 O O . LEU C 1 96 ? 44.697 11.827 14.243 1.00 15.56 96 LEU C O 1
ATOM 5327 N N . PRO C 1 97 ? 45.373 9.729 14.056 1.00 17.53 97 PRO C N 1
ATOM 5328 C CA . PRO C 1 97 ? 46.358 10.119 13.051 1.00 17.10 97 PRO C CA 1
ATOM 5329 C C . PRO C 1 97 ? 45.742 10.690 11.737 1.00 15.80 97 PRO C C 1
ATOM 5330 O O . PRO C 1 97 ? 44.554 10.510 11.451 1.00 16.11 97 PRO C O 1
ATOM 5334 N N . PHE C 1 98 ? 46.597 11.331 10.942 1.00 16.80 98 PHE C N 1
ATOM 5335 C CA . PHE C 1 98 ? 46.227 12.026 9.691 1.00 17.40 98 PHE C CA 1
ATOM 5336 C C . PHE C 1 98 ? 45.325 11.228 8.762 1.00 17.34 98 PHE C C 1
ATOM 5337 O O . PHE C 1 98 ? 44.510 11.817 8.033 1.00 16.43 98 PHE C O 1
ATOM 5345 N N . ASN C 1 99 ? 45.465 9.897 8.786 1.00 16.14 99 ASN C N 1
ATOM 5346 C CA . ASN C 1 99 ? 44.768 8.990 7.873 1.00 16.58 99 ASN C CA 1
ATOM 5347 C C . ASN C 1 99 ? 43.810 8.020 8.505 1.00 16.85 99 ASN C C 1
ATOM 5348 O O . ASN C 1 99 ? 43.435 7.040 7.882 1.00 16.40 99 ASN C O 1
ATOM 5353 N N . SER C 1 100 ? 43.329 8.333 9.721 1.00 16.90 100 SER C N 1
ATOM 5354 C CA . SER C 1 100 ? 42.559 7.388 10.515 1.00 16.95 100 SER C CA 1
ATOM 5355 C C . SER C 1 100 ? 41.158 7.165 9.985 1.00 17.76 100 SER C C 1
ATOM 5356 O O . SER C 1 100 ? 40.350 8.124 9.965 1.00 18.16 100 SER C O 1
ATOM 5359 N N . VAL C 1 101 ? 40.820 5.930 9.571 1.00 17.07 101 VAL C N 1
ATOM 5360 C CA . VAL C 1 101 ? 39.432 5.611 9.263 1.00 18.91 101 VAL C CA 1
ATOM 5361 C C . VAL C 1 101 ? 38.621 5.275 10.528 1.00 18.27 101 VAL C C 1
ATOM 5362 O O . VAL C 1 101 ? 37.400 5.279 10.472 1.00 19.75 101 VAL C O 1
ATOM 5366 N N . ILE C 1 102 ? 39.284 4.911 11.629 1.00 18.52 102 ILE C N 1
ATOM 5367 C CA . ILE C 1 102 ? 38.583 4.740 12.922 1.00 19.06 102 ILE C CA 1
ATOM 5368 C C . ILE C 1 102 ? 37.907 6.048 13.306 1.00 18.63 102 ILE C C 1
ATOM 5369 O O . ILE C 1 102 ? 36.756 6.040 13.731 1.00 17.99 102 ILE C O 1
ATOM 5374 N N . ALA C 1 103 ? 38.613 7.166 13.124 1.00 18.36 103 ALA C N 1
ATOM 5375 C CA . ALA C 1 103 ? 38.011 8.485 13.341 1.00 18.34 103 ALA C CA 1
ATOM 5376 C C . ALA C 1 103 ? 36.724 8.662 12.549 1.00 18.87 103 ALA C C 1
ATOM 5377 O O . ALA C 1 103 ? 35.761 9.210 13.068 1.00 18.00 103 ALA C O 1
ATOM 5379 N N . LEU C 1 104 ? 36.696 8.205 11.293 1.00 18.38 104 LEU C N 1
ATOM 5380 C CA . LEU C 1 104 ? 35.517 8.363 10.461 1.00 19.07 104 LEU C CA 1
ATOM 5381 C C . LEU C 1 104 ? 34.398 7.539 11.038 1.00 20.37 104 LEU C C 1
ATOM 5382 O O . LEU C 1 104 ? 33.295 8.010 11.229 1.00 19.69 104 LEU C O 1
ATOM 5387 N N . GLU C 1 105 ? 34.667 6.273 11.329 1.00 22.54 105 GLU C N 1
ATOM 5388 C CA . GLU C 1 105 ? 33.548 5.425 11.659 1.00 24.60 105 GLU C CA 1
ATOM 5389 C C . GLU C 1 105 ? 33.007 5.662 13.075 1.00 24.37 105 GLU C C 1
ATOM 5390 O O . GLU C 1 105 ? 31.799 5.516 13.280 1.00 23.86 105 GLU C O 1
ATOM 5396 N N . LEU C 1 106 ? 33.841 6.166 13.977 1.00 24.39 106 LEU C N 1
ATOM 5397 C CA . LEU C 1 106 ? 33.369 6.726 15.259 1.00 24.90 106 LEU C CA 1
ATOM 5398 C C . LEU C 1 106 ? 32.467 7.943 15.165 1.00 25.76 106 LEU C C 1
ATOM 5399 O O . LEU C 1 106 ? 31.817 8.292 16.174 1.00 27.48 106 LEU C O 1
ATOM 5404 N N . HIS C 1 107 ? 32.417 8.606 14.010 1.00 24.50 107 HIS C N 1
ATOM 5405 C CA . HIS C 1 107 ? 31.697 9.869 13.919 1.00 24.62 107 HIS C CA 1
ATOM 5406 C C . HIS C 1 107 ? 30.678 9.854 12.818 1.00 24.69 107 HIS C C 1
ATOM 5407 O O . HIS C 1 107 ? 30.302 10.895 12.271 1.00 25.13 107 HIS C O 1
ATOM 5414 N N . GLY C 1 108 ? 30.180 8.657 12.511 1.00 25.33 108 GLY C N 1
ATOM 5415 C CA . GLY C 1 108 ? 29.127 8.488 11.520 1.00 24.32 108 GLY C CA 1
ATOM 5416 C C . GLY C 1 108 ? 29.570 8.828 10.113 1.00 23.50 108 GLY C C 1
ATOM 5417 O O . GLY C 1 108 ? 28.732 9.162 9.259 1.00 23.06 108 GLY C O 1
ATOM 5418 N N . GLY C 1 109 ? 30.892 8.801 9.869 1.00 22.69 109 GLY C N 1
ATOM 5419 C CA . GLY C 1 109 ? 31.428 9.146 8.557 1.00 20.93 109 GLY C CA 1
ATOM 5420 C C . GLY C 1 109 ? 31.794 10.627 8.357 1.00 19.97 109 GLY C C 1
ATOM 5421 O O . GLY C 1 109 ? 32.324 10.984 7.312 1.00 19.97 109 GLY C O 1
ATOM 5422 N N . LYS C 1 110 ? 31.483 11.489 9.319 1.00 18.97 110 LYS C N 1
ATOM 5423 C CA . LYS C 1 110 ? 31.907 12.903 9.237 1.00 17.78 110 LYS C CA 1
ATOM 5424 C C . LYS C 1 110 ? 33.406 13.017 9.537 1.00 15.97 110 LYS C C 1
ATOM 5425 O O . LYS C 1 110 ? 33.901 12.421 10.500 1.00 15.99 110 LYS C O 1
ATOM 5431 N N . PRO C 1 111 ? 34.127 13.761 8.702 1.00 14.16 111 PRO C N 1
ATOM 5432 C CA . PRO C 1 111 ? 35.575 13.872 8.850 1.00 13.31 111 PRO C CA 1
ATOM 5433 C C . PRO C 1 111 ? 36.104 14.751 9.976 1.00 12.14 111 PRO C C 1
ATOM 5434 O O . PRO C 1 111 ? 37.311 14.672 10.288 1.00 11.99 111 PRO C O 1
ATOM 5438 N N . LEU C 1 112 ? 35.240 15.588 10.519 1.00 12.07 112 LEU C N 1
ATOM 5439 C CA . LEU C 1 112 ? 35.515 16.393 11.697 1.00 13.20 112 LEU C CA 1
ATOM 5440 C C . LEU C 1 112 ? 36.383 17.629 11.449 1.00 12.82 112 LEU C C 1
ATOM 5441 O O . LEU C 1 112 ? 36.060 18.692 11.979 1.00 12.73 112 LEU C O 1
ATOM 5446 N N . SER C 1 113 ? 37.474 17.513 10.682 1.00 13.66 113 SER C N 1
ATOM 5447 C CA . SER C 1 113 ? 38.434 18.605 10.513 1.00 12.66 113 SER C CA 1
ATOM 5448 C C . SER C 1 113 ? 38.880 18.634 9.057 1.00 11.86 113 SER C C 1
ATOM 5449 O O . SER C 1 113 ? 39.285 17.600 8.513 1.00 11.29 113 SER C O 1
ATOM 5452 N N . PRO C 1 114 ? 38.870 19.814 8.453 1.00 11.51 114 PRO C N 1
ATOM 5453 C CA . PRO C 1 114 ? 39.406 19.978 7.104 1.00 10.71 114 PRO C CA 1
ATOM 5454 C C . PRO C 1 114 ? 40.914 19.722 7.044 1.00 10.13 114 PRO C C 1
ATOM 5455 O O . PRO C 1 114 ? 41.456 19.684 5.925 1.00 9.42 114 PRO C O 1
ATOM 5459 N N . LEU C 1 115 ? 41.595 19.578 8.189 1.00 10.88 115 LEU C N 1
ATOM 5460 C CA . LEU C 1 115 ? 43.039 19.362 8.196 1.00 9.76 115 LEU C CA 1
ATOM 5461 C C . LEU C 1 115 ? 43.545 17.942 8.459 1.00 10.38 115 LEU C C 1
ATOM 5462 O O . LEU C 1 115 ? 44.740 17.714 8.421 1.00 11.79 115 LEU C O 1
ATOM 5467 N N . VAL C 1 116 ? 42.650 16.964 8.583 1.00 11.90 116 VAL C N 1
ATOM 5468 C CA . VAL C 1 116 ? 43.046 15.551 8.467 1.00 11.87 116 VAL C CA 1
ATOM 5469 C C . VAL C 1 116 ? 42.781 15.124 6.999 1.00 11.98 116 VAL C C 1
ATOM 5470 O O . VAL C 1 116 ? 42.035 15.804 6.273 1.00 12.41 116 VAL C O 1
ATOM 5474 N N . ASN C 1 117 ? 43.363 14.026 6.534 1.00 11.52 117 ASN C N 1
ATOM 5475 C CA . ASN C 1 117 ? 43.188 13.675 5.105 1.00 11.81 117 ASN C CA 1
ATOM 5476 C C . ASN C 1 117 ? 41.714 13.591 4.696 1.00 10.70 117 ASN C C 1
ATOM 5477 O O . ASN C 1 117 ? 41.343 14.085 3.630 1.00 10.77 117 ASN C O 1
ATOM 5482 N N . ALA C 1 118 ? 40.874 12.963 5.508 1.00 11.05 118 ALA C N 1
ATOM 5483 C CA . ALA C 1 118 ? 39.456 12.777 5.164 1.00 10.10 118 ALA C CA 1
ATOM 5484 C C . ALA C 1 118 ? 38.754 14.120 5.026 1.00 9.88 118 ALA C C 1
ATOM 5485 O O . ALA C 1 118 ? 38.072 14.350 4.015 1.00 11.08 118 ALA C O 1
ATOM 5487 N N . GLY C 1 119 ? 38.917 15.020 5.989 1.00 10.46 119 GLY C N 1
ATOM 5488 C CA . GLY C 1 119 ? 38.318 16.333 5.899 1.00 9.25 119 GLY C CA 1
ATOM 5489 C C . GLY C 1 119 ? 38.852 17.135 4.745 1.00 9.68 119 GLY C C 1
ATOM 5490 O O . GLY C 1 119 ? 38.099 17.924 4.154 1.00 10.20 119 GLY C O 1
ATOM 5491 N N . ALA C 1 120 ? 40.127 16.966 4.427 1.00 9.17 120 ALA C N 1
ATOM 5492 C CA . ALA C 1 120 ? 40.754 17.709 3.361 1.00 9.65 120 ALA C CA 1
ATOM 5493 C C . ALA C 1 120 ? 40.198 17.265 2.013 1.00 10.40 120 ALA C C 1
ATOM 5494 O O . ALA C 1 120 ? 39.904 18.116 1.177 1.00 10.69 120 ALA C O 1
ATOM 5496 N N . ILE C 1 121 ? 40.042 15.948 1.796 1.00 10.88 121 ILE C N 1
ATOM 5497 C CA . ILE C 1 121 ? 39.475 15.452 0.553 1.00 10.72 121 ILE C CA 1
ATOM 5498 C C . ILE C 1 121 ? 38.034 15.925 0.408 1.00 10.29 121 ILE C C 1
ATOM 5499 O O . ILE C 1 121 ? 37.626 16.362 -0.658 1.00 10.73 121 ILE C O 1
ATOM 5504 N N . ALA C 1 122 ? 37.296 15.916 1.507 1.00 9.93 122 ALA C N 1
ATOM 5505 C CA . ALA C 1 122 ? 35.956 16.452 1.499 1.00 8.89 122 ALA C CA 1
ATOM 5506 C C . ALA C 1 122 ? 35.921 17.933 1.205 1.00 9.92 122 ALA C C 1
ATOM 5507 O O . ALA C 1 122 ? 35.042 18.429 0.491 1.00 10.43 122 ALA C O 1
ATOM 5509 N N . THR C 1 123 ? 36.891 18.652 1.711 1.00 8.92 123 THR C N 1
ATOM 5510 C CA . THR C 1 123 ? 36.947 20.095 1.510 1.00 9.99 123 THR C CA 1
ATOM 5511 C C . THR C 1 123 ? 37.266 20.413 0.056 1.00 9.11 123 THR C C 1
ATOM 5512 O O . THR C 1 123 ? 36.649 21.317 -0.544 1.00 9.18 123 THR C O 1
ATOM 5516 N N . THR C 1 124 ? 38.197 19.650 -0.522 1.00 9.53 124 THR C N 1
ATOM 5517 C CA . THR C 1 124 ? 38.514 19.758 -1.910 1.00 9.30 124 THR C CA 1
ATOM 5518 C C . THR C 1 124 ? 37.250 19.533 -2.776 1.00 10.31 124 THR C C 1
ATOM 5519 O O . THR C 1 124 ? 37.017 20.244 -3.780 1.00 9.68 124 THR C O 1
ATOM 5523 N N . SER C 1 125 ? 36.393 18.599 -2.335 1.00 10.38 125 SER C N 1
ATOM 5524 C CA . SER C 1 125 ? 35.131 18.287 -3.033 1.00 11.31 125 SER C CA 1
ATOM 5525 C C . SER C 1 125 ? 34.057 19.328 -2.838 1.00 12.23 125 SER C C 1
ATOM 5526 O O . SER C 1 125 ? 33.095 19.308 -3.606 1.00 12.10 125 SER C O 1
ATOM 5529 N N . LEU C 1 126 ? 34.195 20.182 -1.795 1.00 11.38 126 LEU C N 1
ATOM 5530 C CA . LEU C 1 126 ? 33.200 21.194 -1.464 1.00 13.02 126 LEU C CA 1
ATOM 5531 C C . LEU C 1 126 ? 33.314 22.503 -2.251 1.00 14.75 126 LEU C C 1
ATOM 5532 O O . LEU C 1 126 ? 32.314 23.236 -2.328 1.00 14.51 126 LEU C O 1
ATOM 5537 N N . ILE C 1 127 ? 34.497 22.759 -2.822 1.00 14.98 127 ILE C N 1
ATOM 5538 C CA . ILE C 1 127 ? 34.848 23.905 -3.699 1.00 16.82 127 ILE C CA 1
ATOM 5539 C C . ILE C 1 127 ? 33.883 23.961 -4.860 1.00 16.30 127 ILE C C 1
ATOM 5540 O O . ILE C 1 127 ? 33.531 22.936 -5.443 1.00 15.20 127 ILE C O 1
ATOM 5545 N N . ASN C 1 128 ? 33.401 25.162 -5.167 1.00 15.84 128 ASN C N 1
ATOM 5546 C CA . ASN C 1 128 ? 32.494 25.305 -6.327 1.00 15.33 128 ASN C CA 1
ATOM 5547 C C . ASN C 1 128 ? 33.288 25.057 -7.598 1.00 15.22 128 ASN C C 1
ATOM 5548 O O . ASN C 1 128 ? 34.358 25.621 -7.799 1.00 15.24 128 ASN C O 1
ATOM 5553 N N . ALA C 1 129 ? 32.776 24.187 -8.474 1.00 16.39 129 ALA C N 1
ATOM 5554 C CA . ALA C 1 129 ? 33.466 23.916 -9.715 1.00 16.68 129 ALA C CA 1
ATOM 5555 C C . ALA C 1 129 ? 32.518 23.166 -10.663 1.00 18.17 129 ALA C C 1
ATOM 5556 O O . ALA C 1 129 ? 31.746 22.300 -10.229 1.00 18.36 129 ALA C O 1
ATOM 5558 N N . GLU C 1 130 ? 32.587 23.519 -11.941 1.00 20.71 130 GLU C N 1
ATOM 5559 C CA . GLU C 1 130 ? 31.730 22.898 -12.958 1.00 22.38 130 GLU C CA 1
ATOM 5560 C C . GLU C 1 130 ? 32.328 21.608 -13.488 1.00 21.91 130 GLU C C 1
ATOM 5561 O O . GLU C 1 130 ? 31.607 20.775 -14.038 1.00 20.74 130 GLU C O 1
ATOM 5567 N N . ASN C 1 131 ? 33.651 21.480 -13.402 1.00 21.29 131 ASN C N 1
ATOM 5568 C CA . ASN C 1 131 ? 34.336 20.240 -13.796 1.00 21.16 131 ASN C CA 1
ATOM 5569 C C . ASN C 1 131 ? 35.686 20.110 -13.071 1.00 20.67 131 ASN C C 1
ATOM 5570 O O . ASN C 1 131 ? 36.102 21.037 -12.361 1.00 19.20 131 ASN C O 1
ATOM 5575 N N . VAL C 1 132 ? 36.348 18.963 -13.257 1.00 20.04 132 VAL C N 1
ATOM 5576 C CA . VAL C 1 132 ? 37.535 18.614 -12.476 1.00 19.97 132 VAL C CA 1
ATOM 5577 C C . VAL C 1 132 ? 38.696 19.562 -12.753 1.00 19.10 132 VAL C C 1
ATOM 5578 O O . VAL C 1 132 ? 39.434 19.951 -11.829 1.00 18.79 132 VAL C O 1
ATOM 5582 N N . GLU C 1 133 ? 38.863 19.968 -14.010 1.00 17.53 133 GLU C N 1
ATOM 5583 C CA . GLU C 1 133 ? 39.952 20.876 -14.343 1.00 17.46 133 GLU C CA 1
ATOM 5584 C C . GLU C 1 133 ? 39.722 22.254 -13.786 1.00 15.45 133 GLU C C 1
ATOM 5585 O O . GLU C 1 133 ? 40.670 22.876 -13.378 1.00 16.35 133 GLU C O 1
ATOM 5591 N N . GLN C 1 134 ? 38.488 22.716 -13.721 1.00 14.88 134 GLN C N 1
ATOM 5592 C CA . GLN C 1 134 ? 38.206 23.996 -13.089 1.00 15.14 134 GLN C CA 1
ATOM 5593 C C . GLN C 1 134 ? 38.470 23.918 -11.565 1.00 15.00 134 GLN C C 1
ATOM 5594 O O . GLN C 1 134 ? 39.018 24.853 -11.002 1.00 13.83 134 GLN C O 1
ATOM 5600 N N . ARG C 1 135 ? 38.086 22.812 -10.940 1.00 14.50 135 ARG C N 1
ATOM 5601 C CA . ARG C 1 135 ? 38.328 22.629 -9.480 1.00 15.02 135 ARG C CA 1
ATOM 5602 C C . ARG C 1 135 ? 39.808 22.803 -9.204 1.00 15.46 135 ARG C C 1
ATOM 5603 O O . ARG C 1 135 ? 40.173 23.514 -8.301 1.00 14.24 135 ARG C O 1
ATOM 5611 N N . TRP C 1 136 ? 40.648 22.149 -9.990 1.00 15.90 136 TRP C N 1
ATOM 5612 C CA . TRP C 1 136 ? 42.087 22.221 -9.839 1.00 15.04 136 TRP C CA 1
ATOM 5613 C C . TRP C 1 136 ? 42.558 23.663 -10.049 1.00 15.46 136 TRP C C 1
ATOM 5614 O O . TRP C 1 136 ? 43.321 24.210 -9.242 1.00 15.72 136 TRP C O 1
ATOM 5625 N N . GLN C 1 137 ? 42.099 24.291 -11.129 1.00 15.82 137 GLN C N 1
ATOM 5626 C CA . GLN C 1 137 ? 42.610 25.620 -11.477 1.00 15.72 137 GLN C CA 1
ATOM 5627 C C . GLN C 1 137 ? 42.316 26.625 -10.367 1.00 14.71 137 GLN C C 1
ATOM 5628 O O . GLN C 1 137 ? 43.135 27.476 -10.085 1.00 15.96 137 GLN C O 1
ATOM 5634 N N . ARG C 1 138 ? 41.139 26.508 -9.763 1.00 14.62 138 ARG C N 1
ATOM 5635 C CA . ARG C 1 138 ? 40.685 27.415 -8.759 1.00 13.17 138 ARG C CA 1
ATOM 5636 C C . ARG C 1 138 ? 41.551 27.232 -7.535 1.00 13.60 138 ARG C C 1
ATOM 5637 O O . ARG C 1 138 ? 41.959 28.221 -6.936 1.00 12.62 138 ARG C O 1
ATOM 5645 N N . ILE C 1 139 ? 41.884 25.972 -7.200 1.00 13.89 139 ILE C N 1
ATOM 5646 C CA A ILE C 1 139 ? 42.788 25.705 -6.064 0.50 14.53 139 ILE C CA 1
ATOM 5647 C CA B ILE C 1 139 ? 42.797 25.712 -6.065 0.50 13.29 139 ILE C CA 1
ATOM 5648 C C . ILE C 1 139 ? 44.216 26.178 -6.347 1.00 14.46 139 ILE C C 1
ATOM 5649 O O . ILE C 1 139 ? 44.852 26.803 -5.490 1.00 14.59 139 ILE C O 1
ATOM 5658 N N . LEU C 1 140 ? 44.723 25.899 -7.554 1.00 14.88 140 LEU C N 1
ATOM 5659 C CA . LEU C 1 140 ? 46.027 26.381 -7.950 1.00 15.45 140 LEU C CA 1
ATOM 5660 C C . LEU C 1 140 ? 46.042 27.938 -7.870 1.00 15.76 140 LEU C C 1
ATOM 5661 O O . LEU C 1 140 ? 47.019 28.506 -7.380 1.00 16.26 140 LEU C O 1
ATOM 5666 N N . HIS C 1 141 ? 44.991 28.617 -8.345 1.00 16.13 141 HIS C N 1
ATOM 5667 C CA . HIS C 1 141 ? 44.922 30.104 -8.305 1.00 15.68 141 HIS C CA 1
ATOM 5668 C C . HIS C 1 141 ? 45.052 30.604 -6.849 1.00 15.86 141 HIS C C 1
ATOM 5669 O O . HIS C 1 141 ? 45.822 31.547 -6.554 1.00 15.20 141 HIS C O 1
ATOM 5676 N N . ILE C 1 142 ? 44.324 29.985 -5.929 1.00 14.83 142 ILE C N 1
ATOM 5677 C CA . ILE C 1 142 ? 44.386 30.454 -4.535 1.00 14.58 142 ILE C CA 1
ATOM 5678 C C . ILE C 1 142 ? 45.780 30.232 -3.914 1.00 12.98 142 ILE C C 1
ATOM 5679 O O . ILE C 1 142 ? 46.247 31.084 -3.157 1.00 14.22 142 ILE C O 1
ATOM 5684 N N . GLN C 1 143 ? 46.453 29.126 -4.207 1.00 13.17 143 GLN C N 1
ATOM 5685 C CA . GLN C 1 143 ? 47.782 28.878 -3.664 1.00 12.50 143 GLN C CA 1
ATOM 5686 C C . GLN C 1 143 ? 48.715 29.988 -4.127 1.00 13.35 143 GLN C C 1
ATOM 5687 O O . GLN C 1 143 ? 49.511 30.494 -3.340 1.00 13.85 143 GLN C O 1
ATOM 5693 N N . GLN C 1 144 ? 48.668 30.304 -5.432 1.00 13.78 144 GLN C N 1
ATOM 5694 C CA . GLN C 1 144 ? 49.526 31.366 -5.982 1.00 13.70 144 GLN C CA 1
ATOM 5695 C C . GLN C 1 144 ? 49.229 32.739 -5.372 1.00 12.43 144 GLN C C 1
ATOM 5696 O O . GLN C 1 144 ? 50.141 33.507 -5.109 1.00 13.47 144 GLN C O 1
ATOM 5702 N N . GLN C 1 145 ? 47.956 33.055 -5.137 1.00 12.45 145 GLN C N 1
ATOM 5703 C CA . GLN C 1 145 ? 47.603 34.339 -4.555 1.00 11.69 145 GLN C CA 1
ATOM 5704 C C . GLN C 1 145 ? 48.080 34.444 -3.091 1.00 13.17 145 GLN C C 1
ATOM 5705 O O . GLN C 1 145 ? 48.499 35.501 -2.657 1.00 12.77 145 GLN C O 1
ATOM 5711 N N . LEU C 1 146 ? 48.047 33.317 -2.375 1.00 12.75 146 LEU C N 1
ATOM 5712 C CA . LEU C 1 146 ? 48.337 33.301 -0.940 1.00 13.31 146 LEU C CA 1
ATOM 5713 C C . LEU C 1 146 ? 49.836 33.254 -0.675 1.00 13.70 146 LEU C C 1
ATOM 5714 O O . LEU C 1 146 ? 50.340 33.875 0.255 1.00 15.58 146 LEU C O 1
ATOM 5719 N N . ALA C 1 147 ? 50.552 32.477 -1.476 1.00 14.03 147 ALA C N 1
ATOM 5720 C CA . ALA C 1 147 ? 51.955 32.155 -1.193 1.00 14.49 147 ALA C CA 1
ATOM 5721 C C . ALA C 1 147 ? 52.976 32.690 -2.196 1.00 15.18 147 ALA C C 1
ATOM 5722 O O . ALA C 1 147 ? 54.151 32.896 -1.844 1.00 13.41 147 ALA C O 1
ATOM 5724 N N . GLY C 1 148 ? 52.557 32.882 -3.439 1.00 15.86 148 GLY C N 1
ATOM 5725 C CA . GLY C 1 148 ? 53.454 33.411 -4.474 1.00 16.69 148 GLY C CA 1
ATOM 5726 C C . GLY C 1 148 ? 53.178 32.827 -5.844 1.00 16.46 148 GLY C C 1
ATOM 5727 O O . GLY C 1 148 ? 52.832 31.651 -5.972 1.00 16.48 148 GLY C O 1
ATOM 5728 N N . GLU C 1 149 ? 53.342 33.670 -6.858 1.00 17.25 149 GLU C N 1
ATOM 5729 C CA . GLU C 1 149 ? 53.109 33.324 -8.274 1.00 18.15 149 GLU C CA 1
ATOM 5730 C C . GLU C 1 149 ? 53.903 32.111 -8.784 1.00 16.85 149 GLU C C 1
ATOM 5731 O O . GLU C 1 149 ? 53.468 31.400 -9.675 1.00 15.97 149 GLU C O 1
ATOM 5737 N N . GLN C 1 150 ? 55.085 31.884 -8.227 1.00 16.60 150 GLN C N 1
ATOM 5738 C CA . GLN C 1 150 ? 55.961 30.769 -8.614 1.00 17.27 150 GLN C CA 1
ATOM 5739 C C . GLN C 1 150 ? 55.478 29.355 -8.194 1.00 16.15 150 GLN C C 1
ATOM 5740 O O . GLN C 1 150 ? 56.003 28.351 -8.669 1.00 14.36 150 GLN C O 1
ATOM 5746 N N . VAL C 1 151 ? 54.536 29.300 -7.269 1.00 15.23 151 VAL C N 1
ATOM 5747 C CA . VAL C 1 151 ? 54.033 28.023 -6.777 1.00 15.92 151 VAL C CA 1
ATOM 5748 C C . VAL C 1 151 ? 53.366 27.318 -7.958 1.00 15.25 151 VAL C C 1
ATOM 5749 O O . VAL C 1 151 ? 52.526 27.897 -8.606 1.00 16.95 151 VAL C O 1
ATOM 5753 N N . ALA C 1 152 ? 53.760 26.087 -8.224 1.00 14.19 152 ALA C N 1
ATOM 5754 C CA . ALA C 1 152 ? 53.296 25.348 -9.399 1.00 14.29 152 ALA C CA 1
ATOM 5755 C C . ALA C 1 152 ? 53.415 23.862 -9.164 1.00 14.48 152 ALA C C 1
ATOM 5756 O O . ALA C 1 152 ? 54.232 23.407 -8.369 1.00 13.73 152 ALA C O 1
ATOM 5758 N N . LEU C 1 153 ? 52.582 23.120 -9.889 1.00 15.05 153 LEU C N 1
ATOM 5759 C CA . LEU C 1 153 ? 52.537 21.667 -9.782 1.00 16.36 153 LEU C CA 1
ATOM 5760 C C . LEU C 1 153 ? 53.828 21.006 -10.257 1.00 15.98 153 LEU C C 1
ATOM 5761 O O . LEU C 1 153 ? 54.362 21.356 -11.318 1.00 17.22 153 LEU C O 1
ATOM 5766 N N . SER C 1 154 ? 54.393 20.135 -9.427 1.00 15.40 154 SER C N 1
ATOM 5767 C CA . SER C 1 154 ? 55.456 19.280 -9.891 1.00 15.93 154 SER C CA 1
ATOM 5768 C C . SER C 1 154 ? 54.838 18.058 -10.562 1.00 17.15 154 SER C C 1
ATOM 5769 O O . SER C 1 154 ? 54.210 17.225 -9.901 1.00 14.91 154 SER C O 1
ATOM 5772 N N . ASP C 1 155 ? 55.060 17.917 -11.871 1.00 16.80 155 ASP C N 1
ATOM 5773 C CA . ASP C 1 155 ? 54.608 16.715 -12.565 1.00 18.70 155 ASP C CA 1
ATOM 5774 C C . ASP C 1 155 ? 55.122 15.403 -11.975 1.00 17.64 155 ASP C C 1
ATOM 5775 O O . ASP C 1 155 ? 54.379 14.423 -11.923 1.00 17.10 155 ASP C O 1
ATOM 5780 N N . GLU C 1 156 ? 56.386 15.377 -11.564 1.00 17.03 156 GLU C N 1
ATOM 5781 C CA . GLU C 1 156 ? 56.970 14.205 -10.957 1.00 16.93 156 GLU C CA 1
ATOM 5782 C C . GLU C 1 156 ? 56.334 13.841 -9.598 1.00 16.43 156 GLU C C 1
ATOM 5783 O O . GLU C 1 156 ? 56.009 12.674 -9.333 1.00 14.98 156 GLU C O 1
ATOM 5789 N N . VAL C 1 157 ? 56.166 14.830 -8.726 1.00 15.15 157 VAL C N 1
ATOM 5790 C CA . VAL C 1 157 ? 55.461 14.549 -7.470 1.00 15.80 157 VAL C CA 1
ATOM 5791 C C . VAL C 1 157 ? 54.037 14.052 -7.710 1.00 14.98 157 VAL C C 1
ATOM 5792 O O . VAL C 1 157 ? 53.662 13.038 -7.155 1.00 15.41 157 VAL C O 1
ATOM 5796 N N . ASN C 1 158 ? 53.257 14.765 -8.524 1.00 15.82 158 ASN C N 1
ATOM 5797 C CA . ASN C 1 158 ? 51.892 14.394 -8.844 1.00 16.58 158 ASN C CA 1
ATOM 5798 C C . ASN C 1 158 ? 51.803 12.982 -9.430 1.00 17.34 158 ASN C C 1
ATOM 5799 O O . ASN C 1 158 ? 50.975 12.182 -8.997 1.00 17.42 158 ASN C O 1
ATOM 5804 N N . GLN C 1 159 ? 52.689 12.640 -10.358 1.00 17.91 159 GLN C N 1
ATOM 5805 C CA . GLN C 1 159 ? 52.567 11.334 -11.016 1.00 19.25 159 GLN C CA 1
ATOM 5806 C C . GLN C 1 159 ? 52.805 10.226 -9.981 1.00 19.15 159 GLN C C 1
ATOM 5807 O O . GLN C 1 159 ? 52.056 9.258 -9.929 1.00 19.53 159 GLN C O 1
ATOM 5813 N N . SER C 1 160 ? 53.822 10.399 -9.139 1.00 17.60 160 SER C N 1
ATOM 5814 C CA . SER C 1 160 ? 54.142 9.432 -8.098 1.00 18.31 160 SER C CA 1
ATOM 5815 C C . SER C 1 160 ? 53.063 9.302 -7.005 1.00 17.66 160 SER C C 1
ATOM 5816 O O . SER C 1 160 ? 52.801 8.198 -6.508 1.00 17.45 160 SER C O 1
ATOM 5819 N N . GLU C 1 161 ? 52.462 10.430 -6.634 1.00 16.08 161 GLU C N 1
ATOM 5820 C CA . GLU C 1 161 ? 51.401 10.447 -5.607 1.00 16.24 161 GLU C CA 1
ATOM 5821 C C . GLU C 1 161 ? 50.154 9.816 -6.199 1.00 15.84 161 GLU C C 1
ATOM 5822 O O . GLU C 1 161 ? 49.494 9.024 -5.547 1.00 15.03 161 GLU C O 1
ATOM 5828 N N . GLN C 1 162 ? 49.868 10.134 -7.462 1.00 15.39 162 GLN C N 1
ATOM 5829 C CA . GLN C 1 162 ? 48.642 9.664 -8.111 1.00 16.22 162 GLN C CA 1
ATOM 5830 C C . GLN C 1 162 ? 48.657 8.151 -8.211 1.00 17.05 162 GLN C C 1
ATOM 5831 O O . GLN C 1 162 ? 47.576 7.534 -8.228 1.00 16.96 162 GLN C O 1
ATOM 5837 N N . THR C 1 163 ? 49.845 7.560 -8.272 1.00 17.40 163 THR C N 1
ATOM 5838 C CA . THR C 1 163 ? 49.965 6.111 -8.485 1.00 18.19 163 THR C CA 1
ATOM 5839 C C . THR C 1 163 ? 50.225 5.314 -7.228 1.00 18.47 163 THR C C 1
ATOM 5840 O O . THR C 1 163 ? 50.387 4.103 -7.326 1.00 19.96 163 THR C O 1
ATOM 5844 N N . THR C 1 164 ? 50.249 5.968 -6.061 1.00 17.38 164 THR C N 1
ATOM 5845 C CA . THR C 1 164 ? 50.482 5.312 -4.777 1.00 17.96 164 THR C CA 1
ATOM 5846 C C . THR C 1 164 ? 49.407 5.637 -3.728 1.00 16.51 164 THR C C 1
ATOM 5847 O O . THR C 1 164 ? 49.512 5.202 -2.591 1.00 19.08 164 THR C O 1
ATOM 5851 N N . ASN C 1 165 ? 48.394 6.413 -4.097 1.00 15.62 165 ASN C N 1
ATOM 5852 C CA . ASN C 1 165 ? 47.469 7.005 -3.121 1.00 14.34 165 ASN C CA 1
ATOM 5853 C C . ASN C 1 165 ? 46.224 6.162 -2.810 1.00 13.69 165 ASN C C 1
ATOM 5854 O O . ASN C 1 165 ? 45.157 6.682 -2.559 1.00 13.57 165 ASN C O 1
ATOM 5859 N N . PHE C 1 166 ? 46.412 4.847 -2.805 1.00 13.73 166 PHE C N 1
ATOM 5860 C CA . PHE C 1 166 ? 45.330 3.883 -2.532 1.00 12.77 166 PHE C CA 1
ATOM 5861 C C . PHE C 1 166 ? 44.514 4.094 -1.268 1.00 12.61 166 PHE C C 1
ATOM 5862 O O . PHE C 1 166 ? 43.284 3.953 -1.283 1.00 12.45 166 PHE C O 1
ATOM 5870 N N . HIS C 1 167 ? 45.180 4.454 -0.194 1.00 12.40 167 HIS C N 1
ATOM 5871 C CA . HIS C 1 167 ? 44.499 4.668 1.048 1.00 12.09 167 HIS C CA 1
ATOM 5872 C C . HIS C 1 167 ? 43.599 5.908 1.000 1.00 12.14 167 HIS C C 1
ATOM 5873 O O . HIS C 1 167 ? 42.499 5.902 1.604 1.00 12.37 167 HIS C O 1
ATOM 5880 N N . ASN C 1 168 ? 44.066 6.940 0.282 1.00 11.70 168 ASN C N 1
ATOM 5881 C CA . ASN C 1 168 ? 43.230 8.138 0.017 1.00 11.67 168 ASN C CA 1
ATOM 5882 C C . ASN C 1 168 ? 42.033 7.807 -0.865 1.00 11.25 168 ASN C C 1
ATOM 5883 O O . ASN C 1 168 ? 40.959 8.356 -0.685 1.00 11.45 168 ASN C O 1
ATOM 5888 N N . ARG C 1 169 ? 42.195 6.899 -1.829 1.00 10.79 169 ARG C N 1
ATOM 5889 C CA . ARG C 1 169 ? 41.054 6.425 -2.619 1.00 11.91 169 ARG C CA 1
ATOM 5890 C C . ARG C 1 169 ? 39.998 5.781 -1.734 1.00 10.99 169 ARG C C 1
ATOM 5891 O O . ARG C 1 169 ? 38.790 6.044 -1.887 1.00 11.98 169 ARG C O 1
ATOM 5899 N N . ALA C 1 170 ? 40.440 4.930 -0.839 1.00 10.88 170 ALA C N 1
ATOM 5900 C CA . ALA C 1 170 ? 39.542 4.352 0.180 1.00 10.43 170 ALA C CA 1
ATOM 5901 C C . ALA C 1 170 ? 38.790 5.411 0.989 1.00 10.52 170 ALA C C 1
ATOM 5902 O O . ALA C 1 170 ? 37.608 5.317 1.171 1.00 9.78 170 ALA C O 1
ATOM 5904 N N . ILE C 1 171 ? 39.513 6.398 1.509 1.00 11.32 171 ILE C N 1
ATOM 5905 C CA . ILE C 1 171 ? 38.879 7.464 2.244 1.00 11.41 171 ILE C CA 1
ATOM 5906 C C . ILE C 1 171 ? 37.866 8.211 1.382 1.00 11.70 171 ILE C C 1
ATOM 5907 O O . ILE C 1 171 ? 36.774 8.515 1.867 1.00 13.19 171 ILE C O 1
ATOM 5912 N N . ALA C 1 172 ? 38.200 8.485 0.118 1.00 10.59 172 ALA C N 1
ATOM 5913 C CA . ALA C 1 172 ? 37.260 9.174 -0.767 1.00 11.55 172 ALA C CA 1
ATOM 5914 C C . ALA C 1 172 ? 35.937 8.424 -0.894 1.00 11.65 172 ALA C C 1
ATOM 5915 O O . ALA C 1 172 ? 34.858 9.033 -0.802 1.00 11.93 172 ALA C O 1
ATOM 5917 N N . TRP C 1 173 ? 36.020 7.094 -1.015 1.00 11.63 173 TRP C N 1
ATOM 5918 C CA . TRP C 1 173 ? 34.815 6.272 -1.057 1.00 11.68 173 TRP C CA 1
ATOM 5919 C C . TRP C 1 173 ? 34.034 6.209 0.252 1.00 11.84 173 TRP C C 1
ATOM 5920 O O . TRP C 1 173 ? 32.794 6.200 0.210 1.00 13.23 173 TRP C O 1
ATOM 5931 N N . LEU C 1 174 ? 34.727 6.158 1.384 1.00 11.75 174 LEU C N 1
ATOM 5932 C CA . LEU C 1 174 ? 34.073 6.152 2.691 1.00 11.57 174 LEU C CA 1
ATOM 5933 C C . LEU C 1 174 ? 33.271 7.450 2.833 1.00 12.05 174 LEU C C 1
ATOM 5934 O O . LEU C 1 174 ? 32.107 7.440 3.211 1.00 11.33 174 LEU C O 1
ATOM 5939 N N . LEU C 1 175 ? 33.902 8.579 2.503 1.00 12.14 175 LEU C N 1
ATOM 5940 C CA . LEU C 1 175 ? 33.198 9.873 2.572 1.00 12.21 175 LEU C CA 1
ATOM 5941 C C . LEU C 1 175 ? 31.980 9.895 1.673 1.00 12.37 175 LEU C C 1
ATOM 5942 O O . LEU C 1 175 ? 30.917 10.288 2.107 1.00 13.13 175 LEU C O 1
ATOM 5947 N N . TYR C 1 176 ? 32.172 9.460 0.435 1.00 12.54 176 TYR C N 1
ATOM 5948 C CA . TYR C 1 176 ? 31.127 9.426 -0.576 1.00 13.51 176 TYR C CA 1
ATOM 5949 C C . TYR C 1 176 ? 29.947 8.599 -0.117 1.00 15.25 176 TYR C C 1
ATOM 5950 O O . TYR C 1 176 ? 28.799 9.038 -0.241 1.00 15.58 176 TYR C O 1
ATOM 5959 N N . SER C 1 177 ? 30.250 7.403 0.432 1.00 15.15 177 SER C N 1
ATOM 5960 C CA . SER C 1 177 ? 29.242 6.479 0.929 1.00 14.92 177 SER C CA 1
ATOM 5961 C C . SER C 1 177 ? 28.414 7.098 2.032 1.00 15.39 177 SER C C 1
ATOM 5962 O O . SER C 1 177 ? 27.216 6.819 2.136 1.00 16.02 177 SER C O 1
ATOM 5965 N N . ALA C 1 178 ? 29.051 7.884 2.889 1.00 15.19 178 ALA C N 1
ATOM 5966 C CA . ALA C 1 178 ? 28.395 8.445 4.049 1.00 15.78 178 ALA C CA 1
ATOM 5967 C C . ALA C 1 178 ? 27.677 9.777 3.795 1.00 16.14 178 ALA C C 1
ATOM 5968 O O . ALA C 1 178 ? 27.036 10.306 4.716 1.00 16.54 178 ALA C O 1
ATOM 5970 N N . GLY C 1 179 ? 27.817 10.344 2.599 1.00 16.46 179 GLY C N 1
ATOM 5971 C CA . GLY C 1 179 ? 27.217 11.639 2.318 1.00 17.00 179 GLY C CA 1
ATOM 5972 C C . GLY C 1 179 ? 28.092 12.836 2.672 1.00 16.22 179 GLY C C 1
ATOM 5973 O O . GLY C 1 179 ? 27.590 13.966 2.704 1.00 17.89 179 GLY C O 1
ATOM 5974 N N . TYR C 1 180 ? 29.383 12.611 2.927 1.00 15.88 180 TYR C N 1
ATOM 5975 C CA . TYR C 1 180 ? 30.320 13.688 3.256 1.00 15.01 180 TYR C CA 1
ATOM 5976 C C . TYR C 1 180 ? 31.307 13.959 2.111 1.00 14.95 180 TYR C C 1
ATOM 5977 O O . TYR C 1 180 ? 32.427 14.436 2.339 1.00 15.48 180 TYR C O 1
ATOM 5986 N N . LEU C 1 181 ? 30.908 13.656 0.871 1.00 13.96 181 LEU C N 1
ATOM 5987 C CA . LEU C 1 181 ? 31.709 14.037 -0.291 1.00 14.19 181 LEU C CA 1
ATOM 5988 C C . LEU C 1 181 ? 30.798 14.681 -1.284 1.00 14.67 181 LEU C C 1
ATOM 5989 O O . LEU C 1 181 ? 29.689 14.180 -1.536 1.00 15.61 181 LEU C O 1
ATOM 5994 N N . TYR C 1 182 ? 31.253 15.781 -1.869 1.00 13.71 182 TYR C N 1
ATOM 5995 C CA . TYR C 1 182 ? 30.319 16.697 -2.524 1.00 14.05 182 TYR C CA 1
ATOM 5996 C C . TYR C 1 182 ? 30.622 16.808 -4.005 1.00 13.73 182 TYR C C 1
ATOM 5997 O O . TYR C 1 182 ? 30.118 17.685 -4.687 1.00 14.76 182 TYR C O 1
ATOM 6006 N N . CYS C 1 183 ? 31.464 15.928 -4.484 1.00 14.26 183 CYS C N 1
ATOM 6007 C CA . CYS C 1 183 ? 31.600 15.677 -5.911 1.00 14.37 183 CYS C CA 1
ATOM 6008 C C . CYS C 1 183 ? 31.976 14.206 -6.142 1.00 15.77 183 CYS C C 1
ATOM 6009 O O . CYS C 1 183 ? 32.015 13.397 -5.189 1.00 15.30 183 CYS C O 1
ATOM 6012 N N . ASP C 1 184 ? 32.214 13.857 -7.408 1.00 15.37 184 ASP C N 1
ATOM 6013 C CA . ASP C 1 184 ? 32.708 12.535 -7.798 1.00 16.61 184 ASP C CA 1
ATOM 6014 C C . ASP C 1 184 ? 33.972 12.166 -6.968 1.00 16.54 184 ASP C C 1
ATOM 6015 O O . ASP C 1 184 ? 34.876 13.004 -6.745 1.00 14.24 184 ASP C O 1
ATOM 6020 N N . ALA C 1 185 ? 33.997 10.916 -6.489 1.00 16.01 185 ALA C N 1
ATOM 6021 C CA . ALA C 1 185 ? 35.012 10.475 -5.543 1.00 15.33 185 ALA C CA 1
ATOM 6022 C C . ALA C 1 185 ? 36.395 10.490 -6.123 1.00 15.82 185 ALA C C 1
ATOM 6023 O O . ALA C 1 185 ? 37.334 10.969 -5.482 1.00 14.84 185 ALA C O 1
ATOM 6025 N N . MET C 1 186 ? 36.563 10.006 -7.360 1.00 15.34 186 MET C N 1
ATOM 6026 C CA . MET C 1 186 ? 37.900 9.979 -7.890 1.00 16.13 186 MET C CA 1
ATOM 6027 C C . MET C 1 186 ? 38.321 11.396 -8.351 1.00 15.19 186 MET C C 1
ATOM 6028 O O . MET C 1 186 ? 39.499 11.684 -8.312 1.00 14.70 186 MET C O 1
ATOM 6033 N N . GLU C 1 187 ? 37.369 12.265 -8.748 1.00 14.34 187 GLU C N 1
ATOM 6034 C CA . GLU C 1 187 ? 37.656 13.670 -8.982 1.00 15.39 187 GLU C CA 1
ATOM 6035 C C . GLU C 1 187 ? 38.228 14.315 -7.707 1.00 14.58 187 GLU C C 1
ATOM 6036 O O . GLU C 1 187 ? 39.201 15.040 -7.771 1.00 14.71 187 GLU C O 1
ATOM 6042 N N . ALA C 1 188 ? 37.584 14.101 -6.578 1.00 13.02 188 ALA C N 1
ATOM 6043 C CA . ALA C 1 188 ? 38.067 14.719 -5.328 1.00 12.72 188 ALA C CA 1
ATOM 6044 C C . ALA C 1 188 ? 39.436 14.188 -4.967 1.00 12.35 188 ALA C C 1
ATOM 6045 O O . ALA C 1 188 ? 40.326 14.941 -4.621 1.00 11.56 188 ALA C O 1
ATOM 6047 N N . CYS C 1 189 ? 39.638 12.888 -5.091 1.00 13.21 189 CYS C N 1
ATOM 6048 C CA . CYS C 1 189 ? 40.924 12.272 -4.755 1.00 12.82 189 CYS C CA 1
ATOM 6049 C C . CYS C 1 189 ? 42.041 12.765 -5.677 1.00 13.02 189 CYS C C 1
ATOM 6050 O O . CYS C 1 189 ? 43.126 13.147 -5.237 1.00 11.39 189 CYS C O 1
ATOM 6053 N N . ASP C 1 190 ? 41.732 12.878 -6.966 1.00 12.57 190 ASP C N 1
ATOM 6054 C CA . ASP C 1 190 ? 42.679 13.381 -7.941 1.00 13.26 190 ASP C CA 1
ATOM 6055 C C . ASP C 1 190 ? 43.109 14.815 -7.611 1.00 12.69 190 ASP C C 1
ATOM 6056 O O . ASP C 1 190 ? 44.310 15.095 -7.568 1.00 13.53 190 ASP C O 1
ATOM 6061 N N . VAL C 1 191 ? 42.157 15.704 -7.388 1.00 11.27 191 VAL C N 1
ATOM 6062 C CA . VAL C 1 191 ? 42.519 17.105 -7.188 1.00 11.23 191 VAL C CA 1
ATOM 6063 C C . VAL C 1 191 ? 43.223 17.295 -5.841 1.00 11.44 191 VAL C C 1
ATOM 6064 O O . VAL C 1 191 ? 44.148 18.080 -5.723 1.00 11.16 191 VAL C O 1
ATOM 6068 N N . TYR C 1 192 ? 42.770 16.565 -4.844 1.00 11.32 192 TYR C N 1
ATOM 6069 C CA . TYR C 1 192 ? 43.478 16.557 -3.561 1.00 11.93 192 TYR C CA 1
ATOM 6070 C C . TYR C 1 192 ? 44.968 16.195 -3.729 1.00 11.58 192 TYR C C 1
ATOM 6071 O O . TYR C 1 192 ? 45.852 16.837 -3.170 1.00 10.50 192 TYR C O 1
ATOM 6080 N N . THR C 1 193 ? 45.246 15.183 -4.524 1.00 11.75 193 THR C N 1
ATOM 6081 C CA . THR C 1 193 ? 46.595 14.750 -4.790 1.00 11.73 193 THR C CA 1
ATOM 6082 C C . THR C 1 193 ? 47.379 15.841 -5.559 1.00 11.76 193 THR C C 1
ATOM 6083 O O . THR C 1 193 ? 48.538 16.099 -5.239 1.00 12.95 193 THR C O 1
ATOM 6087 N N . ARG C 1 194 ? 46.741 16.484 -6.537 1.00 12.60 194 ARG C N 1
ATOM 6088 C CA . ARG C 1 194 ? 47.364 17.648 -7.222 1.00 13.16 194 ARG C CA 1
ATOM 6089 C C . ARG C 1 194 ? 47.762 18.786 -6.256 1.00 13.21 194 ARG C C 1
ATOM 6090 O O . ARG C 1 194 ? 48.902 19.292 -6.294 1.00 13.52 194 ARG C O 1
ATOM 6098 N N . GLN C 1 195 ? 46.842 19.176 -5.397 1.00 13.26 195 GLN C N 1
ATOM 6099 C CA . GLN C 1 195 ? 47.075 20.326 -4.515 1.00 12.53 195 GLN C CA 1
ATOM 6100 C C . GLN C 1 195 ? 48.250 20.074 -3.558 1.00 12.21 195 GLN C C 1
ATOM 6101 O O . GLN C 1 195 ? 48.926 21.004 -3.115 1.00 12.55 195 GLN C O 1
ATOM 6107 N N . CYS C 1 196 ? 48.507 18.809 -3.262 1.00 12.11 196 CYS C N 1
ATOM 6108 C CA . CYS C 1 196 ? 49.637 18.381 -2.425 1.00 12.60 196 CYS C CA 1
ATOM 6109 C C . CYS C 1 196 ? 50.982 18.372 -3.129 1.00 13.28 196 CYS C C 1
ATOM 6110 O O . CYS C 1 196 ? 52.036 18.338 -2.482 1.00 13.54 196 CYS C O 1
ATOM 6113 N N . SER C 1 197 ? 50.927 18.430 -4.462 1.00 12.82 197 SER C N 1
ATOM 6114 C CA . SER C 1 197 ? 52.054 18.178 -5.328 1.00 12.64 197 SER C CA 1
ATOM 6115 C C . SER C 1 197 ? 52.690 19.454 -5.886 1.00 13.58 197 SER C C 1
ATOM 6116 O O . SER C 1 197 ? 53.508 19.375 -6.807 1.00 14.40 197 SER C O 1
ATOM 6119 N N . THR C 1 198 ? 52.276 20.613 -5.390 1.00 12.84 198 THR C N 1
ATOM 6120 C CA . THR C 1 198 ? 52.929 21.871 -5.792 1.00 13.60 198 THR C CA 1
ATOM 6121 C C . THR C 1 198 ? 54.217 22.079 -4.980 1.00 12.69 198 THR C C 1
ATOM 6122 O O . THR C 1 198 ? 54.393 21.507 -3.896 1.00 12.83 198 THR C O 1
ATOM 6126 N N . LEU C 1 199 ? 55.112 22.914 -5.511 1.00 12.47 199 LEU C N 1
ATOM 6127 C CA . LEU C 1 199 ? 56.398 23.203 -4.858 1.00 13.11 199 LEU C CA 1
ATOM 6128 C C . LEU C 1 199 ? 56.467 24.665 -4.414 1.00 13.02 199 LEU C C 1
ATOM 6129 O O . LEU C 1 199 ? 55.985 25.570 -5.111 1.00 12.92 199 LEU C O 1
ATOM 6134 N N . LEU C 1 200 ? 56.990 24.902 -3.221 1.00 13.92 200 LEU C N 1
ATOM 6135 C CA . LEU C 1 200 ? 57.207 26.279 -2.761 1.00 12.86 200 LEU C CA 1
ATOM 6136 C C . LEU C 1 200 ? 58.450 26.342 -1.898 1.00 12.76 200 LEU C C 1
ATOM 6137 O O . LEU C 1 200 ? 58.879 25.330 -1.366 1.00 12.73 200 LEU C O 1
ATOM 6142 N N . ASN C 1 201 ? 59.031 27.538 -1.752 1.00 11.80 201 ASN C N 1
ATOM 6143 C CA . ASN C 1 201 ? 60.149 27.740 -0.834 1.00 11.31 201 ASN C CA 1
ATOM 6144 C C . ASN C 1 201 ? 59.693 28.300 0.538 1.00 11.02 201 ASN C C 1
ATOM 6145 O O . ASN C 1 201 ? 58.483 28.536 0.791 1.00 11.17 201 ASN C O 1
ATOM 6150 N N . THR C 1 202 ? 60.640 28.423 1.450 1.00 9.75 202 THR C N 1
ATOM 6151 C CA . THR C 1 202 ? 60.313 28.754 2.841 1.00 10.53 202 THR C CA 1
ATOM 6152 C C . THR C 1 202 ? 59.749 30.172 2.957 1.00 11.35 202 THR C C 1
ATOM 6153 O O . THR C 1 202 ? 58.862 30.432 3.774 1.00 11.66 202 THR C O 1
ATOM 6157 N N . ILE C 1 203 ? 60.287 31.096 2.157 1.00 11.45 203 ILE C N 1
ATOM 6158 C CA . ILE C 1 203 ? 59.739 32.435 2.095 1.00 11.82 203 ILE C CA 1
ATOM 6159 C C . ILE C 1 203 ? 58.290 32.479 1.589 1.00 11.15 203 ILE C C 1
ATOM 6160 O O . ILE C 1 203 ? 57.459 33.206 2.126 1.00 11.91 203 ILE C O 1
ATOM 6165 N N . GLU C 1 204 ? 57.990 31.710 0.562 1.00 9.98 204 GLU C N 1
ATOM 6166 C CA . GLU C 1 204 ? 56.621 31.590 0.059 1.00 11.28 204 GLU C CA 1
ATOM 6167 C C . GLU C 1 204 ? 55.696 30.976 1.138 1.00 10.98 204 GLU C C 1
ATOM 6168 O O . GLU C 1 204 ? 54.549 31.407 1.336 1.00 11.32 204 GLU C O 1
ATOM 6174 N N . LEU C 1 205 ? 56.186 29.960 1.834 1.00 11.70 205 LEU C N 1
ATOM 6175 C CA . LEU C 1 205 ? 55.433 29.385 2.957 1.00 10.99 205 LEU C CA 1
ATOM 6176 C C . LEU C 1 205 ? 55.137 30.443 4.029 1.00 10.09 205 LEU C C 1
ATOM 6177 O O . LEU C 1 205 ? 54.013 30.525 4.544 1.00 11.56 205 LEU C O 1
ATOM 6182 N N . ALA C 1 206 ? 56.135 31.229 4.384 1.00 9.53 206 ALA C N 1
ATOM 6183 C CA . ALA C 1 206 ? 55.963 32.304 5.369 1.00 10.35 206 ALA C CA 1
ATOM 6184 C C . ALA C 1 206 ? 54.992 33.373 4.802 1.00 10.80 206 ALA C C 1
ATOM 6185 O O . ALA C 1 206 ? 54.256 34.026 5.536 1.00 12.24 206 ALA C O 1
ATOM 6187 N N . THR C 1 207 ? 54.950 33.519 3.504 1.00 9.67 207 THR C N 1
ATOM 6188 C CA . THR C 1 207 ? 54.038 34.477 2.892 1.00 10.83 207 THR C CA 1
ATOM 6189 C C . THR C 1 207 ? 52.572 34.023 3.055 1.00 11.43 207 THR C C 1
ATOM 6190 O O . THR C 1 207 ? 51.694 34.832 3.352 1.00 11.99 207 THR C O 1
ATOM 6194 N N . LEU C 1 208 ? 52.306 32.733 2.864 1.00 10.64 208 LEU C N 1
ATOM 6195 C CA . LEU C 1 208 ? 50.995 32.180 3.172 1.00 10.37 208 LEU C CA 1
ATOM 6196 C C . LEU C 1 208 ? 50.624 32.586 4.616 1.00 9.56 208 LEU C C 1
ATOM 6197 O O . LEU C 1 208 ? 49.519 33.095 4.886 1.00 10.31 208 LEU C O 1
ATOM 6202 N N . GLY C 1 209 ? 51.552 32.372 5.529 1.00 9.62 209 GLY C N 1
ATOM 6203 C CA . GLY C 1 209 ? 51.329 32.739 6.925 1.00 10.29 209 GLY C CA 1
ATOM 6204 C C . GLY C 1 209 ? 51.072 34.237 7.094 1.00 10.42 209 GLY C C 1
ATOM 6205 O O . GLY C 1 209 ? 50.176 34.667 7.827 1.00 11.02 209 GLY C O 1
ATOM 6206 N N . ALA C 1 210 ? 51.829 35.060 6.369 1.00 11.33 210 ALA C N 1
ATOM 6207 C CA . ALA C 1 210 ? 51.698 36.530 6.469 1.00 10.84 210 ALA C CA 1
ATOM 6208 C C . ALA C 1 210 ? 50.362 37.029 5.905 1.00 11.29 210 ALA C C 1
ATOM 6209 O O . ALA C 1 210 ? 49.745 37.949 6.441 1.00 10.30 210 ALA C O 1
ATOM 6211 N N . THR C 1 211 ? 49.903 36.409 4.823 1.00 10.58 211 THR C N 1
ATOM 6212 C CA . THR C 1 211 ? 48.606 36.744 4.245 1.00 11.06 211 THR C CA 1
ATOM 6213 C C . THR C 1 211 ? 47.489 36.489 5.277 1.00 11.87 211 THR C C 1
ATOM 6214 O O . THR C 1 211 ? 46.571 37.283 5.446 1.00 12.72 211 THR C O 1
ATOM 6218 N N . LEU C 1 212 ? 47.601 35.387 6.015 1.00 11.62 212 LEU C N 1
ATOM 6219 C CA . LEU C 1 212 ? 46.636 35.079 7.052 1.00 11.29 212 LEU C CA 1
ATOM 6220 C C . LEU C 1 212 ? 46.802 36.070 8.174 1.00 11.23 212 LEU C C 1
ATOM 6221 O O . LEU C 1 212 ? 45.798 36.552 8.682 1.00 11.58 212 LEU C O 1
ATOM 6226 N N . ALA C 1 213 ? 48.060 36.354 8.559 1.00 10.07 213 ALA C N 1
ATOM 6227 C CA . ALA C 1 213 ? 48.362 37.224 9.688 1.00 11.33 213 ALA C CA 1
ATOM 6228 C C . ALA C 1 213 ? 47.745 38.617 9.412 1.00 11.43 213 ALA C C 1
ATOM 6229 O O . ALA C 1 213 ? 47.289 39.311 10.325 1.00 13.20 213 ALA C O 1
ATOM 6231 N N . ALA C 1 214 ? 47.732 39.011 8.150 1.00 11.19 214 ALA C N 1
ATOM 6232 C CA . ALA C 1 214 ? 47.243 40.322 7.770 1.00 11.06 214 ALA C CA 1
ATOM 6233 C C . ALA C 1 214 ? 45.740 40.361 7.544 1.00 13.50 214 ALA C C 1
ATOM 6234 O O . ALA C 1 214 ? 45.218 41.342 6.981 1.00 14.15 214 ALA C O 1
ATOM 6236 N N . GLY C 1 215 ? 45.031 39.320 7.979 1.00 12.59 215 GLY C N 1
ATOM 6237 C CA . GLY C 1 215 ? 43.604 39.241 7.781 1.00 13.55 215 GLY C CA 1
ATOM 6238 C C . GLY C 1 215 ? 43.190 39.078 6.319 1.00 13.85 215 GLY C C 1
ATOM 6239 O O . GLY C 1 215 ? 42.104 39.533 5.943 1.00 14.51 215 GLY C O 1
ATOM 6240 N N . GLY C 1 216 ? 44.034 38.430 5.522 1.00 13.01 216 GLY C N 1
ATOM 6241 C CA . GLY C 1 216 ? 43.726 38.071 4.147 1.00 13.19 216 GLY C CA 1
ATOM 6242 C C . GLY C 1 216 ? 44.326 38.880 3.032 1.00 13.64 216 GLY C C 1
ATOM 6243 O O . GLY C 1 216 ? 43.991 38.652 1.866 1.00 15.25 216 GLY C O 1
ATOM 6244 N N . VAL C 1 217 ? 45.224 39.802 3.387 1.00 14.48 217 VAL C N 1
ATOM 6245 C CA . VAL C 1 217 ? 45.943 40.611 2.410 1.00 15.04 217 VAL C CA 1
ATOM 6246 C C . VAL C 1 217 ? 47.353 40.077 2.268 1.00 14.36 217 VAL C C 1
ATOM 6247 O O . VAL C 1 217 ? 48.060 39.939 3.256 1.00 15.07 217 VAL C O 1
ATOM 6251 N N . ASN C 1 218 ? 47.742 39.720 1.052 1.00 13.56 218 ASN C N 1
ATOM 6252 C CA . ASN C 1 218 ? 49.111 39.332 0.761 1.00 13.55 218 ASN C CA 1
ATOM 6253 C C . ASN C 1 218 ? 49.994 40.572 0.862 1.00 14.34 218 ASN C C 1
ATOM 6254 O O . ASN C 1 218 ? 49.803 41.494 0.111 1.00 14.80 218 ASN C O 1
ATOM 6259 N N . PRO C 1 219 ? 50.918 40.631 1.818 1.00 16.27 219 PRO C N 1
ATOM 6260 C CA . PRO C 1 219 ? 51.727 41.837 2.015 1.00 16.36 219 PRO C CA 1
ATOM 6261 C C . PRO C 1 219 ? 52.794 42.057 0.942 1.00 17.22 219 PRO C C 1
ATOM 6262 O O . PRO C 1 219 ? 53.314 43.155 0.854 1.00 16.56 219 PRO C O 1
ATOM 6266 N N . LEU C 1 220 ? 53.161 41.043 0.163 1.00 16.68 220 LEU C N 1
ATOM 6267 C CA . LEU C 1 220 ? 54.094 41.246 -0.938 1.00 18.38 220 LEU C CA 1
ATOM 6268 C C . LEU C 1 220 ? 53.436 41.707 -2.247 1.00 18.32 220 LEU C C 1
ATOM 6269 O O . LEU C 1 220 ? 54.020 42.466 -3.002 1.00 19.77 220 LEU C O 1
ATOM 6274 N N . THR C 1 221 ? 52.220 41.276 -2.519 1.00 16.99 221 THR C N 1
ATOM 6275 C CA . THR C 1 221 ? 51.521 41.729 -3.692 1.00 17.66 221 THR C CA 1
ATOM 6276 C C . THR C 1 221 ? 50.538 42.863 -3.418 1.00 17.67 221 THR C C 1
ATOM 6277 O O . THR C 1 221 ? 50.022 43.434 -4.383 1.00 17.70 221 THR C O 1
ATOM 6281 N N . HIS C 1 222 ? 50.293 43.185 -2.147 1.00 17.35 222 HIS C N 1
ATOM 6282 C CA . HIS C 1 222 ? 49.341 44.260 -1.736 1.00 19.16 222 HIS C CA 1
ATOM 6283 C C . HIS C 1 222 ? 47.890 44.028 -2.195 1.00 19.09 222 HIS C C 1
ATOM 6284 O O . HIS C 1 222 ? 47.145 44.974 -2.440 1.00 21.52 222 HIS C O 1
ATOM 6291 N N . LYS C 1 223 ? 47.504 42.761 -2.271 1.00 17.19 223 LYS C N 1
ATOM 6292 C CA . LYS C 1 223 ? 46.178 42.308 -2.654 1.00 16.82 223 LYS C CA 1
ATOM 6293 C C . LYS C 1 223 ? 45.394 41.618 -1.571 1.00 15.97 223 LYS C C 1
ATOM 6294 O O . LYS C 1 223 ? 45.927 40.747 -0.878 1.00 14.90 223 LYS C O 1
ATOM 6300 N N . ARG C 1 224 ? 44.126 41.989 -1.414 1.00 15.56 224 ARG C N 1
ATOM 6301 C CA . ARG C 1 224 ? 43.219 41.189 -0.634 1.00 14.56 224 ARG C CA 1
ATOM 6302 C C . ARG C 1 224 ? 42.892 39.896 -1.399 1.00 14.56 224 ARG C C 1
ATOM 6303 O O . ARG C 1 224 ? 42.361 39.942 -2.507 1.00 14.30 224 ARG C O 1
ATOM 6311 N N . VAL C 1 225 ? 43.284 38.767 -0.824 1.00 13.16 225 VAL C N 1
ATOM 6312 C CA . VAL C 1 225 ? 43.009 37.427 -1.338 1.00 14.08 225 VAL C CA 1
ATOM 6313 C C . VAL C 1 225 ? 41.800 36.776 -0.702 1.00 13.77 225 VAL C C 1
ATOM 6314 O O . VAL C 1 225 ? 41.018 36.131 -1.405 1.00 15.35 225 VAL C O 1
ATOM 6318 N N . LEU C 1 226 ? 41.633 36.968 0.615 1.00 12.06 226 LEU C N 1
ATOM 6319 C CA . LEU C 1 226 ? 40.529 36.432 1.402 1.00 13.88 226 LEU C CA 1
ATOM 6320 C C . LEU C 1 226 ? 39.779 37.548 2.103 1.00 14.27 226 LEU C C 1
ATOM 6321 O O . LEU C 1 226 ? 40.380 38.580 2.453 1.00 15.34 226 LEU C O 1
ATOM 6326 N N . GLN C 1 227 ? 38.484 37.337 2.322 1.00 15.92 227 GLN C N 1
ATOM 6327 C CA . GLN C 1 227 ? 37.672 38.210 3.167 1.00 16.74 227 GLN C CA 1
ATOM 6328 C C . GLN C 1 227 ? 38.191 38.072 4.591 1.00 16.62 227 GLN C C 1
ATOM 6329 O O . GLN C 1 227 ? 38.432 36.938 5.055 1.00 15.74 227 GLN C O 1
ATOM 6335 N N . ALA C 1 228 ? 38.388 39.211 5.267 1.00 15.65 228 ALA C N 1
ATOM 6336 C CA . ALA C 1 228 ? 38.903 39.230 6.646 1.00 15.31 228 ALA C CA 1
ATOM 6337 C C . ALA C 1 228 ? 38.102 38.377 7.587 1.00 15.40 228 ALA C C 1
ATOM 6338 O O . ALA C 1 228 ? 38.685 37.706 8.417 1.00 15.90 228 ALA C O 1
ATOM 6340 N N . ASP C 1 229 ? 36.778 38.365 7.432 1.00 15.70 229 ASP C N 1
ATOM 6341 C CA . ASP C 1 229 ? 35.907 37.630 8.332 1.00 16.84 229 ASP C CA 1
ATOM 6342 C C . ASP C 1 229 ? 36.166 36.106 8.278 1.00 14.51 229 ASP C C 1
ATOM 6343 O O . ASP C 1 229 ? 35.869 35.383 9.239 1.00 14.68 229 ASP C O 1
ATOM 6348 N N . ASN C 1 230 ? 36.711 35.619 7.178 1.00 12.34 230 ASN C N 1
ATOM 6349 C CA . ASN C 1 230 ? 36.987 34.181 7.034 1.00 12.26 230 ASN C CA 1
ATOM 6350 C C . ASN C 1 230 ? 38.265 33.681 7.678 1.00 12.09 230 ASN C C 1
ATOM 6351 O O . ASN C 1 230 ? 38.395 32.501 8.036 1.00 11.53 230 ASN C O 1
ATOM 6356 N N . VAL C 1 231 ? 39.223 34.578 7.841 1.00 13.20 231 VAL C N 1
ATOM 6357 C CA . VAL C 1 231 ? 40.532 34.169 8.345 1.00 12.06 231 VAL C CA 1
ATOM 6358 C C . VAL C 1 231 ? 40.544 33.601 9.766 1.00 11.87 231 VAL C C 1
ATOM 6359 O O . VAL C 1 231 ? 41.247 32.607 9.950 1.00 12.05 231 VAL C O 1
ATOM 6363 N N . PRO C 1 232 ? 39.822 34.131 10.754 1.00 12.21 232 PRO C N 1
ATOM 6364 C CA . PRO C 1 232 ? 39.814 33.482 12.072 1.00 12.37 232 PRO C CA 1
ATOM 6365 C C . PRO C 1 232 ? 39.385 32.003 12.041 1.00 12.42 232 PRO C C 1
ATOM 6366 O O . PRO C 1 232 ? 39.872 31.208 12.863 1.00 11.87 232 PRO C O 1
ATOM 6370 N N . TYR C 1 233 ? 38.518 31.631 11.109 1.00 11.27 233 TYR C N 1
ATOM 6371 C CA . TYR C 1 233 ? 38.064 30.271 11.026 1.00 9.98 233 TYR C CA 1
ATOM 6372 C C . TYR C 1 233 ? 39.191 29.380 10.563 1.00 10.41 233 TYR C C 1
ATOM 6373 O O . TYR C 1 233 ? 39.291 28.269 11.037 1.00 11.24 233 TYR C O 1
ATOM 6382 N N . ILE C 1 234 ? 40.020 29.862 9.617 1.00 9.97 234 ILE C N 1
ATOM 6383 C CA . ILE C 1 234 ? 41.163 29.103 9.147 1.00 10.18 234 ILE C CA 1
ATOM 6384 C C . ILE C 1 234 ? 42.147 28.849 10.302 1.00 10.85 234 ILE C C 1
ATOM 6385 O O . ILE C 1 234 ? 42.596 27.707 10.544 1.00 10.63 234 ILE C O 1
ATOM 6390 N N . LEU C 1 235 ? 42.483 29.923 10.999 1.00 10.17 235 LEU C N 1
ATOM 6391 C CA . LEU C 1 235 ? 43.376 29.832 12.160 1.00 10.54 235 LEU C CA 1
ATOM 6392 C C . LEU C 1 235 ? 42.891 28.941 13.310 1.00 10.41 235 LEU C C 1
ATOM 6393 O O . LEU C 1 235 ? 43.672 28.192 13.870 1.00 8.44 235 LEU C O 1
ATOM 6398 N N . ALA C 1 236 ? 41.590 28.952 13.609 1.00 10.83 236 ALA C N 1
ATOM 6399 C CA . ALA C 1 236 ? 41.044 28.073 14.636 1.00 11.00 236 ALA C CA 1
ATOM 6400 C C . ALA C 1 236 ? 41.206 26.615 14.205 1.00 10.94 236 ALA C C 1
ATOM 6401 O O . ALA C 1 236 ? 41.646 25.760 14.987 1.00 11.84 236 ALA C O 1
ATOM 6403 N N . GLU C 1 237 ? 40.923 26.319 12.943 1.00 9.61 237 GLU C N 1
ATOM 6404 C CA . GLU C 1 237 ? 41.098 24.943 12.450 1.00 10.43 237 GLU C CA 1
ATOM 6405 C C . GLU C 1 237 ? 42.560 24.511 12.551 1.00 8.08 237 GLU C C 1
ATOM 6406 O O . GLU C 1 237 ? 42.846 23.372 13.008 1.00 7.57 237 GLU C O 1
ATOM 6412 N N . MET C 1 238 ? 43.489 25.416 12.233 1.00 8.81 238 MET C N 1
ATOM 6413 C CA . MET C 1 238 ? 44.915 25.116 12.349 1.00 9.07 238 MET C CA 1
ATOM 6414 C C . MET C 1 238 ? 45.289 24.883 13.798 1.00 8.40 238 MET C C 1
ATOM 6415 O O . MET C 1 238 ? 46.018 23.923 14.098 1.00 9.06 238 MET C O 1
ATOM 6420 N N . MET C 1 239 ? 44.774 25.698 14.702 1.00 9.31 239 MET C N 1
ATOM 6421 C CA . MET C 1 239 ? 45.087 25.511 16.132 1.00 9.62 239 MET C CA 1
ATOM 6422 C C . MET C 1 239 ? 44.644 24.139 16.612 1.00 9.44 239 MET C C 1
ATOM 6423 O O . MET C 1 239 ? 45.331 23.506 17.445 1.00 10.46 239 MET C O 1
ATOM 6428 N N . MET C 1 240 ? 43.492 23.663 16.133 1.00 9.10 240 MET C N 1
ATOM 6429 C CA A MET C 1 240 ? 42.996 22.389 16.623 0.50 9.79 240 MET C CA 1
ATOM 6430 C CA B MET C 1 240 ? 42.971 22.381 16.586 0.50 10.07 240 MET C CA 1
ATOM 6431 C C . MET C 1 240 ? 43.697 21.162 16.036 1.00 10.00 240 MET C C 1
ATOM 6432 O O . MET C 1 240 ? 43.789 20.144 16.701 1.00 10.53 240 MET C O 1
ATOM 6441 N N . GLU C 1 241 ? 44.200 21.259 14.799 1.00 9.55 241 GLU C N 1
ATOM 6442 C CA . GLU C 1 241 ? 44.607 20.049 14.045 1.00 10.07 241 GLU C CA 1
ATOM 6443 C C . GLU C 1 241 ? 45.820 20.150 13.139 1.00 8.89 241 GLU C C 1
ATOM 6444 O O . GLU C 1 241 ? 46.222 19.148 12.536 1.00 8.88 241 GLU C O 1
ATOM 6450 N N . GLY C 1 242 ? 46.426 21.318 13.055 1.00 9.46 242 GLY C N 1
ATOM 6451 C CA . GLY C 1 242 ? 47.399 21.611 11.987 1.00 9.48 242 GLY C CA 1
ATOM 6452 C C . GLY C 1 242 ? 48.659 20.774 12.071 1.00 9.23 242 GLY C C 1
ATOM 6453 O O . GLY C 1 242 ? 49.353 20.598 11.083 1.00 8.92 242 GLY C O 1
ATOM 6454 N N . LEU C 1 243 ? 48.993 20.311 13.292 1.00 9.28 243 LEU C N 1
ATOM 6455 C CA . LEU C 1 243 ? 50.147 19.440 13.495 1.00 9.88 243 LEU C CA 1
ATOM 6456 C C . LEU C 1 243 ? 49.687 18.034 13.948 1.00 10.49 243 LEU C C 1
ATOM 6457 O O . LEU C 1 243 ? 50.407 17.301 14.666 1.00 9.57 243 LEU C O 1
ATOM 6462 N N . TYR C 1 244 ? 48.480 17.669 13.526 1.00 8.21 244 TYR C N 1
ATOM 6463 C CA . TYR C 1 244 ? 47.904 16.349 13.729 1.00 9.25 244 TYR C CA 1
ATOM 6464 C C . TYR C 1 244 ? 47.793 16.063 15.219 1.00 9.40 244 TYR C C 1
ATOM 6465 O O . TYR C 1 244 ? 47.382 16.927 15.947 1.00 10.40 244 TYR C O 1
ATOM 6474 N N . GLY C 1 245 ? 48.203 14.893 15.681 1.00 11.20 245 GLY C N 1
ATOM 6475 C CA . GLY C 1 245 ? 48.060 14.553 17.087 1.00 12.28 245 GLY C CA 1
ATOM 6476 C C . GLY C 1 245 ? 48.990 15.278 18.048 1.00 12.42 245 GLY C C 1
ATOM 6477 O O . GLY C 1 245 ? 48.892 15.099 19.265 1.00 13.38 245 GLY C O 1
ATOM 6478 N N . ARG C 1 246 ? 49.890 16.101 17.507 1.00 11.90 246 ARG C N 1
ATOM 6479 C CA . ARG C 1 246 ? 50.752 16.969 18.304 1.00 12.33 246 ARG C CA 1
ATOM 6480 C C . ARG C 1 246 ? 50.336 18.409 18.220 1.00 10.29 246 ARG C C 1
ATOM 6481 O O . ARG C 1 246 ? 51.092 19.286 18.607 1.00 9.70 246 ARG C O 1
ATOM 6489 N N . SER C 1 247 ? 49.124 18.690 17.734 1.00 9.72 247 SER C N 1
ATOM 6490 C CA . SER C 1 247 ? 48.617 20.063 17.768 1.00 8.31 247 SER C CA 1
ATOM 6491 C C . SER C 1 247 ? 48.469 20.678 19.174 1.00 9.40 247 SER C C 1
ATOM 6492 O O . SER C 1 247 ? 48.762 21.863 19.394 1.00 8.02 247 SER C O 1
ATOM 6495 N N . GLY C 1 248 ? 47.996 19.878 20.102 1.00 9.98 248 GLY C N 1
ATOM 6496 C CA . GLY C 1 248 ? 47.895 20.321 21.502 1.00 10.25 248 GLY C CA 1
ATOM 6497 C C . GLY C 1 248 ? 49.260 20.679 22.080 1.00 9.99 248 GLY C C 1
ATOM 6498 O O . GLY C 1 248 ? 49.439 21.701 22.758 1.00 10.21 248 GLY C O 1
ATOM 6499 N N . ASP C 1 249 ? 50.224 19.809 21.834 1.00 9.55 249 ASP C N 1
ATOM 6500 C CA . ASP C 1 249 ? 51.607 20.050 22.252 1.00 9.36 249 ASP C CA 1
ATOM 6501 C C . ASP C 1 249 ? 52.137 21.325 21.700 1.00 8.76 249 ASP C C 1
ATOM 6502 O O . ASP C 1 249 ? 52.835 22.054 22.391 1.00 9.10 249 ASP C O 1
ATOM 6507 N N . TRP C 1 250 ? 51.848 21.572 20.420 1.00 8.64 250 TRP C N 1
ATOM 6508 C CA . TRP C 1 250 ? 52.245 22.798 19.778 1.00 8.53 250 TRP C CA 1
ATOM 6509 C C . TRP C 1 250 ? 51.557 24.017 20.387 1.00 8.28 250 TRP C C 1
ATOM 6510 O O . TRP C 1 250 ? 52.203 25.029 20.648 1.00 9.24 250 TRP C O 1
ATOM 6521 N N . ALA C 1 251 ? 50.266 23.916 20.684 1.00 8.54 251 ALA C N 1
ATOM 6522 C CA . ALA C 1 251 ? 49.529 25.027 21.287 1.00 8.28 251 ALA C CA 1
ATOM 6523 C C . ALA C 1 251 ? 50.109 25.344 22.710 1.00 8.66 251 ALA C C 1
ATOM 6524 O O . ALA C 1 251 ? 50.265 26.500 23.140 1.00 8.72 251 ALA C O 1
ATOM 6526 N N . TYR C 1 252 ? 50.455 24.276 23.376 1.00 7.43 252 TYR C N 1
ATOM 6527 C CA . TYR C 1 252 ? 51.008 24.323 24.737 1.00 8.25 252 TYR C CA 1
ATOM 6528 C C . TYR C 1 252 ? 52.371 25.013 24.767 1.00 8.13 252 TYR C C 1
ATOM 6529 O O . TYR C 1 252 ? 52.635 25.855 25.637 1.00 10.00 252 TYR C O 1
ATOM 6538 N N . ARG C 1 253 ? 53.263 24.600 23.882 1.00 10.18 253 ARG C N 1
ATOM 6539 C CA . ARG C 1 253 ? 54.616 25.104 23.906 1.00 10.99 253 ARG C CA 1
ATOM 6540 C C . ARG C 1 253 ? 54.824 26.382 23.144 1.00 11.79 253 ARG C C 1
ATOM 6541 O O . ARG C 1 253 ? 55.628 27.230 23.533 1.00 12.97 253 ARG C O 1
ATOM 6549 N N . VAL C 1 254 ? 54.130 26.524 22.025 1.00 10.41 254 VAL C N 1
ATOM 6550 C CA . VAL C 1 254 ? 54.304 27.652 21.120 1.00 9.56 254 VAL C CA 1
ATOM 6551 C C . VAL C 1 254 ? 53.121 28.645 21.107 1.00 9.38 254 VAL C C 1
ATOM 6552 O O . VAL C 1 254 ? 53.316 29.862 21.087 1.00 10.08 254 VAL C O 1
ATOM 6556 N N . GLY C 1 255 ? 51.900 28.127 21.085 1.00 8.44 255 GLY C N 1
ATOM 6557 C CA . GLY C 1 255 ? 50.740 28.998 21.156 1.00 9.03 255 GLY C CA 1
ATOM 6558 C C . GLY C 1 255 ? 50.447 29.836 19.957 1.00 9.33 255 GLY C C 1
ATOM 6559 O O . GLY C 1 255 ? 49.853 30.925 20.071 1.00 10.91 255 GLY C O 1
ATOM 6560 N N . LEU C 1 256 ? 50.799 29.335 18.788 1.00 9.07 256 LEU C N 1
ATOM 6561 C CA . LEU C 1 256 ? 50.446 29.986 17.531 1.00 8.65 256 LEU C CA 1
ATOM 6562 C C . LEU C 1 256 ? 49.804 28.915 16.602 1.00 8.56 256 LEU C C 1
ATOM 6563 O O . LEU C 1 256 ? 50.251 27.776 16.581 1.00 9.35 256 LEU C O 1
ATOM 6568 N N . PRO C 1 257 ? 48.740 29.269 15.911 1.00 10.17 257 PRO C N 1
ATOM 6569 C CA . PRO C 1 257 ? 48.149 28.359 14.919 1.00 9.64 257 PRO C CA 1
ATOM 6570 C C . PRO C 1 257 ? 49.204 28.002 13.889 1.00 9.10 257 PRO C C 1
ATOM 6571 O O . PRO C 1 257 ? 49.913 28.878 13.386 1.00 10.16 257 PRO C O 1
ATOM 6575 N N . GLY C 1 258 ? 49.304 26.704 13.637 1.00 9.67 258 GLY C N 1
ATOM 6576 C CA . GLY C 1 258 ? 50.336 26.129 12.808 1.00 10.35 258 GLY C CA 1
ATOM 6577 C C . GLY C 1 258 ? 49.836 25.071 11.820 1.00 9.73 258 GLY C C 1
ATOM 6578 O O . GLY C 1 258 ? 48.693 24.586 11.904 1.00 9.86 258 GLY C O 1
ATOM 6579 N N . LYS C 1 259 ? 50.706 24.676 10.903 1.00 10.03 259 LYS C N 1
ATOM 6580 C CA . LYS C 1 259 ? 50.432 23.597 9.987 1.00 9.00 259 LYS C CA 1
ATOM 6581 C C . LYS C 1 259 ? 51.735 22.968 9.523 1.00 10.32 259 LYS C C 1
ATOM 6582 O O . LYS C 1 259 ? 52.680 23.706 9.195 1.00 10.83 259 LYS C O 1
ATOM 6588 N N . SER C 1 260 ? 51.773 21.633 9.498 1.00 10.61 260 SER C N 1
ATOM 6589 C CA . SER C 1 260 ? 52.880 20.877 8.917 1.00 10.37 260 SER C CA 1
ATOM 6590 C C . SER C 1 260 ? 52.534 20.224 7.583 1.00 10.94 260 SER C C 1
ATOM 6591 O O . SER C 1 260 ? 51.361 20.058 7.232 1.00 10.90 260 SER C O 1
ATOM 6594 N N . GLY C 1 261 ? 53.577 19.828 6.868 1.00 11.14 261 GLY C N 1
ATOM 6595 C CA . GLY C 1 261 ? 53.448 18.946 5.708 1.00 11.30 261 GLY C CA 1
ATOM 6596 C C . GLY C 1 261 ? 54.643 18.028 5.608 1.00 11.09 261 GLY C C 1
ATOM 6597 O O . GLY C 1 261 ? 55.708 18.347 6.110 1.00 11.90 261 GLY C O 1
ATOM 6598 N N . VAL C 1 262 ? 54.493 16.908 4.916 1.00 11.23 262 VAL C N 1
ATOM 6599 C CA . VAL C 1 262 ? 55.562 15.898 4.914 1.00 12.29 262 VAL C CA 1
ATOM 6600 C C . VAL C 1 262 ? 56.683 16.269 3.922 1.00 11.54 262 VAL C C 1
ATOM 6601 O O . VAL C 1 262 ? 57.685 15.572 3.825 1.00 13.47 262 VAL C O 1
ATOM 6605 N N . GLY C 1 263 ? 56.543 17.391 3.211 1.00 11.18 263 GLY C N 1
ATOM 6606 C CA . GLY C 1 263 ? 57.684 17.935 2.512 1.00 10.86 263 GLY C CA 1
ATOM 6607 C C . GLY C 1 263 ? 58.702 18.549 3.457 1.00 11.01 263 GLY C C 1
ATOM 6608 O O . GLY C 1 263 ? 59.823 18.887 3.044 1.00 11.48 263 GLY C O 1
ATOM 6609 N N . GLY C 1 264 ? 58.334 18.687 4.746 1.00 10.22 264 GLY C N 1
ATOM 6610 C CA . GLY C 1 264 ? 59.215 19.251 5.761 1.00 9.79 264 GLY C CA 1
ATOM 6611 C C . GLY C 1 264 ? 58.910 20.686 6.179 1.00 9.90 264 GLY C C 1
ATOM 6612 O O . GLY C 1 264 ? 59.647 21.232 6.986 1.00 11.43 264 GLY C O 1
ATOM 6613 N N . GLY C 1 265 ? 57.890 21.304 5.596 1.00 10.36 265 GLY C N 1
ATOM 6614 C CA . GLY C 1 265 ? 57.433 22.620 5.996 1.00 10.49 265 GLY C CA 1
ATOM 6615 C C . GLY C 1 265 ? 56.692 22.672 7.330 1.00 11.36 265 GLY C C 1
ATOM 6616 O O . GLY C 1 265 ? 55.941 21.755 7.681 1.00 11.00 265 GLY C O 1
ATOM 6617 N N . ILE C 1 266 ? 56.944 23.735 8.060 1.00 10.13 266 ILE C N 1
ATOM 6618 C CA . ILE C 1 266 ? 56.184 24.112 9.243 1.00 9.31 266 ILE C CA 1
ATOM 6619 C C . ILE C 1 266 ? 55.851 25.586 9.142 1.00 10.20 266 ILE C C 1
ATOM 6620 O O . ILE C 1 266 ? 56.720 26.401 8.839 1.00 10.81 266 ILE C O 1
ATOM 6625 N N . LEU C 1 267 ? 54.577 25.913 9.358 1.00 10.75 267 LEU C N 1
ATOM 6626 C CA . LEU C 1 267 ? 54.039 27.276 9.267 1.00 11.95 267 LEU C CA 1
ATOM 6627 C C . LEU C 1 267 ? 53.399 27.649 10.600 1.00 13.04 267 LEU C C 1
ATOM 6628 O O . LEU C 1 267 ? 52.680 26.840 11.173 1.00 10.95 267 LEU C O 1
ATOM 6633 N N . ALA C 1 268 ? 53.651 28.865 11.060 1.00 12.03 268 ALA C N 1
ATOM 6634 C CA . ALA C 1 268 ? 52.901 29.408 12.189 1.00 11.90 268 ALA C CA 1
ATOM 6635 C C . ALA C 1 268 ? 52.451 30.831 11.834 1.00 12.60 268 ALA C C 1
ATOM 6636 O O . ALA C 1 268 ? 53.104 31.521 11.044 1.00 12.89 268 ALA C O 1
ATOM 6638 N N . VAL C 1 269 ? 51.321 31.238 12.400 1.00 11.36 269 VAL C N 1
ATOM 6639 C CA . VAL C 1 269 ? 50.779 32.566 12.150 1.00 11.35 269 VAL C CA 1
ATOM 6640 C C . VAL C 1 269 ? 50.665 33.321 13.452 1.00 11.60 269 VAL C C 1
ATOM 6641 O O . VAL C 1 269 ? 50.146 32.807 14.421 1.00 11.16 269 VAL C O 1
ATOM 6645 N N . VAL C 1 270 ? 51.197 34.545 13.456 1.00 11.81 270 VAL C N 1
ATOM 6646 C CA . VAL C 1 270 ? 50.984 35.476 14.577 1.00 11.11 270 VAL C CA 1
ATOM 6647 C C . VAL C 1 270 ? 49.931 36.478 14.101 1.00 11.01 270 VAL C C 1
ATOM 6648 O O . VAL C 1 270 ? 50.259 37.348 13.275 1.00 10.92 270 VAL C O 1
ATOM 6652 N N . PRO C 1 271 ? 48.681 36.346 14.564 1.00 11.34 271 PRO C N 1
ATOM 6653 C CA . PRO C 1 271 ? 47.578 37.171 14.037 1.00 11.65 271 PRO C CA 1
ATOM 6654 C C . PRO C 1 271 ? 47.894 38.648 14.139 1.00 12.64 271 PRO C C 1
ATOM 6655 O O . PRO C 1 271 ? 48.295 39.127 15.185 1.00 11.32 271 PRO C O 1
ATOM 6659 N N . GLY C 1 272 ? 47.800 39.327 12.996 1.00 13.07 272 GLY C N 1
ATOM 6660 C CA . GLY C 1 272 ? 48.081 40.733 12.897 1.00 14.35 272 GLY C CA 1
ATOM 6661 C C . GLY C 1 272 ? 49.522 41.161 12.762 1.00 14.24 272 GLY C C 1
ATOM 6662 O O . GLY C 1 272 ? 49.805 42.363 12.656 1.00 14.76 272 GLY C O 1
ATOM 6663 N N . VAL C 1 273 ? 50.454 40.215 12.775 1.00 12.80 273 VAL C N 1
ATOM 6664 C CA . VAL C 1 273 ? 51.861 40.579 12.888 1.00 12.21 273 VAL C CA 1
ATOM 6665 C C . VAL C 1 273 ? 52.733 39.952 11.807 1.00 12.19 273 VAL C C 1
ATOM 6666 O O . VAL C 1 273 ? 53.463 40.663 11.152 1.00 13.70 273 VAL C O 1
ATOM 6670 N N . MET C 1 274 ? 52.728 38.625 11.654 1.00 12.29 274 MET C N 1
ATOM 6671 C CA . MET C 1 274 ? 53.683 37.977 10.763 1.00 11.18 274 MET C CA 1
ATOM 6672 C C . MET C 1 274 ? 53.327 36.501 10.540 1.00 12.00 274 MET C C 1
ATOM 6673 O O . MET C 1 274 ? 52.620 35.878 11.335 1.00 10.26 274 MET C O 1
ATOM 6678 N N . GLY C 1 275 ? 53.825 35.976 9.433 1.00 12.54 275 GLY C N 1
ATOM 6679 C CA . GLY C 1 275 ? 53.966 34.553 9.231 1.00 11.73 275 GLY C CA 1
ATOM 6680 C C . GLY C 1 275 ? 55.381 34.112 9.559 1.00 10.80 275 GLY C C 1
ATOM 6681 O O . GLY C 1 275 ? 56.344 34.840 9.273 1.00 11.14 275 GLY C O 1
ATOM 6682 N N . ILE C 1 276 ? 55.518 32.942 10.172 1.00 10.88 276 ILE C N 1
ATOM 6683 C CA . ILE C 1 276 ? 56.826 32.347 10.494 1.00 10.70 276 ILE C CA 1
ATOM 6684 C C . ILE C 1 276 ? 56.848 30.948 9.896 1.00 12.10 276 ILE C C 1
ATOM 6685 O O . ILE C 1 276 ? 55.907 30.173 10.085 1.00 13.09 276 ILE C O 1
ATOM 6690 N N . ALA C 1 277 ? 57.884 30.625 9.129 1.00 10.06 277 ALA C N 1
ATOM 6691 C CA . ALA C 1 277 ? 57.937 29.329 8.462 1.00 10.13 277 ALA C CA 1
ATOM 6692 C C . ALA C 1 277 ? 59.330 28.766 8.590 1.00 9.84 277 ALA C C 1
ATOM 6693 O O . ALA C 1 277 ? 60.299 29.512 8.650 1.00 9.83 277 ALA C O 1
ATOM 6695 N N . ALA C 1 278 ? 59.417 27.451 8.564 1.00 9.43 278 ALA C N 1
ATOM 6696 C CA . ALA C 1 278 ? 60.696 26.770 8.465 1.00 9.35 278 ALA C CA 1
ATOM 6697 C C . ALA C 1 278 ? 60.536 25.466 7.701 1.00 9.93 278 ALA C C 1
ATOM 6698 O O . ALA C 1 278 ? 59.433 24.991 7.418 1.00 10.49 278 ALA C O 1
ATOM 6700 N N . PHE C 1 279 ? 61.672 24.930 7.315 1.00 9.31 279 PHE C N 1
ATOM 6701 C CA . PHE C 1 279 ? 61.706 23.718 6.535 1.00 10.15 279 PHE C CA 1
ATOM 6702 C C . PHE C 1 279 ? 62.945 22.879 6.789 1.00 10.22 279 PHE C C 1
ATOM 6703 O O . PHE C 1 279 ? 64.054 23.399 6.880 1.00 9.94 279 PHE C O 1
ATOM 6711 N N . SER C 1 280 ? 62.726 21.577 6.932 1.00 10.31 280 SER C N 1
ATOM 6712 C CA . SER C 1 280 ? 63.834 20.629 6.799 1.00 11.46 280 SER C CA 1
ATOM 6713 C C . SER C 1 280 ? 63.231 19.262 6.604 1.00 11.46 280 SER C C 1
ATOM 6714 O O . SER C 1 280 ? 62.230 18.998 7.208 1.00 11.73 280 SER C O 1
ATOM 6717 N N . PRO C 1 281 ? 63.735 18.455 5.650 1.00 12.07 281 PRO C N 1
ATOM 6718 C CA . PRO C 1 281 ? 63.040 17.206 5.281 1.00 11.96 281 PRO C CA 1
ATOM 6719 C C . PRO C 1 281 ? 62.835 16.150 6.375 1.00 12.56 281 PRO C C 1
ATOM 6720 O O . PRO C 1 281 ? 61.790 15.513 6.357 1.00 12.78 281 PRO C O 1
ATOM 6724 N N . PRO C 1 282 ? 63.763 15.940 7.289 1.00 11.83 282 PRO C N 1
ATOM 6725 C CA . PRO C 1 282 ? 63.529 14.875 8.288 1.00 12.91 282 PRO C CA 1
ATOM 6726 C C . PRO C 1 282 ? 62.325 15.135 9.234 1.00 12.31 282 PRO C C 1
ATOM 6727 O O . PRO C 1 282 ? 62.248 16.150 9.910 1.00 12.38 282 PRO C O 1
ATOM 6731 N N . LEU C 1 283 ? 61.388 14.183 9.242 1.00 12.81 283 LEU C N 1
ATOM 6732 C CA . LEU C 1 283 ? 60.140 14.254 9.981 1.00 13.40 283 LEU C CA 1
ATOM 6733 C C . LEU C 1 283 ? 60.163 13.371 11.226 1.00 14.25 283 LEU C C 1
ATOM 6734 O O . LEU C 1 283 ? 60.794 12.283 11.242 1.00 15.04 283 LEU C O 1
ATOM 6739 N N . ASP C 1 284 ? 59.433 13.799 12.255 1.00 14.91 284 ASP C N 1
ATOM 6740 C CA . ASP C 1 284 ? 59.237 12.974 13.447 1.00 15.75 284 ASP C CA 1
ATOM 6741 C C . ASP C 1 284 ? 58.099 11.952 13.196 1.00 16.90 284 ASP C C 1
ATOM 6742 O O . ASP C 1 284 ? 57.569 11.844 12.095 1.00 15.66 284 ASP C O 1
ATOM 6747 N N . GLU C 1 285 ? 57.738 11.176 14.214 1.00 18.29 285 GLU C N 1
ATOM 6748 C CA . GLU C 1 285 ? 56.784 10.094 14.009 1.00 20.63 285 GLU C CA 1
ATOM 6749 C C . GLU C 1 285 ? 55.376 10.578 13.743 1.00 20.41 285 GLU C C 1
ATOM 6750 O O . GLU C 1 285 ? 54.549 9.801 13.276 1.00 22.07 285 GLU C O 1
ATOM 6756 N N . ASP C 1 286 ? 55.084 11.848 14.052 1.00 19.41 286 ASP C N 1
ATOM 6757 C CA . ASP C 1 286 ? 53.809 12.421 13.700 1.00 19.49 286 ASP C CA 1
ATOM 6758 C C . ASP C 1 286 ? 53.770 13.107 12.335 1.00 18.68 286 ASP C C 1
ATOM 6759 O O . ASP C 1 286 ? 52.747 13.702 11.976 1.00 20.29 286 ASP C O 1
ATOM 6764 N N . GLY C 1 287 ? 54.864 13.015 11.582 1.00 17.39 287 GLY C N 1
ATOM 6765 C CA . GLY C 1 287 ? 54.988 13.597 10.252 1.00 15.77 287 GLY C CA 1
ATOM 6766 C C . GLY C 1 287 ? 55.427 15.066 10.242 1.00 14.82 287 GLY C C 1
ATOM 6767 O O . GLY C 1 287 ? 55.318 15.750 9.252 1.00 14.65 287 GLY C O 1
ATOM 6768 N N . ASN C 1 288 ? 55.938 15.556 11.361 1.00 13.49 288 ASN C N 1
ATOM 6769 C CA . ASN C 1 288 ? 56.249 16.975 11.517 1.00 13.28 288 ASN C CA 1
ATOM 6770 C C . ASN C 1 288 ? 57.770 17.169 11.503 1.00 12.93 288 ASN C C 1
ATOM 6771 O O . ASN C 1 288 ? 58.466 16.496 12.239 1.00 13.77 288 ASN C O 1
ATOM 6776 N N . SER C 1 289 ? 58.289 18.081 10.661 1.00 10.82 289 SER C N 1
ATOM 6777 C CA . SER C 1 289 ? 59.735 18.325 10.608 1.00 10.54 289 SER C CA 1
ATOM 6778 C C . SER C 1 289 ? 60.339 18.517 11.987 1.00 10.85 289 SER C C 1
ATOM 6779 O O . SER C 1 289 ? 59.917 19.403 12.720 1.00 9.95 289 SER C O 1
ATOM 6782 N N . VAL C 1 290 ? 61.360 17.734 12.302 1.00 11.34 290 VAL C N 1
ATOM 6783 C CA . VAL C 1 290 ? 62.042 17.862 13.609 1.00 13.23 290 VAL C CA 1
ATOM 6784 C C . VAL C 1 290 ? 62.676 19.254 13.702 1.00 13.54 290 VAL C C 1
ATOM 6785 O O . VAL C 1 290 ? 62.415 20.015 14.629 1.00 12.87 290 VAL C O 1
ATOM 6789 N N . ARG C 1 291 ? 63.460 19.645 12.687 1.00 11.62 291 ARG C N 1
ATOM 6790 C CA . ARG C 1 291 ? 64.149 20.929 12.793 1.00 11.14 291 ARG C CA 1
ATOM 6791 C C . ARG C 1 291 ? 63.175 22.065 12.492 1.00 11.02 291 ARG C C 1
ATOM 6792 O O . ARG C 1 291 ? 63.337 23.144 13.049 1.00 11.40 291 ARG C O 1
ATOM 6800 N N . GLY C 1 292 ? 62.223 21.857 11.572 1.00 11.30 292 GLY C N 1
ATOM 6801 C CA . GLY C 1 292 ? 61.239 22.876 11.252 1.00 11.41 292 GLY C CA 1
ATOM 6802 C C . GLY C 1 292 ? 60.441 23.380 12.448 1.00 11.42 292 GLY C C 1
ATOM 6803 O O . GLY C 1 292 ? 60.187 24.578 12.622 1.00 11.46 292 GLY C O 1
ATOM 6804 N N . GLN C 1 293 ? 59.964 22.432 13.239 1.00 12.50 293 GLN C N 1
ATOM 6805 C CA . GLN C 1 293 ? 59.241 22.770 14.474 1.00 12.38 293 GLN C CA 1
ATOM 6806 C C . GLN C 1 293 ? 60.082 23.564 15.433 1.00 12.47 293 GLN C C 1
ATOM 6807 O O . GLN C 1 293 ? 59.606 24.537 15.991 1.00 11.59 293 GLN C O 1
ATOM 6813 N N . LYS C 1 294 ? 61.328 23.126 15.651 1.00 10.91 294 LYS C N 1
ATOM 6814 C CA . LYS C 1 294 ? 62.236 23.823 16.563 1.00 10.72 294 LYS C CA 1
ATOM 6815 C C . LYS C 1 294 ? 62.583 25.209 16.060 1.00 10.18 294 LYS C C 1
ATOM 6816 O O . LYS C 1 294 ? 62.569 26.134 16.830 1.00 10.38 294 LYS C O 1
ATOM 6822 N N . MET C 1 295 ? 62.760 25.394 14.748 1.00 10.54 295 MET C N 1
ATOM 6823 C CA . MET C 1 295 ? 63.153 26.712 14.232 1.00 10.62 295 MET C CA 1
ATOM 6824 C C . MET C 1 295 ? 61.997 27.711 14.320 1.00 10.62 295 MET C C 1
ATOM 6825 O O . MET C 1 295 ? 62.179 28.870 14.695 1.00 10.40 295 MET C O 1
ATOM 6830 N N . VAL C 1 296 ? 60.786 27.262 13.994 1.00 10.10 296 VAL C N 1
ATOM 6831 C CA . VAL C 1 296 ? 59.624 28.160 14.104 1.00 9.77 296 VAL C CA 1
ATOM 6832 C C . VAL C 1 296 ? 59.347 28.486 15.564 1.00 10.81 296 VAL C C 1
ATOM 6833 O O . VAL C 1 296 ? 59.114 29.659 15.906 1.00 10.72 296 VAL C O 1
ATOM 6837 N N . ALA C 1 297 ? 59.375 27.471 16.431 1.00 11.12 297 ALA C N 1
ATOM 6838 C CA . ALA C 1 297 ? 59.145 27.711 17.871 1.00 11.30 297 ALA C CA 1
ATOM 6839 C C . ALA C 1 297 ? 60.171 28.698 18.445 1.00 11.82 297 ALA C C 1
ATOM 6840 O O . ALA C 1 297 ? 59.869 29.567 19.290 1.00 12.80 297 ALA C O 1
ATOM 6842 N N . SER C 1 298 ? 61.423 28.533 18.041 1.00 11.82 298 SER C N 1
ATOM 6843 C CA . SER C 1 298 ? 62.483 29.384 18.512 1.00 11.34 298 SER C CA 1
ATOM 6844 C C . SER C 1 298 ? 62.235 30.840 18.172 1.00 11.28 298 SER C C 1
ATOM 6845 O O . SER C 1 298 ? 62.396 31.725 18.997 1.00 10.33 298 SER C O 1
ATOM 6848 N N . VAL C 1 299 ? 61.846 31.098 16.938 1.00 10.89 299 VAL C N 1
ATOM 6849 C CA . VAL C 1 299 ? 61.561 32.462 16.528 1.00 11.22 299 VAL C CA 1
ATOM 6850 C C . VAL C 1 299 ? 60.413 33.064 17.315 1.00 10.42 299 VAL C C 1
ATOM 6851 O O . VAL C 1 299 ? 60.484 34.186 17.774 1.00 10.72 299 VAL C O 1
ATOM 6855 N N . ALA C 1 300 ? 59.333 32.306 17.458 1.00 10.66 300 ALA C N 1
ATOM 6856 C CA . ALA C 1 300 ? 58.171 32.758 18.201 1.00 10.90 300 ALA C CA 1
ATOM 6857 C C . ALA C 1 300 ? 58.511 33.013 19.658 1.00 11.18 300 ALA C C 1
ATOM 6858 O O . ALA C 1 300 ? 58.057 34.000 20.203 1.00 10.23 300 ALA C O 1
ATOM 6860 N N . LYS C 1 301 ? 59.323 32.153 20.250 1.00 12.26 301 LYS C N 1
ATOM 6861 C CA . LYS C 1 301 ? 59.655 32.290 21.677 1.00 12.63 301 LYS C CA 1
ATOM 6862 C C . LYS C 1 301 ? 60.571 33.487 21.811 1.00 12.84 301 LYS C C 1
ATOM 6863 O O . LYS C 1 301 ? 60.368 34.310 22.697 1.00 13.60 301 LYS C O 1
ATOM 6869 N N . GLN C 1 302 ? 61.555 33.632 20.903 1.00 13.36 302 GLN C N 1
ATOM 6870 C CA . GLN C 1 302 ? 62.498 34.761 21.019 1.00 13.99 302 GLN C CA 1
ATOM 6871 C C . GLN C 1 302 ? 61.794 36.110 20.927 1.00 14.15 302 GLN C C 1
ATOM 6872 O O . GLN C 1 302 ? 62.146 37.053 21.627 1.00 13.39 302 GLN C O 1
ATOM 6878 N N . LEU C 1 303 ? 60.765 36.196 20.071 1.00 13.09 303 LEU C N 1
ATOM 6879 C CA . LEU C 1 303 ? 60.055 37.449 19.852 1.00 13.68 303 LEU C CA 1
ATOM 6880 C C . LEU C 1 303 ? 58.839 37.626 20.750 1.00 14.44 303 LEU C C 1
ATOM 6881 O O . LEU C 1 303 ? 58.197 38.674 20.725 1.00 14.80 303 LEU C O 1
ATOM 6886 N N . GLY C 1 304 ? 58.509 36.608 21.532 1.00 13.38 304 GLY C N 1
ATOM 6887 C CA . GLY C 1 304 ? 57.482 36.746 22.555 1.00 13.98 304 GLY C CA 1
ATOM 6888 C C . GLY C 1 304 ? 56.056 36.554 22.062 1.00 13.19 304 GLY C C 1
ATOM 6889 O O . GLY C 1 304 ? 55.118 37.035 22.705 1.00 13.57 304 GLY C O 1
ATOM 6890 N N . TYR C 1 305 ? 55.866 35.862 20.940 1.00 11.85 305 TYR C N 1
ATOM 6891 C CA . TYR C 1 305 ? 54.527 35.718 20.355 1.00 11.16 305 TYR C CA 1
ATOM 6892 C C . TYR C 1 305 ? 53.842 34.419 20.726 1.00 11.11 305 TYR C C 1
ATOM 6893 O O . TYR C 1 305 ? 54.375 33.310 20.518 1.00 11.06 305 TYR C O 1
ATOM 6902 N N . ASN C 1 306 ? 52.622 34.561 21.223 1.00 10.78 306 ASN C N 1
ATOM 6903 C CA . ASN C 1 306 ? 51.805 33.424 21.696 1.00 10.76 306 ASN C CA 1
ATOM 6904 C C . ASN C 1 306 ? 50.406 34.040 21.899 1.00 10.23 306 ASN C C 1
ATOM 6905 O O . ASN C 1 306 ? 50.270 35.038 22.649 1.00 10.87 306 ASN C O 1
ATOM 6910 N N . VAL C 1 307 ? 49.380 33.486 21.239 1.00 9.06 307 VAL C N 1
ATOM 6911 C CA . VAL C 1 307 ? 48.040 34.064 21.308 1.00 9.73 307 VAL C CA 1
ATOM 6912 C C . VAL C 1 307 ? 47.394 33.922 22.709 1.00 10.97 307 VAL C C 1
ATOM 6913 O O . VAL C 1 307 ? 46.350 34.553 22.984 1.00 10.74 307 VAL C O 1
ATOM 6917 N N . PHE C 1 308 ? 47.992 33.105 23.574 1.00 10.36 308 PHE C N 1
ATOM 6918 C CA . PHE C 1 308 ? 47.514 32.917 24.935 1.00 12.64 308 PHE C CA 1
ATOM 6919 C C . PHE C 1 308 ? 48.212 33.828 25.939 1.00 14.59 308 PHE C C 1
ATOM 6920 O O . PHE C 1 308 ? 48.107 33.604 27.148 1.00 15.75 308 PHE C O 1
ATOM 6928 N N . LYS C 1 309 ? 48.933 34.828 25.430 1.00 17.40 309 LYS C N 1
ATOM 6929 C CA . LYS C 1 309 ? 49.718 35.803 26.218 1.00 21.21 309 LYS C CA 1
ATOM 6930 C C . LYS C 1 309 ? 49.127 37.169 25.897 1.00 23.06 309 LYS C C 1
ATOM 6931 O O . LYS C 1 309 ? 48.971 37.504 24.727 1.00 23.43 309 LYS C O 1
ATOM 6937 N N . GLY C 1 310 ? 48.796 37.949 26.925 1.00 25.32 310 GLY C N 1
ATOM 6938 C CA . GLY C 1 310 ? 48.279 39.298 26.769 1.00 27.13 310 GLY C CA 1
ATOM 6939 C C . GLY C 1 310 ? 49.235 40.287 26.125 1.00 28.87 310 GLY C C 1
ATOM 6940 O O . GLY C 1 310 ? 48.849 41.134 25.306 1.00 31.31 310 GLY C O 1
ATOM 6942 N N . LEU D 1 2 ? 39.077 50.454 29.035 1.00 30.16 2 LEU D N 1
ATOM 6943 C CA . LEU D 1 2 ? 37.822 49.896 28.425 1.00 29.23 2 LEU D CA 1
ATOM 6944 C C . LEU D 1 2 ? 36.646 50.822 28.683 1.00 29.20 2 LEU D C 1
ATOM 6945 O O . LEU D 1 2 ? 36.605 51.494 29.713 1.00 30.66 2 LEU D O 1
ATOM 6950 N N . ASP D 1 3 ? 35.680 50.852 27.771 1.00 27.77 3 ASP D N 1
ATOM 6951 C CA . ASP D 1 3 ? 34.514 51.709 27.969 1.00 26.35 3 ASP D CA 1
ATOM 6952 C C . ASP D 1 3 ? 33.428 51.011 28.781 1.00 24.57 3 ASP D C 1
ATOM 6953 O O . ASP D 1 3 ? 32.800 50.063 28.303 1.00 23.46 3 ASP D O 1
ATOM 6958 N N . ALA D 1 4 ? 33.230 51.486 30.008 1.00 22.70 4 ALA D N 1
ATOM 6959 C CA . ALA D 1 4 ? 32.244 50.932 30.921 1.00 21.92 4 ALA D CA 1
ATOM 6960 C C . ALA D 1 4 ? 30.864 50.809 30.327 1.00 21.84 4 ALA D C 1
ATOM 6961 O O . ALA D 1 4 ? 30.164 49.840 30.607 1.00 20.86 4 ALA D O 1
ATOM 6963 N N . ASN D 1 5 ? 30.437 51.805 29.540 1.00 21.52 5 ASN D N 1
ATOM 6964 C CA . ASN D 1 5 ? 29.114 51.728 28.939 1.00 21.34 5 ASN D CA 1
ATOM 6965 C C . ASN D 1 5 ? 29.028 50.635 27.858 1.00 21.20 5 ASN D C 1
ATOM 6966 O O . ASN D 1 5 ? 28.023 49.940 27.777 1.00 20.11 5 ASN D O 1
ATOM 6971 N N . LYS D 1 6 ? 30.070 50.469 27.035 1.00 20.94 6 LYS D N 1
ATOM 6972 C CA . LYS D 1 6 ? 30.064 49.394 26.042 1.00 21.12 6 LYS D CA 1
ATOM 6973 C C . LYS D 1 6 ? 30.032 48.007 26.717 1.00 19.61 6 LYS D C 1
ATOM 6974 O O . LYS D 1 6 ? 29.360 47.084 26.224 1.00 19.17 6 LYS D O 1
ATOM 6980 N N . LEU D 1 7 ? 30.762 47.846 27.816 1.00 18.01 7 LEU D N 1
ATOM 6981 C CA . LEU D 1 7 ? 30.813 46.542 28.514 1.00 17.13 7 LEU D CA 1
ATOM 6982 C C . LEU D 1 7 ? 29.491 46.186 29.158 1.00 16.42 7 LEU D C 1
ATOM 6983 O O . LEU D 1 7 ? 29.042 45.076 29.027 1.00 15.35 7 LEU D O 1
ATOM 6988 N N . GLN D 1 8 ? 28.852 47.133 29.835 1.00 15.05 8 GLN D N 1
ATOM 6989 C CA . GLN D 1 8 ? 27.550 46.860 30.458 1.00 14.74 8 GLN D CA 1
ATOM 6990 C C . GLN D 1 8 ? 26.532 46.595 29.376 1.00 14.43 8 GLN D C 1
ATOM 6991 O O . GLN D 1 8 ? 25.704 45.735 29.527 1.00 12.58 8 GLN D O 1
ATOM 6997 N N . GLN D 1 9 ? 26.564 47.382 28.302 1.00 15.39 9 GLN D N 1
ATOM 6998 C CA . GLN D 1 9 ? 25.650 47.139 27.178 1.00 16.12 9 GLN D CA 1
ATOM 6999 C C . GLN D 1 9 ? 25.804 45.719 26.608 1.00 15.21 9 GLN D C 1
ATOM 7000 O O . GLN D 1 9 ? 24.809 45.037 26.351 1.00 14.25 9 GLN D O 1
ATOM 7006 N N . ALA D 1 10 ? 27.061 45.263 26.438 1.00 15.10 10 ALA D N 1
ATOM 7007 C CA . ALA D 1 10 ? 27.342 43.917 25.940 1.00 14.46 10 ALA D CA 1
ATOM 7008 C C . ALA D 1 10 ? 26.715 42.815 26.804 1.00 14.26 10 ALA D C 1
ATOM 7009 O O . ALA D 1 10 ? 26.049 41.892 26.323 1.00 15.01 10 ALA D O 1
ATOM 7011 N N . VAL D 1 11 ? 26.942 42.900 28.095 1.00 14.39 11 VAL D N 1
ATOM 7012 C CA . VAL D 1 11 ? 26.372 41.967 29.047 1.00 14.36 11 VAL D CA 1
ATOM 7013 C C . VAL D 1 11 ? 24.817 42.041 29.028 1.00 14.75 11 VAL D C 1
ATOM 7014 O O . VAL D 1 11 ? 24.121 41.018 29.005 1.00 14.13 11 VAL D O 1
ATOM 7018 N N . ASP D 1 12 ? 24.289 43.262 29.052 1.00 14.62 12 ASP D N 1
ATOM 7019 C CA . ASP D 1 12 ? 22.848 43.445 28.965 1.00 15.87 12 ASP D CA 1
ATOM 7020 C C . ASP D 1 12 ? 22.251 42.866 27.665 1.00 15.11 12 ASP D C 1
ATOM 7021 O O . ASP D 1 12 ? 21.255 42.154 27.740 1.00 16.65 12 ASP D O 1
ATOM 7026 N N . GLN D 1 13 ? 22.855 43.128 26.511 1.00 16.12 13 GLN D N 1
ATOM 7027 C CA . GLN D 1 13 ? 22.312 42.627 25.239 1.00 16.95 13 GLN D CA 1
ATOM 7028 C C . GLN D 1 13 ? 22.364 41.097 25.186 1.00 16.44 13 GLN D C 1
ATOM 7029 O O . GLN D 1 13 ? 21.413 40.425 24.777 1.00 16.80 13 GLN D O 1
ATOM 7035 N N . ALA D 1 14 ? 23.484 40.527 25.625 1.00 14.54 14 ALA D N 1
ATOM 7036 C CA . ALA D 1 14 ? 23.604 39.083 25.678 1.00 14.24 14 ALA D CA 1
ATOM 7037 C C . ALA D 1 14 ? 22.532 38.436 26.534 1.00 13.98 14 ALA D C 1
ATOM 7038 O O . ALA D 1 14 ? 21.957 37.413 26.156 1.00 13.82 14 ALA D O 1
ATOM 7040 N N . TYR D 1 15 ? 22.305 39.004 27.726 1.00 13.91 15 TYR D N 1
ATOM 7041 C CA . TYR D 1 15 ? 21.282 38.515 28.637 1.00 14.04 15 TYR D CA 1
ATOM 7042 C C . TYR D 1 15 ? 19.860 38.648 27.995 1.00 14.67 15 TYR D C 1
ATOM 7043 O O . TYR D 1 15 ? 19.110 37.687 27.943 1.00 14.91 15 TYR D O 1
ATOM 7052 N N . THR D 1 16 ? 19.536 39.820 27.471 1.00 16.07 16 THR D N 1
ATOM 7053 C CA . THR D 1 16 ? 18.202 40.023 26.881 1.00 16.60 16 THR D CA 1
ATOM 7054 C C . THR D 1 16 ? 17.959 39.072 25.723 1.00 18.20 16 THR D C 1
ATOM 7055 O O . THR D 1 16 ? 16.914 38.395 25.626 1.00 17.49 16 THR D O 1
ATOM 7059 N N . GLN D 1 17 ? 18.946 38.979 24.852 1.00 18.74 17 GLN D N 1
ATOM 7060 C CA . GLN D 1 17 ? 18.811 38.116 23.699 1.00 20.08 17 GLN D CA 1
ATOM 7061 C C . GLN D 1 17 ? 18.707 36.602 24.029 1.00 20.62 17 GLN D C 1
ATOM 7062 O O . GLN D 1 17 ? 18.000 35.877 23.325 1.00 19.83 17 GLN D O 1
ATOM 7068 N N . PHE D 1 18 ? 19.348 36.110 25.089 1.00 20.23 18 PHE D N 1
ATOM 7069 C CA . PHE D 1 18 ? 19.465 34.664 25.302 1.00 21.76 18 PHE D CA 1
ATOM 7070 C C . PHE D 1 18 ? 19.035 34.091 26.652 1.00 23.57 18 PHE D C 1
ATOM 7071 O O . PHE D 1 18 ? 19.023 32.881 26.801 1.00 24.98 18 PHE D O 1
ATOM 7079 N N . HIS D 1 19 ? 18.696 34.907 27.636 1.00 25.66 19 HIS D N 1
ATOM 7080 C CA . HIS D 1 19 ? 18.520 34.386 28.998 1.00 27.31 19 HIS D CA 1
ATOM 7081 C C . HIS D 1 19 ? 17.354 33.408 29.146 1.00 28.16 19 HIS D C 1
ATOM 7082 O O . HIS D 1 19 ? 17.345 32.598 30.068 1.00 28.05 19 HIS D O 1
ATOM 7089 N N . SER D 1 20 ? 16.368 33.523 28.246 1.00 28.62 20 SER D N 1
ATOM 7090 C CA . SER D 1 20 ? 15.184 32.666 28.253 1.00 29.12 20 SER D CA 1
ATOM 7091 C C . SER D 1 20 ? 15.143 31.650 27.090 1.00 28.49 20 SER D C 1
ATOM 7092 O O . SER D 1 20 ? 14.165 30.915 26.945 1.00 28.27 20 SER D O 1
ATOM 7095 N N . LEU D 1 21 ? 16.184 31.620 26.261 1.00 27.48 21 LEU D N 1
ATOM 7096 C CA . LEU D 1 21 ? 16.309 30.623 25.209 1.00 26.50 21 LEU D CA 1
ATOM 7097 C C . LEU D 1 21 ? 15.966 29.209 25.705 1.00 26.32 21 LEU D C 1
ATOM 7098 O O . LEU D 1 21 ? 16.514 28.721 26.681 1.00 25.11 21 LEU D O 1
ATOM 7103 N N . ASN D 1 22 ? 15.026 28.546 25.051 1.00 25.70 22 ASN D N 1
ATOM 7104 C CA . ASN D 1 22 ? 14.685 27.191 25.452 1.00 26.06 22 ASN D CA 1
ATOM 7105 C C . ASN D 1 22 ? 15.664 26.192 24.829 1.00 25.76 22 ASN D C 1
ATOM 7106 O O . ASN D 1 22 ? 16.355 26.503 23.842 1.00 25.10 22 ASN D O 1
ATOM 7111 N N . GLY D 1 23 ? 15.761 25.002 25.408 1.00 24.05 23 GLY D N 1
ATOM 7112 C CA . GLY D 1 23 ? 16.655 24.002 24.851 1.00 23.92 23 GLY D CA 1
ATOM 7113 C C . GLY D 1 23 ? 17.523 23.385 25.926 1.00 23.04 23 GLY D C 1
ATOM 7114 O O . GLY D 1 23 ? 17.867 24.030 26.943 1.00 22.58 23 GLY D O 1
ATOM 7115 N N . GLY D 1 24 ? 17.894 22.135 25.696 1.00 21.90 24 GLY D N 1
ATOM 7116 C CA . GLY D 1 24 ? 18.741 21.399 26.612 1.00 21.13 24 GLY D CA 1
ATOM 7117 C C . GLY D 1 24 ? 18.018 20.913 27.861 1.00 21.13 24 GLY D C 1
ATOM 7118 O O . GLY D 1 24 ? 16.801 21.029 27.988 1.00 21.01 24 GLY D O 1
ATOM 7119 N N . GLN D 1 25 ? 18.775 20.340 28.783 1.00 19.48 25 GLN D N 1
ATOM 7120 C CA . GLN D 1 25 ? 18.251 19.720 30.006 1.00 19.68 25 GLN D CA 1
ATOM 7121 C C . GLN D 1 25 ? 19.256 19.819 31.143 1.00 18.24 25 GLN D C 1
ATOM 7122 O O . GLN D 1 25 ? 20.460 19.639 30.946 1.00 16.02 25 GLN D O 1
ATOM 7128 N N . ASN D 1 26 ? 18.769 20.061 32.364 1.00 16.61 26 ASN D N 1
ATOM 7129 C CA . ASN D 1 26 ? 19.649 20.033 33.537 1.00 16.89 26 ASN D CA 1
ATOM 7130 C C . ASN D 1 26 ? 20.345 18.708 33.647 1.00 17.59 26 ASN D C 1
ATOM 7131 O O . ASN D 1 26 ? 19.732 17.654 33.393 1.00 15.90 26 ASN D O 1
ATOM 7136 N N . ALA D 1 27 ? 21.622 18.728 34.054 1.00 18.12 27 ALA D N 1
ATOM 7137 C CA . ALA D 1 27 ? 22.231 17.489 34.522 1.00 18.37 27 ALA D CA 1
ATOM 7138 C C . ALA D 1 27 ? 21.340 16.992 35.667 1.00 19.08 27 ALA D C 1
ATOM 7139 O O . ALA D 1 27 ? 20.889 17.778 36.545 1.00 17.90 27 ALA D O 1
ATOM 7141 N N . ASP D 1 28 ? 21.121 15.680 35.683 1.00 19.80 28 ASP D N 1
ATOM 7142 C CA . ASP D 1 28 ? 20.191 15.068 36.635 1.00 21.01 28 ASP D CA 1
ATOM 7143 C C . ASP D 1 28 ? 20.650 13.776 37.274 1.00 20.57 28 ASP D C 1
ATOM 7144 O O . ASP D 1 28 ? 19.853 13.098 37.938 1.00 21.76 28 ASP D O 1
ATOM 7149 N N . TYR D 1 29 ? 21.937 13.471 37.163 1.00 19.29 29 TYR D N 1
ATOM 7150 C CA . TYR D 1 29 ? 22.473 12.243 37.750 1.00 18.77 29 TYR D CA 1
ATOM 7151 C C . TYR D 1 29 ? 22.564 12.316 39.275 1.00 18.95 29 TYR D C 1
ATOM 7152 O O . TYR D 1 29 ? 22.739 11.298 39.918 1.00 19.70 29 TYR D O 1
ATOM 7161 N N . ILE D 1 30 ? 22.492 13.514 39.843 1.00 19.36 30 ILE D N 1
ATOM 7162 C CA . ILE D 1 30 ? 22.237 13.679 41.285 1.00 19.29 30 ILE D CA 1
ATOM 7163 C C . ILE D 1 30 ? 21.108 14.692 41.480 1.00 18.74 30 ILE D C 1
ATOM 7164 O O . ILE D 1 30 ? 20.938 15.561 40.641 1.00 18.92 30 ILE D O 1
ATOM 7169 N N . PRO D 1 31 ? 20.339 14.566 42.561 1.00 19.47 31 PRO D N 1
ATOM 7170 C CA . PRO D 1 31 ? 19.165 15.432 42.762 1.00 19.27 31 PRO D CA 1
ATOM 7171 C C . PRO D 1 31 ? 19.495 16.926 42.871 1.00 18.53 31 PRO D C 1
ATOM 7172 O O . PRO D 1 31 ? 18.738 17.732 42.384 1.00 18.93 31 PRO D O 1
ATOM 7176 N N . PHE D 1 32 ? 20.610 17.287 43.498 1.00 18.45 32 PHE D N 1
ATOM 7177 C CA . PHE D 1 32 ? 20.969 18.703 43.626 1.00 17.05 32 PHE D CA 1
ATOM 7178 C C . PHE D 1 32 ? 20.927 19.365 42.253 1.00 16.93 32 PHE D C 1
ATOM 7179 O O . PHE D 1 32 ? 20.289 20.387 42.090 1.00 16.55 32 PHE D O 1
ATOM 7187 N N . LEU D 1 33 ? 21.607 18.771 41.271 1.00 16.46 33 LEU D N 1
ATOM 7188 C CA . LEU D 1 33 ? 21.684 19.372 39.937 1.00 16.17 33 LEU D CA 1
ATOM 7189 C C . LEU D 1 33 ? 20.327 19.315 39.224 1.00 16.08 33 LEU D C 1
ATOM 7190 O O . LEU D 1 33 ? 19.931 20.229 38.523 1.00 15.03 33 LEU D O 1
ATOM 7195 N N . ALA D 1 34 ? 19.615 18.211 39.393 1.00 16.94 34 ALA D N 1
ATOM 7196 C CA . ALA D 1 34 ? 18.317 18.077 38.751 1.00 17.04 34 ALA D CA 1
ATOM 7197 C C . ALA D 1 34 ? 17.337 19.138 39.226 1.00 16.95 34 ALA D C 1
ATOM 7198 O O . ALA D 1 34 ? 16.506 19.557 38.454 1.00 17.40 34 ALA D O 1
ATOM 7200 N N . ASN D 1 35 ? 17.454 19.548 40.493 1.00 15.93 35 ASN D N 1
ATOM 7201 C CA . ASN D 1 35 ? 16.511 20.474 41.151 1.00 16.48 35 ASN D CA 1
ATOM 7202 C C . ASN D 1 35 ? 16.831 21.976 41.029 1.00 16.06 35 ASN D C 1
ATOM 7203 O O . ASN D 1 35 ? 16.080 22.847 41.514 1.00 15.08 35 ASN D O 1
ATOM 7208 N N . VAL D 1 36 ? 17.960 22.324 40.410 1.00 15.06 36 VAL D N 1
ATOM 7209 C CA . VAL D 1 36 ? 18.314 23.747 40.324 1.00 14.81 36 VAL D CA 1
ATOM 7210 C C . VAL D 1 36 ? 17.311 24.366 39.366 1.00 14.39 36 VAL D C 1
ATOM 7211 O O . VAL D 1 36 ? 17.104 23.820 38.317 1.00 15.38 36 VAL D O 1
ATOM 7215 N N . PRO D 1 37 ? 16.623 25.450 39.743 1.00 15.05 37 PRO D N 1
ATOM 7216 C CA . PRO D 1 37 ? 15.633 26.045 38.842 1.00 15.35 37 PRO D CA 1
ATOM 7217 C C . PRO D 1 37 ? 16.205 26.343 37.458 1.00 15.71 37 PRO D C 1
ATOM 7218 O O . PRO D 1 37 ? 17.185 27.079 37.352 1.00 13.84 37 PRO D O 1
ATOM 7222 N N . GLY D 1 38 ? 15.580 25.795 36.418 1.00 15.71 38 GLY D N 1
ATOM 7223 C CA . GLY D 1 38 ? 16.144 25.820 35.078 1.00 15.71 38 GLY D CA 1
ATOM 7224 C C . GLY D 1 38 ? 16.148 27.150 34.387 1.00 16.02 38 GLY D C 1
ATOM 7225 O O . GLY D 1 38 ? 16.895 27.348 33.450 1.00 17.54 38 GLY D O 1
ATOM 7226 N N . GLN D 1 39 ? 15.313 28.072 34.849 1.00 15.59 39 GLN D N 1
ATOM 7227 C CA . GLN D 1 39 ? 15.211 29.392 34.228 1.00 16.22 39 GLN D CA 1
ATOM 7228 C C . GLN D 1 39 ? 16.332 30.343 34.682 1.00 14.76 39 GLN D C 1
ATOM 7229 O O . GLN D 1 39 ? 16.466 31.440 34.138 1.00 14.62 39 GLN D O 1
ATOM 7235 N N . LEU D 1 40 ? 17.093 29.969 35.714 1.00 14.02 40 LEU D N 1
ATOM 7236 C CA . LEU D 1 40 ? 18.158 30.862 36.218 1.00 14.13 40 LEU D CA 1
ATOM 7237 C C . LEU D 1 40 ? 19.161 31.074 35.087 1.00 13.52 40 LEU D C 1
ATOM 7238 O O . LEU D 1 40 ? 19.481 30.137 34.352 1.00 13.00 40 LEU D O 1
ATOM 7243 N N . ALA D 1 41 ? 19.646 32.303 34.929 1.00 12.78 41 ALA D N 1
ATOM 7244 C CA . ALA D 1 41 ? 20.537 32.676 33.832 1.00 12.94 41 ALA D CA 1
ATOM 7245 C C . ALA D 1 41 ? 21.275 33.954 34.184 1.00 11.93 41 ALA D C 1
ATOM 7246 O O . ALA D 1 41 ? 20.680 34.906 34.672 1.00 11.96 41 ALA D O 1
ATOM 7248 N N . ALA D 1 42 ? 22.592 33.960 33.943 1.00 12.04 42 ALA D N 1
ATOM 7249 C CA . ALA D 1 42 ? 23.437 35.100 34.247 1.00 10.86 42 ALA D CA 1
ATOM 7250 C C . ALA D 1 42 ? 24.602 35.162 33.294 1.00 11.49 42 ALA D C 1
ATOM 7251 O O . ALA D 1 42 ? 25.045 34.137 32.808 1.00 11.17 42 ALA D O 1
ATOM 7253 N N . VAL D 1 43 ? 25.130 36.369 33.145 1.00 11.25 43 VAL D N 1
ATOM 7254 C CA . VAL D 1 43 ? 26.344 36.621 32.384 1.00 10.49 43 VAL D CA 1
ATOM 7255 C C . VAL D 1 43 ? 27.110 37.782 33.011 1.00 10.68 43 VAL D C 1
ATOM 7256 O O . VAL D 1 43 ? 26.521 38.731 33.529 1.00 11.22 43 VAL D O 1
ATOM 7260 N N . ALA D 1 44 ? 28.427 37.660 33.061 1.00 9.19 44 ALA D N 1
ATOM 7261 C CA . ALA D 1 44 ? 29.278 38.674 33.670 1.00 8.62 44 ALA D CA 1
ATOM 7262 C C . ALA D 1 44 ? 30.628 38.828 33.011 1.00 8.72 44 ALA D C 1
ATOM 7263 O O . ALA D 1 44 ? 31.168 37.865 32.408 1.00 8.86 44 ALA D O 1
ATOM 7265 N N . ILE D 1 45 ? 31.186 40.044 33.158 1.00 9.31 45 ILE D N 1
ATOM 7266 C CA . ILE D 1 45 ? 32.548 40.397 32.756 1.00 9.44 45 ILE D CA 1
ATOM 7267 C C . ILE D 1 45 ? 33.253 40.856 34.032 1.00 9.46 45 ILE D C 1
ATOM 7268 O O . ILE D 1 45 ? 32.686 41.640 34.819 1.00 10.61 45 ILE D O 1
ATOM 7273 N N . VAL D 1 46 ? 34.473 40.367 34.245 1.00 9.37 46 VAL D N 1
ATOM 7274 C CA . VAL D 1 46 ? 35.388 40.982 35.179 1.00 9.58 46 VAL D CA 1
ATOM 7275 C C . VAL D 1 46 ? 36.664 41.329 34.454 1.00 9.81 46 VAL D C 1
ATOM 7276 O O . VAL D 1 46 ? 37.271 40.446 33.854 1.00 8.59 46 VAL D O 1
ATOM 7280 N N . THR D 1 47 ? 37.073 42.603 34.495 1.00 10.25 47 THR D N 1
ATOM 7281 C CA . THR D 1 47 ? 38.205 43.052 33.677 1.00 11.47 47 THR D CA 1
ATOM 7282 C C . THR D 1 47 ? 39.492 42.918 34.436 1.00 12.51 47 THR D C 1
ATOM 7283 O O . THR D 1 47 ? 39.503 42.763 35.663 1.00 11.52 47 THR D O 1
ATOM 7287 N N . CYS D 1 48 ? 40.597 43.010 33.704 1.00 13.41 48 CYS D N 1
ATOM 7288 C CA A CYS D 1 48 ? 41.933 42.942 34.313 0.50 15.82 48 CYS D CA 1
ATOM 7289 C CA B CYS D 1 48 ? 41.919 42.950 34.341 0.50 14.51 48 CYS D CA 1
ATOM 7290 C C . CYS D 1 48 ? 42.159 44.099 35.315 1.00 15.43 48 CYS D C 1
ATOM 7291 O O . CYS D 1 48 ? 42.988 43.994 36.239 1.00 17.22 48 CYS D O 1
ATOM 7296 N N . ASP D 1 49 ? 41.423 45.197 35.154 1.00 15.07 49 ASP D N 1
ATOM 7297 C CA . ASP D 1 49 ? 41.446 46.319 36.125 1.00 16.35 49 ASP D CA 1
ATOM 7298 C C . ASP D 1 49 ? 40.475 46.205 37.291 1.00 15.83 49 ASP D C 1
ATOM 7299 O O . ASP D 1 49 ? 40.364 47.125 38.118 1.00 17.66 49 ASP D O 1
ATOM 7304 N N . GLY D 1 50 ? 39.750 45.107 37.378 1.00 14.33 50 GLY D N 1
ATOM 7305 C CA . GLY D 1 50 ? 38.898 44.825 38.516 1.00 14.28 50 GLY D CA 1
ATOM 7306 C C . GLY D 1 50 ? 37.494 45.418 38.453 1.00 13.73 50 GLY D C 1
ATOM 7307 O O . GLY D 1 50 ? 36.804 45.492 39.473 1.00 13.07 50 GLY D O 1
ATOM 7308 N N . ASN D 1 51 ? 37.035 45.757 37.256 1.00 13.51 51 ASN D N 1
ATOM 7309 C CA . ASN D 1 51 ? 35.655 46.286 37.100 1.00 13.22 51 ASN D CA 1
ATOM 7310 C C . ASN D 1 51 ? 34.757 45.127 36.729 1.00 13.04 51 ASN D C 1
ATOM 7311 O O . ASN D 1 51 ? 35.197 44.224 36.035 1.00 12.61 51 ASN D O 1
ATOM 7316 N N . VAL D 1 52 ? 33.536 45.146 37.250 1.00 11.27 52 VAL D N 1
ATOM 7317 C CA . VAL D 1 52 ? 32.595 44.014 37.142 1.00 11.21 52 VAL D CA 1
ATOM 7318 C C . VAL D 1 52 ? 31.327 44.539 36.509 1.00 11.50 52 VAL D C 1
ATOM 7319 O O . VAL D 1 52 ? 30.805 45.585 36.930 1.00 12.43 52 VAL D O 1
ATOM 7323 N N . TYR D 1 53 ? 30.827 43.807 35.521 1.00 11.00 53 TYR D N 1
ATOM 7324 C CA . TYR D 1 53 ? 29.595 44.116 34.811 1.00 10.77 53 TYR D CA 1
ATOM 7325 C C . TYR D 1 53 ? 28.797 42.816 34.710 1.00 11.18 53 TYR D C 1
ATOM 7326 O O . TYR D 1 53 ? 29.327 41.804 34.250 1.00 10.78 53 TYR D O 1
ATOM 7335 N N . SER D 1 54 ? 27.533 42.827 35.118 1.00 10.68 54 SER D N 1
ATOM 7336 C CA . SER D 1 54 ? 26.732 41.640 34.998 1.00 11.52 54 SER D CA 1
ATOM 7337 C C . SER D 1 54 ? 25.280 41.911 34.696 1.00 11.28 54 SER D C 1
ATOM 7338 O O . SER D 1 54 ? 24.785 43.057 34.770 1.00 11.90 54 SER D O 1
ATOM 7341 N N . ALA D 1 55 ? 24.629 40.820 34.317 1.00 12.06 55 ALA D N 1
ATOM 7342 C CA . ALA D 1 55 ? 23.175 40.789 34.115 1.00 10.99 55 ALA D CA 1
ATOM 7343 C C . ALA D 1 55 ? 22.630 39.460 34.580 1.00 11.26 55 ALA D C 1
ATOM 7344 O O . ALA D 1 55 ? 23.333 38.440 34.542 1.00 10.72 55 ALA D O 1
ATOM 7346 N N . GLY D 1 56 ? 21.363 39.422 34.993 1.00 10.74 56 GLY D N 1
ATOM 7347 C CA . GLY D 1 56 ? 20.755 38.176 35.425 1.00 9.97 56 GLY D CA 1
ATOM 7348 C C . GLY D 1 56 ? 21.102 37.791 36.866 1.00 10.36 56 GLY D C 1
ATOM 7349 O O . GLY D 1 56 ? 21.515 38.626 37.691 1.00 10.93 56 GLY D O 1
ATOM 7350 N N . ASP D 1 57 ? 20.994 36.486 37.118 1.00 9.72 57 ASP D N 1
ATOM 7351 C CA . ASP D 1 57 ? 21.133 35.869 38.417 1.00 8.97 57 ASP D CA 1
ATOM 7352 C C . ASP D 1 57 ? 22.596 35.687 38.804 1.00 9.19 57 ASP D C 1
ATOM 7353 O O . ASP D 1 57 ? 23.013 34.593 39.188 1.00 9.52 57 ASP D O 1
ATOM 7358 N N . SER D 1 58 ? 23.364 36.757 38.705 1.00 10.13 58 SER D N 1
ATOM 7359 C CA . SER D 1 58 ? 24.830 36.667 38.772 1.00 9.35 58 SER D CA 1
ATOM 7360 C C . SER D 1 58 ? 25.395 36.402 40.170 1.00 10.89 58 SER D C 1
ATOM 7361 O O . SER D 1 58 ? 26.600 36.102 40.294 1.00 10.70 58 SER D O 1
ATOM 7364 N N . ASP D 1 59 ? 24.568 36.543 41.214 1.00 10.22 59 ASP D N 1
ATOM 7365 C CA . ASP D 1 59 ? 24.972 36.187 42.601 1.00 10.85 59 ASP D CA 1
ATOM 7366 C C . ASP D 1 59 ? 24.640 34.742 43.019 1.00 11.07 59 ASP D C 1
ATOM 7367 O O . ASP D 1 59 ? 25.026 34.305 44.128 1.00 10.36 59 ASP D O 1
ATOM 7372 N N . TYR D 1 60 ? 23.894 34.034 42.173 1.00 11.12 60 TYR D N 1
ATOM 7373 C CA . TYR D 1 60 ? 23.412 32.704 42.492 1.00 10.96 60 TYR D CA 1
ATOM 7374 C C . TYR D 1 60 ? 24.580 31.709 42.421 1.00 10.74 60 TYR D C 1
ATOM 7375 O O . TYR D 1 60 ? 25.252 31.659 41.382 1.00 10.96 60 TYR D O 1
ATOM 7384 N N . ARG D 1 61 ? 24.746 30.935 43.489 1.00 10.34 61 ARG D N 1
ATOM 7385 C CA . ARG D 1 61 ? 25.862 29.985 43.641 1.00 11.94 61 ARG D CA 1
ATOM 7386 C C . ARG D 1 61 ? 25.450 28.586 43.105 1.00 12.46 61 ARG D C 1
ATOM 7387 O O . ARG D 1 61 ? 24.487 27.983 43.596 1.00 13.21 61 ARG D O 1
ATOM 7395 N N . PHE D 1 62 ? 26.162 28.168 42.054 1.00 10.96 62 PHE D N 1
ATOM 7396 C CA . PHE D 1 62 ? 25.990 26.868 41.384 1.00 9.97 62 PHE D CA 1
ATOM 7397 C C . PHE D 1 62 ? 27.287 26.022 41.505 1.00 10.74 62 PHE D C 1
ATOM 7398 O O . PHE D 1 62 ? 28.380 26.537 41.828 1.00 8.65 62 PHE D O 1
ATOM 7406 N N . ALA D 1 63 ? 27.142 24.733 41.272 1.00 9.20 63 ALA D N 1
ATOM 7407 C CA . ALA D 1 63 ? 28.237 23.769 41.361 1.00 9.63 63 ALA D CA 1
ATOM 7408 C C . ALA D 1 63 ? 29.294 23.999 40.286 1.00 9.58 63 ALA D C 1
ATOM 7409 O O . ALA D 1 63 ? 28.994 24.063 39.096 1.00 10.53 63 ALA D O 1
ATOM 7411 N N . LEU D 1 64 ? 30.535 24.187 40.722 1.00 9.39 64 LEU D N 1
ATOM 7412 C CA . LEU D 1 64 ? 31.663 24.400 39.821 1.00 8.91 64 LEU D CA 1
ATOM 7413 C C . LEU D 1 64 ? 31.905 23.225 38.851 1.00 8.08 64 LEU D C 1
ATOM 7414 O O . LEU D 1 64 ? 32.207 23.415 37.657 1.00 9.02 64 LEU D O 1
ATOM 7419 N N . GLU D 1 65 ? 31.780 22.035 39.407 1.00 9.43 65 GLU D N 1
ATOM 7420 C CA . GLU D 1 65 ? 31.928 20.779 38.695 1.00 9.46 65 GLU D CA 1
ATOM 7421 C C . GLU D 1 65 ? 33.213 20.755 37.875 1.00 9.66 65 GLU D C 1
ATOM 7422 O O . GLU D 1 65 ? 34.235 21.121 38.420 1.00 10.26 65 GLU D O 1
ATOM 7428 N N . SER D 1 66 ? 33.195 20.424 36.575 1.00 9.18 66 SER D N 1
ATOM 7429 C CA . SER D 1 66 ? 34.461 20.191 35.861 1.00 10.02 66 SER D CA 1
ATOM 7430 C C . SER D 1 66 ? 35.241 21.475 35.572 1.00 7.97 66 SER D C 1
ATOM 7431 O O . SER D 1 66 ? 36.391 21.424 35.179 1.00 8.84 66 SER D O 1
ATOM 7434 N N . ILE D 1 67 ? 34.654 22.653 35.816 1.00 7.47 67 ILE D N 1
ATOM 7435 C CA . ILE D 1 67 ? 35.452 23.857 35.651 1.00 8.06 67 ILE D CA 1
ATOM 7436 C C . ILE D 1 67 ? 36.631 23.807 36.651 1.00 8.52 67 ILE D C 1
ATOM 7437 O O . ILE D 1 67 ? 37.656 24.429 36.438 1.00 8.08 67 ILE D O 1
ATOM 7442 N N . SER D 1 68 ? 36.436 23.095 37.778 1.00 9.20 68 SER D N 1
ATOM 7443 C CA . SER D 1 68 ? 37.487 22.829 38.793 1.00 9.70 68 SER D CA 1
ATOM 7444 C C . SER D 1 68 ? 38.798 22.296 38.193 1.00 9.63 68 SER D C 1
ATOM 7445 O O . SER D 1 68 ? 39.895 22.524 38.744 1.00 10.11 68 SER D O 1
ATOM 7448 N N . LYS D 1 69 ? 38.700 21.596 37.060 1.00 9.46 69 LYS D N 1
ATOM 7449 C CA . LYS D 1 69 ? 39.897 21.057 36.383 1.00 8.72 69 LYS D CA 1
ATOM 7450 C C . LYS D 1 69 ? 40.919 22.150 36.063 1.00 7.78 69 LYS D C 1
ATOM 7451 O O . LYS D 1 69 ? 42.140 21.912 36.064 1.00 9.20 69 LYS D O 1
ATOM 7457 N N . VAL D 1 70 ? 40.417 23.353 35.773 1.00 7.15 70 VAL D N 1
ATOM 7458 C CA . VAL D 1 70 ? 41.283 24.483 35.464 1.00 8.31 70 VAL D CA 1
ATOM 7459 C C . VAL D 1 70 ? 42.098 24.909 36.687 1.00 8.09 70 VAL D C 1
ATOM 7460 O O . VAL D 1 70 ? 43.285 25.174 36.602 1.00 7.96 70 VAL D O 1
ATOM 7464 N N . CYS D 1 71 ? 41.451 24.957 37.846 1.00 8.59 71 CYS D N 1
ATOM 7465 C CA . CYS D 1 71 ? 42.127 25.384 39.068 1.00 8.93 71 CYS D CA 1
ATOM 7466 C C . CYS D 1 71 ? 43.199 24.406 39.525 1.00 7.77 71 CYS D C 1
ATOM 7467 O O . CYS D 1 71 ? 44.279 24.802 39.882 1.00 9.09 71 CYS D O 1
ATOM 7470 N N . THR D 1 72 ? 42.895 23.112 39.453 1.00 8.14 72 THR D N 1
ATOM 7471 C CA . THR D 1 72 ? 43.863 22.084 39.786 1.00 8.01 72 THR D CA 1
ATOM 7472 C C . THR D 1 72 ? 44.979 22.001 38.790 1.00 6.51 72 THR D C 1
ATOM 7473 O O . THR D 1 72 ? 46.104 21.822 39.177 1.00 7.24 72 THR D O 1
ATOM 7477 N N . LEU D 1 73 ? 44.709 22.225 37.496 1.00 7.10 73 LEU D N 1
ATOM 7478 C CA . LEU D 1 73 ? 45.771 22.336 36.536 1.00 6.99 73 LEU D CA 1
ATOM 7479 C C . LEU D 1 73 ? 46.731 23.494 36.897 1.00 7.79 73 LEU D C 1
ATOM 7480 O O . LEU D 1 73 ? 47.952 23.330 36.800 1.00 8.78 73 LEU D O 1
ATOM 7485 N N . ALA D 1 74 ? 46.157 24.647 37.277 1.00 7.43 74 ALA D N 1
ATOM 7486 C CA . ALA D 1 74 ? 46.942 25.824 37.636 1.00 8.65 74 ALA D CA 1
ATOM 7487 C C . ALA D 1 74 ? 47.870 25.452 38.785 1.00 8.04 74 ALA D C 1
ATOM 7488 O O . ALA D 1 74 ? 49.063 25.789 38.799 1.00 6.47 74 ALA D O 1
ATOM 7490 N N . LEU D 1 75 ? 47.327 24.753 39.766 1.00 8.25 75 LEU D N 1
ATOM 7491 C CA . LEU D 1 75 ? 48.087 24.400 40.971 1.00 8.32 75 LEU D CA 1
ATOM 7492 C C . LEU D 1 75 ? 49.205 23.396 40.631 1.00 7.83 75 LEU D C 1
ATOM 7493 O O . LEU D 1 75 ? 50.370 23.555 41.052 1.00 8.74 75 LEU D O 1
ATOM 7498 N N . ALA D 1 76 ? 48.896 22.411 39.772 1.00 8.75 76 ALA D N 1
ATOM 7499 C CA . ALA D 1 76 ? 49.891 21.456 39.317 1.00 8.35 76 ALA D CA 1
ATOM 7500 C C . ALA D 1 76 ? 51.044 22.155 38.608 1.00 9.97 76 ALA D C 1
ATOM 7501 O O . ALA D 1 76 ? 52.194 21.819 38.821 1.00 9.69 76 ALA D O 1
ATOM 7503 N N . LEU D 1 77 ? 50.745 23.134 37.753 1.00 8.60 77 LEU D N 1
ATOM 7504 C CA . LEU D 1 77 ? 51.787 23.868 37.065 1.00 8.15 77 LEU D CA 1
ATOM 7505 C C . LEU D 1 77 ? 52.676 24.619 38.062 1.00 9.61 77 LEU D C 1
ATOM 7506 O O . LEU D 1 77 ? 53.909 24.623 37.904 1.00 10.88 77 LEU D O 1
ATOM 7511 N N . GLU D 1 78 ? 52.078 25.228 39.077 1.00 10.47 78 GLU D N 1
ATOM 7512 C CA . GLU D 1 78 ? 52.888 25.886 40.152 1.00 10.98 78 GLU D CA 1
ATOM 7513 C C . GLU D 1 78 ? 53.780 24.873 40.886 1.00 11.26 78 GLU D C 1
ATOM 7514 O O . GLU D 1 78 ? 54.982 25.183 41.157 1.00 10.94 78 GLU D O 1
ATOM 7520 N N . ASP D 1 79 ? 53.219 23.686 41.186 1.00 10.33 79 ASP D N 1
ATOM 7521 C CA . ASP D 1 79 ? 53.895 22.670 41.976 1.00 9.43 79 ASP D CA 1
ATOM 7522 C C . ASP D 1 79 ? 55.041 21.976 41.216 1.00 10.39 79 ASP D C 1
ATOM 7523 O O . ASP D 1 79 ? 56.150 21.845 41.742 1.00 11.08 79 ASP D O 1
ATOM 7528 N N . VAL D 1 80 ? 54.797 21.551 39.977 1.00 11.02 80 VAL D N 1
ATOM 7529 C CA . VAL D 1 80 ? 55.739 20.710 39.229 1.00 10.57 80 VAL D CA 1
ATOM 7530 C C . VAL D 1 80 ? 56.250 21.272 37.895 1.00 11.01 80 VAL D C 1
ATOM 7531 O O . VAL D 1 80 ? 57.208 20.707 37.341 1.00 10.24 80 VAL D O 1
ATOM 7535 N N . GLY D 1 81 ? 55.623 22.361 37.423 1.00 10.12 81 GLY D N 1
ATOM 7536 C CA . GLY D 1 81 ? 56.042 23.021 36.184 1.00 10.86 81 GLY D CA 1
ATOM 7537 C C . GLY D 1 81 ? 55.467 22.414 34.924 1.00 9.51 81 GLY D C 1
ATOM 7538 O O . GLY D 1 81 ? 54.938 21.312 34.925 1.00 9.35 81 GLY D O 1
ATOM 7539 N N . PRO D 1 82 ? 55.564 23.142 33.816 1.00 11.08 82 PRO D N 1
ATOM 7540 C CA . PRO D 1 82 ? 54.901 22.708 32.574 1.00 10.65 82 PRO D CA 1
ATOM 7541 C C . PRO D 1 82 ? 55.447 21.437 31.913 1.00 11.11 82 PRO D C 1
ATOM 7542 O O . PRO D 1 82 ? 54.671 20.696 31.356 1.00 10.51 82 PRO D O 1
ATOM 7546 N N . GLN D 1 83 ? 56.755 21.187 31.958 1.00 11.71 83 GLN D N 1
ATOM 7547 C CA . GLN D 1 83 ? 57.280 19.938 31.396 1.00 12.53 83 GLN D CA 1
ATOM 7548 C C . GLN D 1 83 ? 56.708 18.723 32.079 1.00 12.47 83 GLN D C 1
ATOM 7549 O O . GLN D 1 83 ? 56.290 17.786 31.441 1.00 13.24 83 GLN D O 1
ATOM 7555 N N . ALA D 1 84 ? 56.653 18.763 33.401 1.00 11.25 84 ALA D N 1
ATOM 7556 C CA . ALA D 1 84 ? 56.107 17.665 34.172 1.00 11.16 84 ALA D CA 1
ATOM 7557 C C . ALA D 1 84 ? 54.625 17.427 33.872 1.00 10.11 84 ALA D C 1
ATOM 7558 O O . ALA D 1 84 ? 54.209 16.308 33.710 1.00 11.76 84 ALA D O 1
ATOM 7560 N N . VAL D 1 85 ? 53.841 18.490 33.716 1.00 9.56 85 VAL D N 1
ATOM 7561 C CA . VAL D 1 85 ? 52.439 18.305 33.390 1.00 9.37 85 VAL D CA 1
ATOM 7562 C C . VAL D 1 85 ? 52.351 17.678 32.011 1.00 10.38 85 VAL D C 1
ATOM 7563 O O . VAL D 1 85 ? 51.488 16.841 31.786 1.00 11.60 85 VAL D O 1
ATOM 7567 N N . GLN D 1 86 ? 53.179 18.122 31.079 1.00 10.26 86 GLN D N 1
ATOM 7568 C CA . GLN D 1 86 ? 53.084 17.627 29.695 1.00 10.59 86 GLN D CA 1
ATOM 7569 C C . GLN D 1 86 ? 53.451 16.153 29.647 1.00 11.27 86 GLN D C 1
ATOM 7570 O O . GLN D 1 86 ? 52.781 15.359 28.980 1.00 11.22 86 GLN D O 1
ATOM 7576 N N . ASP D 1 87 ? 54.508 15.778 30.352 1.00 11.95 87 ASP D N 1
ATOM 7577 C CA . ASP D 1 87 ? 54.946 14.395 30.385 1.00 13.21 87 ASP D CA 1
ATOM 7578 C C . ASP D 1 87 ? 53.987 13.465 31.119 1.00 13.68 87 ASP D C 1
ATOM 7579 O O . ASP D 1 87 ? 53.739 12.340 30.658 1.00 12.83 87 ASP D O 1
ATOM 7584 N N . LYS D 1 88 ? 53.495 13.904 32.279 1.00 12.54 88 LYS D N 1
ATOM 7585 C CA . LYS D 1 88 ? 52.715 13.040 33.186 1.00 12.97 88 LYS D CA 1
ATOM 7586 C C . LYS D 1 88 ? 51.212 13.042 32.951 1.00 12.45 88 LYS D C 1
ATOM 7587 O O . LYS D 1 88 ? 50.497 12.141 33.395 1.00 13.13 88 LYS D O 1
ATOM 7593 N N . ILE D 1 89 ? 50.719 14.088 32.301 1.00 11.71 89 ILE D N 1
ATOM 7594 C CA A ILE D 1 89 ? 49.314 14.227 32.053 0.50 11.32 89 ILE D CA 1
ATOM 7595 C CA B ILE D 1 89 ? 49.309 14.206 32.041 0.50 12.63 89 ILE D CA 1
ATOM 7596 C C . ILE D 1 89 ? 49.077 14.379 30.539 1.00 12.13 89 ILE D C 1
ATOM 7597 O O . ILE D 1 89 ? 48.354 13.600 29.916 1.00 13.26 89 ILE D O 1
ATOM 7606 N N . GLY D 1 90 ? 49.639 15.423 29.965 1.00 13.18 90 GLY D N 1
ATOM 7607 C CA . GLY D 1 90 ? 49.555 15.672 28.528 1.00 11.56 90 GLY D CA 1
ATOM 7608 C C . GLY D 1 90 ? 48.985 16.999 28.122 1.00 11.26 90 GLY D C 1
ATOM 7609 O O . GLY D 1 90 ? 48.520 17.742 28.928 1.00 9.99 90 GLY D O 1
ATOM 7610 N N . ALA D 1 91 ? 49.050 17.309 26.827 1.00 10.37 91 ALA D N 1
ATOM 7611 C CA . ALA D 1 91 ? 48.579 18.548 26.296 1.00 10.66 91 ALA D CA 1
ATOM 7612 C C . ALA D 1 91 ? 47.693 18.417 25.041 1.00 11.64 91 ALA D C 1
ATOM 7613 O O . ALA D 1 91 ? 47.403 19.447 24.445 1.00 13.30 91 ALA D O 1
ATOM 7615 N N . ASP D 1 92 ? 47.195 17.209 24.738 1.00 12.75 92 ASP D N 1
ATOM 7616 C CA . ASP D 1 92 ? 46.471 16.961 23.516 1.00 11.99 92 ASP D CA 1
ATOM 7617 C C . ASP D 1 92 ? 44.985 16.626 23.722 1.00 12.09 92 ASP D C 1
ATOM 7618 O O . ASP D 1 92 ? 44.605 15.982 24.732 1.00 13.37 92 ASP D O 1
ATOM 7623 N N . PRO D 1 93 ? 44.143 17.059 22.791 1.00 11.94 93 PRO D N 1
ATOM 7624 C CA . PRO D 1 93 ? 42.721 16.650 22.823 1.00 12.51 93 PRO D CA 1
ATOM 7625 C C . PRO D 1 93 ? 42.582 15.197 22.454 1.00 12.16 93 PRO D C 1
ATOM 7626 O O . PRO D 1 93 ? 43.438 14.657 21.726 1.00 11.55 93 PRO D O 1
ATOM 7630 N N . THR D 1 94 ? 41.524 14.563 22.969 1.00 12.93 94 THR D N 1
ATOM 7631 C CA . THR D 1 94 ? 41.355 13.123 22.814 1.00 12.87 94 THR D CA 1
ATOM 7632 C C . THR D 1 94 ? 40.460 12.750 21.612 1.00 12.86 94 THR D C 1
ATOM 7633 O O . THR D 1 94 ? 40.487 11.605 21.188 1.00 13.86 94 THR D O 1
ATOM 7637 N N . GLY D 1 95 ? 39.671 13.699 21.124 1.00 13.27 95 GLY D N 1
ATOM 7638 C CA . GLY D 1 95 ? 38.670 13.453 20.079 1.00 14.40 95 GLY D CA 1
ATOM 7639 C C . GLY D 1 95 ? 37.395 12.755 20.559 1.00 16.18 95 GLY D C 1
ATOM 7640 O O . GLY D 1 95 ? 36.544 12.391 19.747 1.00 15.93 95 GLY D O 1
ATOM 7641 N N . LEU D 1 96 ? 37.254 12.581 21.876 1.00 15.25 96 LEU D N 1
ATOM 7642 C CA . LEU D 1 96 ? 36.257 11.652 22.469 1.00 15.49 96 LEU D CA 1
ATOM 7643 C C . LEU D 1 96 ? 35.626 12.232 23.761 1.00 16.14 96 LEU D C 1
ATOM 7644 O O . LEU D 1 96 ? 36.103 13.205 24.348 1.00 14.37 96 LEU D O 1
ATOM 7649 N N . PRO D 1 97 ? 34.518 11.675 24.200 1.00 16.01 97 PRO D N 1
ATOM 7650 C CA . PRO D 1 97 ? 33.781 12.255 25.347 1.00 15.76 97 PRO D CA 1
ATOM 7651 C C . PRO D 1 97 ? 34.567 12.393 26.644 1.00 14.60 97 PRO D C 1
ATOM 7652 O O . PRO D 1 97 ? 35.621 11.770 26.872 1.00 14.21 97 PRO D O 1
ATOM 7656 N N . PHE D 1 98 ? 34.004 13.214 27.507 1.00 13.62 98 PHE D N 1
ATOM 7657 C CA . PHE D 1 98 ? 34.618 13.583 28.792 1.00 14.52 98 PHE D CA 1
ATOM 7658 C C . PHE D 1 98 ? 35.108 12.418 29.604 1.00 14.27 98 PHE D C 1
ATOM 7659 O O . PHE D 1 98 ? 36.089 12.551 30.344 1.00 12.93 98 PHE D O 1
ATOM 7667 N N . ASN D 1 99 ? 34.421 11.285 29.478 1.00 14.39 99 ASN D N 1
ATOM 7668 C CA . ASN D 1 99 ? 34.708 10.091 30.288 1.00 15.14 99 ASN D CA 1
ATOM 7669 C C . ASN D 1 99 ? 35.169 8.872 29.503 1.00 14.49 99 ASN D C 1
ATOM 7670 O O . ASN D 1 99 ? 35.002 7.739 29.946 1.00 14.65 99 ASN D O 1
ATOM 7675 N N . SER D 1 100 ? 35.744 9.089 28.320 1.00 15.52 100 SER D N 1
ATOM 7676 C CA . SER D 1 100 ? 36.086 8.003 27.402 1.00 16.52 100 SER D CA 1
ATOM 7677 C C . SER D 1 100 ? 37.222 7.111 27.892 1.00 17.74 100 SER D C 1
ATOM 7678 O O . SER D 1 100 ? 38.372 7.559 28.084 1.00 17.91 100 SER D O 1
ATOM 7681 N N . VAL D 1 101 ? 36.932 5.826 28.104 1.00 17.83 101 VAL D N 1
ATOM 7682 C CA . VAL D 1 101 ? 38.016 4.867 28.349 1.00 17.37 101 VAL D CA 1
ATOM 7683 C C . VAL D 1 101 ? 38.600 4.328 27.067 1.00 17.29 101 VAL D C 1
ATOM 7684 O O . VAL D 1 101 ? 39.677 3.760 27.117 1.00 17.69 101 VAL D O 1
ATOM 7688 N N . ILE D 1 102 ? 37.890 4.478 25.952 1.00 16.60 102 ILE D N 1
ATOM 7689 C CA . ILE D 1 102 ? 38.474 4.186 24.628 1.00 16.87 102 ILE D CA 1
ATOM 7690 C C . ILE D 1 102 ? 39.675 5.094 24.392 1.00 17.14 102 ILE D C 1
ATOM 7691 O O . ILE D 1 102 ? 40.741 4.635 23.981 1.00 16.48 102 ILE D O 1
ATOM 7696 N N . ALA D 1 103 ? 39.535 6.366 24.763 1.00 16.78 103 ALA D N 1
ATOM 7697 C CA . ALA D 1 103 ? 40.664 7.296 24.637 1.00 17.27 103 ALA D CA 1
ATOM 7698 C C . ALA D 1 103 ? 41.903 6.847 25.413 1.00 17.74 103 ALA D C 1
ATOM 7699 O O . ALA D 1 103 ? 43.036 6.909 24.904 1.00 19.21 103 ALA D O 1
ATOM 7701 N N . LEU D 1 104 ? 41.720 6.336 26.611 1.00 17.70 104 LEU D N 1
ATOM 7702 C CA . LEU D 1 104 ? 42.836 5.840 27.414 1.00 18.53 104 LEU D CA 1
ATOM 7703 C C . LEU D 1 104 ? 43.512 4.625 26.813 1.00 20.13 104 LEU D C 1
ATOM 7704 O O . LEU D 1 104 ? 44.764 4.525 26.752 1.00 19.43 104 LEU D O 1
ATOM 7709 N N . GLU D 1 105 ? 42.691 3.645 26.448 1.00 20.50 105 GLU D N 1
ATOM 7710 C CA . GLU D 1 105 ? 43.272 2.373 26.032 1.00 21.88 105 GLU D CA 1
ATOM 7711 C C . GLU D 1 105 ? 44.018 2.569 24.683 1.00 23.07 105 GLU D C 1
ATOM 7712 O O . GLU D 1 105 ? 45.084 1.977 24.460 1.00 24.29 105 GLU D O 1
ATOM 7718 N N . LEU D 1 106 ? 43.539 3.474 23.845 1.00 22.87 106 LEU D N 1
ATOM 7719 C CA . LEU D 1 106 ? 44.233 3.807 22.596 1.00 24.94 106 LEU D CA 1
ATOM 7720 C C . LEU D 1 106 ? 45.605 4.491 22.756 1.00 24.75 106 LEU D C 1
ATOM 7721 O O . LEU D 1 106 ? 46.393 4.489 21.800 1.00 27.14 106 LEU D O 1
ATOM 7726 N N . HIS D 1 107 ? 45.870 5.117 23.900 1.00 24.43 107 HIS D N 1
ATOM 7727 C CA . HIS D 1 107 ? 47.140 5.841 24.144 1.00 23.33 107 HIS D CA 1
ATOM 7728 C C . HIS D 1 107 ? 47.897 5.229 25.292 1.00 23.90 107 HIS D C 1
ATOM 7729 O O . HIS D 1 107 ? 48.585 5.912 26.057 1.00 23.21 107 HIS D O 1
ATOM 7736 N N . GLY D 1 108 ? 47.775 3.910 25.423 1.00 23.81 108 GLY D N 1
ATOM 7737 C CA . GLY D 1 108 ? 48.512 3.149 26.404 1.00 23.26 108 GLY D CA 1
ATOM 7738 C C . GLY D 1 108 ? 48.299 3.600 27.807 1.00 22.57 108 GLY D C 1
ATOM 7739 O O . GLY D 1 108 ? 49.190 3.474 28.613 1.00 23.93 108 GLY D O 1
ATOM 7740 N N . GLY D 1 109 ? 47.113 4.139 28.115 1.00 21.56 109 GLY D N 1
ATOM 7741 C CA . GLY D 1 109 ? 46.802 4.554 29.454 1.00 20.36 109 GLY D CA 1
ATOM 7742 C C . GLY D 1 109 ? 47.079 6.035 29.732 1.00 19.34 109 GLY D C 1
ATOM 7743 O O . GLY D 1 109 ? 46.773 6.530 30.834 1.00 17.33 109 GLY D O 1
ATOM 7744 N N . LYS D 1 110 ? 47.678 6.746 28.768 1.00 17.71 110 LYS D N 1
ATOM 7745 C CA . LYS D 1 110 ? 47.984 8.158 29.001 1.00 16.99 110 LYS D CA 1
ATOM 7746 C C . LYS D 1 110 ? 46.700 8.986 28.849 1.00 14.48 110 LYS D C 1
ATOM 7747 O O . LYS D 1 110 ? 45.978 8.802 27.903 1.00 13.66 110 LYS D O 1
ATOM 7753 N N . PRO D 1 111 ? 46.369 9.850 29.810 1.00 12.86 111 PRO D N 1
ATOM 7754 C CA . PRO D 1 111 ? 45.099 10.594 29.759 1.00 12.12 111 PRO D CA 1
ATOM 7755 C C . PRO D 1 111 ? 45.019 11.752 28.757 1.00 12.01 111 PRO D C 1
ATOM 7756 O O . PRO D 1 111 ? 43.924 12.260 28.523 1.00 14.51 111 PRO D O 1
ATOM 7760 N N . LEU D 1 112 ? 46.151 12.156 28.194 1.00 11.68 112 LEU D N 1
ATOM 7761 C CA . LEU D 1 112 ? 46.283 13.173 27.138 1.00 12.11 112 LEU D CA 1
ATOM 7762 C C . LEU D 1 112 ? 46.018 14.605 27.493 1.00 12.07 112 LEU D C 1
ATOM 7763 O O . LEU D 1 112 ? 46.765 15.456 27.082 1.00 9.88 112 LEU D O 1
ATOM 7768 N N . SER D 1 113 ? 44.928 14.877 28.228 1.00 11.74 113 SER D N 1
ATOM 7769 C CA . SER D 1 113 ? 44.536 16.240 28.586 1.00 12.56 113 SER D CA 1
ATOM 7770 C C . SER D 1 113 ? 44.147 16.313 30.069 1.00 12.60 113 SER D C 1
ATOM 7771 O O . SER D 1 113 ? 43.339 15.530 30.531 1.00 12.97 113 SER D O 1
ATOM 7774 N N . PRO D 1 114 ? 44.607 17.335 30.794 1.00 11.96 114 PRO D N 1
ATOM 7775 C CA . PRO D 1 114 ? 44.165 17.573 32.168 1.00 11.09 114 PRO D CA 1
ATOM 7776 C C . PRO D 1 114 ? 42.696 17.967 32.262 1.00 10.82 114 PRO D C 1
ATOM 7777 O O . PRO D 1 114 ? 42.193 18.043 33.389 1.00 11.31 114 PRO D O 1
ATOM 7781 N N . LEU D 1 115 ? 42.033 18.187 31.118 1.00 9.74 115 LEU D N 1
ATOM 7782 C CA . LEU D 1 115 ? 40.653 18.655 31.087 1.00 9.95 115 LEU D CA 1
ATOM 7783 C C . LEU D 1 115 ? 39.608 17.615 30.717 1.00 9.79 115 LEU D C 1
ATOM 7784 O O . LEU D 1 115 ? 38.452 17.930 30.799 1.00 13.56 115 LEU D O 1
ATOM 7789 N N . VAL D 1 116 ? 40.006 16.373 30.423 1.00 10.80 116 VAL D N 1
ATOM 7790 C CA . VAL D 1 116 ? 39.044 15.254 30.400 1.00 11.07 116 VAL D CA 1
ATOM 7791 C C . VAL D 1 116 ? 39.093 14.643 31.822 1.00 11.23 116 VAL D C 1
ATOM 7792 O O . VAL D 1 116 ? 40.008 14.892 32.567 1.00 9.81 116 VAL D O 1
ATOM 7796 N N . ASN D 1 117 ? 38.084 13.875 32.176 1.00 10.42 117 ASN D N 1
ATOM 7797 C CA . ASN D 1 117 ? 38.037 13.306 33.492 1.00 9.86 117 ASN D CA 1
ATOM 7798 C C . ASN D 1 117 ? 39.289 12.544 33.892 1.00 8.85 117 ASN D C 1
ATOM 7799 O O . ASN D 1 117 ? 39.801 12.703 35.027 1.00 8.60 117 ASN D O 1
ATOM 7804 N N . ALA D 1 118 ? 39.817 11.757 32.974 1.00 8.40 118 ALA D N 1
ATOM 7805 C CA . ALA D 1 118 ? 40.989 10.938 33.284 1.00 8.84 118 ALA D CA 1
ATOM 7806 C C . ALA D 1 118 ? 42.218 11.821 33.626 1.00 10.13 118 ALA D C 1
ATOM 7807 O O . ALA D 1 118 ? 42.874 11.634 34.666 1.00 8.96 118 ALA D O 1
ATOM 7809 N N . GLY D 1 119 ? 42.493 12.790 32.741 1.00 9.69 119 GLY D N 1
ATOM 7810 C CA . GLY D 1 119 ? 43.585 13.694 32.921 1.00 8.86 119 GLY D CA 1
ATOM 7811 C C .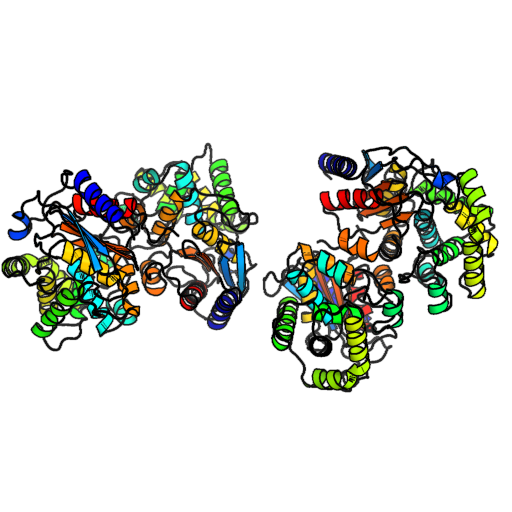 GLY D 1 119 ? 43.375 14.483 34.190 1.00 8.76 119 GLY D C 1
ATOM 7812 O O . GLY D 1 119 ? 44.331 14.785 34.897 1.00 9.06 119 GLY D O 1
ATOM 7813 N N . ALA D 1 120 ? 42.143 14.809 34.486 1.00 8.05 120 ALA D N 1
ATOM 7814 C CA . ALA D 1 120 ? 41.873 15.646 35.652 1.00 8.59 120 ALA D CA 1
ATOM 7815 C C . ALA D 1 120 ? 42.149 14.902 36.948 1.00 9.33 120 ALA D C 1
ATOM 7816 O O . ALA D 1 120 ? 42.677 15.458 37.930 1.00 7.81 120 ALA D O 1
ATOM 7818 N N . ILE D 1 121 ? 41.746 13.644 36.991 1.00 9.50 121 ILE D N 1
ATOM 7819 C CA . ILE D 1 121 ? 41.995 12.841 38.181 1.00 9.81 121 ILE D CA 1
ATOM 7820 C C . ILE D 1 121 ? 43.484 12.641 38.375 1.00 9.77 121 ILE D C 1
ATOM 7821 O O . ILE D 1 121 ? 44.007 12.702 39.486 1.00 9.35 121 ILE D O 1
ATOM 7826 N N . ALA D 1 122 ? 44.179 12.434 37.277 1.00 8.50 122 ALA D N 1
ATOM 7827 C CA . ALA D 1 122 ? 45.633 12.320 37.300 1.00 8.27 122 ALA D CA 1
ATOM 7828 C C . ALA D 1 122 ? 46.304 13.613 37.746 1.00 8.45 122 ALA D C 1
ATOM 7829 O O . ALA D 1 122 ? 47.272 13.576 38.523 1.00 9.18 122 ALA D O 1
ATOM 7831 N N . THR D 1 123 ? 45.759 14.756 37.327 1.00 7.16 123 THR D N 1
ATOM 7832 C CA . THR D 1 123 ? 46.292 16.054 37.733 1.00 8.30 123 THR D CA 1
ATOM 7833 C C . THR D 1 123 ? 46.095 16.293 39.231 1.00 8.07 123 THR D C 1
ATOM 7834 O O . THR D 1 123 ? 46.996 16.748 39.947 1.00 10.11 123 THR D O 1
ATOM 7838 N N . THR D 1 124 ? 44.894 16.004 39.699 1.00 8.84 124 THR D N 1
ATOM 7839 C CA . THR D 1 124 ? 44.597 16.034 41.128 1.00 9.22 124 THR D CA 1
ATOM 7840 C C . THR D 1 124 ? 45.637 15.182 41.910 1.00 10.61 124 THR D C 1
ATOM 7841 O O . THR D 1 124 ? 46.090 15.577 43.010 1.00 10.17 124 THR D O 1
ATOM 7845 N N . SER D 1 125 ? 46.023 14.041 41.344 1.00 9.70 125 SER D N 1
ATOM 7846 C CA . SER D 1 125 ? 46.993 13.155 41.999 1.00 10.37 125 SER D CA 1
ATOM 7847 C C . SER D 1 125 ? 48.429 13.676 41.964 1.00 10.92 125 SER D C 1
ATOM 7848 O O . SER D 1 125 ? 49.281 13.189 42.690 1.00 12.26 125 SER D O 1
ATOM 7851 N N . LEU D 1 126 ? 48.700 14.619 41.065 1.00 10.49 126 LEU D N 1
ATOM 7852 C CA . LEU D 1 126 ? 50.034 15.170 40.844 1.00 11.71 126 LEU D CA 1
ATOM 7853 C C . LEU D 1 126 ? 50.406 16.332 41.790 1.00 12.31 126 LEU D C 1
ATOM 7854 O O . LEU D 1 126 ? 51.596 16.644 41.936 1.00 12.93 126 LEU D O 1
ATOM 7859 N N . ILE D 1 127 ? 49.392 16.960 42.408 1.00 12.48 127 ILE D N 1
ATOM 7860 C CA . ILE D 1 127 ? 49.548 18.065 43.365 1.00 14.80 127 ILE D CA 1
ATOM 7861 C C . ILE D 1 127 ? 50.485 17.612 44.496 1.00 14.45 127 ILE D C 1
ATOM 7862 O O . ILE D 1 127 ? 50.431 16.470 44.919 1.00 12.85 127 ILE D O 1
ATOM 7867 N N . ASN D 1 128 ? 51.358 18.502 44.962 1.00 14.76 128 ASN D N 1
ATOM 7868 C CA . ASN D 1 128 ? 52.163 18.189 46.139 1.00 16.00 128 ASN D CA 1
ATOM 7869 C C . ASN D 1 128 ? 51.294 18.089 47.360 1.00 15.76 128 ASN D C 1
ATOM 7870 O O . ASN D 1 128 ? 50.522 19.003 47.659 1.00 15.14 128 ASN D O 1
ATOM 7875 N N . ALA D 1 129 ? 51.433 16.994 48.102 1.00 15.92 129 ALA D N 1
ATOM 7876 C CA . ALA D 1 129 ? 50.655 16.832 49.331 1.00 16.32 129 ALA D CA 1
ATOM 7877 C C . ALA D 1 129 ? 51.220 15.689 50.182 1.00 17.84 129 ALA D C 1
ATOM 7878 O O . ALA D 1 129 ? 51.584 14.653 49.636 1.00 17.32 129 ALA D O 1
ATOM 7880 N N . GLU D 1 130 ? 51.204 15.854 51.501 1.00 19.03 130 GLU D N 1
ATOM 7881 C CA . GLU D 1 130 ? 51.633 14.804 52.414 1.00 19.69 130 GLU D CA 1
ATOM 7882 C C . GLU D 1 130 ? 50.535 13.804 52.709 1.00 19.64 130 GLU D C 1
ATOM 7883 O O . GLU D 1 130 ? 50.811 12.651 53.046 1.00 19.64 130 GLU D O 1
ATOM 7889 N N . ASN D 1 131 ? 49.289 14.239 52.606 1.00 17.73 131 ASN D N 1
ATOM 7890 C CA . ASN D 1 131 ? 48.157 13.386 52.896 1.00 18.30 131 ASN D CA 1
ATOM 7891 C C . ASN D 1 131 ? 46.910 13.895 52.148 1.00 18.23 131 ASN D C 1
ATOM 7892 O O . ASN D 1 131 ? 46.922 14.983 51.537 1.00 17.31 131 ASN D O 1
ATOM 7897 N N . VAL D 1 132 ? 45.839 13.119 52.225 1.00 17.49 132 VAL D N 1
ATOM 7898 C CA . VAL D 1 132 ? 44.635 13.388 51.453 1.00 17.54 132 VAL D CA 1
ATOM 7899 C C . VAL D 1 132 ? 44.020 14.734 51.834 1.00 16.72 132 VAL D C 1
ATOM 7900 O O . VAL D 1 132 ? 43.554 15.493 50.980 1.00 14.31 132 VAL D O 1
ATOM 7904 N N . GLU D 1 133 ? 44.037 15.060 53.119 1.00 16.01 133 GLU D N 1
ATOM 7905 C CA . GLU D 1 133 ? 43.405 16.313 53.553 1.00 16.37 133 GLU D CA 1
ATOM 7906 C C . GLU D 1 133 ? 44.205 17.545 53.176 1.00 14.94 133 GLU D C 1
ATOM 7907 O O . GLU D 1 133 ? 43.621 18.562 52.865 1.00 15.76 133 GLU D O 1
ATOM 7913 N N . GLN D 1 134 ? 45.525 17.435 53.092 1.00 14.84 134 GLN D N 1
ATOM 7914 C CA . GLN D 1 134 ? 46.319 18.533 52.601 1.00 13.44 134 GLN D CA 1
ATOM 7915 C C . GLN D 1 134 ? 46.083 18.725 51.073 1.00 13.50 134 GLN D C 1
ATOM 7916 O O . GLN D 1 134 ? 46.026 19.857 50.577 1.00 11.45 134 GLN D O 1
ATOM 7922 N N . ARG D 1 135 ? 45.991 17.613 50.366 1.00 11.58 135 ARG D N 1
ATOM 7923 C CA . ARG D 1 135 ? 45.677 17.644 48.935 1.00 12.80 135 ARG D CA 1
ATOM 7924 C C . ARG D 1 135 ? 44.427 18.475 48.725 1.00 13.02 135 ARG D C 1
ATOM 7925 O O . ARG D 1 135 ? 44.395 19.383 47.898 1.00 12.54 135 ARG D O 1
ATOM 7933 N N . TRP D 1 136 ? 43.377 18.165 49.481 1.00 13.50 136 TRP D N 1
ATOM 7934 C CA . TRP D 1 136 ? 42.122 18.921 49.358 1.00 12.30 136 TRP D CA 1
ATOM 7935 C C . TRP D 1 136 ? 42.247 20.406 49.741 1.00 13.07 136 TRP D C 1
ATOM 7936 O O . TRP D 1 136 ? 41.783 21.285 49.032 1.00 12.23 136 TRP D O 1
ATOM 7947 N N . GLN D 1 137 ? 42.893 20.681 50.854 1.00 12.49 137 GLN D N 1
ATOM 7948 C CA . GLN D 1 137 ? 42.969 22.050 51.349 1.00 12.70 137 GLN D CA 1
ATOM 7949 C C . GLN D 1 137 ? 43.728 22.940 50.352 1.00 11.24 137 GLN D C 1
ATOM 7950 O O . GLN D 1 137 ? 43.365 24.088 50.167 1.00 9.46 137 GLN D O 1
ATOM 7956 N N . ARG D 1 138 ? 44.762 22.391 49.708 1.00 10.06 138 ARG D N 1
ATOM 7957 C CA . ARG D 1 138 ? 45.565 23.163 48.789 1.00 10.12 138 ARG D CA 1
ATOM 7958 C C . ARG D 1 138 ? 44.738 23.486 47.537 1.00 9.20 138 ARG D C 1
ATOM 7959 O O . ARG D 1 138 ? 44.805 24.606 47.040 1.00 8.90 138 ARG D O 1
ATOM 7967 N N . ILE D 1 139 ? 43.955 22.516 47.086 1.00 9.50 139 ILE D N 1
ATOM 7968 C CA . ILE D 1 139 ? 43.061 22.752 45.937 1.00 9.10 139 ILE D CA 1
ATOM 7969 C C . ILE D 1 139 ? 41.951 23.744 46.276 1.00 9.10 139 ILE D C 1
ATOM 7970 O O . ILE D 1 139 ? 41.655 24.649 45.523 1.00 10.95 139 ILE D O 1
ATOM 7975 N N . LEU D 1 140 ? 41.278 23.561 47.403 1.00 10.79 140 LEU D N 1
ATOM 7976 C CA . LEU D 1 140 ? 40.235 24.501 47.807 1.00 10.14 140 LEU D CA 1
ATOM 7977 C C . LEU D 1 140 ? 40.829 25.902 47.904 1.00 9.62 140 LEU D C 1
ATOM 7978 O O . LEU D 1 140 ? 40.206 26.889 47.508 1.00 9.60 140 LEU D O 1
ATOM 7983 N N . HIS D 1 141 ? 42.027 26.032 48.451 1.00 9.94 141 HIS D N 1
ATOM 7984 C CA . HIS D 1 141 ? 42.656 27.336 48.598 1.00 10.39 141 HIS D CA 1
ATOM 7985 C C . HIS D 1 141 ? 42.951 28.002 47.266 1.00 9.84 141 HIS D C 1
ATOM 7986 O O . HIS D 1 141 ? 42.672 29.177 47.134 1.00 9.24 141 HIS D O 1
ATOM 7993 N N . ILE D 1 142 ? 43.396 27.266 46.253 1.00 8.79 142 ILE D N 1
ATOM 7994 C CA . ILE D 1 142 ? 43.653 27.909 44.969 1.00 9.80 142 ILE D CA 1
ATOM 7995 C C . ILE D 1 142 ? 42.340 28.293 44.271 1.00 8.62 142 ILE D C 1
ATOM 7996 O O . ILE D 1 142 ? 42.256 29.353 43.659 1.00 8.07 142 ILE D O 1
ATOM 8001 N N . GLN D 1 143 ? 41.281 27.488 44.412 1.00 9.66 143 GLN D N 1
ATOM 8002 C CA . GLN D 1 143 ? 39.946 27.904 43.941 1.00 9.26 143 GLN D CA 1
ATOM 8003 C C . GLN D 1 143 ? 39.577 29.261 44.575 1.00 9.12 143 GLN D C 1
ATOM 8004 O O . GLN D 1 143 ? 39.114 30.146 43.910 1.00 8.76 143 GLN D O 1
ATOM 8010 N N . GLN D 1 144 ? 39.734 29.380 45.890 1.00 8.16 144 GLN D N 1
ATOM 8011 C CA . GLN D 1 144 ? 39.390 30.649 46.540 1.00 8.81 144 GLN D CA 1
ATOM 8012 C C . GLN D 1 144 ? 40.257 31.833 46.094 1.00 9.82 144 GLN D C 1
ATOM 8013 O O . GLN D 1 144 ? 39.794 32.935 45.946 1.00 10.79 144 GLN D O 1
ATOM 8019 N N . GLN D 1 145 ? 41.551 31.591 45.890 1.00 9.70 145 GLN D N 1
ATOM 8020 C CA . GLN D 1 145 ? 42.457 32.653 45.459 1.00 9.90 145 GLN D CA 1
ATOM 8021 C C . GLN D 1 145 ? 42.140 33.097 44.028 1.00 9.52 145 GLN D C 1
ATOM 8022 O O . GLN D 1 145 ? 42.256 34.279 43.719 1.00 8.82 145 GLN D O 1
ATOM 8028 N N . LEU D 1 146 ? 41.736 32.144 43.180 1.00 9.32 146 LEU D N 1
ATOM 8029 C CA . LEU D 1 146 ? 41.504 32.442 41.783 1.00 8.85 146 LEU D CA 1
ATOM 8030 C C . LEU D 1 146 ? 40.144 33.068 41.536 1.00 10.18 146 LEU D C 1
ATOM 8031 O O . LEU D 1 146 ? 40.008 33.894 40.642 1.00 9.80 146 LEU D O 1
ATOM 8036 N N . ALA D 1 147 ? 39.123 32.577 42.222 1.00 10.10 147 ALA D N 1
ATOM 8037 C CA . ALA D 1 147 ? 37.739 32.926 41.902 1.00 9.55 147 ALA D CA 1
ATOM 8038 C C . ALA D 1 147 ? 37.017 33.718 42.990 1.00 10.25 147 ALA D C 1
ATOM 8039 O O . ALA D 1 147 ? 36.020 34.390 42.733 1.00 11.27 147 ALA D O 1
ATOM 8041 N N . GLY D 1 148 ? 37.474 33.565 44.238 1.00 9.77 148 GLY D N 1
ATOM 8042 C CA . GLY D 1 148 ? 36.913 34.315 45.354 1.00 9.92 148 GLY D CA 1
ATOM 8043 C C . GLY D 1 148 ? 36.818 33.556 46.648 1.00 10.59 148 GLY D C 1
ATOM 8044 O O . GLY D 1 148 ? 36.591 32.348 46.671 1.00 11.10 148 GLY D O 1
ATOM 8045 N N . GLU D 1 149 ? 36.978 34.276 47.757 1.00 11.27 149 GLU D N 1
ATOM 8046 C CA . GLU D 1 149 ? 37.060 33.657 49.073 1.00 13.69 149 GLU D CA 1
ATOM 8047 C C . GLU D 1 149 ? 35.778 32.940 49.524 1.00 13.83 149 GLU D C 1
ATOM 8048 O O . GLU D 1 149 ? 35.852 32.081 50.435 1.00 13.64 149 GLU D O 1
ATOM 8054 N N . GLN D 1 150 ? 34.632 33.265 48.922 1.00 13.09 150 GLN D N 1
ATOM 8055 C CA . GLN D 1 150 ? 33.375 32.589 49.295 1.00 14.01 150 GLN D CA 1
ATOM 8056 C C . GLN D 1 150 ? 33.218 31.177 48.660 1.00 13.46 150 GLN D C 1
ATOM 8057 O O . GLN D 1 150 ? 32.328 30.407 49.053 1.00 12.24 150 GLN D O 1
ATOM 8063 N N . VAL D 1 151 ? 34.067 30.820 47.702 1.00 12.42 151 VAL D N 1
ATOM 8064 C CA . VAL D 1 151 ? 34.029 29.472 47.148 1.00 12.03 151 VAL D CA 1
ATOM 8065 C C . VAL D 1 151 ? 34.262 28.446 48.278 1.00 12.58 151 VAL D C 1
ATOM 8066 O O . VAL D 1 151 ? 35.194 28.560 49.074 1.00 13.36 151 VAL D O 1
ATOM 8070 N N . ALA D 1 152 ? 33.356 27.490 48.364 1.00 11.83 152 ALA D N 1
ATOM 8071 C CA . ALA D 1 152 ? 33.338 26.518 49.445 1.00 11.41 152 ALA D CA 1
ATOM 8072 C C . ALA D 1 152 ? 32.651 25.250 48.995 1.00 10.71 152 ALA D C 1
ATOM 8073 O O . ALA D 1 152 ? 31.739 25.287 48.174 1.00 10.79 152 ALA D O 1
ATOM 8075 N N . LEU D 1 153 ? 33.045 24.136 49.583 1.00 12.35 153 LEU D N 1
ATOM 8076 C CA . LEU D 1 153 ? 32.418 22.833 49.301 1.00 12.89 153 LEU D CA 1
ATOM 8077 C C . LEU D 1 153 ? 30.961 22.754 49.798 1.00 13.00 153 LEU D C 1
ATOM 8078 O O . LEU D 1 153 ? 30.627 23.235 50.882 1.00 12.93 153 LEU D O 1
ATOM 8083 N N . SER D 1 154 ? 30.095 22.244 48.943 1.00 14.00 154 SER D N 1
ATOM 8084 C CA . SER D 1 154 ? 28.705 21.924 49.309 1.00 13.11 154 SER D CA 1
ATOM 8085 C C . SER D 1 154 ? 28.716 20.521 49.803 1.00 15.00 154 SER D C 1
ATOM 8086 O O . SER D 1 154 ? 29.006 19.607 49.049 1.00 13.72 154 SER D O 1
ATOM 8089 N N . ASP D 1 155 ? 28.360 20.316 51.070 1.00 15.48 155 ASP D N 1
ATOM 8090 C CA . ASP D 1 155 ? 28.295 18.951 51.578 1.00 17.17 155 ASP D CA 1
ATOM 8091 C C . ASP D 1 155 ? 27.270 18.097 50.839 1.00 16.45 155 ASP D C 1
ATOM 8092 O O . ASP D 1 155 ? 27.497 16.919 50.600 1.00 16.39 155 ASP D O 1
ATOM 8097 N N . GLU D 1 156 ? 26.131 18.696 50.492 1.00 17.23 156 GLU D N 1
ATOM 8098 C CA . GLU D 1 156 ? 25.100 17.996 49.735 1.00 17.69 156 GLU D CA 1
ATOM 8099 C C . GLU D 1 156 ? 25.615 17.501 48.373 1.00 16.22 156 GLU D C 1
ATOM 8100 O O . GLU D 1 156 ? 25.384 16.330 47.961 1.00 16.69 156 GLU D O 1
ATOM 8106 N N . VAL D 1 157 ? 26.285 18.377 47.652 1.00 14.13 157 VAL D N 1
ATOM 8107 C CA . VAL D 1 157 ? 26.790 17.999 46.323 1.00 14.12 157 VAL D CA 1
ATOM 8108 C C . VAL D 1 157 ? 27.852 16.932 46.501 1.00 13.84 157 VAL D C 1
ATOM 8109 O O . VAL D 1 157 ? 27.835 15.946 45.797 1.00 14.51 157 VAL D O 1
ATOM 8113 N N . ASN D 1 158 ? 28.756 17.131 47.453 1.00 14.19 158 ASN D N 1
ATOM 8114 C CA . ASN D 1 158 ? 29.874 16.215 47.651 1.00 14.12 158 ASN D CA 1
ATOM 8115 C C . ASN D 1 158 ? 29.353 14.817 48.017 1.00 15.40 158 ASN D C 1
ATOM 8116 O O . ASN D 1 158 ? 29.759 13.816 47.444 1.00 12.60 158 ASN D O 1
ATOM 8121 N N . GLN D 1 159 ? 28.415 14.761 48.961 1.00 15.40 159 GLN D N 1
ATOM 8122 C CA . GLN D 1 159 ? 27.893 13.468 49.413 1.00 17.21 159 GLN D CA 1
ATOM 8123 C C . GLN D 1 159 ? 27.219 12.687 48.292 1.00 16.10 159 GLN D C 1
ATOM 8124 O O . GLN D 1 159 ? 27.410 11.491 48.179 1.00 16.69 159 GLN D O 1
ATOM 8130 N N . SER D 1 160 ? 26.440 13.370 47.467 1.00 16.40 160 SER D N 1
ATOM 8131 C CA . SER D 1 160 ? 25.807 12.802 46.279 1.00 16.11 160 SER D CA 1
ATOM 8132 C C . SER D 1 160 ? 26.808 12.324 45.236 1.00 15.71 160 SER D C 1
ATOM 8133 O O . SER D 1 160 ? 26.621 11.256 44.625 1.00 15.42 160 SER D O 1
ATOM 8136 N N . GLU D 1 161 ? 27.864 13.124 45.017 1.00 13.76 161 GLU D N 1
ATOM 8137 C CA . GLU D 1 161 ? 28.819 12.827 43.948 1.00 13.53 161 GLU D CA 1
ATOM 8138 C C . GLU D 1 161 ? 29.648 11.628 44.388 1.00 13.59 161 GLU D C 1
ATOM 8139 O O . GLU D 1 161 ? 29.929 10.735 43.593 1.00 13.26 161 GLU D O 1
ATOM 8145 N N . GLN D 1 162 ? 30.028 11.614 45.670 1.00 12.08 162 GLN D N 1
ATOM 8146 C CA . GLN D 1 162 ? 30.929 10.581 46.214 1.00 12.99 162 GLN D CA 1
ATOM 8147 C C . GLN D 1 162 ? 30.250 9.212 46.231 1.00 13.61 162 GLN D C 1
ATOM 8148 O O . GLN D 1 162 ? 30.921 8.188 46.268 1.00 14.78 162 GLN D O 1
ATOM 8154 N N . THR D 1 163 ? 28.929 9.196 46.222 1.00 14.84 163 THR D N 1
ATOM 8155 C CA . THR D 1 163 ? 28.173 7.932 46.254 1.00 15.17 163 THR D CA 1
ATOM 8156 C C . THR D 1 163 ? 27.631 7.542 44.887 1.00 15.56 163 THR D C 1
ATOM 8157 O O . THR D 1 163 ? 26.855 6.588 44.777 1.00 15.73 163 THR D O 1
ATOM 8161 N N . THR D 1 164 ? 28.005 8.256 43.836 1.00 15.66 164 THR D N 1
ATOM 8162 C CA . THR D 1 164 ? 27.546 7.926 42.473 1.00 16.25 164 THR D CA 1
ATOM 8163 C C . THR D 1 164 ? 28.657 7.922 41.438 1.00 14.95 164 THR D C 1
ATOM 8164 O O . THR D 1 164 ? 28.403 7.769 40.237 1.00 15.30 164 THR D O 1
ATOM 8168 N N . ASN D 1 165 ? 29.888 8.105 41.891 1.00 14.24 165 ASN D N 1
ATOM 8169 C CA . ASN D 1 165 ? 31.001 8.330 40.975 1.00 12.47 165 ASN D CA 1
ATOM 8170 C C . ASN D 1 165 ? 31.737 7.033 40.610 1.00 12.28 165 ASN D C 1
ATOM 8171 O O . ASN D 1 165 ? 32.940 7.026 40.460 1.00 11.74 165 ASN D O 1
ATOM 8176 N N . PHE D 1 166 ? 30.995 5.947 40.437 1.00 12.00 166 PHE D N 1
ATOM 8177 C CA . PHE D 1 166 ? 31.586 4.645 40.091 1.00 12.15 166 PHE D CA 1
ATOM 8178 C C . PHE D 1 166 ? 32.463 4.681 38.834 1.00 10.83 166 PHE D C 1
ATOM 8179 O O . PHE D 1 166 ? 33.531 4.064 38.797 1.00 10.90 166 PHE D O 1
ATOM 8187 N N . HIS D 1 167 ? 32.065 5.426 37.818 1.00 10.80 167 HIS D N 1
ATOM 8188 C CA . HIS D 1 167 ? 32.814 5.413 36.581 1.00 11.79 167 HIS D CA 1
ATOM 8189 C C . HIS D 1 167 ? 34.146 6.136 36.732 1.00 11.32 167 HIS D C 1
ATOM 8190 O O . HIS D 1 167 ? 35.144 5.667 36.205 1.00 11.41 167 HIS D O 1
ATOM 8197 N N . ASN D 1 168 ? 34.198 7.200 37.555 1.00 11.75 168 ASN D N 1
ATOM 8198 C CA . ASN D 1 168 ? 35.488 7.823 37.931 1.00 12.48 168 ASN D CA 1
ATOM 8199 C C . ASN D 1 168 ? 36.393 6.926 38.777 1.00 12.22 168 ASN D C 1
ATOM 8200 O O . ASN D 1 168 ? 37.597 7.001 38.654 1.00 12.60 168 ASN D O 1
ATOM 8205 N N . ARG D 1 169 ? 35.811 6.041 39.579 1.00 11.26 169 ARG D N 1
ATOM 8206 C CA . ARG D 1 169 ? 36.591 5.059 40.321 1.00 12.83 169 ARG D CA 1
ATOM 8207 C C . ARG D 1 169 ? 37.276 4.119 39.376 1.00 11.70 169 ARG D C 1
ATOM 8208 O O . ARG D 1 169 ? 38.459 3.830 39.514 1.00 10.70 169 ARG D O 1
ATOM 8216 N N . ALA D 1 170 ? 36.543 3.684 38.369 1.00 11.26 170 ALA D N 1
ATOM 8217 C CA . ALA D 1 170 ? 37.131 2.878 37.292 1.00 10.64 170 ALA D CA 1
ATOM 8218 C C . ALA D 1 170 ? 38.302 3.555 36.562 1.00 11.06 170 ALA D C 1
ATOM 8219 O O . ALA D 1 170 ? 39.371 2.958 36.374 1.00 11.21 170 ALA D O 1
ATOM 8221 N N . ILE D 1 171 ? 38.086 4.809 36.165 1.00 10.54 171 ILE D N 1
ATOM 8222 C CA . ILE D 1 171 ? 39.126 5.590 35.494 1.00 11.15 171 ILE D CA 1
ATOM 8223 C C . ILE D 1 171 ? 40.360 5.748 36.388 1.00 9.99 171 ILE D C 1
ATOM 8224 O O . ILE D 1 171 ? 41.504 5.595 35.961 1.00 10.78 171 ILE D O 1
ATOM 8229 N N . ALA D 1 172 ? 40.156 6.020 37.660 1.00 10.73 172 ALA D N 1
ATOM 8230 C CA . ALA D 1 172 ? 41.287 6.131 38.547 1.00 10.55 172 ALA D CA 1
ATOM 8231 C C . ALA D 1 172 ? 42.125 4.864 38.546 1.00 10.57 172 ALA D C 1
ATOM 8232 O O . ALA D 1 172 ? 43.354 4.924 38.564 1.00 11.07 172 ALA D O 1
ATOM 8234 N N . TRP D 1 173 ? 41.463 3.703 38.639 1.00 9.65 173 TRP D N 1
ATOM 8235 C CA . TRP D 1 173 ? 42.195 2.444 38.620 1.00 9.86 173 TRP D CA 1
ATOM 8236 C C . TRP D 1 173 ? 42.877 2.168 37.296 1.00 10.24 173 TRP D C 1
ATOM 8237 O O . TRP D 1 173 ? 43.942 1.549 37.293 1.00 11.42 173 TRP D O 1
ATOM 8248 N N . LEU D 1 174 ? 42.285 2.591 36.177 1.00 10.14 174 LEU D N 1
ATOM 8249 C CA . LEU D 1 174 ? 42.911 2.445 34.867 1.00 10.95 174 LEU D CA 1
ATOM 8250 C C . LEU D 1 174 ? 44.204 3.279 34.820 1.00 12.17 174 LEU D C 1
ATOM 8251 O O . LEU D 1 174 ? 45.235 2.809 34.326 1.00 12.63 174 LEU D O 1
ATOM 8256 N N . LEU D 1 175 ? 44.133 4.507 35.333 1.00 11.94 175 LEU D N 1
ATOM 8257 C CA . LEU D 1 175 ? 45.285 5.370 35.403 1.00 11.98 175 LEU D CA 1
ATOM 8258 C C . LEU D 1 175 ? 46.379 4.764 36.307 1.00 12.22 175 LEU D C 1
ATOM 8259 O O . LEU D 1 175 ? 47.540 4.705 35.914 1.00 13.55 175 LEU D O 1
ATOM 8264 N N . TYR D 1 176 ? 46.005 4.288 37.499 1.00 13.26 176 TYR D N 1
ATOM 8265 C CA . TYR D 1 176 ? 46.919 3.735 38.452 1.00 13.13 176 TYR D CA 1
ATOM 8266 C C . TYR D 1 176 ? 47.617 2.512 37.826 1.00 14.74 176 TYR D C 1
ATOM 8267 O O . TYR D 1 176 ? 48.871 2.366 37.859 1.00 14.20 176 TYR D O 1
ATOM 8276 N N . SER D 1 177 ? 46.806 1.639 37.239 1.00 14.42 177 SER D N 1
ATOM 8277 C CA . SER D 1 177 ? 47.316 0.448 36.547 1.00 14.92 177 SER D CA 1
ATOM 8278 C C . SER D 1 177 ? 48.355 0.746 35.474 1.00 14.96 177 SER D C 1
ATOM 8279 O O . SER D 1 177 ? 49.322 -0.018 35.346 1.00 16.32 177 SER D O 1
ATOM 8282 N N . ALA D 1 178 ? 48.159 1.837 34.715 1.00 13.86 178 ALA D N 1
ATOM 8283 C CA . ALA D 1 178 ? 49.004 2.191 33.588 1.00 13.90 178 ALA D CA 1
ATOM 8284 C C . ALA D 1 178 ? 50.212 3.018 33.987 1.00 14.59 178 ALA D C 1
ATOM 8285 O O . ALA D 1 178 ? 51.079 3.229 33.152 1.00 16.01 178 ALA D O 1
ATOM 8287 N N . GLY D 1 179 ? 50.285 3.439 35.243 1.00 14.35 179 GLY D N 1
ATOM 8288 C CA . GLY D 1 179 ? 51.388 4.285 35.664 1.00 14.84 179 GLY D CA 1
ATOM 8289 C C . GLY D 1 179 ? 51.150 5.784 35.499 1.00 14.38 179 GLY D C 1
ATOM 8290 O O . GLY D 1 179 ? 52.110 6.553 35.596 1.00 15.84 179 GLY D O 1
ATOM 8291 N N . TYR D 1 180 ? 49.904 6.207 35.272 1.00 13.97 180 TYR D N 1
ATOM 8292 C CA . TYR D 1 180 ? 49.557 7.629 35.121 1.00 14.11 180 TYR D CA 1
ATOM 8293 C C . TYR D 1 180 ? 48.698 8.191 36.254 1.00 13.99 180 TYR D C 1
ATOM 8294 O O . TYR D 1 180 ? 47.856 9.093 36.062 1.00 14.54 180 TYR D O 1
ATOM 8303 N N . LEU D 1 181 ? 48.911 7.637 37.426 1.00 14.06 181 LEU D N 1
ATOM 8304 C CA . LEU D 1 181 ? 48.337 8.149 38.658 1.00 14.34 181 LEU D CA 1
ATOM 8305 C C . LEU D 1 181 ? 49.416 8.233 39.682 1.00 14.91 181 LEU D C 1
ATOM 8306 O O . LEU D 1 181 ? 50.234 7.299 39.817 1.00 17.34 181 LEU D O 1
ATOM 8311 N N . TYR D 1 182 ? 49.471 9.361 40.392 1.00 13.83 182 TYR D N 1
ATOM 8312 C CA . TYR D 1 182 ? 50.654 9.721 41.184 1.00 13.55 182 TYR D CA 1
ATOM 8313 C C . TYR D 1 182 ? 50.401 9.754 42.682 1.00 13.85 182 TYR D C 1
ATOM 8314 O O . TYR D 1 182 ? 51.208 10.253 43.433 1.00 15.27 182 TYR D O 1
ATOM 8323 N N . CYS D 1 183 ? 49.257 9.255 43.096 1.00 13.28 183 CYS D N 1
ATOM 8324 C CA . CYS D 1 183 ? 48.971 8.958 44.493 1.00 13.40 183 CYS D CA 1
ATOM 8325 C C . CYS D 1 183 ? 47.984 7.773 44.537 1.00 14.11 183 CYS D C 1
ATOM 8326 O O . CYS D 1 183 ? 47.646 7.188 43.493 1.00 13.56 183 CYS D O 1
ATOM 8329 N N . ASP D 1 184 ? 47.597 7.385 45.737 1.00 14.14 184 ASP D N 1
ATOM 8330 C CA . ASP D 1 184 ? 46.582 6.327 45.970 1.00 15.63 184 ASP D CA 1
ATOM 8331 C C . ASP D 1 184 ? 45.357 6.621 45.117 1.00 15.44 184 ASP D C 1
ATOM 8332 O O . ASP D 1 184 ? 44.926 7.778 45.030 1.00 15.10 184 ASP D O 1
ATOM 8337 N N . ALA D 1 185 ? 44.807 5.589 44.481 1.00 15.14 185 ALA D N 1
ATOM 8338 C CA . ALA D 1 185 ? 43.711 5.769 43.511 1.00 15.73 185 ALA D CA 1
ATOM 8339 C C . ALA D 1 185 ? 42.479 6.349 44.136 1.00 15.50 185 ALA D C 1
ATOM 8340 O O . ALA D 1 185 ? 41.834 7.211 43.567 1.00 16.12 185 ALA D O 1
ATOM 8342 N N . MET D 1 186 ? 42.090 5.843 45.285 1.00 15.26 186 MET D N 1
ATOM 8343 C CA . MET D 1 186 ? 40.835 6.314 45.814 1.00 16.11 186 MET D CA 1
ATOM 8344 C C . MET D 1 186 ? 41.017 7.691 46.483 1.00 15.35 186 MET D C 1
ATOM 8345 O O . MET D 1 186 ? 40.062 8.441 46.598 1.00 15.48 186 MET D O 1
ATOM 8350 N N . GLU D 1 187 ? 42.236 8.041 46.843 1.00 14.48 187 GLU D N 1
ATOM 8351 C CA . GLU D 1 187 ? 42.511 9.369 47.393 1.00 14.85 187 GLU D CA 1
ATOM 8352 C C . GLU D 1 187 ? 42.359 10.360 46.227 1.00 13.14 187 GLU D C 1
ATOM 8353 O O . GLU D 1 187 ? 41.717 11.416 46.408 1.00 12.75 187 GLU D O 1
ATOM 8359 N N . ALA D 1 188 ? 42.907 10.022 45.046 1.00 12.29 188 ALA D N 1
ATOM 8360 C CA . ALA D 1 188 ? 42.760 10.890 43.899 1.00 11.44 188 ALA D CA 1
ATOM 8361 C C . ALA D 1 188 ? 41.278 11.063 43.524 1.00 11.56 188 ALA D C 1
ATOM 8362 O O . ALA D 1 188 ? 40.793 12.180 43.294 1.00 11.29 188 ALA D O 1
ATOM 8364 N N . CYS D 1 189 ? 40.538 9.963 43.497 1.00 12.11 189 CYS D N 1
ATOM 8365 C CA . CYS D 1 189 ? 39.149 10.012 43.072 1.00 12.22 189 CYS D CA 1
ATOM 8366 C C . CYS D 1 189 ? 38.327 10.847 44.075 1.00 12.54 189 CYS D C 1
ATOM 8367 O O . CYS D 1 189 ? 37.517 11.682 43.672 1.00 12.64 189 CYS D O 1
ATOM 8370 N N . ASP D 1 190 ? 38.555 10.621 45.360 1.00 12.05 190 ASP D N 1
ATOM 8371 C CA . ASP D 1 190 ? 37.948 11.419 46.430 1.00 11.73 190 ASP D CA 1
ATOM 8372 C C . ASP D 1 190 ? 38.158 12.921 46.271 1.00 11.14 190 ASP D C 1
ATOM 8373 O O . ASP D 1 190 ? 37.189 13.677 46.162 1.00 10.06 190 ASP D O 1
ATOM 8378 N N . VAL D 1 191 ? 39.415 13.359 46.221 1.00 10.93 191 VAL D N 1
ATOM 8379 C CA . VAL D 1 191 ? 39.708 14.775 46.109 1.00 10.36 191 VAL D CA 1
ATOM 8380 C C . VAL D 1 191 ? 39.178 15.383 44.831 1.00 9.95 191 VAL D C 1
ATOM 8381 O O . VAL D 1 191 ? 38.688 16.499 44.915 1.00 9.70 191 VAL D O 1
ATOM 8385 N N . TYR D 1 192 ? 39.265 14.677 43.671 1.00 10.35 192 TYR D N 1
ATOM 8386 C CA . TYR D 1 192 ? 38.686 15.135 42.406 1.00 11.01 192 TYR D CA 1
ATOM 8387 C C . TYR D 1 192 ? 37.175 15.369 42.582 1.00 10.74 192 TYR D C 1
ATOM 8388 O O . TYR D 1 192 ? 36.655 16.384 42.146 1.00 8.51 192 TYR D O 1
ATOM 8397 N N . THR D 1 193 ? 36.495 14.460 43.300 1.00 11.30 193 THR D N 1
ATOM 8398 C CA . THR D 1 193 ? 35.074 14.611 43.600 1.00 11.52 193 THR D CA 1
ATOM 8399 C C . THR D 1 193 ? 34.786 15.827 44.453 1.00 10.92 193 THR D C 1
ATOM 8400 O O . THR D 1 193 ? 33.899 16.626 44.151 1.00 10.22 193 THR D O 1
ATOM 8404 N N . ARG D 1 194 ? 35.600 16.060 45.464 1.00 10.60 194 ARG D N 1
ATOM 8405 C CA . ARG D 1 194 ? 35.417 17.255 46.275 1.00 10.76 194 ARG D CA 1
ATOM 8406 C C . ARG D 1 194 ? 35.584 18.542 45.470 1.00 10.51 194 ARG D C 1
ATOM 8407 O O . ARG D 1 194 ? 34.816 19.481 45.634 1.00 9.77 194 ARG D O 1
ATOM 8415 N N . GLN D 1 195 ? 36.633 18.588 44.646 1.00 9.74 195 GLN D N 1
ATOM 8416 C CA . GLN D 1 195 ? 36.964 19.807 43.912 1.00 10.00 195 GLN D CA 1
ATOM 8417 C C . GLN D 1 195 ? 35.841 20.205 42.973 1.00 9.76 195 GLN D C 1
ATOM 8418 O O . GLN D 1 195 ? 35.661 21.370 42.722 1.00 8.21 195 GLN D O 1
ATOM 8424 N N . CYS D 1 196 ? 35.073 19.227 42.470 1.00 10.25 196 CYS D N 1
ATOM 8425 C CA . CYS D 1 196 ? 33.899 19.451 41.605 1.00 10.28 196 CYS D CA 1
ATOM 8426 C C . CYS D 1 196 ? 32.646 19.867 42.377 1.00 10.79 196 CYS D C 1
ATOM 8427 O O . CYS D 1 196 ? 31.685 20.297 41.779 1.00 11.08 196 CYS D O 1
ATOM 8430 N N . SER D 1 197 ? 32.696 19.780 43.718 1.00 9.89 197 SER D N 1
ATOM 8431 C CA . SER D 1 197 ? 31.526 19.944 44.578 1.00 11.02 197 SER D CA 1
ATOM 8432 C C . SER D 1 197 ? 31.495 21.302 45.326 1.00 10.82 197 SER D C 1
ATOM 8433 O O . SER D 1 197 ? 30.703 21.502 46.245 1.00 11.71 197 SER D O 1
ATOM 8436 N N . THR D 1 198 ? 32.350 22.234 44.912 1.00 10.52 198 THR D N 1
ATOM 8437 C CA . THR D 1 198 ? 32.265 23.602 45.436 1.00 10.61 198 THR D CA 1
ATOM 8438 C C . THR D 1 198 ? 31.229 24.413 44.677 1.00 10.05 198 THR D C 1
ATOM 8439 O O . THR D 1 198 ? 30.882 24.090 43.557 1.00 9.97 198 THR D O 1
ATOM 8443 N N . LEU D 1 199 ? 30.780 25.503 45.293 1.00 10.18 199 LEU D N 1
ATOM 8444 C CA . LEU D 1 199 ? 29.808 26.426 44.712 1.00 10.49 199 LEU D CA 1
ATOM 8445 C C . LEU D 1 199 ? 30.377 27.791 44.503 1.00 10.30 199 LEU D C 1
ATOM 8446 O O . LEU D 1 199 ? 31.145 28.312 45.364 1.00 10.66 199 LEU D O 1
ATOM 8451 N N . LEU D 1 200 ? 29.978 28.403 43.390 1.00 10.97 200 LEU D N 1
ATOM 8452 C CA . LEU D 1 200 ? 30.423 29.768 43.048 1.00 10.12 200 LEU D CA 1
ATOM 8453 C C . LEU D 1 200 ? 29.381 30.456 42.187 1.00 9.56 200 LEU D C 1
ATOM 8454 O O . LEU D 1 200 ? 28.522 29.799 41.593 1.00 8.49 200 LEU D O 1
ATOM 8459 N N . ASN D 1 201 ? 29.395 31.799 42.142 1.00 8.70 201 ASN D N 1
ATOM 8460 C CA . ASN D 1 201 ? 28.412 32.502 41.365 1.00 9.46 201 ASN D CA 1
ATOM 8461 C C . ASN D 1 201 ? 29.096 32.949 40.060 1.00 8.76 201 ASN D C 1
ATOM 8462 O O . ASN D 1 201 ? 30.294 32.677 39.831 1.00 8.49 201 ASN D O 1
ATOM 8467 N N . THR D 1 202 ? 28.350 33.592 39.206 1.00 8.93 202 THR D N 1
ATOM 8468 C CA . THR D 1 202 ? 28.809 33.889 37.860 1.00 8.47 202 THR D CA 1
ATOM 8469 C C . THR D 1 202 ? 29.929 34.967 37.913 1.00 8.41 202 THR D C 1
ATOM 8470 O O . THR D 1 202 ? 30.850 34.947 37.096 1.00 8.73 202 THR D O 1
ATOM 8474 N N . ILE D 1 203 ? 29.824 35.901 38.870 1.00 10.09 203 ILE D N 1
ATOM 8475 C CA . ILE D 1 203 ? 30.904 36.875 39.010 1.00 10.04 203 ILE D CA 1
ATOM 8476 C C . ILE D 1 203 ? 32.234 36.218 39.443 1.00 9.36 203 ILE D C 1
ATOM 8477 O O . ILE D 1 203 ? 33.305 36.562 38.953 1.00 9.21 203 ILE D O 1
ATOM 8482 N N . GLU D 1 204 ? 32.149 35.258 40.341 1.00 8.94 204 GLU D N 1
ATOM 8483 C CA . GLU D 1 204 ? 33.310 34.495 40.793 1.00 9.03 204 GLU D CA 1
ATOM 8484 C C . GLU D 1 204 ? 33.857 33.665 39.627 1.00 8.94 204 GLU D C 1
ATOM 8485 O O . GLU D 1 204 ? 35.069 33.566 39.451 1.00 8.09 204 GLU D O 1
ATOM 8491 N N . LEU D 1 205 ? 32.989 33.098 38.807 1.00 8.29 205 LEU D N 1
ATOM 8492 C CA . LEU D 1 205 ? 33.464 32.352 37.656 1.00 8.98 205 LEU D CA 1
ATOM 8493 C C . LEU D 1 205 ? 34.200 33.293 36.698 1.00 7.82 205 LEU D C 1
ATOM 8494 O O . LEU D 1 205 ? 35.298 32.979 36.235 1.00 8.80 205 LEU D O 1
ATOM 8499 N N . ALA D 1 206 ? 33.640 34.473 36.438 1.00 7.86 206 ALA D N 1
ATOM 8500 C CA . ALA D 1 206 ? 34.308 35.468 35.622 1.00 9.08 206 ALA D CA 1
ATOM 8501 C C . ALA D 1 206 ? 35.636 35.936 36.233 1.00 8.17 206 ALA D C 1
ATOM 8502 O O . ALA D 1 206 ? 36.561 36.280 35.518 1.00 8.84 206 ALA D O 1
ATOM 8504 N N . THR D 1 207 ? 35.693 35.933 37.553 1.00 8.44 207 THR D N 1
ATOM 8505 C CA . THR D 1 207 ? 36.909 36.302 38.239 1.00 7.91 207 THR D CA 1
ATOM 8506 C C . THR D 1 207 ? 38.016 35.302 37.970 1.00 8.62 207 THR D C 1
ATOM 8507 O O . THR D 1 207 ? 39.139 35.707 37.743 1.00 8.05 207 THR D O 1
ATOM 8511 N N . LEU D 1 208 ? 37.688 33.998 37.971 1.00 8.82 208 LEU D N 1
ATOM 8512 C CA . LEU D 1 208 ? 38.648 32.980 37.562 1.00 8.46 208 LEU D CA 1
ATOM 8513 C C . LEU D 1 208 ? 39.231 33.299 36.194 1.00 9.23 208 LEU D C 1
ATOM 8514 O O . LEU D 1 208 ? 40.459 33.284 35.991 1.00 9.30 208 LEU D O 1
ATOM 8519 N N . GLY D 1 209 ? 38.357 33.622 35.257 1.00 7.11 209 GLY D N 1
ATOM 8520 C CA . GLY D 1 209 ? 38.834 33.979 33.946 1.00 8.74 209 GLY D CA 1
ATOM 8521 C C . GLY D 1 209 ? 39.642 35.236 33.931 1.00 9.52 209 GLY D C 1
ATOM 8522 O O . GLY D 1 209 ? 40.621 35.311 33.217 1.00 8.71 209 GLY D O 1
ATOM 8523 N N . ALA D 1 210 ? 39.286 36.200 34.776 1.00 9.40 210 ALA D N 1
ATOM 8524 C CA . ALA D 1 210 ? 39.993 37.478 34.837 1.00 8.81 210 ALA D CA 1
ATOM 8525 C C . ALA D 1 210 ? 41.369 37.339 35.459 1.00 8.63 210 ALA D C 1
ATOM 8526 O O . ALA D 1 210 ? 42.317 37.974 35.010 1.00 8.54 210 ALA D O 1
ATOM 8528 N N . THR D 1 211 ? 41.489 36.455 36.440 1.00 7.14 211 THR D N 1
ATOM 8529 C CA . THR D 1 211 ? 42.777 36.168 37.020 1.00 8.30 211 THR D CA 1
ATOM 8530 C C . THR D 1 211 ? 43.711 35.584 35.959 1.00 9.06 211 THR D C 1
ATOM 8531 O O . THR D 1 211 ? 44.906 35.946 35.867 1.00 10.00 211 THR D O 1
ATOM 8535 N N . LEU D 1 212 ? 43.183 34.681 35.147 1.00 9.20 212 LEU D N 1
ATOM 8536 C CA . LEU D 1 212 ? 43.943 34.177 34.007 1.00 9.38 212 LEU D CA 1
ATOM 8537 C C . LEU D 1 212 ? 44.258 35.235 32.963 1.00 10.25 212 LEU D C 1
ATOM 8538 O O . LEU D 1 212 ? 45.401 35.348 32.477 1.00 10.10 212 LEU D O 1
ATOM 8543 N N . ALA D 1 213 ? 43.272 36.058 32.656 1.00 8.80 213 ALA D N 1
ATOM 8544 C CA . ALA D 1 213 ? 43.447 37.157 31.682 1.00 9.74 213 ALA D CA 1
ATOM 8545 C C . ALA D 1 213 ? 44.562 38.114 32.120 1.00 9.83 213 ALA D C 1
ATOM 8546 O O . ALA D 1 213 ? 45.260 38.649 31.326 1.00 9.78 213 ALA D O 1
ATOM 8548 N N . ALA D 1 214 ? 44.671 38.326 33.431 1.00 7.93 214 ALA D N 1
ATOM 8549 C CA . ALA D 1 214 ? 45.614 39.248 34.017 1.00 10.25 214 ALA D CA 1
ATOM 8550 C C . ALA D 1 214 ? 47.002 38.631 34.213 1.00 10.19 214 ALA D C 1
ATOM 8551 O O . ALA D 1 214 ? 47.876 39.214 34.886 1.00 13.23 214 ALA D O 1
ATOM 8553 N N . GLY D 1 215 ? 47.227 37.461 33.661 1.00 10.11 215 GLY D N 1
ATOM 8554 C CA . GLY D 1 215 ? 48.500 36.778 33.790 1.00 11.39 215 GLY D CA 1
ATOM 8555 C C . GLY D 1 215 ? 48.780 36.205 35.166 1.00 10.52 215 GLY D C 1
ATOM 8556 O O . GLY D 1 215 ? 49.934 36.042 35.559 1.00 11.14 215 GLY D O 1
ATOM 8557 N N . GLY D 1 216 ? 47.714 35.895 35.897 1.00 9.18 216 GLY D N 1
ATOM 8558 C CA . GLY D 1 216 ? 47.815 35.212 37.159 1.00 9.53 216 GLY D CA 1
ATOM 8559 C C . GLY D 1 216 ? 47.591 36.049 38.375 1.00 8.99 216 GLY D C 1
ATOM 8560 O O . GLY D 1 216 ? 47.790 35.571 39.490 1.00 9.92 216 GLY D O 1
ATOM 8561 N N . VAL D 1 217 ? 47.103 37.268 38.177 1.00 9.35 217 VAL D N 1
ATOM 8562 C CA . VAL D 1 217 ? 46.817 38.197 39.275 1.00 9.39 217 VAL D CA 1
ATOM 8563 C C . VAL D 1 217 ? 45.288 38.299 39.376 1.00 9.70 217 VAL D C 1
ATOM 8564 O O . VAL D 1 217 ? 44.636 38.613 38.397 1.00 9.06 217 VAL D O 1
ATOM 8568 N N . ASN D 1 218 ? 44.721 38.045 40.552 1.00 8.00 218 ASN D N 1
ATOM 8569 C CA . ASN D 1 218 ? 43.293 38.196 40.765 1.00 8.11 218 ASN D CA 1
ATOM 8570 C C . ASN D 1 218 ? 43.061 39.714 40.787 1.00 9.12 218 ASN D C 1
ATOM 8571 O O . ASN D 1 218 ? 43.676 40.412 41.579 1.00 9.64 218 ASN D O 1
ATOM 8576 N N . PRO D 1 219 ? 42.277 40.233 39.834 1.00 9.07 219 PRO D N 1
ATOM 8577 C CA . PRO D 1 219 ? 42.131 41.677 39.701 1.00 10.23 219 PRO D CA 1
ATOM 8578 C C . PRO D 1 219 ? 41.173 42.300 40.716 1.00 9.82 219 PRO D C 1
ATOM 8579 O O . PRO D 1 219 ? 41.098 43.529 40.776 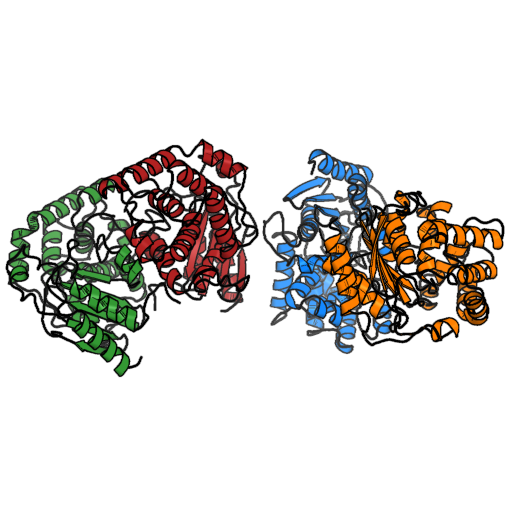1.00 10.71 219 PRO D O 1
ATOM 8583 N N . LEU D 1 220 ? 40.493 41.490 41.527 1.00 10.25 220 LEU D N 1
ATOM 8584 C CA . LEU D 1 220 ? 39.650 41.977 42.623 1.00 9.56 220 LEU D CA 1
ATOM 8585 C C . LEU D 1 220 ? 40.357 42.041 43.964 1.00 10.91 220 LEU D C 1
ATOM 8586 O O . LEU D 1 220 ? 40.194 43.013 44.724 1.00 11.38 220 LEU D O 1
ATOM 8591 N N . THR D 1 221 ? 41.215 41.062 44.238 1.00 9.76 221 THR D N 1
ATOM 8592 C CA . THR D 1 221 ? 42.005 41.088 45.438 1.00 9.56 221 THR D CA 1
ATOM 8593 C C . THR D 1 221 ? 43.363 41.735 45.186 1.00 9.10 221 THR D C 1
ATOM 8594 O O . THR D 1 221 ? 44.116 41.915 46.147 1.00 8.47 221 THR D O 1
ATOM 8598 N N . HIS D 1 222 ? 43.718 41.969 43.925 1.00 8.47 222 HIS D N 1
ATOM 8599 C CA . HIS D 1 222 ? 45.019 42.544 43.503 1.00 9.46 222 HIS D CA 1
ATOM 8600 C C . HIS D 1 222 ? 46.171 41.791 44.064 1.00 9.47 222 HIS D C 1
ATOM 8601 O O . HIS D 1 222 ? 47.087 42.374 44.643 1.00 9.06 222 HIS D O 1
ATOM 8608 N N . LYS D 1 223 ? 46.111 40.491 43.920 1.00 9.29 223 LYS D N 1
ATOM 8609 C CA . LYS D 1 223 ? 47.125 39.601 44.410 1.00 11.31 223 LYS D CA 1
ATOM 8610 C C . LYS D 1 223 ? 47.539 38.589 43.362 1.00 10.38 223 LYS D C 1
ATOM 8611 O O . LYS D 1 223 ? 46.689 37.987 42.686 1.00 10.48 223 LYS D O 1
ATOM 8617 N N . ARG D 1 224 ? 48.839 38.370 43.243 1.00 10.03 224 ARG D N 1
ATOM 8618 C CA . ARG D 1 224 ? 49.341 37.371 42.302 1.00 9.37 224 ARG D CA 1
ATOM 8619 C C . ARG D 1 224 ? 49.165 35.976 42.911 1.00 9.94 224 ARG D C 1
ATOM 8620 O O . ARG D 1 224 ? 49.663 35.687 44.016 1.00 10.84 224 ARG D O 1
ATOM 8628 N N . VAL D 1 225 ? 48.458 35.122 42.193 1.00 8.98 225 VAL D N 1
ATOM 8629 C CA . VAL D 1 225 ? 48.177 33.749 42.574 1.00 8.27 225 VAL D CA 1
ATOM 8630 C C . VAL D 1 225 ? 49.037 32.778 41.776 1.00 8.71 225 VAL D C 1
ATOM 8631 O O . VAL D 1 225 ? 49.491 31.768 42.286 1.00 10.48 225 VAL D O 1
ATOM 8635 N N . LEU D 1 226 ? 49.240 33.071 40.488 1.00 8.46 226 LEU D N 1
ATOM 8636 C CA . LEU D 1 226 ? 49.998 32.202 39.609 1.00 8.13 226 LEU D CA 1
ATOM 8637 C C . LEU D 1 226 ? 51.149 32.951 38.978 1.00 9.33 226 LEU D C 1
ATOM 8638 O O . LEU D 1 226 ? 51.051 34.154 38.755 1.00 9.05 226 LEU D O 1
ATOM 8643 N N . GLN D 1 227 ? 52.217 32.226 38.621 1.00 10.26 227 GLN D N 1
ATOM 8644 C CA . GLN D 1 227 ? 53.290 32.823 37.821 1.00 11.48 227 GLN D CA 1
ATOM 8645 C C . GLN D 1 227 ? 52.778 33.091 36.404 1.00 10.79 227 GLN D C 1
ATOM 8646 O O . GLN D 1 227 ? 52.059 32.251 35.812 1.00 10.43 227 GLN D O 1
ATOM 8652 N N . ALA D 1 228 ? 53.092 34.273 35.858 1.00 11.81 228 ALA D N 1
ATOM 8653 C CA . ALA D 1 228 ? 52.580 34.670 34.554 1.00 11.42 228 ALA D CA 1
ATOM 8654 C C . ALA D 1 228 ? 52.955 33.673 33.503 1.00 11.67 228 ALA D C 1
ATOM 8655 O O . ALA D 1 228 ? 52.155 33.414 32.636 1.00 12.07 228 ALA D O 1
ATOM 8657 N N . ASP D 1 229 ? 54.171 33.149 33.569 1.00 12.28 229 ASP D N 1
ATOM 8658 C CA . ASP D 1 229 ? 54.651 32.166 32.599 1.00 12.98 229 ASP D CA 1
ATOM 8659 C C . ASP D 1 229 ? 53.842 30.867 32.520 1.00 11.36 229 ASP D C 1
ATOM 8660 O O . ASP D 1 229 ? 53.884 30.144 31.518 1.00 12.36 229 ASP D O 1
ATOM 8665 N N . ASN D 1 230 ? 53.122 30.539 33.585 1.00 9.50 230 ASN D N 1
ATOM 8666 C CA . ASN D 1 230 ? 52.310 29.329 33.582 1.00 8.50 230 ASN D CA 1
ATOM 8667 C C . ASN D 1 230 ? 50.965 29.509 32.925 1.00 9.31 230 ASN D C 1
ATOM 8668 O O . ASN D 1 230 ? 50.365 28.522 32.501 1.00 10.38 230 ASN D O 1
ATOM 8673 N N . VAL D 1 231 ? 50.465 30.744 32.838 1.00 9.00 231 VAL D N 1
ATOM 8674 C CA . VAL D 1 231 ? 49.108 30.933 32.313 1.00 9.18 231 VAL D CA 1
ATOM 8675 C C . VAL D 1 231 ? 48.872 30.508 30.864 1.00 9.48 231 VAL D C 1
ATOM 8676 O O . VAL D 1 231 ? 47.849 29.899 30.580 1.00 9.63 231 VAL D O 1
ATOM 8680 N N . PRO D 1 232 ? 49.779 30.795 29.937 1.00 9.93 232 PRO D N 1
ATOM 8681 C CA . PRO D 1 232 ? 49.559 30.305 28.561 1.00 9.63 232 PRO D CA 1
ATOM 8682 C C . PRO D 1 232 ? 49.346 28.820 28.466 1.00 9.45 232 PRO D C 1
ATOM 8683 O O . PRO D 1 232 ? 48.656 28.394 27.553 1.00 8.20 232 PRO D O 1
ATOM 8687 N N . TYR D 1 233 ? 49.965 28.032 29.340 1.00 8.33 233 TYR D N 1
ATOM 8688 C CA . TYR D 1 233 ? 49.817 26.598 29.307 1.00 8.43 233 TYR D CA 1
ATOM 8689 C C . TYR D 1 233 ? 48.357 26.232 29.660 1.00 8.48 233 TYR D C 1
ATOM 8690 O O . TYR D 1 233 ? 47.761 25.326 29.063 1.00 8.43 233 TYR D O 1
ATOM 8699 N N . ILE D 1 234 ? 47.821 26.907 30.664 1.00 7.28 234 ILE D N 1
ATOM 8700 C CA . ILE D 1 234 ? 46.432 26.730 31.099 1.00 7.48 234 ILE D CA 1
ATOM 8701 C C . ILE D 1 234 ? 45.461 27.036 29.962 1.00 8.50 234 ILE D C 1
ATOM 8702 O O . ILE D 1 234 ? 44.567 26.223 29.645 1.00 8.13 234 ILE D O 1
ATOM 8707 N N . LEU D 1 235 ? 45.683 28.171 29.310 1.00 7.64 235 LEU D N 1
ATOM 8708 C CA . LEU D 1 235 ? 44.785 28.631 28.256 1.00 8.12 235 LEU D CA 1
ATOM 8709 C C . LEU D 1 235 ? 44.867 27.732 27.006 1.00 8.45 235 LEU D C 1
ATOM 8710 O O . LEU D 1 235 ? 43.856 27.452 26.412 1.00 8.16 235 LEU D O 1
ATOM 8715 N N . ALA D 1 236 ? 46.061 27.259 26.670 1.00 8.73 236 ALA D N 1
ATOM 8716 C CA . ALA D 1 236 ? 46.248 26.332 25.577 1.00 8.44 236 ALA D CA 1
ATOM 8717 C C . ALA D 1 236 ? 45.478 25.046 25.849 1.00 8.71 236 ALA D C 1
ATOM 8718 O O . ALA D 1 236 ? 44.798 24.532 24.969 1.00 8.44 236 ALA D O 1
ATOM 8720 N N . GLU D 1 237 ? 45.547 24.536 27.082 1.00 8.40 237 GLU D N 1
ATOM 8721 C CA . GLU D 1 237 ? 44.829 23.303 27.416 1.00 8.57 237 GLU D CA 1
ATOM 8722 C C . GLU D 1 237 ? 43.312 23.525 27.307 1.00 8.13 237 GLU D C 1
ATOM 8723 O O . GLU D 1 237 ? 42.587 22.701 26.742 1.00 8.54 237 GLU D O 1
ATOM 8729 N N . MET D 1 238 ? 42.850 24.689 27.761 1.00 6.98 238 MET D N 1
ATOM 8730 C CA . MET D 1 238 ? 41.439 25.044 27.626 1.00 7.62 238 MET D CA 1
ATOM 8731 C C . MET D 1 238 ? 41.028 25.146 26.123 1.00 7.35 238 MET D C 1
ATOM 8732 O O . MET D 1 238 ? 39.959 24.667 25.706 1.00 8.66 238 MET D O 1
ATOM 8737 N N . MET D 1 239 ? 41.840 25.782 25.318 1.00 8.26 239 MET D N 1
ATOM 8738 C CA . MET D 1 239 ? 41.509 25.921 23.871 1.00 9.62 239 MET D CA 1
ATOM 8739 C C . MET D 1 239 ? 41.348 24.517 23.273 1.00 9.68 239 MET D C 1
ATOM 8740 O O . MET D 1 239 ? 40.448 24.280 22.465 1.00 9.80 239 MET D O 1
ATOM 8745 N N . MET D 1 240 ? 42.181 23.556 23.685 1.00 9.08 240 MET D N 1
ATOM 8746 C CA A MET D 1 240 ? 42.115 22.237 23.057 0.50 9.06 240 MET D CA 1
ATOM 8747 C CA B MET D 1 240 ? 42.141 22.207 23.102 0.50 9.30 240 MET D CA 1
ATOM 8748 C C . MET D 1 240 ? 40.970 21.361 23.520 1.00 9.32 240 MET D C 1
ATOM 8749 O O . MET D 1 240 ? 40.472 20.553 22.753 1.00 8.56 240 MET D O 1
ATOM 8758 N N . GLU D 1 241 ? 40.523 21.525 24.759 1.00 8.38 241 GLU D N 1
ATOM 8759 C CA . GLU D 1 241 ? 39.641 20.539 25.353 1.00 9.42 241 GLU D CA 1
ATOM 8760 C C . GLU D 1 241 ? 38.575 21.077 26.333 1.00 9.56 241 GLU D C 1
ATOM 8761 O O . GLU D 1 241 ? 37.740 20.311 26.874 1.00 9.79 241 GLU D O 1
ATOM 8767 N N . GLY D 1 242 ? 38.518 22.380 26.519 1.00 8.18 242 GLY D N 1
ATOM 8768 C CA . GLY D 1 242 ? 37.732 22.949 27.593 1.00 9.69 242 GLY D CA 1
ATOM 8769 C C . GLY D 1 242 ? 36.214 22.782 27.501 1.00 8.70 242 GLY D C 1
ATOM 8770 O O . GLY D 1 242 ? 35.538 22.783 28.539 1.00 9.36 242 GLY D O 1
ATOM 8771 N N . LEU D 1 243 ? 35.724 22.628 26.264 1.00 9.90 243 LEU D N 1
ATOM 8772 C CA . LEU D 1 243 ? 34.314 22.322 25.981 1.00 10.20 243 LEU D CA 1
ATOM 8773 C C . LEU D 1 243 ? 34.144 20.910 25.392 1.00 10.09 243 LEU D C 1
ATOM 8774 O O . LEU D 1 243 ? 33.175 20.616 24.660 1.00 10.55 243 LEU D O 1
ATOM 8779 N N . TYR D 1 244 ? 35.085 20.038 25.709 1.00 9.18 244 TYR D N 1
ATOM 8780 C CA . TYR D 1 244 ? 35.015 18.626 25.358 1.00 10.49 244 TYR D CA 1
ATOM 8781 C C . TYR D 1 244 ? 35.049 18.500 23.864 1.00 11.15 244 TYR D C 1
ATOM 8782 O O . TYR D 1 244 ? 35.863 19.165 23.209 1.00 11.87 244 TYR D O 1
ATOM 8791 N N . GLY D 1 245 ? 34.161 17.695 23.300 1.00 11.67 245 GLY D N 1
ATOM 8792 C CA . GLY D 1 245 ? 34.202 17.406 21.875 1.00 11.24 245 GLY D CA 1
ATOM 8793 C C . GLY D 1 245 ? 33.694 18.565 21.034 1.00 11.92 245 GLY D C 1
ATOM 8794 O O . GLY D 1 245 ? 33.756 18.490 19.812 1.00 12.50 245 GLY D O 1
ATOM 8795 N N . ARG D 1 246 ? 33.239 19.644 21.677 1.00 12.18 246 ARG D N 1
ATOM 8796 C CA . ARG D 1 246 ? 32.862 20.884 20.977 1.00 12.79 246 ARG D CA 1
ATOM 8797 C C . ARG D 1 246 ? 33.860 22.021 21.182 1.00 11.24 246 ARG D C 1
ATOM 8798 O O . ARG D 1 246 ? 33.536 23.173 20.951 1.00 11.22 246 ARG D O 1
ATOM 8806 N N . SER D 1 247 ? 35.053 21.718 21.678 1.00 9.21 247 SER D N 1
ATOM 8807 C CA . SER D 1 247 ? 36.120 22.715 21.790 1.00 9.22 247 SER D CA 1
ATOM 8808 C C . SER D 1 247 ? 36.516 23.335 20.437 1.00 9.21 247 SER D C 1
ATOM 8809 O O . SER D 1 247 ? 36.716 24.554 20.324 1.00 10.18 247 SER D O 1
ATOM 8812 N N . GLY D 1 248 ? 36.611 22.498 19.432 1.00 8.57 248 GLY D N 1
ATOM 8813 C CA . GLY D 1 248 ? 36.943 22.969 18.075 1.00 9.00 248 GLY D CA 1
ATOM 8814 C C . GLY D 1 248 ? 35.898 23.938 17.580 1.00 8.84 248 GLY D C 1
ATOM 8815 O O . GLY D 1 248 ? 36.211 24.999 17.033 1.00 9.96 248 GLY D O 1
ATOM 8816 N N . ASP D 1 249 ? 34.656 23.557 17.761 1.00 9.34 249 ASP D N 1
ATOM 8817 C CA . ASP D 1 249 ? 33.526 24.423 17.375 1.00 10.04 249 ASP D CA 1
ATOM 8818 C C . ASP D 1 249 ? 33.529 25.757 18.102 1.00 9.73 249 ASP D C 1
ATOM 8819 O O . ASP D 1 249 ? 33.217 26.803 17.559 1.00 9.48 249 ASP D O 1
ATOM 8824 N N . TRP D 1 250 ? 33.842 25.704 19.381 1.00 10.08 250 TRP D N 1
ATOM 8825 C CA . TRP D 1 250 ? 33.987 26.913 20.189 1.00 9.65 250 TRP D CA 1
ATOM 8826 C C . TRP D 1 250 ? 35.169 27.774 19.692 1.00 9.74 250 TRP D C 1
ATOM 8827 O O . TRP D 1 250 ? 35.064 28.999 19.549 1.00 9.11 250 TRP D O 1
ATOM 8838 N N . ALA D 1 251 ? 36.299 27.142 19.385 1.00 10.33 251 ALA D N 1
ATOM 8839 C CA . ALA D 1 251 ? 37.423 27.867 18.831 1.00 9.39 251 ALA D CA 1
ATOM 8840 C C . ALA D 1 251 ? 37.058 28.525 17.509 1.00 10.77 251 ALA D C 1
ATOM 8841 O O . ALA D 1 251 ? 37.409 29.657 17.276 1.00 9.59 251 ALA D O 1
ATOM 8843 N N . TYR D 1 252 ? 36.279 27.809 16.671 1.00 9.68 252 TYR D N 1
ATOM 8844 C CA . TYR D 1 252 ? 35.886 28.240 15.348 1.00 10.30 252 TYR D CA 1
ATOM 8845 C C . TYR D 1 252 ? 34.954 29.453 15.414 1.00 10.33 252 TYR D C 1
ATOM 8846 O O . TYR D 1 252 ? 35.118 30.397 14.672 1.00 10.70 252 TYR D O 1
ATOM 8855 N N . ARG D 1 253 ? 33.981 29.420 16.318 1.00 11.78 253 ARG D N 1
ATOM 8856 C CA . ARG D 1 253 ? 32.950 30.444 16.342 1.00 12.44 253 ARG D CA 1
ATOM 8857 C C . ARG D 1 253 ? 33.280 31.586 17.250 1.00 12.06 253 ARG D C 1
ATOM 8858 O O . ARG D 1 253 ? 32.932 32.707 16.952 1.00 13.39 253 ARG D O 1
ATOM 8866 N N . VAL D 1 254 ? 33.946 31.306 18.371 1.00 11.27 254 VAL D N 1
ATOM 8867 C CA . VAL D 1 254 ? 34.223 32.310 19.377 1.00 10.43 254 VAL D CA 1
ATOM 8868 C C . VAL D 1 254 ? 35.706 32.730 19.411 1.00 10.61 254 VAL D C 1
ATOM 8869 O O . VAL D 1 254 ? 36.035 33.915 19.611 1.00 11.40 254 VAL D O 1
ATOM 8873 N N . GLY D 1 255 ? 36.603 31.754 19.294 1.00 10.35 255 GLY D N 1
ATOM 8874 C CA . GLY D 1 255 ? 38.052 32.035 19.341 1.00 9.40 255 GLY D CA 1
ATOM 8875 C C . GLY D 1 255 ? 38.643 32.499 20.653 1.00 10.55 255 GLY D C 1
ATOM 8876 O O . GLY D 1 255 ? 39.618 33.230 20.679 1.00 10.90 255 GLY D O 1
ATOM 8877 N N . LEU D 1 256 ? 38.064 32.062 21.756 1.00 9.92 256 LEU D N 1
ATOM 8878 C CA . LEU D 1 256 ? 38.600 32.335 23.094 1.00 11.38 256 LEU D CA 1
ATOM 8879 C C . LEU D 1 256 ? 38.725 31.042 23.878 1.00 10.48 256 LEU D C 1
ATOM 8880 O O . LEU D 1 256 ? 37.834 30.178 23.857 1.00 10.59 256 LEU D O 1
ATOM 8885 N N . PRO D 1 257 ? 39.818 30.873 24.599 1.00 9.28 257 PRO D N 1
ATOM 8886 C CA . PRO D 1 257 ? 39.951 29.678 25.433 1.00 9.86 257 PRO D CA 1
ATOM 8887 C C . PRO D 1 257 ? 38.855 29.662 26.475 1.00 10.17 257 PRO D C 1
ATOM 8888 O O . PRO D 1 257 ? 38.580 30.689 27.087 1.00 10.22 257 PRO D O 1
ATOM 8892 N N . GLY D 1 258 ? 38.202 28.524 26.616 1.00 9.52 258 GLY D N 1
ATOM 8893 C CA . GLY D 1 258 ? 37.062 28.391 27.498 1.00 9.29 258 GLY D CA 1
ATOM 8894 C C . GLY D 1 258 ? 36.960 27.095 28.232 1.00 8.65 258 GLY D C 1
ATOM 8895 O O . GLY D 1 258 ? 37.780 26.202 28.080 1.00 8.88 258 GLY D O 1
ATOM 8896 N N . LYS D 1 259 ? 35.976 27.025 29.130 1.00 8.39 259 LYS D N 1
ATOM 8897 C CA . LYS D 1 259 ? 35.716 25.839 29.892 1.00 8.30 259 LYS D CA 1
ATOM 8898 C C . LYS D 1 259 ? 34.246 25.777 30.294 1.00 8.02 259 LYS D C 1
ATOM 8899 O O . LYS D 1 259 ? 33.629 26.803 30.652 1.00 8.78 259 LYS D O 1
ATOM 8905 N N . SER D 1 260 ? 33.707 24.566 30.277 1.00 8.74 260 SER D N 1
ATOM 8906 C CA . SER D 1 260 ? 32.341 24.314 30.723 1.00 8.73 260 SER D CA 1
ATOM 8907 C C . SER D 1 260 ? 32.317 23.420 31.950 1.00 9.36 260 SER D C 1
ATOM 8908 O O . SER D 1 260 ? 33.307 22.721 32.258 1.00 9.50 260 SER D O 1
ATOM 8911 N N . GLY D 1 261 ? 31.189 23.444 32.673 1.00 9.33 261 GLY D N 1
ATOM 8912 C CA . GLY D 1 261 ? 30.906 22.492 33.731 1.00 9.18 261 GLY D CA 1
ATOM 8913 C C . GLY D 1 261 ? 29.435 22.106 33.743 1.00 9.92 261 GLY D C 1
ATOM 8914 O O . GLY D 1 261 ? 28.620 22.886 33.269 1.00 10.42 261 GLY D O 1
ATOM 8915 N N . VAL D 1 262 ? 29.105 20.957 34.320 1.00 11.26 262 VAL D N 1
ATOM 8916 C CA . VAL D 1 262 ? 27.699 20.486 34.281 1.00 11.64 262 VAL D CA 1
ATOM 8917 C C . VAL D 1 262 ? 26.784 21.204 35.269 1.00 11.78 262 VAL D C 1
ATOM 8918 O O . VAL D 1 262 ? 25.565 20.991 35.282 1.00 12.68 262 VAL D O 1
ATOM 8922 N N . GLY D 1 263 ? 27.337 22.077 36.102 1.00 11.37 263 GLY D N 1
ATOM 8923 C CA . GLY D 1 263 ? 26.521 23.024 36.869 1.00 10.86 263 GLY D CA 1
ATOM 8924 C C . GLY D 1 263 ? 25.906 24.119 36.047 1.00 11.74 263 GLY D C 1
ATOM 8925 O O . GLY D 1 263 ? 25.034 24.881 36.548 1.00 13.17 263 GLY D O 1
ATOM 8926 N N . GLY D 1 264 ? 26.329 24.249 34.787 1.00 10.83 264 GLY D N 1
ATOM 8927 C CA . GLY D 1 264 ? 25.761 25.212 33.864 1.00 10.51 264 GLY D CA 1
ATOM 8928 C C . GLY D 1 264 ? 26.667 26.394 33.597 1.00 9.92 264 GLY D C 1
ATOM 8929 O O . GLY D 1 264 ? 26.317 27.323 32.912 1.00 10.54 264 GLY D O 1
ATOM 8930 N N . GLY D 1 265 ? 27.878 26.351 34.121 1.00 10.95 265 GLY D N 1
ATOM 8931 C CA . GLY D 1 265 ? 28.838 27.429 33.888 1.00 10.07 265 GLY D CA 1
ATOM 8932 C C . GLY D 1 265 ? 29.578 27.342 32.587 1.00 9.44 265 GLY D C 1
ATOM 8933 O O . GLY D 1 265 ? 29.918 26.221 32.151 1.00 9.66 265 GLY D O 1
ATOM 8934 N N . ILE D 1 266 ? 29.837 28.500 31.965 1.00 9.62 266 ILE D N 1
ATOM 8935 C CA . ILE D 1 266 ? 30.733 28.625 30.825 1.00 9.90 266 ILE D CA 1
ATOM 8936 C C . ILE D 1 266 ? 31.694 29.784 31.118 1.00 9.98 266 ILE D C 1
ATOM 8937 O O . ILE D 1 266 ? 31.261 30.849 31.467 1.00 10.11 266 ILE D O 1
ATOM 8942 N N . LEU D 1 267 ? 32.971 29.522 30.971 1.00 10.24 267 LEU D N 1
ATOM 8943 C CA . LEU D 1 267 ? 34.019 30.531 31.171 1.00 11.54 267 LEU D CA 1
ATOM 8944 C C . LEU D 1 267 ? 34.780 30.758 29.869 1.00 11.01 267 LEU D C 1
ATOM 8945 O O . LEU D 1 267 ? 35.152 29.808 29.207 1.00 9.91 267 LEU D O 1
ATOM 8950 N N . ALA D 1 268 ? 35.104 32.004 29.571 1.00 11.12 268 ALA D N 1
ATOM 8951 C CA . ALA D 1 268 ? 36.087 32.289 28.563 1.00 11.58 268 ALA D CA 1
ATOM 8952 C C . ALA D 1 268 ? 37.037 33.376 28.981 1.00 10.53 268 ALA D C 1
ATOM 8953 O O . ALA D 1 268 ? 36.729 34.240 29.822 1.00 11.74 268 ALA D O 1
ATOM 8955 N N . VAL D 1 269 ? 38.233 33.310 28.441 1.00 9.04 269 VAL D N 1
ATOM 8956 C CA . VAL D 1 269 ? 39.317 34.232 28.783 1.00 8.29 269 VAL D CA 1
ATOM 8957 C C . VAL D 1 269 ? 39.774 35.040 27.572 1.00 9.62 269 VAL D C 1
ATOM 8958 O O . VAL D 1 269 ? 40.025 34.475 26.500 1.00 7.94 269 VAL D O 1
ATOM 8962 N N . VAL D 1 270 ? 39.790 36.371 27.718 1.00 8.94 270 VAL D N 1
ATOM 8963 C CA . VAL D 1 270 ? 40.404 37.229 26.712 1.00 9.38 270 VAL D CA 1
ATOM 8964 C C . VAL D 1 270 ? 41.777 37.612 27.250 1.00 9.21 270 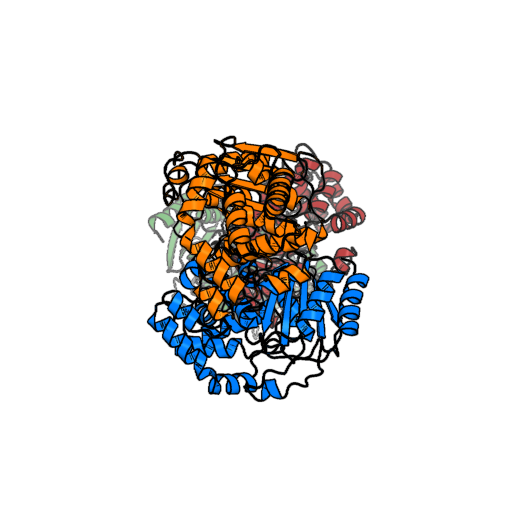VAL D C 1
ATOM 8965 O O . VAL D 1 270 ? 41.870 38.436 28.159 1.00 9.43 270 VAL D O 1
ATOM 8969 N N . PRO D 1 271 ? 42.839 36.998 26.741 1.00 8.95 271 PRO D N 1
ATOM 8970 C CA . PRO D 1 271 ? 44.200 37.246 27.277 1.00 10.77 271 PRO D CA 1
ATOM 8971 C C . PRO D 1 271 ? 44.522 38.721 27.392 1.00 10.74 271 PRO D C 1
ATOM 8972 O O . PRO D 1 271 ? 44.314 39.487 26.449 1.00 12.13 271 PRO D O 1
ATOM 8976 N N . GLY D 1 272 ? 44.946 39.158 28.587 1.00 11.29 272 GLY D N 1
ATOM 8977 C CA . GLY D 1 272 ? 45.270 40.559 28.796 1.00 12.67 272 GLY D CA 1
ATOM 8978 C C . GLY D 1 272 ? 44.145 41.536 29.006 1.00 13.25 272 GLY D C 1
ATOM 8979 O O . GLY D 1 272 ? 44.390 42.742 29.162 1.00 13.35 272 GLY D O 1
ATOM 8980 N N . VAL D 1 273 ? 42.899 41.064 29.013 1.00 12.73 273 VAL D N 1
ATOM 8981 C CA . VAL D 1 273 ? 41.745 41.978 28.987 1.00 11.80 273 VAL D CA 1
ATOM 8982 C C . VAL D 1 273 ? 40.658 41.674 30.018 1.00 10.74 273 VAL D C 1
ATOM 8983 O O . VAL D 1 273 ? 40.330 42.524 30.811 1.00 11.63 273 VAL D O 1
ATOM 8987 N N . MET D 1 274 ? 40.068 40.486 29.978 1.00 10.33 274 MET D N 1
ATOM 8988 C CA . MET D 1 274 ? 38.943 40.179 30.836 1.00 10.71 274 MET D CA 1
ATOM 8989 C C . MET D 1 274 ? 38.626 38.689 30.894 1.00 10.43 274 MET D C 1
ATOM 8990 O O . MET D 1 274 ? 38.995 37.916 29.988 1.00 9.73 274 MET D O 1
ATOM 8995 N N . GLY D 1 275 ? 37.910 38.323 31.954 1.00 8.99 275 GLY D N 1
ATOM 8996 C CA . GLY D 1 275 ? 37.156 37.101 31.997 1.00 9.54 275 GLY D CA 1
ATOM 8997 C C . GLY D 1 275 ? 35.716 37.362 31.616 1.00 9.38 275 GLY D C 1
ATOM 8998 O O . GLY D 1 275 ? 35.146 38.397 31.968 1.00 10.60 275 GLY D O 1
ATOM 8999 N N . ILE D 1 276 ? 35.128 36.428 30.866 1.00 9.49 276 ILE D N 1
ATOM 9000 C CA . ILE D 1 276 ? 33.713 36.440 30.551 1.00 9.20 276 ILE D CA 1
ATOM 9001 C C . ILE D 1 276 ? 33.119 35.117 31.025 1.00 10.36 276 ILE D C 1
ATOM 9002 O O . ILE D 1 276 ? 33.628 34.023 30.704 1.00 10.35 276 ILE D O 1
ATOM 9007 N N . ALA D 1 277 ? 32.026 35.187 31.789 1.00 8.68 277 ALA D N 1
ATOM 9008 C CA . ALA D 1 277 ? 31.381 33.972 32.255 1.00 9.39 277 ALA D CA 1
ATOM 9009 C C . ALA D 1 277 ? 29.864 34.074 32.136 1.00 9.43 277 ALA D C 1
ATOM 9010 O O . ALA D 1 277 ? 29.306 35.163 32.071 1.00 8.63 277 ALA D O 1
ATOM 9012 N N . ALA D 1 278 ? 29.229 32.919 32.112 1.00 9.68 278 ALA D N 1
ATOM 9013 C CA . ALA D 1 278 ? 27.779 32.867 32.169 1.00 9.58 278 ALA D CA 1
ATOM 9014 C C . ALA D 1 278 ? 27.359 31.573 32.744 1.00 10.27 278 ALA D C 1
ATOM 9015 O O . ALA D 1 278 ? 28.167 30.636 32.926 1.00 12.25 278 ALA D O 1
ATOM 9017 N N . PHE D 1 279 ? 26.070 31.500 33.045 1.00 10.07 279 PHE D N 1
ATOM 9018 C CA . PHE D 1 279 ? 25.523 30.369 33.717 1.00 10.58 279 PHE D CA 1
ATOM 9019 C C . PHE D 1 279 ? 24.077 30.181 33.338 1.00 11.09 279 PHE D C 1
ATOM 9020 O O . PHE D 1 279 ? 23.330 31.143 33.257 1.00 9.65 279 PHE D O 1
ATOM 9028 N N . SER D 1 280 ? 23.705 28.942 33.098 1.00 11.13 280 SER D N 1
ATOM 9029 C CA . SER D 1 280 ? 22.284 28.539 33.120 1.00 11.26 280 SER D CA 1
ATOM 9030 C C . SER D 1 280 ? 22.241 27.042 33.149 1.00 12.12 280 SER D C 1
ATOM 9031 O O . SER D 1 280 ? 22.970 26.370 32.374 1.00 12.20 280 SER D O 1
ATOM 9034 N N . PRO D 1 281 ? 21.429 26.472 34.020 1.00 11.93 281 PRO D N 1
ATOM 9035 C CA . PRO D 1 281 ? 21.479 25.020 34.226 1.00 12.83 281 PRO D CA 1
ATOM 9036 C C . PRO D 1 281 ? 21.248 24.085 32.988 1.00 13.29 281 PRO D C 1
ATOM 9037 O O . PRO D 1 281 ? 21.939 23.074 32.910 1.00 14.35 281 PRO D O 1
ATOM 9041 N N . PRO D 1 282 ? 20.363 24.389 32.043 1.00 13.04 282 PRO D N 1
ATOM 9042 C CA . PRO D 1 282 ? 20.145 23.439 30.938 1.00 13.08 282 PRO D CA 1
ATOM 9043 C C . PRO D 1 282 ? 21.335 23.281 30.028 1.00 13.48 282 PRO D C 1
ATOM 9044 O O . PRO D 1 282 ? 21.842 24.282 29.485 1.00 12.67 282 PRO D O 1
ATOM 9048 N N . LEU D 1 283 ? 21.749 22.019 29.870 1.00 13.39 283 LEU D N 1
ATOM 9049 C CA . LEU D 1 283 ? 22.915 21.631 29.095 1.00 13.59 283 LEU D CA 1
ATOM 9050 C C . LEU D 1 283 ? 22.530 20.978 27.761 1.00 14.40 283 LEU D C 1
ATOM 9051 O O . LEU D 1 283 ? 21.546 20.260 27.690 1.00 14.57 283 LEU D O 1
ATOM 9056 N N . ASP D 1 284 ? 23.343 21.203 26.730 1.00 16.64 284 ASP D N 1
ATOM 9057 C CA . ASP D 1 284 ? 23.216 20.497 25.463 1.00 16.30 284 ASP D CA 1
ATOM 9058 C C . ASP D 1 284 ? 23.782 19.083 25.560 1.00 17.59 284 ASP D C 1
ATOM 9059 O O . ASP D 1 284 ? 24.154 18.613 26.626 1.00 16.08 284 ASP D O 1
ATOM 9064 N N . GLU D 1 285 ? 23.797 18.367 24.432 1.00 19.09 285 GLU D N 1
ATOM 9065 C CA . GLU D 1 285 ? 24.184 16.967 24.472 1.00 20.91 285 GLU D CA 1
ATOM 9066 C C . GLU D 1 285 ? 25.668 16.739 24.744 1.00 19.70 285 GLU D C 1
ATOM 9067 O O . GLU D 1 285 ? 26.064 15.627 25.035 1.00 20.53 285 GLU D O 1
ATOM 9073 N N . ASP D 1 286 ? 26.498 17.777 24.660 1.00 18.61 286 ASP D N 1
ATOM 9074 C CA . ASP D 1 286 ? 27.910 17.662 25.033 1.00 18.61 286 ASP D CA 1
ATOM 9075 C C . ASP D 1 286 ? 28.198 18.179 26.448 1.00 17.85 286 ASP D C 1
ATOM 9076 O O . ASP D 1 286 ? 29.361 18.376 26.803 1.00 17.05 286 ASP D O 1
ATOM 9081 N N . GLY D 1 287 ? 27.135 18.431 27.222 1.00 15.82 287 GLY D N 1
ATOM 9082 C CA . GLY D 1 287 ? 27.270 18.801 28.631 1.00 15.62 287 GLY D CA 1
ATOM 9083 C C . GLY D 1 287 ? 27.543 20.290 28.852 1.00 14.44 287 GLY D C 1
ATOM 9084 O O . GLY D 1 287 ? 27.984 20.694 29.940 1.00 13.77 287 GLY D O 1
ATOM 9085 N N . ASN D 1 288 ? 27.331 21.098 27.827 1.00 13.79 288 ASN D N 1
ATOM 9086 C CA . ASN D 1 288 ? 27.665 22.532 27.847 1.00 12.41 288 ASN D CA 1
ATOM 9087 C C . ASN D 1 288 ? 26.378 23.358 27.874 1.00 13.04 288 ASN D C 1
ATOM 9088 O O . ASN D 1 288 ? 25.482 23.127 27.059 1.00 12.33 288 ASN D O 1
ATOM 9093 N N . SER D 1 289 ? 26.279 24.306 28.802 1.00 12.53 289 SER D N 1
ATOM 9094 C CA . SER D 1 289 ? 25.073 25.116 28.959 1.00 11.60 289 SER D CA 1
ATOM 9095 C C . SER D 1 289 ? 24.613 25.732 27.642 1.00 11.31 289 SER D C 1
ATOM 9096 O O . SER D 1 289 ? 25.423 26.338 26.967 1.00 11.84 289 SER D O 1
ATOM 9099 N N . VAL D 1 290 ? 23.312 25.630 27.291 1.00 12.85 290 VAL D N 1
ATOM 9100 C CA . VAL D 1 290 ? 22.818 26.150 26.017 1.00 13.41 290 VAL D CA 1
ATOM 9101 C C . VAL D 1 290 ? 22.876 27.663 26.010 1.00 12.82 290 VAL D C 1
ATOM 9102 O O . VAL D 1 290 ? 23.454 28.260 25.118 1.00 13.97 290 VAL D O 1
ATOM 9106 N N . ARG D 1 291 ? 22.310 28.273 27.048 1.00 12.70 291 ARG D N 1
ATOM 9107 C CA . ARG D 1 291 ? 22.280 29.722 27.159 1.00 12.96 291 ARG D CA 1
ATOM 9108 C C . ARG D 1 291 ? 23.653 30.263 27.557 1.00 12.81 291 ARG D C 1
ATOM 9109 O O . ARG D 1 291 ? 24.064 31.345 27.124 1.00 11.96 291 ARG D O 1
ATOM 9117 N N . GLY D 1 292 ? 24.333 29.488 28.376 1.00 12.02 292 GLY D N 1
ATOM 9118 C CA . GLY D 1 292 ? 25.645 29.903 28.895 1.00 12.28 292 GLY D CA 1
ATOM 9119 C C . GLY D 1 292 ? 26.583 30.148 27.715 1.00 12.03 292 GLY D C 1
ATOM 9120 O O . GLY D 1 292 ? 27.286 31.153 27.622 1.00 11.91 292 GLY D O 1
ATOM 9121 N N . GLN D 1 293 ? 26.586 29.201 26.782 1.00 11.75 293 GLN D N 1
ATOM 9122 C CA . GLN D 1 293 ? 27.430 29.322 25.586 1.00 12.39 293 GLN D CA 1
ATOM 9123 C C . GLN D 1 293 ? 27.080 30.518 24.749 1.00 12.96 293 GLN D C 1
ATOM 9124 O O . GLN D 1 293 ? 27.961 31.227 24.291 1.00 12.41 293 GLN D O 1
ATOM 9130 N N . LYS D 1 294 ? 25.784 30.734 24.484 1.00 12.63 294 LYS D N 1
ATOM 9131 C CA . LYS D 1 294 ? 25.414 31.825 23.606 1.00 12.37 294 LYS D CA 1
ATOM 9132 C C . LYS D 1 294 ? 25.657 33.179 24.231 1.00 11.77 294 LYS D C 1
ATOM 9133 O O . LYS D 1 294 ? 26.057 34.123 23.546 1.00 11.94 294 LYS D O 1
ATOM 9139 N N . MET D 1 295 ? 25.449 33.280 25.538 1.00 12.51 295 MET D N 1
ATOM 9140 C CA . MET D 1 295 ? 25.690 34.539 26.243 1.00 12.03 295 MET D CA 1
ATOM 9141 C C . MET D 1 295 ? 27.157 34.942 26.252 1.00 11.63 295 MET D C 1
ATOM 9142 O O . MET D 1 295 ? 27.464 36.076 25.933 1.00 11.03 295 MET D O 1
ATOM 9147 N N . VAL D 1 296 ? 28.074 34.020 26.584 1.00 11.36 296 VAL D N 1
ATOM 9148 C CA . VAL D 1 296 ? 29.510 34.330 26.471 1.00 10.52 296 VAL D CA 1
ATOM 9149 C C . VAL D 1 296 ? 29.946 34.665 25.049 1.00 11.01 296 VAL D C 1
ATOM 9150 O O . VAL D 1 296 ? 30.639 35.647 24.843 1.00 10.71 296 VAL D O 1
ATOM 9154 N N . ALA D 1 297 ? 29.503 33.858 24.079 1.00 11.99 297 ALA D N 1
ATOM 9155 C CA . ALA D 1 297 ? 29.792 34.092 22.672 1.00 12.18 297 ALA D CA 1
ATOM 9156 C C . ALA D 1 297 ? 29.323 35.483 22.262 1.00 12.29 297 ALA D C 1
ATOM 9157 O O . ALA D 1 297 ? 30.040 36.192 21.599 1.00 13.56 297 ALA D O 1
ATOM 9159 N N . SER D 1 298 ? 28.133 35.860 22.700 1.00 13.08 298 SER D N 1
ATOM 9160 C CA . SER D 1 298 ? 27.551 37.167 22.347 1.00 12.08 298 SER D CA 1
ATOM 9161 C C . SER D 1 298 ? 28.382 38.333 22.831 1.00 11.51 298 SER D C 1
ATOM 9162 O O . SER D 1 298 ? 28.738 39.257 22.089 1.00 10.34 298 SER D O 1
ATOM 9165 N N . VAL D 1 299 ? 28.748 38.287 24.112 1.00 11.10 299 VAL D N 1
ATOM 9166 C CA . VAL D 1 299 ? 29.616 39.289 24.647 1.00 10.72 299 VAL D CA 1
ATOM 9167 C C . VAL D 1 299 ? 30.919 39.407 23.874 1.00 11.04 299 VAL D C 1
ATOM 9168 O O . VAL D 1 299 ? 31.363 40.508 23.500 1.00 10.98 299 VAL D O 1
ATOM 9172 N N . ALA D 1 300 ? 31.577 38.271 23.653 1.00 11.47 300 ALA D N 1
ATOM 9173 C CA . ALA D 1 300 ? 32.833 38.288 22.920 1.00 13.30 300 ALA D CA 1
ATOM 9174 C C . ALA D 1 300 ? 32.683 38.862 21.499 1.00 13.30 300 ALA D C 1
ATOM 9175 O O . ALA D 1 300 ? 33.522 39.628 21.045 1.00 14.35 300 ALA D O 1
ATOM 9177 N N . LYS D 1 301 ? 31.609 38.489 20.825 1.00 14.62 301 LYS D N 1
ATOM 9178 C CA . LYS D 1 301 ? 31.341 38.958 19.452 1.00 15.01 301 LYS D CA 1
ATOM 9179 C C . LYS D 1 301 ? 31.055 40.462 19.425 1.00 14.69 301 LYS D C 1
ATOM 9180 O O . LYS D 1 301 ? 31.638 41.213 18.628 1.00 14.81 301 LYS D O 1
ATOM 9186 N N . GLN D 1 302 ? 30.186 40.908 20.324 1.00 15.30 302 GLN D N 1
ATOM 9187 C CA . GLN D 1 302 ? 29.854 42.335 20.456 1.00 15.82 302 GLN D CA 1
ATOM 9188 C C . GLN D 1 302 ? 31.076 43.208 20.699 1.00 16.26 302 GLN D C 1
ATOM 9189 O O . GLN D 1 302 ? 31.215 44.286 20.085 1.00 15.59 302 GLN D O 1
ATOM 9195 N N . LEU D 1 303 ? 32.001 42.712 21.538 1.00 14.79 303 LEU D N 1
ATOM 9196 C CA . LEU D 1 303 ? 33.205 43.456 21.903 1.00 14.36 303 LEU D CA 1
ATOM 9197 C C . LEU D 1 303 ? 34.402 43.190 20.943 1.00 13.58 303 LEU D C 1
ATOM 9198 O O . LEU D 1 303 ? 35.387 43.872 20.984 1.00 14.37 303 LEU D O 1
ATOM 9203 N N . GLY D 1 304 ? 34.270 42.210 20.077 1.00 13.53 304 GLY D N 1
ATOM 9204 C CA . GLY D 1 304 ? 35.243 41.931 19.038 1.00 14.20 304 GLY D CA 1
ATOM 9205 C C . GLY D 1 304 ? 36.461 41.144 19.504 1.00 14.32 304 GLY D C 1
ATOM 9206 O O . GLY D 1 304 ? 37.538 41.303 18.917 1.00 15.05 304 GLY D O 1
ATOM 9207 N N . TYR D 1 305 ? 36.310 40.307 20.530 1.00 12.56 305 TYR D N 1
ATOM 9208 C CA . TYR D 1 305 ? 37.453 39.562 21.038 1.00 12.63 305 TYR D CA 1
ATOM 9209 C C . TYR D 1 305 ? 37.507 38.142 20.486 1.00 12.31 305 TYR D C 1
ATOM 9210 O O . TYR D 1 305 ? 36.525 37.395 20.526 1.00 13.61 305 TYR D O 1
ATOM 9219 N N . ASN D 1 306 ? 38.694 37.780 20.017 1.00 10.97 306 ASN D N 1
ATOM 9220 C CA . ASN D 1 306 ? 38.965 36.498 19.360 1.00 11.63 306 ASN D CA 1
ATOM 9221 C C . ASN D 1 306 ? 40.462 36.451 19.176 1.00 10.37 306 ASN D C 1
ATOM 9222 O O . ASN D 1 306 ? 41.027 37.337 18.532 1.00 11.06 306 ASN D O 1
ATOM 9227 N N . VAL D 1 307 ? 41.104 35.431 19.721 1.00 10.59 307 VAL D N 1
ATOM 9228 C CA . VAL D 1 307 ? 42.571 35.367 19.712 1.00 10.79 307 VAL D CA 1
ATOM 9229 C C . VAL D 1 307 ? 43.141 35.120 18.305 1.00 10.69 307 VAL D C 1
ATOM 9230 O O . VAL D 1 307 ? 44.365 35.286 18.053 1.00 10.74 307 VAL D O 1
ATOM 9234 N N . PHE D 1 308 ? 42.263 34.753 17.374 1.00 11.46 308 PHE D N 1
ATOM 9235 C CA . PHE D 1 308 ? 42.654 34.547 15.990 1.00 11.59 308 PHE D CA 1
ATOM 9236 C C . PHE D 1 308 ? 42.434 35.773 15.104 1.00 15.19 308 PHE D C 1
ATOM 9237 O O . PHE D 1 308 ? 42.556 35.665 13.896 1.00 15.83 308 PHE D O 1
ATOM 9245 N N . LYS D 1 309 ? 42.089 36.907 15.700 1.00 18.41 309 LYS D N 1
ATOM 9246 C CA . LYS D 1 309 ? 41.973 38.211 15.020 1.00 21.61 309 LYS D CA 1
ATOM 9247 C C . LYS D 1 309 ? 43.085 39.130 15.525 1.00 22.89 309 LYS D C 1
ATOM 9248 O O . LYS D 1 309 ? 43.240 39.286 16.732 1.00 23.03 309 LYS D O 1
ATOM 9254 N N . GLY D 1 310 ? 43.867 39.731 14.630 1.00 23.71 310 GLY D N 1
ATOM 9255 C CA . GLY D 1 310 ? 44.867 40.703 15.051 1.00 25.94 310 GLY D CA 1
ATOM 9256 C C . GLY D 1 310 ? 44.246 41.964 15.630 1.00 27.63 310 GLY D C 1
ATOM 9257 O O . GLY D 1 310 ? 44.866 42.718 16.396 1.00 30.96 310 GLY D O 1
#

Secondary structure (DSSP, 8-state):
--HHHHHHHHHHHHHHHTT----B---SSHHHHTS-TT--EEEEEETTS-EEEEESTT--EE-GGGHHHHHHHHHHHHH-HHHHHHHT-S---SS-TT-HHHHHHTTT----TTSHHHHHHHHHHS--SSHHHHHHHHHHHHHHHH-TT-EE-HHHHHHHHTT-HHHHHHHHHHHHHT---S-HHHHHHHHHHHTTEEE-HHHHHHHHHHHHTTSEETTTTEE-S-GGGHHHHHHHHHHHTTGGGHHHHHHHT-S-EEE-TTSEEEEEETTTEEEEEE-S-B-TTS-BHHHHHHHHHHHHHHT--TT--/--HHHHHHHHHHHHHHHTT----B---SSHHHHTS-TT--EEEEEETTS-EEEEESTT--EE-GGGHHHHHHHHHHHHH-HHHHHHHT-S---SS-TT-HHHHHTTTT----TTSHHHHHHHHHHS--SSHHHHHHHHHHHHHHHH-TT-EE-HHHHHHHHTT-HHHHHHHHHHHHHT---S-HHHHHHHHHHHTSEEE-HHHHHHHHHHHHTTSB-TTT--B-S-GGGHHHHHHHHHHHTTGGGHHHHHHHT-S-EEE-TTSEEEEEETTTEEEEEE-S-B-TTS-BHHHHHHHHHHHHHHT--TT--/--HHHHHHHHHHHHHHHTT----B---SSHHHHTS-TT--EEEEEETTS-EEEEESTT--EE-GGGHHHHHHHHHHHHH-HHHHHHHT-S---SS-TT-HHHHHTTTT----TTSHHHHHHHHHHS--SSHHHHHHHHHHHHHHHH-TT-EE-HHHHHHHHTT-HHHHHHHHHHHHHT---S-HHHHHHHHHHHHTEEE-HHHHHHHHHHHHTTSEETTTTEE-S-GGGHHHHHHHHHHHTTGGGHHHHHHHT-S-EEE-TTSEEEEEETTTEEEEEE-S-B-TTS-BHHHHHHHHHHHHHHT--TT--/--HHHHHHHHHHHHHHHTT----B---SSHHHHTS-TT--EEEEEETTS-EEEEESTT--EE-GGGHHHHHHHHHHHHH-HHHHHHHT-S---SS-TT-HHHHHHTTT----TTSHHHHHHHHHHS--SSHHHHHHHHHHHHHHHH-TT-EE-HHHHHHHHTT-HHHHHHHHHHHHHT---S-HHHHHHHHHHHHTEEE-HHHHHHHHHHHHTTSEETTTTEE-S-GGGHHHHHHHHHHHTTGGGHHHHHHHT-S-EEE-TTSEEEEEETTTEEEEEE-S-B-TTS-BHHHHHHHHHHHHHHT--TT--

=== Feature glossary ===
Key to the feature types in this record:

pLDDT. pLDDT is the predicted lDDT-Cα score: AlphaFold's confidence that the local environment of each residue (all inter-atomic distances within 15 Å) is correctly placed. It is a per-residue number between 0 and 100, with higher meaning more reliable.

Radius of gyration, Cα contacts, bounding box. The geometric summary reports three shape descriptors. Rg (radius of gyration) measures how spread out the Cα atoms are about their centre of mass; compact globular proteins have small Rg, elongated or unfolded ones large. Cα contacts (<8 Å, |i−j|>4) count long-range residue pairs in spatial proximity — high for tightly packed folds, near zero for rods or random coil. The bounding-box extents give the protein's footprint along x, y, z in Å.

Backbone torsions (φ/ψ). Backbone dihedral angles. Every residue except chain termini has a φ (preceding-C → N → Cα → C) and a ψ (N → Cα → C → next-N). They are reported in degrees following the IUPAC sign convention. Secondary structure is essentially a statement about which (φ, ψ) basin each residue occupies.

Contact-map, Ramachandran, and PAE plots. Plot images: a contact map (which residues are close in 3D, as an N×N binary image), a Ramachandran scatter (backbone torsion angles, revealing secondary-structure composition at a glance), and — for AlphaFold structures — a PAE heatmap (pairwise prediction confidence).

Predicted aligned error. Predicted Aligned Error (PAE) is an AlphaFold confidence matrix: entry (i, j) is the expected error in the position of residue j, in ångströms, when the prediction is superimposed on the true structure at residue i. Low PAE within a block of residues means that block is internally rigid and well-predicted; high PAE between two blocks means their relative placement is uncertain even if each block individually is confident.

Secondary structure (3-state, P-SEA). Three-state secondary structure (P-SEA) collapses the eight DSSP classes into helix (a), strand (b), and coil (c). P-SEA assigns these from Cα geometry alone — distances and angles — without requiring backbone oxygens, so it works on any Cα trace.

Solvent-accessible surface area. Solvent-accessible surface area (SASA) is the area in Å² traced out by the centre of a 1.4 Å probe sphere (a water molecule) rolled over the protein's van der Waals surface (Shrake–Rupley / Lee–Richards construction). Buried residues have near-zero SASA; fully exposed residues can exceed 200 Å². The total SASA scales roughly with the number of surface residues.

Foldseek 3Di. The Foldseek 3Di string encodes local tertiary geometry as a 20-letter alphabet — one character per residue — derived from the relative positions of nearby Cα atoms. Unlike the amino-acid sequence, 3Di is a direct function of the 3D structure, so two proteins with the same fold have similar 3Di strings even at low sequence identity.

B-factor. For experimental (PDB) structures, the B-factor (temperature factor) quantifies the positional spread of each atom in the crystal — a combination of thermal vibration and static disorder — in units of Å². High B-factors mark flexible loops or poorly resolved regions; low B-factors mark the rigid, well-ordered core.

mmCIF coordinates. The mmCIF block holds the 3D Cartesian coordinates of each backbone atom (N, Cα, C, O) in ångströms. mmCIF is the PDB's canonical archive format — a tagged-loop text representation of the atomic model.

InterPro / GO / CATH / organism. Functional annotations link the protein to curated databases. InterPro entries identify conserved domains and families by matching the sequence against member-database signatures (Pfam, PROSITE, CDD, …). Gene Ontology (GO) terms describe molecular function, biological process, and cellular component in a controlled vocabulary. CATH places the structure in a hierarchical fold classification (Class/Architecture/Topology/Homologous-superfamily). The organism is the source species.

Rendered structure images. Structure images are PyMOL renders from six orthogonal camera directions. Cartoon representation draws helices as coils and strands as arrows; sticks shows the backbone as bonds; surface shows the solvent-excluded envelope. Rainbow coloring maps sequence position to hue (blue→red, N→C); chain coloring assigns a distinct color per polypeptide.

Sequence. This is the polypeptide sequence — one letter per residue, N-terminus first. Length ranges from a few dozen residues for small domains to over a thousand for large multi-domain proteins.

Secondary structure (8-state, DSSP). The SS8 string is DSSP's per-residue secondary-structure call. α-helix (H) means an i→i+4 H-bond ladder; β-strand (E) means the residue participates in a β-sheet; 3₁₀ (G) and π (I) are tighter and wider helices; T/S are turns/bends; '-' is loop.

Nearest PDB structures. Structural nearest neighbors (via Foldseek easy-search vs the PDB). Reported per hit: target PDB id, E-value, and alignment TM-score. A TM-score above ~0.5 is the conventional threshold for 'same fold'.